Protein AF-A0AAV6NRV6-F1 (afdb_monomer_lite)

InterPro domains:
  IPR000023 Phosphofructokinase domain [PF00365] (856-1158)
  IPR001272 Phosphoenolpyruvate carboxykinase, ATP-utilising [MF_00453] (151-672)
  IPR001272 Phosphoenolpyruvate carboxykinase, ATP-utilising [PF01293] (157-624)
  IPR001272 Phosphoenolpyruvate carboxykinase, ATP-utilising [PTHR30031] (91-658)
  IPR001272 Phosphoenolpyruvate carboxykinase, ATP-utilising [TIGR00224] (155-659)
  IPR001272 Phosphoenolpyruvate carboxykinase, ATP-utilising [cd00484] (156-665)
  IPR012004 Pyrophosphate-dependent phosphofructokinase TP0108-type [MF_01981] (760-1211)
  IPR015994 Phosphoenolpyruvate carboxykinase (ATP), conserved site [PS00532] (393-408)

Structure (mmCIF, N/CA/C/O backbone):
data_AF-A0AAV6NRV6-F1
#
_entry.id   AF-A0AAV6NRV6-F1
#
loop_
_atom_site.group_PDB
_atom_site.id
_atom_site.type_symbol
_atom_site.label_atom_id
_atom_site.label_alt_id
_atom_site.label_comp_id
_atom_site.label_asym_id
_atom_site.label_entity_id
_atom_site.label_seq_id
_atom_site.pdbx_PDB_ins_code
_atom_site.Cartn_x
_atom_site.Cartn_y
_atom_site.Cartn_z
_atom_site.occupancy
_atom_site.B_iso_or_equiv
_atom_site.auth_seq_id
_atom_site.auth_comp_id
_atom_site.auth_asym_id
_atom_site.auth_atom_id
_atom_site.pdbx_PDB_model_num
ATOM 1 N N . MET A 1 1 ? -47.257 -3.713 2.207 1.00 28.39 1 MET A N 1
ATOM 2 C CA . MET A 1 1 ? -47.421 -5.152 2.510 1.00 28.39 1 MET A CA 1
ATOM 3 C C . MET A 1 1 ? -46.678 -5.949 1.449 1.00 28.39 1 MET A C 1
ATOM 5 O O . MET A 1 1 ? -46.799 -5.584 0.292 1.00 28.39 1 MET A O 1
ATOM 9 N N . ASN A 1 2 ? -45.893 -6.940 1.882 1.00 24.05 2 ASN A N 1
ATOM 10 C CA . ASN A 1 2 ? -45.745 -8.320 1.375 1.00 24.05 2 ASN A CA 1
ATOM 11 C C . ASN A 1 2 ? -45.984 -8.620 -0.130 1.00 24.05 2 ASN A C 1
ATOM 13 O O . ASN A 1 2 ? -47.013 -8.215 -0.657 1.00 24.05 2 ASN A O 1
ATOM 17 N N . PHE A 1 3 ? -45.222 -9.489 -0.819 1.00 23.16 3 PHE A N 1
ATOM 18 C CA . PHE A 1 3 ? -43.892 -10.123 -0.607 1.00 23.16 3 PHE A CA 1
ATOM 19 C C . PHE A 1 3 ? -43.629 -11.086 -1.805 1.00 23.16 3 PHE A C 1
ATOM 21 O O . PHE A 1 3 ? -44.611 -11.654 -2.273 1.00 23.16 3 PHE A O 1
ATOM 28 N N . LEU A 1 4 ? -42.358 -11.392 -2.166 1.00 27.42 4 LEU A N 1
ATOM 29 C CA . LEU A 1 4 ? -41.922 -12.596 -2.949 1.00 27.42 4 LEU A CA 1
ATOM 30 C C . LEU A 1 4 ? -42.421 -12.628 -4.436 1.00 27.42 4 LEU A C 1
ATOM 32 O O . LEU A 1 4 ? -43.369 -11.925 -4.753 1.00 27.42 4 LEU A O 1
ATOM 36 N N . LEU A 1 5 ? -41.914 -13.348 -5.461 1.00 27.98 5 LEU A N 1
ATOM 37 C CA . LEU A 1 5 ? -40.710 -14.127 -5.889 1.00 27.98 5 LEU A CA 1
ATOM 38 C C . LEU A 1 5 ? -40.866 -14.296 -7.454 1.00 27.98 5 LEU A C 1
ATOM 40 O O . LEU A 1 5 ? -41.999 -14.214 -7.917 1.00 27.98 5 LEU A O 1
ATOM 44 N N . HIS A 1 6 ? -39.911 -14.598 -8.362 1.00 26.52 6 HIS A N 1
ATOM 45 C CA . HIS A 1 6 ? -38.433 -14.547 -8.448 1.00 26.52 6 HIS A CA 1
ATOM 46 C C . HIS A 1 6 ? -37.965 -14.985 -9.883 1.00 26.52 6 HIS A C 1
ATOM 48 O O . HIS A 1 6 ? -38.798 -15.104 -10.773 1.00 26.52 6 HIS A O 1
ATOM 54 N N . ILE A 1 7 ? -36.671 -15.320 -10.060 1.00 25.33 7 ILE A N 1
ATOM 55 C CA . ILE A 1 7 ? -36.091 -16.276 -11.054 1.00 25.33 7 ILE A CA 1
ATOM 56 C C . ILE A 1 7 ? -35.808 -15.843 -12.533 1.00 25.33 7 ILE A C 1
ATOM 58 O O . ILE A 1 7 ? -36.691 -15.733 -13.372 1.00 25.33 7 ILE A O 1
ATOM 62 N N . HIS A 1 8 ? -34.496 -15.739 -12.825 1.00 24.75 8 HIS A N 1
ATOM 63 C CA . HIS A 1 8 ? -33.692 -16.130 -14.018 1.00 24.75 8 HIS A CA 1
ATOM 64 C C . HIS A 1 8 ? -34.013 -15.704 -15.484 1.00 24.75 8 HIS A C 1
ATOM 66 O O . HIS A 1 8 ? -34.779 -16.344 -16.190 1.00 24.75 8 HIS A O 1
ATOM 72 N N . SER A 1 9 ? -33.232 -14.727 -15.980 1.00 22.72 9 SER A N 1
ATOM 73 C CA . SER A 1 9 ? -32.052 -14.866 -16.887 1.00 22.72 9 SER A CA 1
ATOM 74 C C . SER A 1 9 ? -32.041 -15.697 -18.210 1.00 22.72 9 SER A C 1
ATOM 76 O O . SER A 1 9 ? -32.507 -16.825 -18.254 1.00 22.72 9 SER A O 1
ATOM 78 N N . VAL A 1 10 ? -31.226 -15.200 -19.178 1.00 24.19 10 VAL A N 1
ATOM 79 C CA . VAL A 1 10 ? -30.442 -15.904 -20.258 1.00 24.19 10 VAL A CA 1
ATOM 80 C C . VAL A 1 10 ? -30.878 -15.785 -21.757 1.00 24.19 10 VAL A C 1
ATOM 82 O O . VAL A 1 10 ? -31.471 -16.692 -22.320 1.00 24.19 10 VAL A O 1
ATOM 85 N N . PHE A 1 11 ? -30.376 -14.718 -22.421 1.00 23.34 11 PHE A N 1
ATOM 86 C CA . PHE A 1 11 ? -29.566 -14.691 -23.682 1.00 23.34 11 PHE A CA 1
ATOM 87 C C . PHE A 1 11 ? -30.073 -15.041 -25.125 1.00 23.34 11 PHE A C 1
ATOM 89 O O . PHE A 1 11 ? -31.039 -15.756 -25.343 1.00 23.34 11 PHE A O 1
ATOM 96 N N . PHE A 1 12 ? -29.253 -14.566 -26.099 1.00 22.30 12 PHE A N 1
ATOM 97 C CA . PHE A 1 12 ? -29.203 -14.760 -27.578 1.00 22.30 12 PHE A CA 1
ATOM 98 C C . PHE A 1 12 ? -30.370 -14.194 -28.439 1.00 22.30 12 PHE A C 1
ATOM 100 O O . PHE A 1 12 ? -31.516 -14.228 -28.019 1.00 22.30 12 PHE A O 1
ATOM 107 N N . VAL A 1 13 ? -30.219 -13.768 -29.712 1.00 23.31 13 VAL A N 1
ATOM 108 C CA . VAL A 1 13 ? -29.214 -12.983 -30.504 1.00 23.31 13 VAL A CA 1
ATOM 109 C C . VAL A 1 13 ? -29.615 -13.077 -31.995 1.00 23.31 13 VAL A C 1
ATOM 111 O O . VAL A 1 13 ? -30.025 -14.156 -32.405 1.00 23.31 13 VAL A O 1
ATOM 114 N N . CYS A 1 14 ? -29.457 -11.988 -32.778 1.00 21.28 14 CYS A N 1
ATOM 115 C CA . CYS A 1 14 ? -29.362 -11.862 -34.266 1.00 21.28 14 CYS A CA 1
ATOM 116 C C . CYS A 1 14 ? -30.154 -10.639 -34.795 1.00 21.28 14 CYS A C 1
ATOM 118 O O . CYS A 1 14 ? -31.096 -10.207 -34.144 1.00 21.28 14 CYS A O 1
ATOM 120 N N . SER A 1 15 ? -29.915 -10.081 -35.994 1.00 22.23 15 SER A N 1
ATOM 121 C CA . SER A 1 15 ? -28.696 -9.939 -36.825 1.00 22.23 15 SER A CA 1
ATOM 122 C C . SER A 1 15 ? -28.983 -8.968 -38.000 1.00 22.23 15 SER A C 1
ATOM 124 O O . SER A 1 15 ? -30.137 -8.710 -38.329 1.00 22.23 15 SER A O 1
ATOM 126 N N . LEU A 1 16 ? -27.933 -8.447 -38.641 1.00 27.08 16 LEU A N 1
ATOM 127 C CA . LEU A 1 16 ? -27.932 -7.467 -39.746 1.00 27.08 16 LEU A CA 1
ATOM 128 C C . LEU A 1 16 ? -28.629 -7.908 -41.054 1.00 27.08 16 LEU A C 1
ATOM 130 O O . LEU A 1 16 ? -28.456 -9.056 -41.467 1.00 27.08 16 LEU A O 1
ATOM 134 N N . ARG A 1 17 ? -29.239 -6.936 -41.771 1.00 24.44 17 ARG A N 1
ATOM 135 C CA . ARG A 1 17 ? -29.284 -6.691 -43.255 1.00 24.44 17 ARG A CA 1
ATOM 136 C C . ARG A 1 17 ? -30.319 -5.578 -43.566 1.00 24.44 17 ARG A C 1
ATOM 138 O O . ARG A 1 17 ? -31.183 -5.361 -42.727 1.00 24.44 17 ARG A O 1
ATOM 145 N N . SER A 1 18 ? -30.335 -4.813 -44.672 1.00 25.81 18 SER A N 1
ATOM 146 C CA . SER A 1 18 ? -29.615 -4.755 -45.979 1.00 25.81 18 SER A CA 1
ATOM 147 C C . SER A 1 18 ? -29.936 -3.383 -46.663 1.00 25.81 18 SER A C 1
ATOM 149 O O . SER A 1 18 ? -30.888 -2.755 -46.215 1.00 25.81 18 SER A O 1
ATOM 151 N N . LEU A 1 19 ? -29.335 -2.844 -47.748 1.00 26.50 19 LEU A N 1
ATOM 152 C CA . LEU A 1 19 ? -28.119 -3.079 -48.573 1.00 26.50 19 LEU A CA 1
ATOM 153 C C . LEU A 1 19 ? -27.915 -1.872 -49.560 1.00 26.50 19 LEU A C 1
ATOM 155 O O . LEU A 1 19 ? -28.841 -1.081 -49.702 1.00 26.50 19 LEU A O 1
ATOM 159 N N . HIS A 1 20 ? -26.801 -1.827 -50.328 1.00 26.44 20 HIS A N 1
ATOM 160 C CA . HIS A 1 20 ? -26.533 -0.951 -51.515 1.00 26.44 20 HIS A CA 1
ATOM 161 C C . HIS A 1 20 ? -26.427 0.580 -51.260 1.00 26.44 20 HIS A C 1
ATOM 163 O O . HIS A 1 20 ? -26.806 1.031 -50.187 1.00 26.44 20 HIS A O 1
ATOM 169 N N . PHE A 1 21 ? -25.902 1.470 -52.132 1.00 27.12 21 PHE A N 1
ATOM 170 C CA . PHE A 1 21 ? -25.076 1.479 -53.384 1.00 27.12 21 PHE A CA 1
ATOM 171 C C . PHE A 1 21 ? -24.405 2.894 -53.462 1.00 27.12 21 PHE A C 1
ATOM 173 O O . PHE A 1 21 ? -24.847 3.771 -52.726 1.00 27.12 21 PHE A O 1
ATOM 180 N N . ASP A 1 22 ? -23.407 3.296 -54.271 1.00 25.08 22 ASP A N 1
ATOM 181 C CA . ASP A 1 22 ? -22.451 2.750 -55.273 1.00 25.08 22 ASP A CA 1
ATOM 182 C C . ASP A 1 22 ? -21.233 3.734 -55.307 1.00 25.08 22 ASP A C 1
ATOM 184 O O . ASP A 1 22 ? -21.408 4.902 -54.966 1.00 25.08 22 ASP A O 1
ATOM 188 N N . GLY A 1 23 ? -19.980 3.427 -55.677 1.00 23.95 23 GLY A N 1
ATOM 189 C CA . GLY A 1 23 ? -19.343 2.154 -56.057 1.00 23.95 23 GLY A CA 1
ATOM 190 C C . GLY A 1 23 ? -18.124 2.290 -57.004 1.00 23.95 23 GLY A C 1
ATOM 191 O O . GLY A 1 23 ? -17.289 1.384 -57.055 1.00 23.95 23 GLY A O 1
ATOM 192 N N . ARG A 1 24 ? -17.951 3.413 -57.726 1.00 25.20 24 ARG A N 1
ATOM 193 C CA . ARG A 1 24 ? -16.862 3.588 -58.724 1.00 25.20 24 ARG A CA 1
ATOM 194 C C . ARG A 1 24 ? -15.445 3.805 -58.140 1.00 25.20 24 ARG A C 1
ATOM 196 O O . ARG A 1 24 ? -15.155 4.876 -57.628 1.00 25.20 24 ARG A O 1
ATOM 203 N N . THR A 1 25 ? -14.570 2.806 -58.347 1.00 27.64 25 THR A N 1
ATOM 204 C CA . THR A 1 25 ? -13.145 2.858 -58.814 1.00 27.64 25 THR A CA 1
ATOM 205 C C . THR A 1 25 ? -12.198 3.987 -58.322 1.00 27.64 25 THR A C 1
ATOM 207 O O . THR A 1 25 ? -12.514 5.155 -58.489 1.00 27.64 25 THR A O 1
ATOM 210 N N . HIS A 1 26 ? -10.950 3.752 -57.867 1.00 25.62 26 HIS A N 1
ATOM 211 C CA . HIS A 1 26 ? -9.936 2.779 -58.337 1.00 25.62 26 HIS A CA 1
ATOM 212 C C . HIS A 1 26 ? -8.930 2.275 -57.257 1.00 25.62 26 HIS A C 1
ATOM 214 O O . HIS A 1 26 ? -8.604 2.975 -56.309 1.00 25.62 26 HIS A O 1
ATOM 220 N N . ARG A 1 27 ? -8.412 1.057 -57.518 1.00 25.94 27 ARG A N 1
ATOM 221 C CA . ARG A 1 27 ? -7.064 0.437 -57.312 1.00 25.94 27 ARG A CA 1
ATOM 222 C C . ARG A 1 27 ? -5.882 1.282 -56.740 1.00 25.94 27 ARG A C 1
ATOM 224 O O . ARG A 1 27 ? -5.831 2.469 -57.016 1.00 25.94 27 ARG A O 1
ATOM 231 N N . PHE A 1 28 ? -4.814 0.734 -56.113 1.00 24.53 28 PHE A N 1
ATOM 232 C CA . PHE A 1 28 ? -4.401 -0.653 -55.751 1.00 24.53 28 PHE A CA 1
ATOM 233 C C . PHE A 1 28 ? -3.260 -0.663 -54.687 1.00 24.53 28 PHE A C 1
ATOM 235 O O . PHE A 1 28 ? -2.394 0.196 -54.756 1.00 24.53 28 PHE A O 1
ATOM 242 N N . LEU A 1 29 ? -3.228 -1.707 -53.837 1.00 24.67 29 LEU A N 1
ATOM 243 C CA . LEU A 1 29 ? -2.082 -2.502 -53.304 1.00 24.67 29 LEU A CA 1
ATOM 244 C C . LEU A 1 29 ? -0.747 -1.893 -52.771 1.00 24.67 29 LEU A C 1
ATOM 246 O O . LEU A 1 29 ? -0.421 -0.722 -52.897 1.00 24.67 29 LEU A O 1
ATOM 250 N N . VAL A 1 30 ? 0.011 -2.778 -52.108 1.00 27.06 30 VAL A N 1
ATOM 251 C CA . VAL A 1 30 ? 1.188 -2.564 -51.237 1.00 27.06 30 VAL A CA 1
ATOM 252 C C . VAL A 1 30 ? 2.439 -3.218 -51.841 1.00 27.06 30 VAL A C 1
ATOM 254 O O . VAL A 1 30 ? 2.327 -4.361 -52.274 1.00 27.06 30 VAL A O 1
ATOM 257 N N . SER A 1 31 ? 3.626 -2.592 -51.736 1.00 24.61 31 SER A N 1
ATOM 258 C CA . SER A 1 31 ? 4.880 -3.288 -51.348 1.00 24.61 31 SER A CA 1
ATOM 259 C C . SER A 1 31 ? 6.068 -2.351 -51.066 1.00 24.61 31 SER A C 1
ATOM 261 O O . SER A 1 31 ? 6.137 -1.219 -51.532 1.00 24.61 31 SER A O 1
ATOM 263 N N . SER A 1 32 ? 7.030 -2.880 -50.312 1.00 25.45 32 SER A N 1
ATOM 264 C CA . SER A 1 32 ? 8.359 -2.343 -49.984 1.00 25.45 32 SER A CA 1
ATOM 265 C C . SER A 1 32 ? 9.376 -2.361 -51.137 1.00 25.45 32 SER A C 1
ATOM 267 O O . SER A 1 32 ? 9.339 -3.300 -51.928 1.00 25.45 32 SER A O 1
ATOM 269 N N . ALA A 1 33 ? 10.382 -1.470 -51.100 1.00 24.38 33 ALA A N 1
ATOM 270 C CA . ALA A 1 33 ? 11.814 -1.799 -51.282 1.00 24.38 33 ALA A CA 1
ATOM 271 C C . ALA A 1 33 ? 12.733 -0.582 -50.997 1.00 24.38 33 ALA A C 1
ATOM 273 O O . ALA A 1 33 ? 12.273 0.559 -50.998 1.00 24.38 33 ALA A O 1
ATOM 274 N N . LEU A 1 34 ? 14.030 -0.826 -50.761 1.00 26.44 34 LEU A N 1
ATOM 275 C CA . LEU A 1 34 ? 15.084 0.206 -50.708 1.00 26.44 34 LEU A CA 1
ATOM 276 C C . LEU A 1 34 ? 15.700 0.452 -52.098 1.00 26.44 34 LEU A C 1
ATOM 278 O O . LEU A 1 34 ? 15.695 -0.460 -52.919 1.00 26.44 34 LEU A O 1
ATOM 282 N N . VAL A 1 35 ? 16.338 1.616 -52.303 1.00 24.22 35 VAL A N 1
ATOM 283 C CA . VAL A 1 35 ? 17.777 1.769 -52.657 1.00 24.22 35 VAL A CA 1
ATOM 284 C C . VAL A 1 35 ? 18.139 3.263 -52.816 1.00 24.22 35 VAL A C 1
ATOM 286 O O . VAL A 1 35 ? 17.279 4.122 -52.986 1.00 24.22 35 VAL A O 1
ATOM 289 N N . SER A 1 36 ? 19.426 3.579 -52.663 1.00 25.22 36 SER A N 1
ATOM 290 C CA . SER A 1 36 ? 20.043 4.914 -52.675 1.00 25.22 36 SER A CA 1
ATOM 291 C C . SER A 1 36 ? 20.167 5.587 -54.049 1.00 25.22 36 SER A C 1
ATOM 293 O O . SER A 1 36 ? 20.450 4.904 -55.030 1.00 25.22 36 SER A O 1
ATOM 295 N N . CYS A 1 37 ? 20.248 6.926 -54.067 1.00 22.31 37 CYS A N 1
ATOM 296 C CA . CYS A 1 37 ? 21.346 7.615 -54.767 1.00 22.31 37 CYS A CA 1
ATOM 297 C C . CYS A 1 37 ? 21.656 8.997 -54.151 1.00 22.31 37 CYS A C 1
ATOM 299 O O . CYS A 1 37 ? 20.774 9.657 -53.605 1.00 22.31 37 CYS A O 1
ATOM 301 N N . SER A 1 38 ? 22.919 9.418 -54.241 1.00 25.05 38 SER A N 1
ATOM 302 C CA . SER A 1 38 ? 23.460 10.698 -53.748 1.00 25.05 38 SER A CA 1
ATOM 303 C C . SER A 1 38 ? 23.487 11.775 -54.840 1.00 25.05 38 SER A C 1
ATOM 305 O O . SER A 1 38 ? 23.542 11.418 -56.012 1.00 25.05 38 SER A O 1
ATOM 307 N N . ILE A 1 39 ? 23.585 13.061 -54.463 1.00 24.92 39 ILE A N 1
ATOM 308 C CA . ILE A 1 39 ? 24.258 14.139 -55.230 1.00 24.92 39 ILE A CA 1
ATOM 309 C C . ILE A 1 39 ? 24.587 15.330 -54.297 1.00 24.92 39 ILE A C 1
ATOM 311 O O . ILE A 1 39 ? 23.839 15.621 -53.366 1.00 24.92 39 ILE A O 1
ATOM 315 N N . LEU A 1 40 ? 25.715 16.005 -54.552 1.00 24.97 40 LEU A N 1
ATOM 316 C CA . LEU A 1 40 ? 26.178 17.264 -53.934 1.00 24.97 40 LEU A CA 1
ATOM 317 C C . LEU A 1 40 ? 26.544 18.263 -55.050 1.00 24.97 40 LEU A C 1
ATOM 319 O O . LEU A 1 40 ? 26.893 17.825 -56.148 1.00 24.97 40 LEU A O 1
ATOM 323 N N . PRO A 1 41 ? 26.441 19.582 -54.800 1.00 34.50 41 PRO A N 1
ATOM 324 C CA . PRO A 1 41 ? 27.659 20.405 -54.621 1.00 34.50 41 PRO A CA 1
ATOM 325 C C . PRO A 1 41 ? 27.512 21.475 -53.500 1.00 34.50 41 PRO A C 1
ATOM 327 O O . PRO A 1 41 ? 26.393 21.868 -53.193 1.00 34.50 41 PRO A O 1
ATOM 330 N N . SER A 1 42 ? 28.506 22.004 -52.761 1.00 24.89 42 SER A N 1
ATOM 331 C CA . SER A 1 42 ? 29.993 22.083 -52.791 1.00 24.89 42 SER A CA 1
ATOM 332 C C . SER A 1 42 ? 30.620 23.412 -53.288 1.00 24.89 42 SER A C 1
ATOM 334 O O . SER A 1 42 ? 30.860 23.549 -54.480 1.00 24.89 42 SER A O 1
ATOM 336 N N . PHE A 1 43 ? 30.965 24.322 -52.356 1.00 23.02 43 PHE A N 1
ATOM 337 C CA . PHE A 1 43 ? 31.986 25.411 -52.410 1.00 23.02 43 PHE A CA 1
ATOM 338 C C . PHE A 1 43 ? 32.184 25.913 -50.941 1.00 23.02 43 PHE A C 1
ATOM 340 O O . PHE A 1 43 ? 31.195 26.234 -50.293 1.00 23.02 43 PHE A O 1
ATOM 347 N N . SER A 1 44 ? 33.312 25.678 -50.239 1.00 24.80 44 SER A N 1
ATOM 348 C CA . SER A 1 44 ? 34.587 26.452 -50.148 1.00 24.80 44 SER A CA 1
ATOM 349 C C . SER A 1 44 ? 34.526 27.813 -49.402 1.00 24.80 44 SER A C 1
ATOM 351 O O . SER A 1 44 ? 33.607 28.572 -49.676 1.00 24.80 44 SER A O 1
ATOM 353 N N . ALA A 1 45 ? 35.492 28.278 -48.582 1.00 24.62 45 ALA A N 1
ATOM 354 C CA . ALA A 1 45 ? 36.619 27.661 -47.844 1.00 24.62 45 ALA A CA 1
ATOM 355 C C . ALA A 1 45 ? 37.315 28.703 -46.897 1.00 24.62 45 ALA A C 1
ATOM 357 O O . ALA A 1 45 ? 37.509 29.823 -47.342 1.00 24.62 45 ALA A O 1
ATOM 358 N N . VAL A 1 46 ? 37.738 28.303 -45.670 1.00 23.27 46 VAL A N 1
ATOM 359 C CA . VAL A 1 46 ? 39.051 28.596 -44.981 1.00 23.27 46 VAL A CA 1
ATOM 360 C C . VAL A 1 46 ? 39.539 30.075 -44.780 1.00 23.27 46 VAL A C 1
ATOM 362 O O . VAL A 1 46 ? 39.534 30.819 -45.751 1.00 23.27 46 VAL A O 1
ATOM 365 N N . PRO A 1 47 ? 40.170 30.508 -43.642 1.00 43.88 47 PRO A N 1
ATOM 366 C CA . PRO A 1 47 ? 40.157 30.061 -42.224 1.00 43.88 47 PRO A CA 1
ATOM 367 C C . PRO A 1 47 ? 40.110 31.210 -41.147 1.00 43.88 47 PRO A C 1
ATOM 369 O O . PRO A 1 47 ? 40.099 32.386 -41.475 1.00 43.88 47 PRO A O 1
ATOM 372 N N . ASN A 1 48 ? 40.198 30.840 -39.853 1.00 23.98 48 ASN A N 1
ATOM 373 C CA . ASN A 1 48 ? 40.745 31.589 -38.686 1.00 23.98 48 ASN A CA 1
ATOM 374 C C . ASN A 1 48 ? 40.349 33.062 -38.389 1.00 23.98 48 ASN A C 1
ATOM 376 O O . ASN A 1 48 ? 40.751 33.964 -39.110 1.00 23.98 48 ASN A O 1
ATOM 380 N N . LEU A 1 49 ? 39.835 33.327 -37.170 1.00 23.91 49 LEU A N 1
ATOM 381 C CA . LEU A 1 49 ? 40.556 34.089 -36.117 1.00 23.91 49 LEU A CA 1
ATOM 382 C C . LEU A 1 49 ? 39.813 34.079 -34.744 1.00 23.91 49 LEU A C 1
ATOM 384 O O . LEU A 1 49 ? 38.616 34.318 -34.682 1.00 23.91 49 LEU A O 1
ATOM 388 N N . TRP A 1 50 ? 40.585 33.891 -33.662 1.00 23.83 50 TRP A N 1
ATOM 389 C CA . TRP A 1 50 ? 40.382 34.316 -32.253 1.00 23.83 50 TRP A CA 1
ATOM 390 C C . TRP A 1 50 ? 39.191 33.869 -31.367 1.00 23.83 50 TRP A C 1
ATOM 392 O O . TRP A 1 50 ? 38.020 33.845 -31.726 1.00 23.83 50 TRP A O 1
ATOM 402 N N . LEU A 1 51 ? 39.555 33.621 -30.098 1.00 24.14 51 LEU A N 1
ATOM 403 C CA . LEU A 1 51 ? 38.688 33.565 -28.914 1.00 24.14 51 LEU A CA 1
ATOM 404 C C . LEU A 1 51 ? 37.968 34.930 -28.731 1.00 24.14 51 LEU A C 1
ATOM 406 O O . LEU A 1 51 ? 38.543 35.960 -29.065 1.00 24.14 51 LEU A O 1
ATOM 410 N N . ASN A 1 52 ? 36.790 35.057 -28.099 1.00 23.89 52 ASN A N 1
ATOM 411 C CA . ASN A 1 52 ? 36.567 34.676 -26.697 1.00 23.89 52 ASN A CA 1
ATOM 412 C C . ASN A 1 52 ? 35.095 34.826 -26.209 1.00 23.89 52 ASN A C 1
ATOM 414 O O . ASN A 1 52 ? 34.315 35.574 -26.786 1.00 23.89 52 ASN A O 1
ATOM 418 N N . ARG A 1 53 ? 34.822 34.250 -25.022 1.00 23.39 53 ARG A N 1
ATOM 419 C CA . ARG A 1 53 ? 33.784 34.601 -24.010 1.00 23.39 53 ARG A CA 1
ATOM 420 C C . ARG A 1 53 ? 32.281 34.244 -24.185 1.00 23.39 53 ARG A C 1
ATOM 422 O O . ARG A 1 53 ? 31.627 34.502 -25.182 1.00 23.39 53 ARG A O 1
ATOM 429 N N . TYR A 1 54 ? 31.743 33.749 -23.058 1.00 26.14 54 TYR A N 1
ATOM 430 C CA . TYR A 1 54 ? 30.336 33.650 -22.612 1.00 26.14 54 TYR A CA 1
ATOM 431 C C . TYR A 1 54 ? 29.305 32.865 -23.446 1.00 26.14 54 TYR A C 1
ATOM 433 O O . TYR A 1 54 ? 28.316 33.394 -23.949 1.00 26.14 54 TYR A O 1
ATOM 441 N N . GLY A 1 55 ? 29.442 31.535 -23.425 1.00 25.16 55 GLY A N 1
ATOM 442 C CA . GLY A 1 55 ? 28.376 30.616 -23.832 1.00 25.16 55 GLY A CA 1
ATOM 443 C C . GLY A 1 55 ? 27.167 30.603 -22.878 1.00 25.16 55 GLY A C 1
ATOM 444 O O . GLY A 1 55 ? 27.307 30.452 -21.662 1.00 25.16 55 GLY A O 1
ATOM 445 N N . ARG A 1 56 ? 25.954 30.680 -23.442 1.00 26.33 56 ARG A N 1
ATOM 446 C CA . ARG A 1 56 ? 24.681 30.468 -22.725 1.00 26.33 56 ARG A CA 1
ATOM 447 C C . ARG A 1 56 ? 24.597 29.029 -22.190 1.00 26.33 56 ARG A C 1
ATOM 449 O O . ARG A 1 56 ? 24.444 28.092 -22.975 1.00 26.33 56 ARG A O 1
ATOM 456 N N . LYS A 1 57 ? 24.606 28.832 -20.864 1.00 27.19 57 LYS A N 1
ATOM 457 C CA . LYS A 1 57 ? 24.292 27.524 -20.254 1.00 27.19 57 LYS A CA 1
ATOM 458 C C . LYS A 1 57 ? 22.824 27.152 -20.523 1.00 27.19 57 LYS A C 1
ATOM 460 O O . LYS A 1 57 ? 21.923 27.647 -19.852 1.00 27.19 57 LYS A O 1
ATOM 465 N N . ARG A 1 58 ? 22.574 26.237 -21.469 1.00 26.23 58 ARG A N 1
ATOM 466 C CA . ARG A 1 58 ? 21.294 25.503 -21.556 1.00 26.23 58 ARG A CA 1
ATOM 467 C C . ARG A 1 58 ? 21.060 24.780 -20.221 1.00 26.23 58 ARG A C 1
ATOM 469 O O . ARG A 1 58 ? 21.906 23.979 -19.827 1.00 26.23 58 ARG A O 1
ATOM 476 N N . LYS A 1 59 ? 19.918 25.012 -19.556 1.00 33.84 59 LYS A N 1
ATOM 477 C CA . LYS A 1 59 ? 19.485 24.196 -18.406 1.00 33.84 59 LYS A CA 1
ATOM 478 C C . LYS A 1 59 ? 19.357 22.733 -18.861 1.00 33.84 59 LYS A C 1
ATOM 480 O O . LYS A 1 59 ? 18.416 22.393 -19.575 1.00 33.84 59 LYS A O 1
ATOM 485 N N . ARG A 1 60 ? 20.283 21.859 -18.451 1.00 30.62 60 ARG A N 1
ATOM 486 C CA . ARG A 1 60 ? 20.018 20.413 -18.416 1.00 30.62 60 ARG A CA 1
ATOM 487 C C . ARG A 1 60 ? 19.105 20.174 -17.213 1.00 30.62 60 ARG A C 1
ATOM 489 O O . ARG A 1 60 ? 19.513 20.469 -16.096 1.00 30.62 60 ARG A O 1
ATOM 496 N N . ARG A 1 61 ? 17.887 19.661 -17.426 1.00 40.84 61 ARG A N 1
ATOM 497 C CA . ARG A 1 61 ? 17.145 19.013 -16.331 1.00 40.84 61 ARG A CA 1
ATOM 498 C C . ARG A 1 61 ? 17.931 17.759 -15.938 1.00 40.84 61 ARG A C 1
ATOM 500 O O . ARG A 1 61 ? 18.328 17.014 -16.837 1.00 40.84 61 ARG A O 1
ATOM 507 N N . ALA A 1 62 ? 18.150 17.550 -14.642 1.00 48.56 62 ALA A N 1
ATOM 508 C CA . ALA A 1 62 ? 18.722 16.308 -14.134 1.00 48.56 62 ALA A CA 1
ATOM 509 C C . ALA A 1 62 ? 17.840 15.119 -14.554 1.00 48.56 62 ALA A C 1
ATOM 511 O O . ALA A 1 62 ? 16.611 15.199 -14.498 1.00 48.56 62 ALA A O 1
ATOM 512 N N . LYS A 1 63 ? 18.473 14.042 -15.017 1.00 41.03 63 LYS A N 1
ATOM 513 C CA . LYS A 1 63 ? 17.839 12.797 -15.462 1.00 41.03 63 LYS A CA 1
ATOM 514 C C . LYS A 1 63 ? 17.984 11.662 -14.451 1.00 41.03 63 LYS A C 1
ATOM 516 O O . LYS A 1 63 ? 17.221 10.705 -14.532 1.00 41.03 63 LYS A O 1
ATOM 521 N N . THR A 1 64 ? 18.940 11.752 -13.526 1.00 55.34 64 THR A N 1
ATOM 522 C CA . THR A 1 64 ? 19.174 10.741 -12.483 1.00 55.34 64 THR A CA 1
ATOM 523 C C . THR A 1 64 ? 19.047 11.331 -11.079 1.00 55.34 64 THR A C 1
ATOM 525 O O . THR A 1 64 ? 19.110 12.545 -10.874 1.00 55.34 64 THR A O 1
ATOM 528 N N . ILE A 1 65 ? 18.877 10.446 -10.096 1.00 56.72 65 ILE A N 1
ATOM 529 C CA . ILE A 1 65 ? 18.855 10.801 -8.672 1.00 56.72 65 ILE A CA 1
ATOM 530 C C . ILE A 1 65 ? 20.231 11.331 -8.228 1.00 56.72 65 ILE A C 1
ATOM 532 O O . ILE A 1 65 ? 20.298 12.314 -7.495 1.00 56.72 65 ILE A O 1
ATOM 536 N N . ASP A 1 66 ? 21.330 10.781 -8.750 1.00 60.62 66 ASP A N 1
ATOM 537 C CA . ASP A 1 66 ? 22.685 11.267 -8.456 1.00 60.62 66 ASP A CA 1
ATOM 538 C C . ASP A 1 66 ? 22.964 12.659 -9.046 1.00 60.62 66 ASP A C 1
ATOM 540 O O . ASP A 1 66 ? 23.604 13.485 -8.394 1.00 60.62 66 ASP A O 1
ATOM 544 N N . GLU A 1 67 ? 22.431 12.974 -10.236 1.00 64.94 67 GLU A N 1
ATOM 545 C CA . GLU A 1 67 ? 22.474 14.340 -10.773 1.00 64.94 67 GLU A CA 1
ATOM 546 C C . GLU A 1 67 ? 21.701 15.310 -9.857 1.00 64.94 67 GLU A C 1
ATOM 548 O O . GLU A 1 67 ? 22.205 16.395 -9.568 1.00 64.94 67 GLU A O 1
ATOM 553 N N . LEU A 1 68 ? 20.542 14.916 -9.313 1.00 59.94 68 LEU A N 1
ATOM 554 C CA . LEU A 1 68 ? 19.799 15.718 -8.327 1.00 59.94 68 LEU A CA 1
ATOM 555 C C . LEU A 1 68 ? 20.585 15.915 -7.012 1.00 59.94 68 LEU A C 1
ATOM 557 O O . LEU A 1 68 ? 20.705 17.046 -6.543 1.00 59.94 68 LEU A O 1
ATOM 561 N N . HIS A 1 69 ? 21.214 14.870 -6.463 1.00 67.56 69 HIS A N 1
ATOM 562 C CA . HIS A 1 69 ? 22.108 14.984 -5.294 1.00 67.56 69 HIS A CA 1
ATOM 563 C C . HIS A 1 69 ? 23.421 15.743 -5.573 1.00 67.56 69 HIS A C 1
ATOM 565 O O . HIS A 1 69 ? 24.146 16.098 -4.636 1.00 67.56 69 HIS A O 1
ATOM 571 N N . SER A 1 70 ? 23.758 15.985 -6.843 1.00 66.50 70 SER A N 1
ATOM 572 C CA . SER A 1 70 ? 24.850 16.882 -7.243 1.00 66.50 70 SER A CA 1
ATOM 573 C C . SER A 1 70 ? 24.413 18.349 -7.342 1.00 66.50 70 SER A C 1
ATOM 575 O O . SER A 1 70 ? 25.248 19.228 -7.166 1.00 66.50 70 SER A O 1
ATOM 577 N N . LEU A 1 71 ? 23.119 18.618 -7.571 1.00 67.25 71 LEU A N 1
ATOM 578 C CA . LEU A 1 71 ? 22.535 19.969 -7.572 1.00 67.25 71 LEU A CA 1
ATOM 579 C C . LEU A 1 71 ? 22.184 20.460 -6.159 1.00 67.25 71 LEU A C 1
ATOM 581 O O . LEU A 1 71 ? 22.288 21.647 -5.883 1.00 67.25 71 LEU A O 1
ATOM 585 N N . GLN A 1 72 ? 21.832 19.548 -5.248 1.00 66.38 72 GLN A N 1
ATOM 586 C CA . GLN A 1 72 ? 21.571 19.836 -3.828 1.00 66.38 72 GLN A CA 1
ATOM 587 C C . GLN A 1 72 ? 22.788 20.433 -3.084 1.00 66.38 72 GLN A C 1
ATOM 589 O O . GLN A 1 72 ? 22.632 21.013 -2.011 1.00 66.38 72 GLN A O 1
ATOM 594 N N . ARG A 1 73 ? 24.001 20.282 -3.638 1.00 64.81 73 ARG A N 1
ATOM 595 C CA . ARG A 1 73 ? 25.272 20.679 -3.020 1.00 64.81 73 ARG A CA 1
ATOM 596 C C . ARG A 1 73 ? 26.015 21.700 -3.872 1.00 64.81 73 ARG A C 1
ATOM 598 O O . ARG A 1 73 ? 26.357 21.439 -5.025 1.00 64.81 73 ARG A O 1
ATOM 605 N N . LYS A 1 74 ? 26.349 22.839 -3.271 1.00 64.12 74 LYS A N 1
ATOM 606 C CA . LYS A 1 74 ? 27.234 23.838 -3.879 1.00 64.12 74 LYS A CA 1
ATOM 607 C C . LYS A 1 74 ? 28.685 23.357 -3.756 1.00 64.12 74 LYS A C 1
ATOM 609 O O . LYS A 1 74 ? 29.171 23.154 -2.648 1.00 64.12 74 LYS A O 1
ATOM 614 N N . LYS A 1 75 ? 29.392 23.177 -4.881 1.00 48.12 75 LYS A N 1
ATOM 615 C CA . LYS A 1 75 ? 30.844 22.918 -4.862 1.00 48.12 75 LYS A CA 1
ATOM 616 C C . LYS A 1 75 ? 31.592 24.205 -4.518 1.00 48.12 75 LYS A C 1
ATOM 618 O O . LYS A 1 75 ? 31.815 25.036 -5.400 1.00 48.12 75 LYS A O 1
ATOM 623 N N . SER A 1 76 ? 31.988 24.352 -3.261 1.00 48.31 76 SER A N 1
ATOM 624 C CA . SER A 1 76 ? 32.961 25.353 -2.829 1.00 48.31 76 SER A CA 1
ATOM 625 C C . SER A 1 76 ? 34.354 25.042 -3.404 1.00 48.31 76 SER A C 1
ATOM 627 O O . SER A 1 76 ? 34.713 23.888 -3.650 1.00 48.31 76 SER A O 1
ATOM 629 N N . ALA A 1 77 ? 35.136 26.087 -3.683 1.00 35.91 77 ALA A N 1
ATOM 630 C CA . ALA A 1 77 ? 36.536 25.938 -4.080 1.00 35.91 77 ALA A CA 1
ATOM 631 C C . ALA A 1 77 ? 37.400 25.736 -2.819 1.00 35.91 77 ALA A C 1
ATOM 633 O O . ALA A 1 77 ? 37.156 26.422 -1.826 1.00 35.91 77 ALA A O 1
ATOM 634 N N . PRO A 1 78 ? 38.404 24.838 -2.825 1.00 37.19 78 PRO A N 1
ATOM 635 C CA . PRO A 1 78 ? 39.202 24.551 -1.635 1.00 37.19 78 PRO A CA 1
ATOM 636 C C . PRO A 1 78 ? 40.104 25.739 -1.265 1.00 37.19 78 PRO A C 1
ATOM 638 O O . PRO A 1 78 ? 41.171 25.944 -1.843 1.00 37.19 78 PRO A O 1
ATOM 641 N N . THR A 1 79 ? 39.680 26.528 -0.279 1.00 35.88 79 THR A N 1
ATOM 642 C CA . THR A 1 79 ? 40.452 27.649 0.270 1.00 35.88 79 THR A CA 1
ATOM 643 C C . THR A 1 79 ? 41.436 27.165 1.334 1.00 35.88 79 THR A C 1
ATOM 645 O O . THR A 1 79 ? 41.180 27.269 2.532 1.00 35.88 79 THR A O 1
ATOM 648 N N . THR A 1 80 ? 42.589 26.658 0.898 1.00 29.12 80 THR A N 1
ATOM 649 C CA . THR A 1 80 ? 43.742 26.391 1.773 1.00 29.12 80 THR A CA 1
ATOM 650 C C . THR A 1 80 ? 44.944 27.194 1.260 1.00 29.12 80 THR A C 1
ATOM 652 O O . THR A 1 80 ? 45.339 27.010 0.108 1.00 29.12 80 THR A O 1
ATOM 655 N N . PRO A 1 81 ? 45.514 28.126 2.049 1.00 32.41 81 PRO A N 1
ATOM 656 C CA . PRO A 1 81 ? 46.512 29.068 1.547 1.00 32.41 81 PRO A CA 1
ATOM 657 C C . PRO A 1 81 ? 47.896 28.419 1.419 1.00 32.41 81 PRO A C 1
ATOM 659 O O . PRO A 1 81 ? 48.646 28.320 2.390 1.00 32.41 81 PRO A O 1
ATOM 662 N N . ILE A 1 82 ? 48.265 28.025 0.200 1.00 30.59 82 ILE A N 1
ATOM 663 C CA . ILE A 1 82 ? 49.624 27.572 -0.115 1.00 30.59 82 ILE A CA 1
ATOM 664 C C . ILE A 1 82 ? 50.559 28.791 -0.151 1.00 30.59 82 ILE A C 1
ATOM 666 O O . ILE A 1 82 ? 50.622 29.512 -1.146 1.00 30.59 82 ILE A O 1
ATOM 670 N N . LYS A 1 83 ? 51.324 29.003 0.925 1.00 30.86 83 LYS A N 1
ATOM 671 C CA . LYS A 1 83 ? 52.639 29.654 0.828 1.00 30.86 83 LYS A CA 1
ATOM 672 C C . LYS A 1 83 ? 53.646 28.563 0.480 1.00 30.86 83 LYS A C 1
ATOM 674 O O . LYS A 1 83 ? 53.771 27.604 1.234 1.00 30.86 83 LYS A O 1
ATOM 679 N N . GLY A 1 84 ? 54.295 28.678 -0.673 1.00 29.97 84 GLY A N 1
ATOM 680 C CA . GLY A 1 84 ? 55.174 27.634 -1.201 1.00 29.97 84 GLY A CA 1
ATOM 681 C C . GLY A 1 84 ? 56.646 28.030 -1.252 1.00 29.97 84 GLY A C 1
ATOM 682 O O . GLY A 1 84 ? 57.024 29.141 -0.888 1.00 29.97 84 GLY A O 1
ATOM 683 N N . THR A 1 85 ? 57.433 27.116 -1.805 1.00 28.77 85 THR A N 1
ATOM 684 C CA . THR A 1 85 ? 58.721 27.353 -2.466 1.00 28.77 85 THR A CA 1
ATOM 685 C C . THR A 1 85 ? 58.817 26.394 -3.652 1.00 28.77 85 THR A C 1
ATOM 687 O O . THR A 1 85 ? 58.180 25.340 -3.661 1.00 28.77 85 THR A O 1
ATOM 690 N N . GLU A 1 86 ? 59.567 26.776 -4.682 1.00 37.19 86 GLU A N 1
ATOM 691 C CA . GLU A 1 86 ? 59.744 25.966 -5.889 1.00 37.19 86 GLU A CA 1
ATOM 692 C C . GLU A 1 86 ? 60.761 24.837 -5.643 1.00 37.19 86 GLU A C 1
ATOM 694 O O . GLU A 1 86 ? 61.774 25.036 -4.972 1.00 37.19 86 GLU A O 1
ATOM 699 N N . GLY A 1 87 ? 60.498 23.646 -6.186 1.00 27.66 87 GLY A N 1
ATOM 700 C CA . GLY A 1 87 ? 61.348 22.463 -6.026 1.00 27.66 87 GLY A CA 1
ATOM 701 C C . GLY A 1 87 ? 61.046 21.414 -7.098 1.00 27.66 87 GLY A C 1
ATOM 702 O O . GLY A 1 87 ? 59.887 21.189 -7.436 1.00 27.66 87 GLY A O 1
ATOM 703 N N . ALA A 1 88 ? 62.097 20.828 -7.675 1.00 31.22 88 ALA A N 1
ATOM 704 C CA . ALA A 1 88 ? 62.045 20.033 -8.904 1.00 31.22 88 ALA A CA 1
ATOM 705 C C . ALA A 1 88 ? 61.104 18.809 -8.869 1.00 31.22 88 ALA A C 1
ATOM 707 O O . ALA A 1 88 ? 60.941 18.145 -7.847 1.00 31.22 88 ALA A O 1
ATOM 708 N N . PHE A 1 89 ? 60.568 18.454 -10.043 1.00 39.25 89 PHE A N 1
ATOM 709 C CA . PHE A 1 89 ? 59.909 17.166 -10.274 1.00 39.25 89 PHE A CA 1
ATOM 710 C C . PHE A 1 89 ? 60.887 16.002 -10.051 1.00 39.25 89 PHE A C 1
ATOM 712 O O . PHE A 1 89 ? 61.918 15.922 -10.718 1.00 39.25 89 PHE A O 1
ATOM 719 N N . ALA A 1 90 ? 60.498 15.048 -9.207 1.00 33.16 90 ALA A N 1
ATOM 720 C CA . ALA A 1 90 ? 61.069 13.706 -9.154 1.00 33.16 90 ALA A CA 1
ATOM 721 C C . ALA A 1 90 ? 59.925 12.681 -9.207 1.00 33.16 90 ALA A C 1
ATOM 723 O O . ALA A 1 90 ? 58.903 12.851 -8.539 1.00 33.16 90 ALA A O 1
ATOM 724 N N . ALA A 1 91 ? 60.072 11.637 -10.022 1.00 43.66 91 ALA A N 1
ATOM 725 C CA . ALA A 1 91 ? 59.086 10.565 -10.118 1.00 43.66 91 ALA A CA 1
ATOM 726 C C . ALA A 1 91 ? 59.342 9.520 -9.021 1.00 43.66 91 ALA A C 1
ATOM 728 O O . ALA A 1 91 ? 60.427 8.946 -8.961 1.00 43.66 91 ALA A O 1
ATOM 729 N N . ILE A 1 92 ? 58.344 9.280 -8.167 1.00 38.22 92 ILE A N 1
ATOM 730 C CA . ILE A 1 92 ? 58.391 8.244 -7.122 1.00 38.22 92 ILE A CA 1
ATOM 731 C C . ILE A 1 92 ? 58.342 6.858 -7.775 1.00 38.22 92 ILE A C 1
ATOM 733 O O . ILE A 1 92 ? 57.574 6.635 -8.715 1.00 38.22 92 ILE A O 1
ATOM 737 N N . SER A 1 93 ? 59.159 5.936 -7.268 1.00 49.97 93 SER A N 1
ATOM 738 C CA . SER A 1 93 ? 59.321 4.593 -7.831 1.00 49.97 93 SER A CA 1
ATOM 739 C C . SER A 1 93 ? 58.185 3.632 -7.448 1.00 49.97 93 SER A C 1
ATOM 741 O O . SER A 1 93 ? 57.454 3.831 -6.474 1.00 49.97 93 SER A O 1
ATOM 743 N N . GLU A 1 94 ? 58.029 2.549 -8.213 1.00 45.00 94 GLU A N 1
ATOM 744 C CA . GLU A 1 94 ? 56.948 1.578 -7.996 1.00 45.00 94 GLU A CA 1
ATOM 745 C C . GLU A 1 94 ? 57.147 0.732 -6.716 1.00 45.00 94 GLU A C 1
ATOM 747 O O . GLU A 1 94 ? 56.169 0.359 -6.064 1.00 45.00 94 GLU A O 1
ATOM 752 N N . GLU A 1 95 ? 58.397 0.539 -6.268 1.00 45.03 95 GLU A N 1
ATOM 753 C CA . GLU A 1 95 ? 58.724 -0.098 -4.979 1.00 45.03 95 GLU A CA 1
ATOM 754 C C . GLU A 1 95 ? 58.245 0.717 -3.766 1.00 45.03 95 GLU A C 1
ATOM 756 O O . GLU A 1 95 ? 57.737 0.156 -2.791 1.00 45.03 95 GLU A O 1
ATOM 761 N N . GLU A 1 96 ? 58.359 2.048 -3.807 1.00 44.28 96 GLU A N 1
ATOM 762 C CA . GLU A 1 96 ? 57.897 2.914 -2.712 1.00 44.28 96 GLU A CA 1
ATOM 763 C C . GLU A 1 96 ? 56.369 2.872 -2.566 1.00 44.28 96 GLU A C 1
ATOM 765 O O . GLU A 1 96 ? 55.844 2.905 -1.448 1.00 44.28 96 GLU A O 1
ATOM 770 N N . ARG A 1 97 ? 55.653 2.685 -3.684 1.00 45.62 97 ARG A N 1
ATOM 771 C CA . ARG A 1 97 ? 54.205 2.439 -3.696 1.00 45.62 97 ARG A CA 1
ATOM 772 C C . ARG A 1 97 ? 53.833 1.124 -3.009 1.00 45.62 97 ARG A C 1
ATOM 774 O O . ARG A 1 97 ? 52.913 1.112 -2.188 1.00 45.62 97 ARG A O 1
ATOM 781 N N . GLN A 1 98 ? 54.562 0.041 -3.286 1.00 44.12 98 GLN A N 1
ATOM 782 C CA . GLN A 1 98 ? 54.335 -1.249 -2.621 1.00 44.12 98 GLN A CA 1
ATOM 783 C C . GLN A 1 98 ? 54.647 -1.187 -1.117 1.00 44.12 98 GLN A C 1
ATOM 785 O O . GLN A 1 98 ? 53.880 -1.717 -0.309 1.00 44.12 98 GLN A O 1
ATOM 790 N N . LYS A 1 99 ? 55.713 -0.480 -0.711 1.00 46.78 99 LYS A N 1
ATOM 791 C CA . LYS A 1 99 ? 56.065 -0.287 0.709 1.00 46.78 99 LYS A CA 1
ATOM 792 C C . LYS A 1 99 ? 54.947 0.383 1.515 1.00 46.78 99 LYS A C 1
ATOM 794 O O . LYS A 1 99 ? 54.646 -0.074 2.618 1.00 46.78 99 LYS A O 1
ATOM 799 N N . GLN A 1 100 ? 54.299 1.413 0.964 1.00 41.81 100 GLN A N 1
ATOM 800 C CA . GLN A 1 100 ? 53.177 2.080 1.638 1.00 41.81 100 GLN A CA 1
ATOM 801 C C . GLN A 1 100 ? 51.926 1.188 1.734 1.00 41.81 100 GLN A C 1
ATOM 803 O O . GLN A 1 100 ? 51.266 1.182 2.775 1.00 41.81 100 GLN A O 1
ATOM 808 N N . GLN A 1 101 ? 51.620 0.378 0.712 1.00 40.41 101 GLN A N 1
ATOM 809 C CA . GLN A 1 101 ? 50.504 -0.577 0.796 1.00 40.41 101 GLN A CA 1
ATOM 810 C C . GLN A 1 101 ? 50.751 -1.683 1.835 1.00 40.41 101 GLN A C 1
ATOM 812 O O . GLN A 1 101 ? 49.838 -2.019 2.589 1.00 40.41 101 GLN A O 1
ATOM 817 N N . LEU A 1 102 ? 51.978 -2.205 1.943 1.00 40.75 102 LEU A N 1
ATOM 818 C CA . LEU A 1 102 ? 52.319 -3.238 2.930 1.00 40.75 102 LEU A CA 1
ATOM 819 C C . LEU A 1 102 ? 52.222 -2.737 4.381 1.00 40.75 102 LEU A C 1
ATOM 821 O O . LEU A 1 102 ? 51.709 -3.457 5.241 1.00 40.75 102 LEU A O 1
ATOM 825 N N . GLN A 1 103 ? 52.626 -1.493 4.662 1.00 38.00 103 GLN A N 1
ATOM 826 C CA . GLN A 1 103 ? 52.476 -0.910 6.004 1.00 38.00 103 GLN A CA 1
ATOM 827 C C . GLN A 1 103 ? 51.004 -0.724 6.416 1.00 38.00 103 GLN A C 1
ATOM 829 O O . GLN A 1 103 ? 50.677 -0.905 7.589 1.00 38.00 103 GLN A O 1
ATOM 834 N N . SER A 1 104 ? 50.099 -0.449 5.469 1.00 35.38 104 SER A N 1
ATOM 835 C CA . SER A 1 104 ? 48.661 -0.318 5.751 1.00 35.38 104 SER A CA 1
ATOM 836 C C . SER A 1 104 ? 48.002 -1.623 6.219 1.00 35.38 104 SER A C 1
ATOM 838 O O . SER A 1 104 ? 47.008 -1.572 6.943 1.00 35.38 104 SER A O 1
ATOM 840 N N . ILE A 1 105 ? 48.512 -2.785 5.799 1.00 33.62 105 ILE A N 1
ATOM 841 C CA . ILE A 1 105 ? 47.873 -4.088 6.057 1.00 33.62 105 ILE A CA 1
ATOM 842 C C . ILE A 1 105 ? 48.273 -4.640 7.435 1.00 33.62 105 ILE A C 1
ATOM 844 O O . ILE A 1 105 ? 47.445 -5.224 8.135 1.00 33.62 105 ILE A O 1
ATOM 848 N N . SER A 1 106 ? 49.507 -4.384 7.886 1.00 33.38 106 SER A N 1
ATOM 849 C CA . SER A 1 106 ? 49.997 -4.872 9.186 1.00 33.38 106 SER A CA 1
ATOM 850 C C . SER A 1 106 ? 49.321 -4.218 10.402 1.00 33.38 106 SER A C 1
ATOM 852 O O . SER A 1 106 ? 49.381 -4.776 11.495 1.00 33.38 106 SER A O 1
ATOM 854 N N . ALA A 1 107 ? 48.686 -3.053 10.240 1.00 30.69 107 ALA A N 1
ATOM 855 C CA . ALA A 1 107 ? 48.093 -2.294 11.346 1.00 30.69 107 ALA A CA 1
ATOM 856 C C . ALA A 1 107 ? 46.712 -2.808 11.807 1.00 30.69 107 ALA A C 1
ATOM 858 O O . ALA A 1 107 ? 46.256 -2.433 12.882 1.00 30.69 107 ALA A O 1
ATOM 859 N N . SER A 1 108 ? 46.038 -3.654 11.013 1.00 31.45 108 SER A N 1
ATOM 860 C CA . SER A 1 108 ? 44.638 -4.063 11.258 1.00 31.45 108 SER A CA 1
ATOM 861 C C . SER A 1 108 ? 44.455 -5.519 11.712 1.00 31.45 108 SER A C 1
ATOM 863 O O . SER A 1 108 ? 43.325 -5.954 11.910 1.00 31.45 108 SER A O 1
ATOM 865 N N . LEU A 1 109 ? 45.541 -6.287 11.872 1.00 29.58 109 LEU A N 1
ATOM 866 C CA . LEU A 1 109 ? 45.499 -7.735 12.150 1.00 29.58 109 LEU A CA 1
ATOM 867 C C . LEU A 1 109 ? 46.085 -8.147 13.516 1.00 29.58 109 LEU A C 1
ATOM 869 O O . LEU A 1 109 ? 46.185 -9.337 13.803 1.00 29.58 109 LEU A O 1
ATOM 873 N N . ALA A 1 110 ? 46.454 -7.188 14.372 1.00 27.36 110 ALA A N 1
ATOM 874 C CA . ALA A 1 110 ? 47.228 -7.439 15.592 1.00 27.36 110 ALA A CA 1
ATOM 875 C C . ALA A 1 110 ? 46.538 -6.977 16.896 1.00 27.36 110 ALA A C 1
ATOM 877 O O . ALA A 1 110 ? 47.112 -6.201 17.654 1.00 27.36 110 ALA A O 1
ATOM 878 N N . SER A 1 111 ? 45.326 -7.474 17.186 1.00 25.52 111 SER A N 1
ATOM 879 C CA . SER A 1 111 ? 44.858 -7.677 18.576 1.00 25.52 111 SER A CA 1
ATOM 880 C C . SER A 1 111 ? 43.603 -8.561 18.643 1.00 25.52 111 SER A C 1
ATOM 882 O O . SER A 1 111 ? 42.491 -8.111 18.368 1.00 25.52 111 SER A O 1
ATOM 884 N N . LEU A 1 112 ? 43.776 -9.824 19.043 1.00 29.77 112 LEU A N 1
ATOM 885 C CA . LEU A 1 112 ? 42.695 -10.745 19.408 1.00 29.77 112 LEU A CA 1
ATOM 886 C C . LEU A 1 112 ? 43.118 -11.574 20.631 1.00 29.77 112 LEU A C 1
ATOM 888 O O . LEU A 1 112 ? 43.580 -12.699 20.480 1.00 29.77 112 LEU A O 1
ATOM 892 N N . THR A 1 113 ? 42.911 -11.053 21.845 1.00 28.25 113 THR A N 1
ATOM 893 C CA . THR A 1 113 ? 42.875 -11.871 23.076 1.00 28.25 113 THR A CA 1
ATOM 894 C C . THR A 1 113 ? 41.985 -11.239 24.149 1.00 28.25 113 THR A C 1
ATOM 896 O O . THR A 1 113 ? 42.217 -10.127 24.605 1.00 28.25 113 THR A O 1
ATOM 899 N N . ARG A 1 114 ? 40.964 -12.020 24.497 1.00 29.23 114 ARG A N 1
ATOM 900 C CA . ARG A 1 114 ? 39.923 -11.948 25.534 1.00 29.23 114 ARG A CA 1
ATOM 901 C C . ARG A 1 114 ? 40.179 -11.274 26.907 1.00 29.23 114 ARG A C 1
ATOM 903 O O . ARG A 1 114 ? 41.295 -11.171 27.388 1.00 29.23 114 ARG A O 1
ATOM 910 N N . GLU A 1 115 ? 39.025 -11.105 27.576 1.00 27.06 115 GLU A N 1
ATOM 911 C CA . GLU A 1 115 ? 38.733 -11.282 29.019 1.00 27.06 115 GLU A CA 1
ATOM 912 C C . GLU A 1 115 ? 38.766 -10.064 29.979 1.00 27.06 115 GLU A C 1
ATOM 914 O O . GLU A 1 115 ? 39.755 -9.367 30.149 1.00 27.06 115 GLU A O 1
ATOM 919 N N . THR A 1 116 ? 37.625 -9.890 30.672 1.00 29.36 116 THR A N 1
ATOM 920 C CA . THR A 1 116 ? 37.338 -9.031 31.848 1.00 29.36 116 THR A CA 1
ATOM 921 C C . THR A 1 116 ? 37.602 -7.515 31.762 1.00 29.36 116 THR A C 1
ATOM 923 O O . THR A 1 116 ? 38.733 -7.054 31.704 1.00 29.36 116 THR A O 1
ATOM 926 N N . GLY A 1 117 ? 36.531 -6.716 31.883 1.00 27.02 117 GLY A N 1
ATOM 927 C CA . GLY A 1 117 ? 36.600 -5.260 32.084 1.00 27.02 117 GLY A CA 1
ATOM 928 C C . GLY A 1 117 ? 36.283 -4.829 33.531 1.00 27.02 117 GLY A C 1
ATOM 929 O O . GLY A 1 117 ? 35.682 -5.605 34.281 1.00 27.02 117 GLY A O 1
ATOM 930 N N . PRO A 1 118 ? 36.640 -3.595 33.940 1.00 24.02 118 PRO A N 1
ATOM 931 C CA . PRO A 1 118 ? 36.384 -3.083 35.286 1.00 24.02 118 PRO A CA 1
ATOM 932 C C . PRO A 1 118 ? 34.979 -2.474 35.442 1.00 24.02 118 PRO A C 1
ATOM 934 O O . PRO A 1 118 ? 34.484 -1.765 34.566 1.00 24.02 118 PRO A O 1
ATOM 937 N N . LYS A 1 119 ? 34.357 -2.679 36.610 1.00 28.88 119 LYS A N 1
ATOM 938 C CA . LYS A 1 119 ? 33.207 -1.878 37.070 1.00 28.88 119 LYS A CA 1
ATOM 939 C C . LYS A 1 119 ? 33.703 -0.589 37.728 1.00 28.88 119 LYS A C 1
ATOM 941 O O . LYS A 1 119 ? 34.685 -0.627 38.463 1.00 28.88 119 LYS A O 1
ATOM 946 N N . LEU A 1 120 ? 32.950 0.501 37.583 1.00 25.98 120 LEU A N 1
ATOM 947 C CA . LEU A 1 120 ? 33.020 1.659 38.483 1.00 25.98 120 LEU A CA 1
ATOM 948 C C . LEU A 1 120 ? 31.733 1.744 39.312 1.00 25.98 120 LEU A C 1
ATOM 950 O O . LEU A 1 120 ? 30.639 1.488 38.812 1.00 25.98 120 LEU A O 1
ATOM 954 N N . VAL A 1 121 ? 31.883 2.053 40.601 1.00 27.33 121 VAL A N 1
ATOM 955 C CA . VAL A 1 121 ? 30.832 1.991 41.629 1.00 27.33 121 VAL A CA 1
ATOM 956 C C . VAL A 1 121 ? 30.820 3.312 42.407 1.00 27.33 121 VAL A C 1
ATOM 958 O O . VAL A 1 121 ? 31.871 3.910 42.617 1.00 27.33 121 VAL A O 1
ATOM 961 N N . LYS A 1 122 ? 29.638 3.783 42.826 1.00 30.80 122 LYS A N 1
ATOM 962 C CA . LYS A 1 122 ? 29.488 4.962 43.700 1.00 30.80 122 LYS A CA 1
ATOM 963 C C . LYS A 1 122 ? 29.766 4.604 45.166 1.00 30.80 122 LYS A C 1
ATOM 965 O O . LYS A 1 122 ? 29.258 3.586 45.628 1.00 30.80 122 LYS A O 1
ATOM 970 N N . GLY A 1 123 ? 30.401 5.504 45.919 1.00 30.09 123 GLY A N 1
ATOM 971 C CA . GLY A 1 123 ? 30.348 5.502 47.389 1.00 30.09 123 GLY A CA 1
ATOM 972 C C . GLY A 1 123 ? 31.605 6.061 48.055 1.00 30.09 123 GLY A C 1
ATOM 973 O O . GLY A 1 123 ? 32.696 5.557 47.812 1.00 30.09 123 GLY A O 1
ATOM 974 N N . ASP A 1 124 ? 31.434 7.078 48.900 1.00 32.69 124 ASP A N 1
ATOM 975 C CA . ASP A 1 124 ? 32.502 7.720 49.685 1.00 32.69 124 ASP A CA 1
ATOM 976 C C . ASP A 1 124 ? 32.657 7.027 51.070 1.00 32.69 124 ASP A C 1
ATOM 978 O O . ASP A 1 124 ? 31.661 6.497 51.582 1.00 32.69 124 ASP A O 1
ATOM 982 N N . PRO A 1 125 ? 33.853 6.948 51.697 1.00 41.69 125 PRO A N 1
ATOM 983 C CA . PRO A 1 125 ? 34.113 5.927 52.719 1.00 41.69 125 PRO A CA 1
ATOM 984 C C . PRO A 1 125 ? 34.119 6.428 54.180 1.00 41.69 125 PRO A C 1
ATOM 986 O O . PRO A 1 125 ? 35.165 6.838 54.677 1.00 41.69 125 PRO A O 1
ATOM 989 N N . ALA A 1 126 ? 33.016 6.265 54.936 1.00 34.47 126 ALA A N 1
ATOM 990 C CA . ALA A 1 126 ? 33.070 6.260 56.416 1.00 34.47 126 ALA A CA 1
ATOM 991 C C . ALA A 1 126 ? 31.818 5.713 57.158 1.00 34.47 126 ALA A C 1
ATOM 993 O O . ALA A 1 126 ? 31.015 6.497 57.664 1.00 34.47 126 ALA A O 1
ATOM 994 N N . ARG A 1 127 ? 31.706 4.386 57.360 1.00 29.47 127 ARG A N 1
ATOM 995 C CA . ARG A 1 127 ? 31.370 3.741 58.666 1.00 29.47 127 ARG A CA 1
ATOM 996 C C . ARG A 1 127 ? 31.379 2.205 58.576 1.00 29.47 127 ARG A C 1
ATOM 998 O O . ARG A 1 127 ? 31.391 1.639 57.490 1.00 29.47 127 ARG A O 1
ATOM 1005 N N . LYS A 1 128 ? 31.472 1.542 59.736 1.00 32.28 128 LYS A N 1
ATOM 1006 C CA . LYS A 1 128 ? 31.635 0.083 59.889 1.00 32.28 128 LYS A CA 1
ATOM 1007 C C . LYS A 1 128 ? 30.286 -0.629 60.075 1.00 32.28 128 LYS A C 1
ATOM 1009 O O . LYS A 1 128 ? 29.414 -0.023 60.686 1.00 32.28 128 LYS A O 1
ATOM 1014 N N . SER A 1 129 ? 30.255 -1.923 59.705 1.00 28.97 129 SER A N 1
ATOM 1015 C CA . SER A 1 129 ? 29.518 -3.043 60.354 1.00 28.97 129 SER A CA 1
ATOM 1016 C C . SER A 1 129 ? 27.968 -2.956 60.426 1.00 28.97 129 SER A C 1
ATOM 1018 O O . SER A 1 129 ? 27.422 -1.890 60.655 1.00 28.97 129 SER A O 1
ATOM 1020 N N . GLU A 1 130 ? 27.159 -4.011 60.252 1.00 26.28 130 GLU A N 1
ATOM 1021 C CA . GLU A 1 130 ? 27.373 -5.478 60.278 1.00 26.28 130 GLU A CA 1
ATOM 1022 C C . GLU A 1 130 ? 26.661 -6.205 59.095 1.00 26.28 130 GLU A C 1
ATOM 1024 O O . GLU A 1 130 ? 26.304 -5.593 58.093 1.00 26.28 130 GLU A O 1
ATOM 1029 N N . THR A 1 131 ? 26.485 -7.530 59.184 1.00 25.16 131 THR A N 1
ATOM 1030 C CA . THR A 1 131 ? 25.769 -8.424 58.232 1.00 25.16 131 THR A CA 1
ATOM 1031 C C . THR A 1 131 ? 24.799 -9.329 59.043 1.00 25.16 131 THR A C 1
ATOM 1033 O O . THR A 1 131 ? 24.901 -9.257 60.269 1.00 25.16 131 THR A O 1
ATOM 1036 N N . PRO A 1 132 ? 23.910 -10.208 58.488 1.00 43.28 132 PRO A N 1
ATOM 1037 C CA . PRO A 1 132 ? 23.803 -10.698 57.097 1.00 43.28 132 PRO A CA 1
ATOM 1038 C C . PRO A 1 132 ? 22.362 -10.956 56.534 1.00 43.28 132 PRO A C 1
ATOM 1040 O O . PRO A 1 132 ? 21.358 -10.723 57.194 1.00 43.28 132 PRO A O 1
ATOM 1043 N N . LYS A 1 133 ? 22.312 -11.583 55.336 1.00 28.41 133 LYS A N 1
ATOM 1044 C CA . LYS A 1 133 ? 21.220 -12.384 54.702 1.00 28.41 133 LYS A CA 1
ATOM 1045 C C . LYS A 1 133 ? 20.070 -11.692 53.934 1.00 28.41 133 LYS A C 1
ATOM 1047 O O . LYS A 1 133 ? 19.086 -11.266 54.522 1.00 28.41 133 LYS A O 1
ATOM 1052 N N . ALA A 1 134 ? 20.091 -11.866 52.605 1.00 26.75 134 ALA A N 1
ATOM 1053 C CA . ALA A 1 134 ? 18.999 -12.469 51.814 1.00 26.75 134 ALA A CA 1
ATOM 1054 C C . ALA A 1 134 ? 19.556 -13.017 50.471 1.00 26.75 134 ALA A C 1
ATOM 1056 O O . ALA A 1 134 ? 20.697 -12.721 50.118 1.00 26.75 134 ALA A O 1
ATOM 1057 N N . HIS A 1 135 ? 18.798 -13.860 49.757 1.00 28.14 135 HIS A N 1
ATOM 1058 C CA . HIS A 1 135 ? 19.281 -14.617 48.584 1.00 28.14 135 HIS A CA 1
ATOM 1059 C C . HIS A 1 135 ? 19.385 -13.795 47.283 1.00 28.14 135 HIS A C 1
ATOM 1061 O O . HIS A 1 135 ? 18.675 -12.812 47.091 1.00 28.14 135 HIS A O 1
ATOM 1067 N N . ALA A 1 136 ? 20.272 -14.226 46.378 1.00 25.91 136 ALA A N 1
ATOM 1068 C CA . ALA A 1 136 ? 20.616 -13.514 45.146 1.00 25.91 136 ALA A CA 1
ATOM 1069 C C . ALA A 1 136 ? 19.822 -13.974 43.908 1.00 25.91 136 ALA A C 1
ATOM 1071 O O . ALA A 1 136 ? 19.552 -15.161 43.730 1.00 25.91 136 ALA A O 1
ATOM 1072 N N . VAL A 1 137 ? 19.557 -13.027 43.003 1.00 26.64 137 VAL A N 1
ATOM 1073 C CA . VAL A 1 137 ? 19.076 -13.252 41.628 1.00 26.64 137 VAL A CA 1
ATOM 1074 C C . VAL A 1 137 ? 20.141 -12.722 40.665 1.00 26.64 137 VAL A C 1
ATOM 1076 O O . VAL A 1 137 ? 20.597 -11.592 40.826 1.00 26.64 137 VAL A O 1
ATOM 1079 N N . HIS A 1 138 ? 20.537 -13.509 39.661 1.00 28.19 138 HIS A N 1
ATOM 1080 C CA . HIS A 1 138 ? 21.530 -13.096 38.660 1.00 28.19 138 HIS A CA 1
ATOM 1081 C C . HIS A 1 138 ? 20.887 -12.790 37.300 1.00 28.19 138 HIS A C 1
ATOM 1083 O O . HIS A 1 138 ? 20.559 -13.691 36.532 1.00 28.19 138 HIS A O 1
ATOM 1089 N N . HIS A 1 139 ? 20.782 -11.500 36.974 1.00 32.44 139 HIS A N 1
ATOM 1090 C CA . HIS A 1 139 ? 20.701 -11.043 35.584 1.00 32.44 139 HIS A CA 1
ATOM 1091 C C . HIS A 1 139 ? 22.076 -11.148 34.915 1.00 32.44 139 HIS A C 1
ATOM 1093 O O . HIS A 1 139 ? 23.081 -10.811 35.540 1.00 32.44 139 HIS A O 1
ATOM 1099 N N . HIS A 1 140 ? 22.113 -11.466 33.618 1.00 28.12 140 HIS A N 1
ATOM 1100 C CA . HIS A 1 140 ? 23.266 -11.169 32.764 1.00 28.12 140 HIS A CA 1
ATOM 1101 C C . HIS A 1 140 ? 22.836 -10.632 31.392 1.00 28.12 140 HIS A C 1
ATOM 1103 O O . HIS A 1 140 ? 22.096 -11.276 30.654 1.00 28.12 140 HIS A O 1
ATOM 1109 N N . TYR A 1 141 ? 23.344 -9.445 31.055 1.00 30.33 141 TYR A N 1
ATOM 1110 C CA . TYR A 1 141 ? 23.453 -8.942 29.684 1.00 30.33 141 TYR A CA 1
ATOM 1111 C C . TYR A 1 141 ? 24.645 -9.634 28.995 1.00 30.33 141 TYR A C 1
ATOM 1113 O O . TYR A 1 141 ? 25.690 -9.763 29.634 1.00 30.33 141 TYR A O 1
ATOM 1121 N N . HIS A 1 142 ? 24.563 -9.961 27.698 1.00 29.84 142 HIS A N 1
ATOM 1122 C CA . HIS A 1 142 ? 25.020 -9.031 26.644 1.00 29.84 142 HIS A CA 1
ATOM 1123 C C . HIS A 1 142 ? 24.870 -9.556 25.201 1.00 29.84 142 HIS A C 1
ATOM 1125 O O . HIS A 1 142 ? 25.030 -10.742 24.951 1.00 29.84 142 HIS A O 1
ATOM 1131 N N . ALA A 1 143 ? 24.710 -8.589 24.284 1.00 24.27 143 ALA A N 1
ATOM 1132 C CA . ALA A 1 143 ? 25.171 -8.547 22.883 1.00 24.27 143 ALA A CA 1
ATOM 1133 C C . ALA A 1 143 ? 24.649 -9.590 21.850 1.00 24.27 143 ALA A C 1
ATOM 1135 O O . ALA A 1 143 ? 24.742 -10.794 22.068 1.00 24.27 143 ALA A O 1
ATOM 1136 N N . PRO A 1 144 ? 24.175 -9.142 20.666 1.00 36.34 144 PRO A N 1
ATOM 1137 C CA . PRO A 1 144 ? 23.807 -10.020 19.554 1.00 36.34 144 PRO A CA 1
ATOM 1138 C C . PRO A 1 144 ? 24.993 -10.321 18.620 1.00 36.34 144 PRO A C 1
ATOM 1140 O O . PRO A 1 144 ? 25.971 -9.576 18.555 1.00 36.34 144 PRO A O 1
ATOM 1143 N N . THR A 1 145 ? 24.873 -11.369 17.804 1.00 26.05 145 THR A N 1
ATOM 1144 C CA . THR A 1 145 ? 25.733 -11.586 16.628 1.00 26.05 145 THR A CA 1
ATOM 1145 C C . THR A 1 145 ? 24.909 -12.233 15.517 1.00 26.05 145 THR A C 1
ATOM 1147 O O . THR A 1 145 ? 24.115 -13.132 15.785 1.00 26.05 145 THR A O 1
ATOM 1150 N N . ILE A 1 146 ? 25.060 -11.751 14.281 1.00 36.75 146 ILE A N 1
ATOM 1151 C CA . ILE A 1 146 ? 24.325 -12.217 13.097 1.00 36.75 146 ILE A CA 1
ATOM 1152 C C . ILE A 1 146 ? 25.322 -12.385 11.946 1.00 36.75 146 ILE A C 1
ATOM 1154 O O . ILE A 1 146 ? 26.120 -11.486 11.687 1.00 36.75 146 ILE A O 1
ATOM 1158 N N . SER A 1 147 ? 25.219 -13.493 11.215 1.00 28.44 147 SER A N 1
ATOM 1159 C CA . SER A 1 147 ? 25.651 -13.607 9.818 1.00 28.44 147 SER A CA 1
ATOM 1160 C C . SER A 1 147 ? 24.552 -14.317 9.013 1.00 28.44 147 SER A C 1
ATOM 1162 O O . SER A 1 147 ? 23.623 -14.887 9.589 1.00 28.44 147 SER A O 1
ATOM 1164 N N . VAL A 1 148 ? 24.572 -14.161 7.687 1.00 32.56 148 VAL A N 1
ATOM 1165 C CA . VAL A 1 148 ? 23.388 -14.295 6.816 1.00 32.56 148 VAL A CA 1
ATOM 1166 C C . VAL A 1 148 ? 23.716 -15.153 5.587 1.00 32.56 148 VAL A C 1
ATOM 1168 O O . VAL A 1 148 ? 24.869 -15.204 5.170 1.00 32.56 148 VAL A O 1
ATOM 1171 N N . SER A 1 149 ? 22.711 -15.825 5.020 1.00 29.69 149 SER A N 1
ATOM 1172 C CA . SER A 1 149 ? 22.798 -16.606 3.776 1.00 29.69 149 SER A CA 1
ATOM 1173 C C . SER A 1 149 ? 22.225 -15.858 2.564 1.00 29.69 149 SER A C 1
ATOM 1175 O O . SER A 1 149 ? 21.355 -14.999 2.717 1.00 29.69 149 SER A O 1
ATOM 1177 N N . ASP A 1 150 ? 22.658 -16.233 1.353 1.00 24.42 150 ASP A N 1
ATOM 1178 C CA . ASP A 1 150 ? 22.353 -15.558 0.074 1.00 24.42 150 ASP A CA 1
ATOM 1179 C C . ASP A 1 150 ? 20.923 -15.759 -0.477 1.00 24.42 150 ASP A C 1
ATOM 1181 O O . ASP A 1 150 ? 20.677 -15.866 -1.675 1.00 24.42 150 ASP A O 1
ATOM 1185 N N . SER A 1 151 ? 19.934 -15.725 0.409 1.00 37.03 151 SER A N 1
ATOM 1186 C CA . SER A 1 151 ? 18.991 -14.607 0.343 1.00 37.03 151 SER A CA 1
ATOM 1187 C C . SER A 1 151 ? 18.270 -14.461 1.682 1.00 37.03 151 SER A C 1
ATOM 1189 O O . SER A 1 151 ? 17.526 -15.327 2.165 1.00 37.03 151 SER A O 1
ATOM 1191 N N . SER A 1 152 ? 18.489 -13.315 2.316 1.00 34.69 152 SER A N 1
ATOM 1192 C CA . SER A 1 152 ? 17.676 -12.875 3.433 1.00 34.69 152 SER A CA 1
ATOM 1193 C C . SER A 1 152 ? 16.254 -12.603 2.941 1.00 34.69 152 SER A C 1
ATOM 1195 O O . SER A 1 152 ? 15.988 -11.553 2.364 1.00 34.69 152 SER A O 1
ATOM 1197 N N . LEU A 1 153 ? 15.313 -13.509 3.257 1.00 43.75 153 LEU A N 1
ATOM 1198 C CA . LEU A 1 153 ? 13.936 -13.103 3.542 1.00 43.75 153 LEU A CA 1
ATOM 1199 C C . LEU A 1 153 ? 14.047 -11.969 4.559 1.00 43.75 153 LEU A C 1
ATOM 1201 O O . LEU A 1 153 ? 14.511 -12.150 5.691 1.00 43.75 153 LEU A O 1
ATOM 1205 N N . LYS A 1 154 ? 13.767 -10.782 4.050 1.00 39.66 154 LYS A N 1
ATOM 1206 C CA . LYS A 1 154 ? 14.187 -9.503 4.590 1.00 39.66 154 LYS A CA 1
ATOM 1207 C C . LYS A 1 154 ? 13.103 -9.084 5.562 1.00 39.66 154 LYS A C 1
ATOM 1209 O O . LYS A 1 154 ? 12.115 -8.492 5.154 1.00 39.66 154 LYS A O 1
ATOM 1214 N N . PHE A 1 155 ? 13.243 -9.498 6.823 1.00 52.88 155 PHE A N 1
ATOM 1215 C CA . PHE A 1 155 ? 12.291 -9.149 7.876 1.00 52.88 155 PHE A CA 1
ATOM 1216 C C . PHE A 1 155 ? 12.157 -7.628 7.943 1.00 52.88 155 PHE A C 1
ATOM 1218 O O . PHE A 1 155 ? 13.029 -6.949 8.480 1.00 52.88 155 PHE A O 1
ATOM 1225 N N . THR A 1 156 ? 11.071 -7.102 7.381 1.00 72.88 156 THR A N 1
ATOM 1226 C CA . THR A 1 156 ? 10.779 -5.675 7.384 1.00 72.88 156 THR A CA 1
ATOM 1227 C C . THR A 1 156 ? 10.517 -5.236 8.817 1.00 72.88 156 THR A C 1
ATOM 1229 O O . THR A 1 156 ? 9.437 -5.447 9.367 1.00 72.88 156 THR A O 1
ATOM 1232 N N . HIS A 1 157 ? 11.522 -4.634 9.448 1.00 85.75 157 HIS A N 1
ATOM 1233 C CA . HIS A 1 157 ? 11.407 -4.118 10.802 1.00 85.75 157 HIS A CA 1
ATOM 1234 C C . HIS A 1 157 ? 10.385 -2.974 10.832 1.00 85.75 157 HIS A C 1
ATOM 1236 O O . HIS A 1 157 ? 10.640 -1.879 10.330 1.00 85.75 157 HIS A O 1
ATOM 1242 N N . ILE A 1 158 ? 9.215 -3.222 11.418 1.00 88.62 158 ILE A N 1
ATOM 1243 C CA . ILE A 1 158 ? 8.208 -2.183 11.641 1.00 88.62 158 ILE A CA 1
ATOM 1244 C C . ILE A 1 158 ? 8.718 -1.274 12.762 1.00 88.62 158 ILE A C 1
ATOM 1246 O O . ILE A 1 158 ? 8.844 -1.699 13.910 1.00 88.62 158 ILE A O 1
ATOM 1250 N N . LEU A 1 159 ? 9.028 -0.027 12.419 1.00 93.12 159 LEU A N 1
ATOM 1251 C CA . LEU A 1 159 ? 9.512 0.990 13.345 1.00 93.12 159 LEU A CA 1
ATOM 1252 C C . LEU A 1 159 ? 8.356 1.933 13.687 1.00 93.12 159 LEU A C 1
ATOM 1254 O O . LEU A 1 159 ? 7.929 2.738 12.857 1.00 93.12 159 LEU A O 1
ATOM 1258 N N . TYR A 1 160 ? 7.820 1.770 14.896 1.00 93.38 160 TYR A N 1
ATOM 1259 C CA . TYR A 1 160 ? 6.534 2.326 15.313 1.00 93.38 160 TYR A CA 1
ATOM 1260 C C . TYR A 1 160 ? 6.707 3.599 16.149 1.00 93.38 160 TYR A C 1
ATOM 1262 O O . TYR A 1 160 ? 7.450 3.581 17.126 1.00 93.38 160 TYR A O 1
ATOM 1270 N N . ASN A 1 161 ? 6.010 4.682 15.789 1.00 93.56 161 ASN A N 1
ATOM 1271 C CA . ASN A 1 161 ? 5.953 5.955 16.530 1.00 93.56 161 ASN A CA 1
ATOM 1272 C C . ASN A 1 161 ? 7.321 6.507 16.993 1.00 93.56 161 ASN A C 1
ATOM 1274 O O . ASN A 1 161 ? 7.418 7.108 18.062 1.00 93.56 161 ASN A O 1
ATOM 1278 N N . LEU A 1 162 ? 8.371 6.321 16.181 1.00 96.50 162 LEU A N 1
ATOM 1279 C CA . LEU A 1 162 ? 9.728 6.779 16.497 1.00 96.50 162 LEU A CA 1
ATOM 1280 C C . LEU A 1 162 ? 9.779 8.279 16.832 1.00 96.50 162 LEU A C 1
ATOM 1282 O O . LEU A 1 162 ? 9.104 9.101 16.203 1.00 96.50 162 LEU A O 1
ATOM 1286 N N . SER A 1 163 ? 10.654 8.640 17.769 1.00 96.69 163 SER A N 1
ATOM 1287 C CA . SER A 1 163 ? 10.947 10.036 18.090 1.00 96.69 163 SER A CA 1
ATOM 1288 C C . SER A 1 163 ? 11.653 10.759 16.928 1.00 96.69 163 SER A C 1
ATOM 1290 O O . SER A 1 163 ? 12.302 10.120 16.091 1.00 96.69 163 SER A O 1
ATOM 1292 N N . PRO A 1 164 ? 11.623 12.107 16.883 1.00 97.75 164 PRO A N 1
ATOM 1293 C CA . PRO A 1 164 ? 12.382 12.870 15.895 1.00 97.75 164 PRO A CA 1
ATOM 1294 C C . PRO A 1 164 ? 13.884 12.555 15.882 1.00 97.75 164 PRO A C 1
ATOM 1296 O O . PRO A 1 164 ? 14.482 12.550 14.811 1.00 97.75 164 PRO A O 1
ATOM 1299 N N . ALA A 1 165 ? 14.493 12.246 17.033 1.00 98.12 165 ALA A N 1
ATOM 1300 C CA . ALA A 1 165 ? 15.909 11.880 17.111 1.00 98.12 165 ALA A CA 1
ATOM 1301 C C . ALA A 1 165 ? 16.198 10.555 16.391 1.00 98.12 165 ALA A C 1
ATOM 1303 O O . ALA A 1 165 ? 17.069 10.499 15.524 1.00 98.12 165 ALA A O 1
ATOM 1304 N N . GLU A 1 166 ? 15.408 9.518 16.666 1.00 98.00 166 GLU A N 1
ATOM 1305 C CA . GLU A 1 166 ? 15.528 8.232 15.974 1.00 98.00 166 GLU A CA 1
ATOM 1306 C C . GLU A 1 166 ? 15.232 8.383 14.475 1.00 98.00 166 GLU A C 1
ATOM 1308 O O . GLU A 1 166 ? 15.944 7.826 13.645 1.00 98.00 166 GLU A O 1
ATOM 1313 N N . LEU A 1 167 ? 14.231 9.181 14.088 1.00 98.19 167 LEU A N 1
ATOM 1314 C CA . LEU A 1 167 ? 13.929 9.444 12.676 1.00 98.19 167 LEU A CA 1
ATOM 1315 C C . LEU A 1 167 ? 15.073 10.172 11.953 1.00 98.19 167 LEU A C 1
ATOM 1317 O O . LEU A 1 167 ? 15.351 9.860 10.794 1.00 98.19 167 LEU A O 1
ATOM 1321 N N . TYR A 1 168 ? 15.787 11.073 12.633 1.00 98.31 168 TYR A N 1
ATOM 1322 C CA . TYR A 1 168 ? 17.027 11.669 12.127 1.00 98.31 168 TYR A CA 1
ATOM 1323 C C . TYR A 1 168 ? 18.123 10.617 11.923 1.00 98.31 168 TYR A C 1
ATOM 1325 O O . TYR A 1 168 ? 18.701 10.554 10.840 1.00 98.31 168 TYR A O 1
ATOM 1333 N N . GLU A 1 169 ? 18.394 9.763 12.914 1.00 97.75 169 GLU A N 1
ATOM 1334 C CA . GLU A 1 169 ? 19.383 8.683 12.782 1.00 97.75 169 GLU A CA 1
ATOM 1335 C C . GLU A 1 169 ? 19.041 7.745 11.616 1.00 97.75 169 GLU A C 1
ATOM 1337 O O . GLU A 1 169 ? 19.898 7.406 10.797 1.00 97.75 169 GLU A O 1
ATOM 1342 N N . GLN A 1 170 ? 17.768 7.359 11.501 1.00 97.31 170 GLN A N 1
ATOM 1343 C CA . GLN A 1 170 ? 17.272 6.468 10.457 1.00 97.31 170 GLN A CA 1
ATOM 1344 C C . GLN A 1 170 ? 17.320 7.115 9.063 1.00 97.31 170 GLN A C 1
ATOM 1346 O O . GLN A 1 170 ? 17.586 6.407 8.088 1.00 97.31 170 GLN A O 1
ATOM 1351 N N . ALA A 1 171 ? 17.120 8.433 8.957 1.00 96.50 171 ALA A N 1
ATOM 1352 C CA . ALA A 1 171 ? 17.279 9.174 7.710 1.00 96.50 171 ALA A CA 1
ATOM 1353 C C . ALA A 1 171 ? 18.761 9.329 7.330 1.00 96.50 171 ALA A C 1
ATOM 1355 O O . ALA A 1 171 ? 19.157 8.908 6.248 1.00 96.50 171 ALA A O 1
ATOM 1356 N N . ILE A 1 172 ? 19.605 9.872 8.211 1.00 95.19 172 ILE A N 1
ATOM 1357 C CA . ILE A 1 172 ? 21.021 10.159 7.913 1.00 95.19 172 ILE A CA 1
ATOM 1358 C C . ILE A 1 172 ? 21.827 8.881 7.631 1.00 95.19 172 ILE A C 1
ATOM 1360 O O . ILE A 1 172 ? 22.690 8.879 6.755 1.00 95.19 172 ILE A O 1
ATOM 1364 N N . LYS A 1 173 ? 21.544 7.778 8.335 1.00 93.94 173 LYS A N 1
ATOM 1365 C CA . LYS A 1 173 ? 22.299 6.522 8.190 1.00 93.94 173 LYS A CA 1
ATOM 1366 C C . LYS A 1 173 ? 21.892 5.683 6.971 1.00 93.94 173 LYS A C 1
ATOM 1368 O O . LYS A 1 173 ? 22.694 4.866 6.524 1.00 93.94 173 LYS A O 1
ATOM 1373 N N . TYR A 1 174 ? 20.674 5.845 6.441 1.00 91.94 174 TYR A N 1
ATOM 1374 C CA . TYR A 1 174 ? 20.131 4.938 5.414 1.00 91.94 174 TYR A CA 1
ATOM 1375 C C . TYR A 1 174 ? 19.505 5.629 4.188 1.00 91.94 174 TYR A C 1
ATOM 1377 O O . TYR A 1 174 ? 19.397 4.997 3.138 1.00 91.94 174 TYR A O 1
ATOM 1385 N N . GLU A 1 175 ? 19.122 6.906 4.259 1.00 92.38 175 GLU A N 1
ATOM 1386 C CA . GLU A 1 175 ? 18.602 7.657 3.111 1.00 92.38 175 GLU A CA 1
ATOM 1387 C C . GLU A 1 175 ? 19.705 8.498 2.462 1.00 92.38 175 GLU A C 1
ATOM 1389 O O . GLU A 1 175 ? 20.080 9.568 2.947 1.00 92.38 175 GLU A O 1
ATOM 1394 N N . LYS A 1 176 ? 20.217 8.031 1.318 1.00 86.81 176 LYS A N 1
ATOM 1395 C CA . LYS A 1 176 ? 21.205 8.781 0.530 1.00 86.81 176 LYS A CA 1
ATOM 1396 C C . LYS A 1 176 ? 20.663 10.175 0.184 1.00 86.81 176 LYS A C 1
ATOM 1398 O O . LYS A 1 176 ? 19.569 10.307 -0.359 1.00 86.81 176 LYS A O 1
ATOM 1403 N N . GLY A 1 177 ? 21.446 11.207 0.496 1.00 85.44 177 GLY A N 1
ATOM 1404 C CA . GLY A 1 177 ? 21.086 12.605 0.246 1.00 85.44 177 GLY A CA 1
ATOM 1405 C C . GLY A 1 177 ? 20.204 13.273 1.306 1.00 85.44 177 GLY A C 1
ATOM 1406 O O . GLY A 1 177 ? 19.786 14.415 1.100 1.00 85.44 177 GLY A O 1
ATOM 1407 N N . SER A 1 178 ? 19.942 12.598 2.428 1.00 93.69 178 SER A N 1
ATOM 1408 C CA . SER A 1 178 ? 19.492 13.244 3.662 1.00 93.69 178 SER A CA 1
ATOM 1409 C C . SER A 1 178 ? 20.704 13.765 4.448 1.00 93.69 178 SER A C 1
ATOM 1411 O O . SER A 1 178 ? 21.698 13.061 4.612 1.00 93.69 178 SER A O 1
ATOM 1413 N N . PHE A 1 179 ? 20.633 15.008 4.922 1.00 95.50 179 PHE A N 1
ATOM 1414 C CA . PHE A 1 179 ? 21.719 15.718 5.606 1.00 95.50 179 PHE A CA 1
ATOM 1415 C C . PHE A 1 179 ? 21.186 16.568 6.763 1.00 95.50 179 PHE A C 1
ATOM 1417 O O . PHE A 1 179 ? 20.009 16.915 6.791 1.00 95.50 179 PHE A O 1
ATOM 1424 N N . ILE A 1 180 ? 22.060 16.956 7.691 1.00 97.56 180 ILE A N 1
ATOM 1425 C CA . ILE A 1 180 ? 21.752 17.944 8.734 1.00 97.56 180 ILE A CA 1
ATOM 1426 C C . ILE A 1 180 ? 22.255 19.322 8.260 1.00 97.56 180 ILE A C 1
ATOM 1428 O O . ILE A 1 180 ? 23.394 19.431 7.798 1.00 97.56 180 ILE A O 1
ATOM 1432 N N . SER A 1 181 ? 21.407 20.354 8.329 1.00 97.31 181 SER A N 1
ATOM 1433 C CA . SER A 1 181 ? 21.772 21.755 8.051 1.00 97.31 181 SER A CA 1
ATOM 1434 C C . SER A 1 181 ? 22.565 22.382 9.205 1.00 97.31 181 SER A C 1
ATOM 1436 O O . SER A 1 181 ? 22.583 21.856 10.317 1.00 97.31 181 SER A O 1
ATOM 1438 N N . SER A 1 182 ? 23.144 23.568 8.995 1.00 96.88 182 SER A N 1
ATOM 1439 C CA . SER A 1 182 ? 23.795 24.348 10.062 1.00 96.88 182 SER A CA 1
ATOM 1440 C C . SER A 1 182 ? 22.855 24.731 11.218 1.00 96.88 182 SER A C 1
ATOM 1442 O O . SER A 1 182 ? 23.321 25.006 12.320 1.00 96.88 182 SER A O 1
ATOM 1444 N N . THR A 1 183 ? 21.533 24.701 11.005 1.00 97.12 183 THR A N 1
ATOM 1445 C CA . THR A 1 183 ? 20.513 24.930 12.046 1.00 97.12 183 THR A CA 1
ATOM 1446 C C . THR A 1 183 ? 20.013 23.643 12.715 1.00 97.12 183 THR A C 1
ATOM 1448 O O . THR A 1 183 ? 19.160 23.689 13.602 1.00 97.12 183 THR A O 1
ATOM 1451 N N . GLY A 1 184 ? 20.514 22.477 12.298 1.00 97.31 184 GLY A N 1
ATOM 1452 C CA . GLY A 1 184 ? 20.072 21.174 12.791 1.00 97.31 184 GLY A CA 1
ATOM 1453 C C . GLY A 1 184 ? 18.832 20.607 12.091 1.00 97.31 184 GLY A C 1
ATOM 1454 O O . GLY A 1 184 ? 18.348 19.561 12.510 1.00 97.31 184 GLY A O 1
ATOM 1455 N N . ALA A 1 185 ? 18.295 21.241 11.046 1.00 98.31 185 ALA A N 1
ATOM 1456 C CA . ALA A 1 185 ? 17.157 20.718 10.277 1.00 98.31 185 ALA A CA 1
ATOM 1457 C C . ALA A 1 185 ? 17.574 19.560 9.341 1.00 98.31 185 ALA A C 1
ATOM 1459 O O . ALA A 1 185 ? 18.687 19.554 8.813 1.00 98.31 185 ALA A O 1
ATOM 1460 N N . LEU A 1 186 ? 16.684 18.590 9.108 1.00 98.44 186 LEU A N 1
ATOM 1461 C CA . LEU A 1 186 ? 16.903 17.455 8.204 1.00 98.44 186 LEU A CA 1
ATOM 1462 C C . LEU A 1 186 ? 16.619 17.865 6.750 1.00 98.44 186 LEU A C 1
ATOM 1464 O O . LEU A 1 186 ? 15.467 17.896 6.320 1.00 98.44 186 LEU A O 1
ATOM 1468 N N . ALA A 1 187 ? 17.663 18.166 5.980 1.00 97.25 187 ALA A N 1
ATOM 1469 C CA . ALA A 1 187 ? 17.576 18.515 4.564 1.00 97.25 187 ALA A CA 1
ATOM 1470 C C . ALA A 1 187 ? 17.592 17.269 3.662 1.00 97.25 187 ALA A C 1
ATOM 1472 O O . ALA A 1 187 ? 18.511 16.458 3.746 1.00 97.25 187 ALA A O 1
ATOM 1473 N N . THR A 1 188 ? 16.611 17.116 2.767 1.00 95.62 188 THR A N 1
ATOM 1474 C CA . THR A 1 188 ? 16.503 15.959 1.855 1.00 95.62 188 THR A CA 1
ATOM 1475 C C . THR A 1 188 ? 15.793 16.294 0.532 1.00 95.62 188 THR A C 1
ATOM 1477 O O . THR A 1 188 ? 15.297 17.406 0.338 1.00 95.62 188 THR A O 1
ATOM 1480 N N . LEU A 1 189 ? 15.744 15.332 -0.398 1.00 92.44 189 LEU A N 1
ATOM 1481 C CA . LEU A 1 189 ? 15.091 15.460 -1.708 1.00 92.44 189 LEU A CA 1
ATOM 1482 C C . LEU A 1 189 ? 13.850 14.566 -1.850 1.00 92.44 189 LEU A C 1
ATOM 1484 O O . LEU A 1 189 ? 13.858 13.393 -1.474 1.00 92.44 189 LEU A O 1
ATOM 1488 N N . SER A 1 190 ? 12.838 15.100 -2.537 1.00 90.62 190 SER A N 1
ATOM 1489 C CA . SER A 1 190 ? 11.613 14.396 -2.975 1.00 90.62 190 SER A CA 1
ATOM 1490 C C . SER A 1 190 ? 11.747 13.692 -4.345 1.00 90.62 190 SER A C 1
ATOM 1492 O O . SER A 1 190 ? 10.769 13.249 -4.952 1.00 90.62 190 SER A O 1
ATOM 1494 N N . GLY A 1 191 ? 12.977 13.551 -4.850 1.00 85.94 191 GLY A N 1
ATOM 1495 C CA . GLY A 1 191 ? 13.270 12.889 -6.123 1.00 85.94 191 GLY A CA 1
ATOM 1496 C C . GLY A 1 191 ? 12.747 13.664 -7.339 1.00 85.94 191 GLY A C 1
ATOM 1497 O O . GLY A 1 191 ? 12.873 14.883 -7.418 1.00 85.94 191 GLY A O 1
ATOM 1498 N N . ALA A 1 192 ? 12.178 12.951 -8.316 1.00 85.06 192 ALA A N 1
ATOM 1499 C CA . ALA A 1 192 ? 11.756 13.527 -9.599 1.00 85.06 192 ALA A CA 1
ATOM 1500 C C . ALA A 1 192 ? 10.467 14.379 -9.543 1.00 85.06 192 ALA A C 1
ATOM 1502 O O . ALA A 1 192 ? 10.156 15.075 -10.510 1.00 85.06 192 ALA A O 1
ATOM 1503 N N . LYS A 1 193 ? 9.705 14.324 -8.441 1.00 86.94 193 LYS A N 1
ATOM 1504 C CA . LYS A 1 193 ? 8.481 15.108 -8.223 1.00 86.94 193 LYS A CA 1
ATOM 1505 C C . LYS A 1 193 ? 8.735 16.083 -7.068 1.00 86.94 193 LYS A C 1
ATOM 1507 O O . LYS A 1 193 ? 8.638 15.700 -5.914 1.00 86.94 193 LYS A O 1
ATOM 1512 N N . THR A 1 194 ? 9.045 17.345 -7.372 1.00 87.50 194 THR A N 1
ATOM 1513 C CA . THR A 1 194 ? 9.285 18.409 -6.366 1.00 87.50 194 THR A CA 1
ATOM 1514 C C . THR A 1 194 ? 8.022 19.215 -6.025 1.00 87.50 194 THR A C 1
ATOM 1516 O O . THR A 1 194 ? 8.079 20.369 -5.593 1.00 87.50 194 THR A O 1
ATOM 1519 N N . GLY A 1 195 ? 6.858 18.611 -6.256 1.00 85.69 195 GLY A N 1
ATOM 1520 C CA . GLY A 1 195 ? 5.531 19.197 -6.126 1.00 85.69 195 GLY A CA 1
ATOM 1521 C C . GLY A 1 195 ? 4.450 18.155 -6.422 1.00 85.69 195 GLY A C 1
ATOM 1522 O O . GLY A 1 195 ? 4.754 17.038 -6.847 1.00 85.69 195 GLY A O 1
ATOM 1523 N N . ARG A 1 196 ? 3.187 18.533 -6.199 1.00 87.00 196 ARG A N 1
ATOM 1524 C CA . ARG A 1 196 ? 2.024 17.646 -6.367 1.00 87.00 196 ARG A CA 1
ATOM 1525 C C . ARG A 1 196 ? 1.825 17.193 -7.813 1.00 87.00 196 ARG A C 1
ATOM 1527 O O . ARG A 1 196 ? 2.182 17.906 -8.750 1.00 87.00 196 ARG A O 1
ATOM 1534 N N . SER A 1 197 ? 1.128 16.073 -7.984 1.00 88.81 197 SER A N 1
ATOM 1535 C CA . SER A 1 197 ? 0.793 15.474 -9.280 1.00 88.81 197 SER A CA 1
ATOM 1536 C C . SER A 1 197 ? -0.731 15.392 -9.517 1.00 88.81 197 SER A C 1
ATOM 1538 O O . SER A 1 197 ? -1.271 14.293 -9.579 1.00 88.81 197 SER A O 1
ATOM 1540 N N . PRO A 1 198 ? -1.478 16.510 -9.688 1.00 85.81 198 PRO A N 1
ATOM 1541 C CA . PRO A 1 198 ? -2.951 16.476 -9.707 1.00 85.81 198 PRO A CA 1
ATOM 1542 C C . PRO A 1 198 ? -3.576 15.596 -10.799 1.00 85.81 198 PRO A C 1
ATOM 1544 O O . PRO A 1 198 ? -4.664 15.072 -10.607 1.00 85.81 198 PRO A O 1
ATOM 1547 N N . ARG A 1 199 ? -2.890 15.410 -11.936 1.00 89.25 199 ARG A N 1
ATOM 1548 C CA . ARG A 1 199 ? -3.339 14.522 -13.029 1.00 89.25 199 ARG A CA 1
ATOM 1549 C C . ARG A 1 199 ? -3.200 13.031 -12.698 1.00 89.25 199 ARG A C 1
ATOM 1551 O O . ARG A 1 199 ? -3.799 12.207 -13.380 1.00 89.25 199 ARG A O 1
ATOM 1558 N N . ASP A 1 200 ? -2.427 12.706 -11.666 1.00 93.81 200 ASP A N 1
ATOM 1559 C CA . ASP A 1 200 ? -2.175 11.354 -11.168 1.00 93.81 200 ASP A CA 1
ATOM 1560 C C . ASP A 1 200 ? -2.960 11.070 -9.858 1.00 93.81 200 ASP A C 1
ATOM 1562 O O . ASP A 1 200 ? -2.826 9.989 -9.296 1.00 93.81 200 ASP A O 1
ATOM 1566 N N . LYS A 1 201 ? -3.803 12.002 -9.366 1.00 95.62 201 LYS A N 1
ATOM 1567 C CA . LYS A 1 201 ? -4.789 11.718 -8.298 1.00 95.62 201 LYS A CA 1
ATOM 1568 C C . LYS A 1 201 ? -5.896 10.818 -8.853 1.00 95.62 201 LYS A C 1
ATOM 1570 O O . LYS A 1 201 ? -6.381 11.073 -9.957 1.00 95.62 201 LYS A O 1
ATOM 1575 N N . ARG A 1 202 ? -6.339 9.823 -8.086 1.00 96.94 202 ARG A N 1
ATOM 1576 C CA . ARG A 1 202 ? -7.539 9.019 -8.362 1.00 96.94 202 ARG A CA 1
ATOM 1577 C C . ARG A 1 202 ? -8.411 8.880 -7.120 1.00 96.94 202 ARG A C 1
ATOM 1579 O O . ARG A 1 202 ? -7.922 8.954 -5.993 1.00 96.94 202 ARG A O 1
ATOM 1586 N N . VAL A 1 203 ? -9.708 8.690 -7.331 1.00 98.25 203 VAL A N 1
ATOM 1587 C CA . VAL A 1 203 ? -10.691 8.422 -6.277 1.00 98.25 203 VAL A CA 1
ATOM 1588 C C . VAL A 1 203 ? -11.580 7.275 -6.738 1.00 98.25 203 VAL A C 1
ATOM 1590 O O . VAL A 1 203 ? -12.083 7.315 -7.861 1.00 98.25 203 VAL A O 1
ATOM 1593 N N . VAL A 1 204 ? -11.770 6.258 -5.896 1.00 98.25 204 VAL A N 1
ATOM 1594 C CA . VAL A 1 204 ? -12.654 5.128 -6.218 1.00 98.25 204 VAL A CA 1
ATOM 1595 C C . VAL A 1 204 ? -14.095 5.617 -6.353 1.00 98.25 204 VAL A C 1
ATOM 1597 O O . VAL A 1 204 ? -14.606 6.302 -5.462 1.00 98.25 204 VAL A O 1
ATOM 1600 N N . ARG A 1 205 ? -14.726 5.274 -7.481 1.00 97.31 205 ARG A N 1
ATOM 1601 C CA . ARG A 1 205 ? -16.151 5.489 -7.745 1.00 97.31 205 ARG A CA 1
ATOM 1602 C C . ARG A 1 205 ? -16.905 4.206 -7.403 1.00 97.31 205 ARG A C 1
ATOM 1604 O O . ARG A 1 205 ? -16.728 3.191 -8.070 1.00 97.31 205 ARG A O 1
ATOM 1611 N N . ASP A 1 206 ? -17.695 4.265 -6.341 1.00 93.94 206 ASP A N 1
ATOM 1612 C CA . ASP A 1 206 ? -18.504 3.173 -5.802 1.00 93.94 206 ASP A CA 1
ATOM 1613 C C . ASP A 1 206 ? -19.873 3.705 -5.327 1.00 93.94 206 ASP A C 1
ATOM 1615 O O . ASP A 1 206 ? -20.144 4.906 -5.410 1.00 93.94 206 ASP A O 1
ATOM 1619 N N . GLU A 1 207 ? -20.731 2.827 -4.802 1.00 92.50 207 GLU A N 1
ATOM 1620 C CA . GLU A 1 207 ? -22.080 3.161 -4.308 1.00 92.50 207 GLU A CA 1
ATOM 1621 C C . GLU A 1 207 ? -22.103 4.252 -3.210 1.00 92.50 207 GLU A C 1
ATOM 1623 O O . GLU A 1 207 ? -23.138 4.868 -2.971 1.00 92.50 207 GLU A O 1
ATOM 1628 N N . THR A 1 208 ? -20.976 4.517 -2.537 1.00 86.12 208 THR A N 1
ATOM 1629 C CA . THR A 1 208 ? -20.832 5.542 -1.484 1.00 86.12 208 THR A CA 1
ATOM 1630 C C . THR A 1 208 ? -20.265 6.869 -2.015 1.00 86.12 208 THR A C 1
ATOM 1632 O O . THR A 1 208 ? -20.317 7.889 -1.317 1.00 86.12 208 THR A O 1
ATOM 1635 N N . THR A 1 209 ? -19.700 6.886 -3.227 1.00 92.75 209 THR A N 1
ATOM 1636 C CA . THR A 1 209 ? -19.014 8.058 -3.802 1.00 92.75 209 THR A CA 1
ATOM 1637 C C . THR A 1 209 ? -19.583 8.540 -5.138 1.00 92.75 209 THR A C 1
ATOM 1639 O O . THR A 1 209 ? -19.305 9.677 -5.523 1.00 92.75 209 THR A O 1
ATOM 1642 N N . GLU A 1 210 ? -20.388 7.736 -5.835 1.00 92.75 210 GLU A N 1
ATOM 1643 C CA . GLU A 1 210 ? -20.961 8.068 -7.145 1.00 92.75 210 GLU A CA 1
ATOM 1644 C C . GLU A 1 210 ? -21.845 9.328 -7.113 1.00 92.75 210 GLU A C 1
ATOM 1646 O O . GLU A 1 210 ? -21.511 10.302 -7.789 1.00 92.75 210 GLU A O 1
ATOM 1651 N N . ASP A 1 211 ? -22.906 9.349 -6.301 1.00 89.94 211 ASP A N 1
ATOM 1652 C CA . ASP A 1 211 ? -23.829 10.496 -6.205 1.00 89.94 211 ASP A CA 1
ATOM 1653 C C . ASP A 1 211 ? -23.313 11.638 -5.303 1.00 89.94 211 ASP A C 1
ATOM 1655 O O . ASP A 1 211 ? -23.739 12.787 -5.434 1.00 89.94 211 ASP A O 1
ATOM 1659 N N . ASP A 1 212 ? -22.399 11.337 -4.374 1.00 89.44 212 ASP A N 1
ATOM 1660 C CA . ASP A 1 212 ? -21.914 12.290 -3.364 1.00 89.44 212 ASP A CA 1
ATOM 1661 C C . ASP A 1 212 ? -20.783 13.201 -3.869 1.00 89.44 212 ASP A C 1
ATOM 1663 O O . ASP A 1 212 ? -20.693 14.369 -3.475 1.00 89.44 212 ASP A O 1
ATOM 1667 N N . LEU A 1 213 ? -19.859 12.668 -4.677 1.00 94.50 213 LEU A N 1
ATOM 1668 C CA . LEU A 1 213 ? -18.659 13.402 -5.077 1.00 94.50 213 LEU A CA 1
ATOM 1669 C C . LEU A 1 213 ? -18.880 14.243 -6.334 1.00 94.50 213 LEU A C 1
ATOM 1671 O O . LEU A 1 213 ? -19.640 13.911 -7.241 1.00 94.50 213 LEU A O 1
ATOM 1675 N N . TRP A 1 214 ? -18.136 15.344 -6.430 1.00 93.62 214 TRP A N 1
ATOM 1676 C CA . TRP A 1 214 ? -18.077 16.096 -7.674 1.00 93.62 214 TRP A CA 1
ATOM 1677 C C . TRP A 1 214 ? -17.199 15.355 -8.682 1.00 93.62 214 TRP A C 1
ATOM 1679 O O . TRP A 1 214 ? -15.983 15.277 -8.504 1.00 93.62 214 TRP A O 1
ATOM 1689 N N . TRP A 1 215 ? -17.808 14.867 -9.761 1.00 93.06 215 TRP A N 1
ATOM 1690 C CA . TRP A 1 215 ? -17.137 14.204 -10.881 1.00 93.06 215 TRP A CA 1
ATOM 1691 C C . TRP A 1 215 ? -17.122 15.068 -12.155 1.00 93.06 215 TRP A C 1
ATOM 1693 O O . TRP A 1 215 ? -17.845 16.059 -12.281 1.00 93.06 215 TRP A O 1
ATOM 1703 N N . GLY A 1 216 ? -16.317 14.663 -13.141 1.00 87.19 216 GLY A N 1
ATOM 1704 C CA . GLY A 1 216 ? -16.355 15.213 -14.498 1.00 87.19 216 GLY A CA 1
ATOM 1705 C C . GLY A 1 216 ? -15.593 16.529 -14.705 1.00 87.19 216 GLY A C 1
ATOM 1706 O O . GLY A 1 216 ? -14.642 16.863 -13.998 1.00 87.19 216 GLY A O 1
ATOM 1707 N N . LYS A 1 217 ? -15.963 17.269 -15.759 1.00 82.69 217 LYS A N 1
ATOM 1708 C CA . LYS A 1 217 ? -15.183 18.410 -16.268 1.00 82.69 217 LYS A CA 1
ATOM 1709 C C . LYS A 1 217 ? -15.086 19.545 -15.240 1.00 82.69 217 LYS A C 1
ATOM 1711 O O . LYS A 1 217 ? -16.078 20.195 -14.932 1.00 82.69 217 LYS A O 1
ATOM 1716 N N . GLY A 1 218 ? -13.860 19.832 -14.803 1.00 79.62 218 GLY A N 1
ATOM 1717 C CA . GLY A 1 218 ? -13.543 20.879 -13.825 1.00 79.62 218 GLY A CA 1
ATOM 1718 C C . GLY A 1 218 ? -13.284 20.348 -12.413 1.00 79.62 218 GLY A C 1
ATOM 1719 O O . GLY A 1 218 ? -12.648 21.048 -11.629 1.00 79.62 218 GLY A O 1
ATOM 1720 N N . SER A 1 219 ? -13.698 19.112 -12.114 1.00 89.25 219 SER A N 1
ATOM 1721 C CA . SER A 1 219 ? -13.415 18.460 -10.836 1.00 89.25 219 SER A CA 1
ATOM 1722 C C . SER A 1 219 ? -11.935 18.058 -10.703 1.00 89.25 219 SER A C 1
ATOM 1724 O O . SER A 1 219 ? -11.315 17.673 -11.701 1.00 89.25 219 SER A O 1
ATOM 1726 N N . PRO A 1 220 ? -11.352 18.083 -9.486 1.00 90.06 220 PRO A N 1
ATOM 1727 C CA . PRO A 1 220 ? -10.068 17.440 -9.195 1.00 90.06 220 PRO A CA 1
ATOM 1728 C C . PRO A 1 220 ? -10.158 15.914 -9.036 1.00 90.06 220 PRO A C 1
ATOM 1730 O O . PRO A 1 220 ? -9.127 15.264 -8.855 1.00 90.06 220 PRO A O 1
ATOM 1733 N N . ASN A 1 221 ? -11.363 15.343 -9.017 1.00 95.31 221 ASN A N 1
ATOM 1734 C CA . ASN A 1 221 ? -11.593 13.935 -8.714 1.00 95.31 221 ASN A CA 1
ATOM 1735 C C . ASN A 1 221 ? -11.718 13.156 -10.022 1.00 95.31 221 ASN A C 1
ATOM 1737 O O . ASN A 1 221 ? -12.721 13.235 -10.731 1.00 95.31 221 ASN A O 1
ATOM 1741 N N . ILE A 1 222 ? -10.649 12.433 -10.348 1.00 96.25 222 ILE A N 1
ATOM 1742 C CA . ILE A 1 222 ? -10.585 11.514 -11.482 1.00 96.25 222 ILE A CA 1
ATOM 1743 C C . ILE A 1 222 ? -10.962 10.131 -10.948 1.00 96.25 222 ILE A C 1
ATOM 1745 O O . ILE A 1 222 ? -10.368 9.665 -9.975 1.00 96.25 222 ILE A O 1
ATOM 1749 N N . GLU A 1 223 ? -11.964 9.507 -11.554 1.00 96.69 223 GLU A N 1
ATOM 1750 C CA . GLU A 1 223 ? -12.502 8.215 -11.119 1.00 96.69 223 GLU A CA 1
ATOM 1751 C C . GLU A 1 223 ? -11.525 7.045 -11.335 1.00 96.69 223 GLU A C 1
ATOM 1753 O O . GLU A 1 223 ? -10.616 7.110 -12.169 1.00 96.69 223 GLU A O 1
ATOM 1758 N N . MET A 1 224 ? -11.728 5.973 -10.568 1.00 96.56 224 MET A N 1
ATOM 1759 C CA . MET A 1 224 ? -11.146 4.645 -10.776 1.00 96.56 224 MET A CA 1
ATOM 1760 C C . MET A 1 224 ? -12.092 3.563 -10.228 1.00 96.56 224 MET A C 1
ATOM 1762 O O . MET A 1 224 ? -12.916 3.855 -9.359 1.00 96.56 224 MET A O 1
ATOM 1766 N N . ASP A 1 225 ? -11.942 2.317 -10.681 1.00 97.00 225 ASP A N 1
ATOM 1767 C CA . ASP A 1 225 ? -12.632 1.155 -10.099 1.00 97.00 225 ASP A CA 1
ATOM 1768 C C . ASP A 1 225 ? -11.893 0.593 -8.855 1.00 97.00 225 ASP A C 1
ATOM 1770 O O . ASP A 1 225 ? -10.693 0.827 -8.664 1.00 97.00 225 ASP A O 1
ATOM 1774 N N . GLU A 1 226 ? -12.593 -0.148 -7.979 1.00 96.06 226 GLU A N 1
ATOM 1775 C CA . GLU A 1 226 ? -11.964 -0.748 -6.783 1.00 96.06 226 GLU A CA 1
ATOM 1776 C C . GLU A 1 226 ? -10.906 -1.800 -7.158 1.00 96.06 226 GLU A C 1
ATOM 1778 O O . GLU A 1 226 ? -9.896 -1.925 -6.469 1.00 96.06 226 GLU A O 1
ATOM 1783 N N . HIS A 1 227 ? -11.070 -2.526 -8.268 1.00 96.06 227 HIS A N 1
ATOM 1784 C CA . HIS A 1 227 ? -10.100 -3.540 -8.696 1.00 96.06 227 HIS A CA 1
ATOM 1785 C C . HIS A 1 227 ? -8.717 -2.924 -8.973 1.00 96.06 227 HIS A C 1
ATOM 1787 O O . HIS A 1 227 ? -7.698 -3.409 -8.484 1.00 96.06 227 HIS A O 1
ATOM 1793 N N . THR A 1 228 ? -8.689 -1.798 -9.682 1.00 96.56 228 THR A N 1
ATOM 1794 C CA . THR A 1 228 ? -7.514 -0.963 -9.949 1.00 96.56 228 THR A CA 1
ATOM 1795 C C . THR A 1 228 ? -6.900 -0.451 -8.651 1.00 96.56 228 THR A C 1
ATOM 1797 O O . THR A 1 228 ? -5.679 -0.504 -8.486 1.00 96.56 228 THR A O 1
ATOM 1800 N N . PHE A 1 229 ? -7.737 0.010 -7.713 1.00 98.06 229 PHE A N 1
ATOM 1801 C CA . PHE A 1 229 ? -7.278 0.439 -6.394 1.00 98.06 229 PHE A CA 1
ATOM 1802 C C . PHE A 1 229 ? -6.591 -0.711 -5.654 1.00 98.06 229 PHE A C 1
ATOM 1804 O O . PHE A 1 229 ? -5.481 -0.536 -5.162 1.00 98.06 229 PHE A O 1
ATOM 1811 N N . MET A 1 230 ? -7.193 -1.902 -5.639 1.00 96.56 230 MET A N 1
ATOM 1812 C CA . MET A 1 230 ? -6.619 -3.090 -5.007 1.00 96.56 230 MET A CA 1
ATOM 1813 C C . MET A 1 230 ? -5.315 -3.539 -5.679 1.00 96.56 230 MET A C 1
ATOM 1815 O O . MET A 1 230 ? -4.371 -3.881 -4.974 1.00 96.56 230 MET A O 1
ATOM 1819 N N . VAL A 1 231 ? -5.195 -3.456 -7.009 1.00 95.12 231 VAL A N 1
ATOM 1820 C CA . VAL A 1 231 ? -3.935 -3.738 -7.725 1.00 95.12 231 VAL A CA 1
ATOM 1821 C C . VAL A 1 231 ? -2.820 -2.762 -7.328 1.00 95.12 231 VAL A C 1
ATOM 1823 O O . VAL A 1 231 ? -1.686 -3.184 -7.099 1.00 95.12 231 VAL A O 1
ATOM 1826 N N . ASN A 1 232 ? -3.106 -1.462 -7.219 1.00 95.88 232 ASN A N 1
ATOM 1827 C CA . ASN A 1 232 ? -2.105 -0.480 -6.787 1.00 95.88 232 ASN A CA 1
ATOM 1828 C C . ASN A 1 232 ? -1.794 -0.582 -5.285 1.00 95.88 232 ASN A C 1
ATOM 1830 O O . ASN A 1 232 ? -0.633 -0.448 -4.893 1.00 95.88 232 ASN A O 1
ATOM 1834 N N . ARG A 1 233 ? -2.801 -0.873 -4.456 1.00 96.31 233 ARG A N 1
ATOM 1835 C CA . ARG A 1 233 ? -2.667 -1.143 -3.020 1.00 96.31 233 ARG A CA 1
ATOM 1836 C C . ARG A 1 233 ? -1.743 -2.326 -2.764 1.00 96.31 233 ARG A C 1
ATOM 1838 O O . ARG A 1 233 ? -0.807 -2.185 -1.985 1.00 96.31 233 ARG A O 1
ATOM 1845 N N . GLU A 1 234 ? -1.955 -3.449 -3.445 1.00 90.25 234 GLU A N 1
ATOM 1846 C CA . GLU A 1 234 ? -1.134 -4.642 -3.238 1.00 90.25 234 GLU A CA 1
ATOM 1847 C C . GLU A 1 234 ? 0.310 -4.393 -3.683 1.00 90.25 234 GLU A C 1
ATOM 1849 O O . GLU A 1 234 ? 1.227 -4.602 -2.901 1.00 90.25 234 GLU A O 1
ATOM 1854 N N . ARG A 1 235 ? 0.523 -3.749 -4.843 1.00 91.50 235 ARG A N 1
ATOM 1855 C CA . ARG A 1 235 ? 1.859 -3.290 -5.278 1.00 91.50 235 ARG A CA 1
ATOM 1856 C C . ARG A 1 235 ? 2.566 -2.387 -4.260 1.00 91.50 235 ARG A C 1
ATOM 1858 O O . ARG A 1 235 ? 3.794 -2.400 -4.183 1.00 91.50 235 ARG A O 1
ATOM 1865 N N . ALA A 1 236 ? 1.821 -1.561 -3.524 1.00 90.25 236 ALA A N 1
ATOM 1866 C CA . ALA A 1 236 ? 2.373 -0.710 -2.476 1.00 90.25 236 ALA A CA 1
ATOM 1867 C C . ALA A 1 236 ? 2.724 -1.513 -1.212 1.00 90.25 236 ALA A C 1
ATOM 1869 O O . ALA A 1 236 ? 3.784 -1.287 -0.629 1.00 90.25 236 ALA A O 1
ATOM 1870 N N . VAL A 1 237 ? 1.873 -2.465 -0.820 1.00 86.12 237 VAL A N 1
ATOM 1871 C CA . VAL A 1 237 ? 2.100 -3.384 0.305 1.00 86.12 237 VAL A CA 1
ATOM 1872 C C . VAL A 1 237 ? 3.284 -4.318 0.024 1.00 86.12 237 VAL A C 1
ATOM 1874 O O . VAL A 1 237 ? 4.189 -4.387 0.850 1.00 86.12 237 VAL A O 1
ATOM 1877 N N . ASP A 1 238 ? 3.348 -4.939 -1.156 1.00 85.31 238 ASP A N 1
ATOM 1878 C CA . ASP A 1 238 ? 4.472 -5.758 -1.630 1.00 85.31 238 ASP A CA 1
ATOM 1879 C C . ASP A 1 238 ? 5.794 -4.990 -1.571 1.00 85.31 238 ASP A C 1
ATOM 1881 O O . ASP A 1 238 ? 6.787 -5.479 -1.031 1.00 85.31 238 ASP A O 1
ATOM 1885 N N . TYR A 1 239 ? 5.811 -3.754 -2.088 1.00 91.12 239 TYR A N 1
ATOM 1886 C CA . TYR A 1 239 ? 7.005 -2.918 -2.026 1.00 91.12 239 TYR A CA 1
ATOM 1887 C C . TYR A 1 239 ? 7.419 -2.623 -0.583 1.00 91.12 239 TYR A C 1
ATOM 1889 O O . TYR A 1 239 ? 8.590 -2.785 -0.249 1.00 91.12 239 TYR A O 1
ATOM 1897 N N . LEU A 1 240 ? 6.483 -2.221 0.280 1.00 86.25 240 LEU A N 1
ATOM 1898 C CA . LEU A 1 240 ? 6.761 -1.928 1.688 1.00 86.25 240 LEU A CA 1
ATOM 1899 C C . LEU A 1 240 ? 7.295 -3.172 2.428 1.00 86.25 240 LEU A C 1
ATOM 1901 O O . LEU A 1 240 ? 8.285 -3.065 3.150 1.00 86.25 240 LEU A O 1
ATOM 1905 N N . ASN A 1 241 ? 6.730 -4.351 2.157 1.00 82.81 241 ASN A N 1
ATOM 1906 C CA . ASN A 1 241 ? 7.173 -5.655 2.670 1.00 82.81 241 ASN A CA 1
ATOM 1907 C C . ASN A 1 241 ? 8.499 -6.160 2.054 1.00 82.81 241 ASN A C 1
ATOM 1909 O O . ASN A 1 241 ? 9.034 -7.175 2.494 1.00 82.81 241 ASN A O 1
ATOM 1913 N N . SER A 1 242 ? 9.046 -5.476 1.041 1.00 83.62 242 SER A N 1
ATOM 1914 C CA . SER A 1 242 ? 10.363 -5.781 0.455 1.00 83.62 242 SER A CA 1
ATOM 1915 C C . SER A 1 242 ? 11.517 -4.982 1.084 1.00 83.62 242 SER A C 1
ATOM 1917 O O . SER A 1 242 ? 12.683 -5.189 0.741 1.00 83.62 242 SER A O 1
ATOM 1919 N N . LEU A 1 243 ? 11.223 -4.051 2.000 1.00 85.75 243 LEU A N 1
ATOM 1920 C CA . LEU A 1 243 ? 12.209 -3.172 2.636 1.00 85.75 243 LEU A CA 1
ATOM 1921 C C . LEU A 1 243 ? 12.801 -3.796 3.908 1.00 85.75 243 LEU A C 1
ATOM 1923 O O . LEU A 1 243 ? 12.197 -4.659 4.535 1.00 85.75 243 LEU A O 1
ATOM 1927 N N . ASP A 1 244 ? 13.978 -3.321 4.340 1.00 87.50 244 ASP A N 1
ATOM 1928 C CA . ASP A 1 244 ? 14.579 -3.740 5.625 1.00 87.50 244 ASP A CA 1
ATOM 1929 C C . ASP A 1 244 ? 13.733 -3.294 6.822 1.00 87.50 244 ASP A C 1
ATOM 1931 O O . ASP A 1 244 ? 13.860 -3.814 7.926 1.00 87.50 244 ASP A O 1
ATOM 1935 N N . LYS A 1 245 ? 12.911 -2.266 6.610 1.00 91.25 245 LYS A N 1
ATOM 1936 C CA . LYS A 1 245 ? 12.119 -1.575 7.618 1.00 91.25 245 LYS A CA 1
ATOM 1937 C C . LYS A 1 245 ? 11.037 -0.735 6.955 1.00 91.25 245 LYS A C 1
ATOM 1939 O O . LYS A 1 245 ? 11.240 -0.232 5.850 1.00 91.25 245 LYS A O 1
ATOM 1944 N N . VAL A 1 246 ? 9.945 -0.520 7.676 1.00 93.62 246 VAL A N 1
ATOM 1945 C CA . VAL A 1 246 ? 8.931 0.491 7.352 1.00 93.62 246 VAL A CA 1
ATOM 1946 C C . VAL A 1 246 ? 8.665 1.337 8.580 1.00 93.62 246 VAL A C 1
ATOM 1948 O O . VAL A 1 246 ? 8.732 0.852 9.709 1.00 93.62 246 VAL A O 1
ATOM 1951 N N . PHE A 1 247 ? 8.362 2.607 8.355 1.00 97.88 247 PHE A N 1
ATOM 1952 C CA . PHE A 1 247 ? 8.045 3.550 9.415 1.00 97.88 247 PHE A CA 1
ATOM 1953 C C . PHE A 1 247 ? 6.532 3.660 9.520 1.00 97.88 247 PHE A C 1
ATOM 1955 O O . PHE A 1 247 ? 5.866 3.936 8.517 1.00 97.88 247 PHE A O 1
ATOM 1962 N N . VAL A 1 248 ? 6.001 3.420 10.717 1.00 96.38 248 VAL A N 1
ATOM 1963 C CA . VAL A 1 248 ? 4.568 3.510 10.999 1.00 96.38 248 VAL A CA 1
ATOM 1964 C C . VAL A 1 248 ? 4.346 4.531 12.099 1.00 96.38 248 VAL A C 1
ATOM 1966 O O . VAL A 1 248 ? 4.923 4.402 13.179 1.00 96.38 248 VAL A O 1
ATOM 1969 N N . ASN A 1 249 ? 3.506 5.530 11.842 1.00 93.69 249 ASN A N 1
ATOM 1970 C CA . ASN A 1 249 ? 3.073 6.467 12.867 1.00 93.69 249 ASN A CA 1
ATOM 1971 C C . ASN A 1 249 ? 1.551 6.653 12.908 1.00 93.69 249 ASN A C 1
ATOM 1973 O O . ASN A 1 249 ? 0.892 6.859 11.888 1.00 93.69 249 ASN A O 1
ATOM 1977 N N . ASP A 1 250 ? 1.029 6.580 14.131 1.00 97.56 250 ASP A N 1
ATOM 1978 C CA . ASP A 1 250 ? -0.365 6.802 14.506 1.00 97.56 250 ASP A CA 1
ATOM 1979 C C . ASP A 1 250 ? -0.514 8.232 15.020 1.00 97.56 250 ASP A C 1
ATOM 1981 O O . ASP A 1 250 ? 0.190 8.637 15.946 1.00 97.56 250 ASP A O 1
ATOM 1985 N N . GLN A 1 251 ? -1.384 9.023 14.395 1.00 97.56 251 GLN A N 1
ATOM 1986 C CA . GLN A 1 251 ? -1.564 10.449 14.679 1.00 97.56 251 GLN A CA 1
ATOM 1987 C C . GLN A 1 251 ? -3.050 10.843 14.609 1.00 97.56 251 GLN A C 1
ATOM 1989 O O . GLN A 1 251 ? -3.875 10.096 14.080 1.00 97.56 251 GLN A O 1
ATOM 1994 N N . PHE A 1 252 ? -3.408 12.033 15.094 1.00 98.31 252 PHE A N 1
ATOM 1995 C CA . PHE A 1 252 ? -4.733 12.618 14.861 1.00 98.31 252 PHE A CA 1
ATOM 1996 C C . PHE A 1 252 ? -4.699 13.716 13.786 1.00 98.31 252 PHE A C 1
ATOM 1998 O O . PHE A 1 252 ? -3.694 14.400 13.585 1.00 98.31 252 PHE A O 1
ATOM 2005 N N . LEU A 1 253 ? -5.846 13.925 13.145 1.00 98.19 253 LEU A N 1
ATOM 2006 C CA . LEU A 1 253 ? -6.221 15.176 12.486 1.00 98.19 253 LEU A CA 1
ATOM 2007 C C . LEU A 1 253 ? -7.328 15.863 13.287 1.00 98.19 253 LEU A C 1
ATOM 2009 O O . LEU A 1 253 ? -8.105 15.177 13.953 1.00 98.19 253 LEU A O 1
ATOM 2013 N N . ASN A 1 254 ? -7.449 17.181 13.105 1.00 97.56 254 ASN A N 1
ATOM 2014 C CA . ASN A 1 254 ? -8.422 18.076 13.744 1.00 97.56 254 ASN A CA 1
ATOM 2015 C C . ASN A 1 254 ? -8.222 18.255 15.262 1.00 97.56 254 ASN A C 1
ATOM 2017 O O . ASN A 1 254 ? -8.358 17.322 16.046 1.00 97.56 254 ASN A O 1
ATOM 2021 N N . TRP A 1 255 ? -7.937 19.488 15.690 1.00 97.06 255 TRP A N 1
ATOM 2022 C CA . TRP A 1 255 ? -7.740 19.816 17.109 1.00 97.06 255 TRP A CA 1
ATOM 2023 C C . TRP A 1 255 ? -9.026 19.837 17.948 1.00 97.06 255 TRP A C 1
ATOM 2025 O O . TRP A 1 255 ? -8.927 19.814 19.173 1.00 97.06 255 TRP A O 1
ATOM 2035 N N . ASP A 1 256 ? -10.206 19.865 17.321 1.00 94.50 256 ASP A N 1
ATOM 2036 C CA . ASP A 1 256 ? -11.504 19.696 17.991 1.00 94.50 256 ASP A CA 1
ATOM 2037 C C . ASP A 1 256 ? -11.649 18.241 18.497 1.00 94.50 256 ASP A C 1
ATOM 2039 O O . ASP A 1 256 ? -11.773 17.339 17.662 1.00 94.50 256 ASP A O 1
ATOM 2043 N N . PRO A 1 257 ? -11.628 17.971 19.823 1.00 87.69 257 PRO A N 1
ATOM 2044 C CA . PRO A 1 257 ? -11.590 16.607 20.356 1.00 87.69 257 PRO A CA 1
ATOM 2045 C C . PRO A 1 257 ? -12.795 15.750 19.956 1.00 87.69 257 PRO A C 1
ATOM 2047 O O . PRO A 1 257 ? -12.632 14.556 19.717 1.00 87.69 257 PRO A O 1
ATOM 2050 N N . GLU A 1 258 ? -13.979 16.358 19.820 1.00 90.94 258 GLU A N 1
ATOM 2051 C CA . GLU A 1 258 ? -15.216 15.681 19.401 1.00 90.94 258 GLU A CA 1
ATOM 2052 C C . GLU A 1 258 ? -15.158 15.234 17.931 1.00 90.94 258 GLU A C 1
ATOM 2054 O O . GLU A 1 258 ? -15.856 14.309 17.516 1.00 90.94 258 GLU A O 1
ATOM 2059 N N . ASN A 1 259 ? -14.314 15.890 17.128 1.00 93.69 259 ASN A N 1
ATOM 2060 C CA . ASN A 1 259 ? -14.247 15.728 15.678 1.00 93.69 259 ASN A CA 1
ATOM 2061 C C . ASN A 1 259 ? -12.862 15.324 15.160 1.00 93.69 259 ASN A C 1
ATOM 2063 O O . ASN A 1 259 ? -12.592 15.457 13.960 1.00 93.69 259 ASN A O 1
ATOM 2067 N N . ARG A 1 260 ? -12.013 14.784 16.041 1.00 94.56 260 ARG A N 1
ATOM 2068 C CA . ARG A 1 260 ? -10.757 14.122 15.674 1.00 94.56 260 ARG A CA 1
ATOM 2069 C C . ARG A 1 260 ? -10.987 12.987 14.673 1.00 94.56 260 ARG A C 1
ATOM 2071 O O . ARG A 1 260 ? -12.036 12.340 14.664 1.00 94.56 260 ARG A O 1
ATOM 2078 N N . ILE A 1 261 ? -9.970 12.737 13.854 1.00 97.56 261 ILE A N 1
ATOM 2079 C CA . ILE A 1 261 ? -9.865 11.579 12.956 1.00 97.56 261 ILE A CA 1
ATOM 2080 C C . ILE A 1 261 ? -8.526 10.898 13.241 1.00 97.56 261 ILE A C 1
ATOM 2082 O O . ILE A 1 261 ? -7.485 11.555 13.172 1.00 97.56 261 ILE A O 1
ATOM 2086 N N . LYS A 1 262 ? -8.529 9.600 13.556 1.00 97.94 262 LYS A N 1
ATOM 2087 C CA . LYS A 1 262 ? -7.297 8.818 13.736 1.00 97.94 262 LYS A CA 1
ATOM 2088 C C . LYS A 1 262 ? -6.712 8.419 12.390 1.00 97.94 262 LYS A C 1
ATOM 2090 O O . LYS A 1 262 ? -7.385 7.765 11.596 1.00 97.94 262 LYS A O 1
ATOM 2095 N N . VAL A 1 263 ? -5.448 8.745 12.151 1.00 98.06 263 VAL A N 1
ATOM 2096 C CA . VAL A 1 263 ? -4.739 8.387 10.920 1.00 98.06 263 VAL A CA 1
ATOM 2097 C C . VAL A 1 263 ? -3.519 7.525 11.217 1.00 98.06 263 VAL A C 1
ATOM 2099 O O . VAL A 1 263 ? -2.726 7.846 12.100 1.00 98.06 263 VAL A O 1
ATOM 2102 N N . ARG A 1 264 ? -3.360 6.442 10.451 1.00 98.31 264 ARG A N 1
ATOM 2103 C CA . ARG A 1 264 ? -2.142 5.624 10.428 1.00 98.31 264 ARG A CA 1
ATOM 2104 C C . ARG A 1 264 ? -1.401 5.872 9.126 1.00 98.31 264 ARG A C 1
ATOM 2106 O O . ARG A 1 264 ? -1.964 5.684 8.049 1.00 98.31 264 ARG A O 1
ATOM 2113 N N . ILE A 1 265 ? -0.137 6.265 9.205 1.00 98.25 265 ILE A N 1
ATOM 2114 C CA . ILE A 1 265 ? 0.723 6.411 8.033 1.00 98.25 265 ILE A CA 1
ATOM 2115 C C . ILE A 1 265 ? 1.757 5.291 8.059 1.00 98.25 265 ILE A C 1
ATOM 2117 O O . ILE A 1 265 ? 2.461 5.116 9.047 1.00 98.25 265 ILE A O 1
ATOM 2121 N N . VAL A 1 266 ? 1.852 4.544 6.960 1.00 97.88 266 VAL A N 1
ATOM 2122 C CA . VAL A 1 266 ? 2.897 3.551 6.692 1.00 97.88 266 VAL A CA 1
ATOM 2123 C C . VAL A 1 266 ? 3.767 4.102 5.567 1.00 97.88 266 VAL A C 1
ATOM 2125 O O . VAL A 1 266 ? 3.253 4.448 4.503 1.00 97.88 266 VAL A O 1
ATOM 2128 N N . SER A 1 267 ? 5.078 4.219 5.779 1.00 97.25 267 SER A N 1
ATOM 2129 C CA . SER A 1 267 ? 5.976 4.853 4.806 1.00 97.25 267 SER A CA 1
ATOM 2130 C C . SER A 1 267 ? 7.340 4.175 4.681 1.00 97.25 267 SER A C 1
ATOM 2132 O O . SER A 1 267 ? 7.899 3.642 5.640 1.00 97.25 267 SER A O 1
ATOM 2134 N N . ALA A 1 268 ? 7.894 4.231 3.468 1.00 95.31 268 ALA A N 1
ATOM 2135 C CA . ALA A 1 268 ? 9.202 3.667 3.131 1.00 95.31 268 ALA A CA 1
ATOM 2136 C C . ALA A 1 268 ? 10.407 4.498 3.630 1.00 95.31 268 ALA A C 1
ATOM 2138 O O . ALA A 1 268 ? 11.532 4.001 3.656 1.00 95.31 268 ALA A O 1
ATOM 2139 N N . ARG A 1 269 ? 10.199 5.772 4.000 1.00 96.88 269 ARG A N 1
ATOM 2140 C CA . ARG A 1 269 ? 11.260 6.728 4.370 1.00 96.88 269 ARG A CA 1
ATOM 2141 C C . ARG A 1 269 ? 11.021 7.320 5.760 1.00 96.88 269 ARG A C 1
ATOM 2143 O O . ARG A 1 269 ? 9.923 7.786 6.058 1.00 96.88 269 ARG A O 1
ATOM 2150 N N . ALA A 1 270 ? 12.076 7.403 6.567 1.00 97.81 270 ALA A N 1
ATOM 2151 C CA . ALA A 1 270 ? 12.070 8.068 7.867 1.00 97.81 270 ALA A CA 1
ATOM 2152 C C . ALA A 1 270 ? 11.706 9.553 7.729 1.00 97.81 270 ALA A C 1
ATOM 2154 O O . ALA A 1 270 ? 10.967 10.079 8.556 1.00 97.81 270 ALA A O 1
ATOM 2155 N N . TYR A 1 271 ? 12.140 10.220 6.651 1.00 96.94 271 TYR A N 1
ATOM 2156 C CA . TYR A 1 271 ? 11.744 11.612 6.395 1.00 96.94 271 TYR A CA 1
ATOM 2157 C C . TYR A 1 271 ? 10.231 11.769 6.163 1.00 96.94 271 TYR A C 1
ATOM 2159 O O . TYR A 1 271 ? 9.662 12.772 6.590 1.00 96.94 271 TYR A O 1
ATOM 2167 N N . HIS A 1 272 ? 9.556 10.791 5.543 1.00 98.44 272 HIS A N 1
ATOM 2168 C CA . HIS A 1 272 ? 8.097 10.825 5.376 1.00 98.44 272 HIS A CA 1
ATOM 2169 C C . HIS A 1 272 ? 7.379 10.636 6.714 1.00 98.44 272 HIS A C 1
ATOM 2171 O O . HIS A 1 272 ? 6.436 11.372 7.001 1.00 98.44 272 HIS A O 1
ATOM 2177 N N . SER A 1 273 ? 7.874 9.736 7.567 1.00 98.19 273 SER A N 1
ATOM 2178 C CA . SER A 1 273 ? 7.381 9.586 8.941 1.00 98.19 273 SER A CA 1
ATOM 2179 C C . SER A 1 273 ? 7.600 10.855 9.775 1.00 98.19 273 SER A C 1
ATOM 2181 O O . SER A 1 273 ? 6.673 11.290 10.453 1.00 98.19 273 SER A O 1
ATOM 2183 N N . LEU A 1 274 ? 8.776 11.494 9.698 1.00 98.56 274 LEU A N 1
ATOM 2184 C CA . LEU A 1 274 ? 9.067 12.753 10.401 1.00 98.56 274 LEU A CA 1
ATOM 2185 C C . LEU A 1 274 ? 8.206 13.911 9.883 1.00 98.56 274 LEU A C 1
ATOM 2187 O O . LEU A 1 274 ? 7.674 14.686 10.669 1.00 98.56 274 LEU A O 1
ATOM 2191 N N . PHE A 1 275 ? 8.007 14.000 8.567 1.00 98.69 275 PHE A N 1
ATOM 2192 C CA . PHE A 1 275 ? 7.084 14.964 7.979 1.00 98.69 275 PHE A CA 1
ATOM 2193 C C . PHE A 1 275 ? 5.668 14.788 8.545 1.00 98.69 275 PHE A C 1
ATOM 2195 O O . PHE A 1 275 ? 5.071 15.768 8.976 1.00 98.69 275 PHE A O 1
ATOM 2202 N N . MET A 1 276 ? 5.140 13.561 8.622 1.00 98.44 276 MET A N 1
ATOM 2203 C CA . MET A 1 276 ? 3.796 13.336 9.173 1.00 98.44 276 MET A CA 1
ATOM 2204 C C . MET A 1 276 ? 3.730 13.495 10.701 1.00 98.44 276 MET A C 1
ATOM 2206 O O . MET A 1 276 ? 2.715 13.960 11.203 1.00 98.44 276 MET A O 1
ATOM 2210 N N . HIS A 1 277 ? 4.814 13.214 11.432 1.00 97.94 277 HIS A N 1
ATOM 2211 C CA . HIS A 1 277 ? 4.955 13.541 12.860 1.00 97.94 277 HIS A CA 1
ATOM 2212 C C . HIS A 1 277 ? 4.913 15.061 13.108 1.00 97.94 277 HIS A C 1
ATOM 2214 O O . HIS A 1 277 ? 4.396 15.513 14.129 1.00 97.94 277 HIS A O 1
ATOM 2220 N N . ASN A 1 278 ? 5.422 15.860 12.166 1.00 98.31 278 ASN A N 1
ATOM 2221 C CA . ASN A 1 278 ? 5.339 17.318 12.219 1.00 98.31 278 ASN A CA 1
ATOM 2222 C C . ASN A 1 278 ? 3.951 17.823 11.797 1.00 98.31 278 ASN A C 1
ATOM 2224 O O . ASN A 1 278 ? 3.395 18.676 12.479 1.00 98.31 278 ASN A O 1
ATOM 2228 N N . MET A 1 279 ? 3.391 17.311 10.693 1.00 98.19 279 MET A N 1
ATOM 2229 C CA . MET A 1 279 ? 2.158 17.843 10.094 1.00 98.19 279 MET A CA 1
ATOM 2230 C C . MET A 1 279 ? 0.858 17.331 10.728 1.00 98.19 279 MET A C 1
ATOM 2232 O O . MET A 1 279 ? -0.154 18.023 10.652 1.00 98.19 279 MET A O 1
ATOM 2236 N N . CYS A 1 280 ? 0.846 16.164 11.370 1.00 98.00 280 CYS A N 1
ATOM 2237 C CA . CYS A 1 280 ? -0.316 15.671 12.113 1.00 98.00 280 CYS A CA 1
ATOM 2238 C C . CYS A 1 280 ? -0.199 15.971 13.615 1.00 98.00 280 CYS A C 1
ATOM 2240 O O . CYS A 1 280 ? 0.851 16.363 14.124 1.00 98.00 280 CYS A O 1
ATOM 2242 N N . ILE A 1 281 ? -1.313 15.821 14.328 1.00 97.88 281 ILE A N 1
ATOM 2243 C CA . ILE A 1 281 ? -1.397 16.059 15.767 1.00 97.88 281 ILE A CA 1
ATOM 2244 C C . ILE A 1 281 ? -0.868 14.814 16.483 1.00 97.88 281 ILE A C 1
ATOM 2246 O O . ILE A 1 281 ? -1.428 13.722 16.352 1.00 97.88 281 ILE A O 1
ATOM 2250 N N . ARG A 1 282 ? 0.219 14.988 17.236 1.00 95.88 282 ARG A N 1
ATOM 2251 C CA . ARG A 1 282 ? 0.907 13.919 17.970 1.00 95.88 282 ARG A CA 1
ATOM 2252 C C . ARG A 1 282 ? 0.058 13.469 19.174 1.00 95.88 282 ARG A C 1
ATOM 2254 O O . ARG A 1 282 ? -0.230 14.316 20.020 1.00 95.88 282 ARG A O 1
ATOM 2261 N N . PRO A 1 283 ? -0.341 12.186 19.273 1.00 95.31 283 PRO A N 1
ATOM 2262 C CA . PRO A 1 283 ? -1.060 11.667 20.434 1.00 95.31 283 PRO A CA 1
ATOM 2263 C C . PRO A 1 283 ? -0.154 11.592 21.671 1.00 95.31 283 PRO A C 1
ATOM 2265 O O . PRO A 1 283 ? 1.068 11.466 21.551 1.00 95.31 283 PRO A O 1
ATOM 2268 N N . SER A 1 284 ? -0.749 11.622 22.862 1.00 93.44 284 SER A N 1
ATOM 2269 C CA . SER A 1 284 ? -0.060 11.290 24.114 1.00 93.44 284 SER A CA 1
ATOM 2270 C C . SER A 1 284 ? 0.334 9.799 24.162 1.00 93.44 284 SER A C 1
ATOM 2272 O O . SER A 1 284 ? -0.239 8.990 23.430 1.00 93.44 284 SER A O 1
ATOM 2274 N N . PRO A 1 285 ? 1.264 9.378 25.044 1.00 91.06 285 PRO A N 1
ATOM 2275 C CA . PRO A 1 285 ? 1.586 7.957 25.222 1.00 91.06 285 PRO A CA 1
ATOM 2276 C C . PRO A 1 285 ? 0.366 7.086 25.574 1.00 91.06 285 PRO A C 1
ATOM 2278 O O . PRO A 1 285 ? 0.247 5.969 25.079 1.00 91.06 285 PRO A O 1
ATOM 2281 N N . GLU A 1 286 ? -0.571 7.620 26.362 1.00 90.25 286 GLU A N 1
ATOM 2282 C CA . GLU A 1 286 ? -1.834 6.962 26.727 1.00 90.25 286 GLU A CA 1
ATOM 2283 C C . GLU A 1 286 ? -2.803 6.884 25.534 1.00 90.25 286 GLU A C 1
ATOM 2285 O O . GLU A 1 286 ? -3.439 5.853 25.310 1.00 90.25 286 GLU A O 1
ATOM 2290 N N . GLU A 1 287 ? -2.875 7.940 24.716 1.00 93.75 287 GLU A N 1
ATOM 2291 C CA . GLU A 1 287 ? -3.649 7.946 23.468 1.00 93.75 287 GLU A CA 1
ATOM 2292 C C . GLU A 1 287 ? -3.045 7.015 22.401 1.00 93.75 287 GLU A C 1
ATOM 2294 O O . GLU A 1 287 ? -3.780 6.544 21.536 1.00 93.75 287 GLU A O 1
ATOM 2299 N N . LEU A 1 288 ? -1.736 6.727 22.456 1.00 90.62 288 LEU A N 1
ATOM 2300 C CA . LEU A 1 288 ? -1.072 5.725 21.613 1.00 90.62 288 LEU A CA 1
ATOM 2301 C C . LEU A 1 288 ? -1.358 4.293 22.078 1.00 90.62 288 LEU A C 1
ATOM 2303 O O . LEU A 1 288 ? -1.692 3.448 21.250 1.00 90.62 288 LEU A O 1
ATOM 2307 N N . GLU A 1 289 ? -1.270 4.017 23.382 1.00 85.12 289 GLU A N 1
ATOM 2308 C CA . GLU A 1 289 ? -1.612 2.702 23.946 1.00 85.12 289 GLU A CA 1
ATOM 2309 C C . GLU A 1 289 ? -3.087 2.345 23.680 1.00 85.12 289 GLU A C 1
ATOM 2311 O O . GLU A 1 289 ? -3.407 1.213 23.316 1.00 85.12 289 GLU A O 1
ATOM 2316 N N . ASN A 1 290 ? -3.977 3.340 23.746 1.00 87.69 290 ASN A N 1
ATOM 2317 C CA . ASN A 1 290 ? -5.415 3.187 23.511 1.00 87.69 290 ASN A CA 1
ATOM 2318 C C . ASN A 1 290 ? -5.868 3.559 22.080 1.00 87.69 290 ASN A C 1
ATOM 2320 O O . ASN A 1 290 ? -7.070 3.650 21.819 1.00 87.69 290 ASN A O 1
ATOM 2324 N N . PHE A 1 291 ? -4.947 3.755 21.125 1.00 89.31 291 PHE A N 1
ATOM 2325 C CA . PHE A 1 291 ? -5.276 4.270 19.782 1.00 89.31 291 PHE A CA 1
ATOM 2326 C C . PHE A 1 291 ? -6.245 3.357 19.008 1.00 89.31 291 PHE A C 1
ATOM 2328 O O . PHE A 1 291 ? -7.157 3.820 18.309 1.00 89.31 291 PHE A O 1
ATOM 2335 N N . GLY A 1 292 ? -6.077 2.040 19.162 1.00 88.94 292 GLY A N 1
ATOM 2336 C CA . GLY A 1 292 ? -6.928 1.016 18.560 1.00 88.94 292 GLY A CA 1
ATOM 2337 C C . GLY A 1 292 ? -6.861 0.988 17.027 1.00 88.94 292 GLY A C 1
ATOM 2338 O O . GLY A 1 292 ? -5.786 1.010 16.425 1.00 88.94 292 GLY A O 1
ATOM 2339 N N . THR A 1 293 ? -8.029 0.901 16.383 1.00 88.62 293 THR A N 1
ATOM 2340 C CA . THR A 1 293 ? -8.142 0.915 14.911 1.00 88.62 293 THR A CA 1
ATOM 2341 C C . THR A 1 293 ? -8.140 2.363 14.397 1.00 88.62 293 THR A C 1
ATOM 2343 O O . THR A 1 293 ? -8.905 3.168 14.939 1.00 88.62 293 THR A O 1
ATOM 2346 N N . PRO A 1 294 ? -7.320 2.727 13.390 1.00 94.44 294 PRO A N 1
ATOM 2347 C CA . PRO A 1 294 ? -7.350 4.056 12.778 1.00 94.44 294 PRO A CA 1
ATOM 2348 C C . PRO A 1 294 ? -8.639 4.278 11.973 1.00 94.44 294 PRO A C 1
ATOM 2350 O O . PRO A 1 294 ? -9.210 3.339 11.423 1.00 94.44 294 PRO A O 1
ATOM 2353 N N . ASP A 1 295 ? -9.072 5.532 11.858 1.00 96.31 295 ASP A N 1
ATOM 2354 C CA . ASP A 1 295 ? -10.200 5.915 11.006 1.00 96.31 295 ASP A CA 1
ATOM 2355 C C . ASP A 1 295 ? -9.816 5.981 9.524 1.00 96.31 295 ASP A C 1
ATOM 2357 O O . ASP A 1 295 ? -10.698 5.859 8.679 1.00 96.31 295 ASP A O 1
ATOM 2361 N N . PHE A 1 296 ? -8.533 6.181 9.201 1.00 97.75 296 PHE A N 1
ATOM 2362 C CA . PHE A 1 296 ? -8.018 6.207 7.828 1.00 97.75 296 PHE A CA 1
ATOM 2363 C C . PHE A 1 296 ? -6.533 5.788 7.768 1.00 97.75 296 PHE A C 1
ATOM 2365 O O . PHE A 1 296 ? -5.765 6.109 8.678 1.00 97.75 296 PHE A O 1
ATOM 2372 N N . THR A 1 297 ? -6.104 5.093 6.706 1.00 98.25 297 THR A N 1
ATOM 2373 C CA . THR A 1 297 ? -4.716 4.594 6.554 1.00 98.25 297 THR A CA 1
ATOM 2374 C C . THR A 1 297 ? -4.059 5.047 5.245 1.00 98.25 297 THR A C 1
ATOM 2376 O O . THR A 1 297 ? -4.673 4.961 4.184 1.00 98.25 297 THR A O 1
ATOM 2379 N N . ILE A 1 298 ? -2.792 5.482 5.297 1.00 98.44 298 ILE A N 1
ATOM 2380 C CA . ILE A 1 298 ? -1.966 5.786 4.112 1.00 98.44 298 ILE A CA 1
ATOM 2381 C C . ILE A 1 298 ? -0.868 4.733 3.934 1.00 98.44 298 ILE A C 1
ATOM 2383 O O . ILE A 1 298 ? -0.055 4.529 4.834 1.00 98.44 298 ILE A O 1
ATOM 2387 N N . TYR A 1 299 ? -0.769 4.169 2.731 1.00 98.12 299 TYR A N 1
ATOM 2388 C CA . TYR A 1 299 ? 0.356 3.362 2.262 1.00 98.12 299 TYR A CA 1
ATOM 2389 C C . TYR A 1 299 ? 1.244 4.195 1.326 1.00 98.12 299 TYR A C 1
ATOM 2391 O O . TYR A 1 299 ? 1.012 4.278 0.116 1.00 98.12 299 TYR A O 1
ATOM 2399 N N . ASN A 1 300 ? 2.270 4.844 1.883 1.00 98.31 300 ASN A N 1
ATOM 2400 C CA . ASN A 1 300 ? 3.244 5.618 1.117 1.00 98.31 300 ASN A CA 1
ATOM 2401 C C . ASN A 1 300 ? 4.412 4.733 0.647 1.00 98.31 300 ASN A C 1
ATOM 2403 O O . ASN A 1 300 ? 5.495 4.696 1.241 1.00 98.31 300 ASN A O 1
ATOM 2407 N N . ALA A 1 301 ? 4.175 4.069 -0.482 1.00 97.25 301 ALA A N 1
ATOM 2408 C CA . ALA A 1 301 ? 5.165 3.362 -1.286 1.00 97.25 301 ALA A CA 1
ATOM 2409 C C . ALA A 1 301 ? 5.773 4.270 -2.379 1.00 97.25 301 ALA A C 1
ATOM 2411 O O . ALA A 1 301 ? 6.199 3.792 -3.427 1.00 97.25 301 ALA A O 1
ATOM 2412 N N . GLY A 1 302 ? 5.842 5.590 -2.161 1.00 95.56 302 GLY A N 1
ATOM 2413 C CA . GLY A 1 302 ? 6.146 6.600 -3.184 1.00 95.56 302 GLY A CA 1
ATOM 2414 C C . GLY A 1 302 ? 7.506 6.491 -3.897 1.00 95.56 302 GLY A C 1
ATOM 2415 O O . GLY A 1 302 ? 7.722 7.132 -4.926 1.00 95.56 302 GLY A O 1
ATOM 2416 N N . GLN A 1 303 ? 8.425 5.668 -3.384 1.00 92.94 303 GLN A N 1
ATOM 2417 C CA . GLN A 1 303 ? 9.666 5.284 -4.068 1.00 92.94 303 GLN A CA 1
ATOM 2418 C C . GLN A 1 303 ? 9.447 4.281 -5.219 1.00 92.94 303 GLN A C 1
ATOM 2420 O O . GLN A 1 303 ? 10.234 4.271 -6.164 1.00 92.94 303 GLN A O 1
ATOM 2425 N N . PHE A 1 304 ? 8.391 3.466 -5.163 1.00 95.12 304 PHE A N 1
ATOM 2426 C CA . PHE A 1 304 ? 8.071 2.425 -6.139 1.00 95.12 304 PHE A CA 1
ATOM 2427 C C . PHE A 1 304 ? 7.119 2.949 -7.224 1.00 95.12 304 PHE A C 1
ATOM 2429 O O . PHE A 1 304 ? 6.131 3.607 -6.894 1.00 95.12 304 PHE A O 1
ATOM 2436 N N . PRO A 1 305 ? 7.373 2.700 -8.521 1.00 92.56 305 PRO A N 1
ATOM 2437 C CA . PRO A 1 305 ? 6.546 3.244 -9.591 1.00 92.56 305 PRO A CA 1
ATOM 2438 C C . PRO A 1 305 ? 5.186 2.543 -9.711 1.00 92.56 305 PRO A C 1
ATOM 2440 O O . PRO A 1 305 ? 5.068 1.312 -9.653 1.00 92.56 305 PRO A O 1
ATOM 2443 N N . CYS A 1 306 ? 4.158 3.338 -10.005 1.00 90.88 306 CYS A N 1
ATOM 2444 C CA . CYS A 1 306 ? 2.889 2.820 -10.495 1.00 90.88 306 CYS A CA 1
ATOM 2445 C C . CYS A 1 306 ? 3.074 2.168 -11.878 1.00 90.88 306 CYS A C 1
ATOM 2447 O O . CYS A 1 306 ? 3.913 2.593 -12.683 1.00 90.88 306 CYS A O 1
ATOM 2449 N N . ASN A 1 307 ? 2.285 1.133 -12.167 1.00 90.12 307 ASN A N 1
ATOM 2450 C CA . ASN A 1 307 ? 2.244 0.535 -13.493 1.00 90.12 307 ASN A CA 1
ATOM 2451 C C . ASN A 1 307 ? 1.338 1.362 -14.417 1.00 90.12 307 ASN A C 1
ATOM 2453 O O . ASN A 1 307 ? 0.117 1.292 -14.329 1.00 90.12 307 ASN A O 1
ATOM 2457 N N . ARG A 1 308 ? 1.948 2.073 -15.372 1.00 89.81 308 ARG A N 1
ATOM 2458 C CA . ARG A 1 308 ? 1.249 2.877 -16.394 1.00 89.81 308 ARG A CA 1
ATOM 2459 C C . ARG A 1 308 ? 0.273 2.091 -17.287 1.00 89.81 308 ARG A C 1
ATOM 2461 O O . ARG A 1 308 ? -0.443 2.712 -18.060 1.00 89.81 308 ARG A O 1
ATOM 2468 N N . TYR A 1 309 ? 0.325 0.758 -17.253 1.00 88.31 309 TYR A N 1
ATOM 2469 C CA . TYR A 1 309 ? -0.536 -0.135 -18.033 1.00 88.31 309 TYR A CA 1
ATOM 2470 C C . TYR A 1 309 ? -1.683 -0.745 -17.209 1.00 88.31 309 TYR A C 1
ATOM 2472 O O . TYR A 1 309 ? -2.489 -1.487 -17.762 1.00 88.31 309 TYR A O 1
ATOM 2480 N N . THR A 1 310 ? -1.773 -0.459 -15.904 1.00 88.50 310 THR A N 1
ATOM 2481 C CA . THR A 1 310 ? -2.985 -0.752 -15.124 1.00 88.50 310 THR A CA 1
ATOM 2482 C C . THR A 1 310 ? -4.108 0.189 -15.582 1.00 88.50 310 THR A C 1
ATOM 2484 O O . THR A 1 310 ? -3.843 1.310 -16.025 1.00 88.50 310 THR A O 1
ATOM 2487 N N . HIS A 1 311 ? -5.363 -0.252 -15.485 1.00 91.00 311 HIS A N 1
ATOM 2488 C CA . HIS A 1 311 ? -6.536 0.558 -15.821 1.00 91.00 311 HIS A CA 1
ATOM 2489 C C . HIS A 1 311 ? -6.544 1.903 -15.054 1.00 91.00 311 HIS A C 1
ATOM 2491 O O . HIS A 1 311 ? -5.902 2.042 -14.014 1.00 91.00 311 HIS A O 1
ATOM 2497 N N . TYR A 1 312 ? -7.187 2.932 -15.614 1.00 92.56 312 TYR A N 1
ATOM 2498 C CA . TYR A 1 312 ? -7.160 4.335 -15.154 1.00 92.56 312 TYR A CA 1
ATOM 2499 C C . TYR A 1 312 ? -5.786 5.035 -15.016 1.00 92.56 312 TYR A C 1
ATOM 2501 O O . TYR A 1 312 ? -5.764 6.252 -14.806 1.00 92.56 312 TYR A O 1
ATOM 2509 N N . MET A 1 313 ? -4.640 4.356 -15.140 1.00 94.81 313 MET A N 1
ATOM 2510 C CA . MET A 1 313 ? -3.320 4.967 -14.918 1.00 94.81 313 MET A CA 1
ATOM 2511 C C . MET A 1 313 ? -2.842 5.814 -16.104 1.00 94.81 313 MET A C 1
ATOM 2513 O O . MET A 1 313 ? -2.994 5.445 -17.264 1.00 94.81 313 MET A O 1
ATOM 2517 N N . THR A 1 314 ? -2.228 6.966 -15.810 1.00 90.44 314 THR A N 1
ATOM 2518 C CA . THR A 1 314 ? -1.743 7.930 -16.825 1.00 90.44 314 THR A CA 1
ATOM 2519 C C . THR A 1 314 ? -0.232 8.146 -16.826 1.00 90.44 314 THR A C 1
ATOM 2521 O O . THR A 1 314 ? 0.302 8.763 -17.748 1.00 90.44 314 THR A O 1
ATOM 2524 N N . SER A 1 315 ? 0.481 7.671 -15.805 1.00 92.56 315 SER A N 1
ATOM 2525 C CA . SER A 1 315 ? 1.933 7.819 -15.691 1.00 92.56 315 SER A CA 1
ATOM 2526 C C . SER A 1 315 ? 2.533 6.710 -14.814 1.00 92.56 315 SER A C 1
ATOM 2528 O O . SER A 1 315 ? 1.878 5.714 -14.519 1.00 92.56 315 SER A O 1
ATOM 2530 N N . SER A 1 316 ? 3.799 6.852 -14.411 1.00 92.56 316 SER A N 1
ATOM 2531 C CA . SER A 1 316 ? 4.417 6.004 -13.381 1.00 92.56 316 SER A CA 1
ATOM 2532 C C . SER A 1 316 ? 4.138 6.481 -11.948 1.00 92.56 316 SER A C 1
ATOM 2534 O O . SER A 1 316 ? 4.733 5.949 -11.015 1.00 92.56 316 SER A O 1
ATOM 2536 N N . THR A 1 317 ? 3.286 7.491 -11.766 1.00 94.62 317 THR A N 1
ATOM 2537 C CA . THR A 1 317 ? 2.832 8.022 -10.474 1.00 94.62 317 THR A CA 1
ATOM 2538 C C . THR A 1 317 ? 1.343 7.721 -10.303 1.00 94.62 317 THR A C 1
ATOM 2540 O O . THR A 1 317 ? 0.608 7.793 -11.284 1.00 94.62 317 THR A O 1
ATOM 2543 N N . SER A 1 318 ? 0.896 7.437 -9.078 1.00 96.38 318 SER A N 1
ATOM 2544 C CA . SER A 1 318 ? -0.525 7.508 -8.711 1.00 96.38 318 SER A CA 1
ATOM 2545 C C . SER A 1 318 ? -0.707 7.912 -7.249 1.00 96.38 318 SER A C 1
ATOM 2547 O O . SER A 1 318 ? 0.156 7.635 -6.410 1.00 96.38 318 SER A O 1
ATOM 2549 N N . ILE A 1 319 ? -1.814 8.595 -6.965 1.00 97.88 319 ILE A N 1
ATOM 2550 C CA . ILE A 1 319 ? -2.244 9.023 -5.632 1.00 97.88 319 ILE A CA 1
ATOM 2551 C C . ILE A 1 319 ? -3.718 8.628 -5.497 1.00 97.88 319 ILE A C 1
ATOM 2553 O O . ILE A 1 319 ? -4.611 9.401 -5.850 1.00 97.88 319 ILE A O 1
ATOM 2557 N N . ASP A 1 320 ? -3.958 7.406 -5.034 1.00 98.12 320 ASP A N 1
ATOM 2558 C CA . ASP A 1 320 ? -5.266 6.756 -5.085 1.00 98.12 320 ASP A CA 1
ATOM 2559 C C . ASP A 1 320 ? -5.964 6.845 -3.722 1.00 98.12 320 ASP A C 1
ATOM 2561 O O . ASP A 1 320 ? -5.343 6.595 -2.688 1.00 98.12 320 ASP A O 1
ATOM 2565 N N . ILE A 1 321 ? -7.255 7.188 -3.706 1.00 98.44 321 ILE A N 1
ATOM 2566 C CA . ILE A 1 321 ? -8.068 7.323 -2.487 1.00 98.44 321 ILE A CA 1
ATOM 2567 C C . ILE A 1 321 ? -9.306 6.427 -2.595 1.00 98.44 321 ILE A C 1
ATOM 2569 O O . ILE A 1 321 ? -10.124 6.608 -3.497 1.00 98.44 321 ILE A O 1
ATOM 2573 N N . ASN A 1 322 ? -9.494 5.519 -1.637 1.00 97.88 322 ASN A N 1
ATOM 2574 C CA . ASN A 1 322 ? -10.734 4.768 -1.458 1.00 97.88 322 ASN A CA 1
ATOM 2575 C C . ASN A 1 322 ? -11.385 5.168 -0.123 1.00 97.88 322 ASN A C 1
ATOM 2577 O O . ASN A 1 322 ? -10.878 4.859 0.958 1.00 97.88 322 ASN A O 1
ATOM 2581 N N . LEU A 1 323 ? -12.508 5.887 -0.204 1.00 96.38 323 LEU A N 1
ATOM 2582 C CA . LEU A 1 323 ? -13.212 6.422 0.966 1.00 96.38 323 LEU A CA 1
ATOM 2583 C C . LEU A 1 323 ? -13.983 5.336 1.731 1.00 96.38 323 LEU A C 1
ATOM 2585 O O . LEU A 1 323 ? -14.018 5.380 2.959 1.00 96.38 323 LEU A O 1
ATOM 2589 N N . SER A 1 324 ? -14.530 4.348 1.023 1.00 94.00 324 SER A N 1
ATOM 2590 C CA . SER A 1 324 ? -15.301 3.229 1.581 1.00 94.00 324 SER A CA 1
ATOM 2591 C C . SER A 1 324 ? -14.412 2.278 2.388 1.00 94.00 324 SER A C 1
ATOM 2593 O O . SER A 1 324 ? -14.741 1.915 3.518 1.00 94.00 324 SER A O 1
ATOM 2595 N N . ARG A 1 325 ? -13.221 1.964 1.862 1.00 94.50 325 ARG A N 1
ATOM 2596 C CA . ARG A 1 325 ? -12.168 1.203 2.560 1.00 94.50 325 ARG A CA 1
ATOM 2597 C C . ARG A 1 325 ? -11.407 2.020 3.604 1.00 94.50 325 ARG A C 1
ATOM 2599 O O . ARG A 1 325 ? -10.774 1.442 4.481 1.00 94.50 325 ARG A O 1
ATOM 2606 N N . ARG A 1 326 ? -11.474 3.353 3.510 1.00 97.06 326 ARG A N 1
ATOM 2607 C CA . ARG A 1 326 ? -10.710 4.320 4.319 1.00 97.06 326 ARG A CA 1
ATOM 2608 C C . ARG A 1 326 ? -9.189 4.191 4.138 1.00 97.06 326 ARG A C 1
ATOM 2610 O O . ARG A 1 326 ? -8.412 4.284 5.090 1.00 97.06 326 ARG A O 1
ATOM 2617 N N . GLU A 1 327 ? -8.769 3.970 2.896 1.00 97.94 327 GLU A N 1
ATOM 2618 C CA . GLU A 1 327 ? -7.377 3.721 2.513 1.00 97.94 327 GLU A CA 1
ATOM 2619 C C . GLU A 1 327 ? -6.906 4.711 1.433 1.00 97.94 327 GLU A C 1
ATOM 2621 O O . GLU A 1 327 ? -7.658 5.101 0.537 1.00 97.94 327 GLU A O 1
ATOM 2626 N N . MET A 1 328 ? -5.628 5.088 1.488 1.00 98.31 328 MET A N 1
ATOM 2627 C CA . MET A 1 328 ? -4.938 5.873 0.463 1.00 98.31 328 MET A CA 1
ATOM 2628 C C . MET A 1 328 ? -3.617 5.207 0.082 1.00 98.31 328 MET A C 1
ATOM 2630 O O . MET A 1 328 ? -2.886 4.725 0.947 1.00 98.31 328 MET A O 1
ATOM 2634 N N . VAL A 1 329 ? -3.281 5.229 -1.205 1.00 98.56 329 VAL A N 1
ATOM 2635 C CA . VAL A 1 329 ? -2.069 4.617 -1.761 1.00 98.56 329 VAL A CA 1
ATOM 2636 C C . VAL A 1 329 ? -1.274 5.666 -2.535 1.00 98.56 329 VAL A C 1
ATOM 2638 O O . VAL A 1 329 ? -1.833 6.398 -3.350 1.00 98.56 329 VAL A O 1
ATOM 2641 N N . ILE A 1 330 ? 0.036 5.748 -2.290 1.00 98.56 330 ILE A N 1
ATOM 2642 C CA . ILE A 1 330 ? 0.946 6.653 -3.009 1.00 98.56 330 ILE A CA 1
ATOM 2643 C C . ILE A 1 330 ? 2.040 5.829 -3.686 1.00 98.56 330 ILE A C 1
ATOM 2645 O O . ILE A 1 330 ? 2.794 5.120 -3.019 1.00 98.56 330 ILE A O 1
ATOM 2649 N N . LEU A 1 331 ? 2.152 5.972 -5.007 1.00 97.94 331 LEU A N 1
ATOM 2650 C CA . LEU A 1 331 ? 3.151 5.314 -5.849 1.00 97.94 331 LEU A CA 1
ATOM 2651 C C . LEU A 1 331 ? 3.841 6.334 -6.762 1.00 97.94 331 LEU A C 1
ATOM 2653 O O . LEU A 1 331 ? 3.210 7.234 -7.313 1.00 97.94 331 LEU A O 1
ATOM 2657 N N . GLY A 1 332 ? 5.147 6.175 -6.970 1.00 94.50 332 GLY A N 1
ATOM 2658 C CA . GLY A 1 332 ? 5.927 6.915 -7.968 1.00 94.50 332 GLY A CA 1
ATOM 2659 C C . GLY A 1 332 ? 6.012 8.430 -7.764 1.00 94.50 332 GLY A C 1
ATOM 2660 O O . GLY A 1 332 ? 6.199 9.171 -8.731 1.00 94.50 332 GLY A O 1
ATOM 2661 N N . THR A 1 333 ? 5.855 8.902 -6.531 1.00 94.19 333 THR A N 1
ATOM 2662 C CA . THR A 1 333 ? 6.124 10.278 -6.103 1.00 94.19 333 THR A CA 1
ATOM 2663 C C . THR A 1 333 ? 6.607 10.253 -4.659 1.00 94.19 333 THR A C 1
ATOM 2665 O O . THR A 1 333 ? 5.976 9.640 -3.807 1.00 94.19 333 THR A O 1
ATOM 2668 N N . GLN A 1 334 ? 7.729 10.913 -4.367 1.00 96.19 334 GLN A N 1
ATOM 2669 C CA . GLN A 1 334 ? 8.247 11.027 -2.998 1.00 96.19 334 GLN A CA 1
ATOM 2670 C C . GLN A 1 334 ? 7.985 12.419 -2.406 1.00 96.19 334 GLN A C 1
ATOM 2672 O O . GLN A 1 334 ? 8.563 12.750 -1.378 1.00 96.19 334 GLN A O 1
ATOM 2677 N N . TYR A 1 335 ? 7.131 13.233 -3.035 1.00 96.00 335 TYR A N 1
ATOM 2678 C CA . TYR A 1 335 ? 6.759 14.557 -2.539 1.00 96.00 335 TYR A CA 1
ATOM 2679 C C . TYR A 1 335 ? 5.883 14.442 -1.287 1.00 96.00 335 TYR A C 1
ATOM 2681 O O . TYR A 1 335 ? 4.756 13.950 -1.363 1.00 96.00 335 TYR A O 1
ATOM 2689 N N . ALA A 1 336 ? 6.371 14.907 -0.134 1.00 96.38 336 ALA A N 1
ATOM 2690 C CA . ALA A 1 336 ? 5.679 14.685 1.137 1.00 96.38 336 ALA A CA 1
ATOM 2691 C C . ALA A 1 336 ? 4.300 15.374 1.199 1.00 96.38 336 ALA A C 1
ATOM 2693 O O . ALA A 1 336 ? 3.363 14.857 1.812 1.00 96.38 336 ALA A O 1
ATOM 2694 N N . GLY A 1 337 ? 4.140 16.490 0.478 1.00 94.44 337 GLY A N 1
ATOM 2695 C CA . GLY A 1 337 ? 2.879 17.223 0.372 1.00 94.44 337 GLY A CA 1
ATOM 2696 C C . GLY A 1 337 ? 1.705 16.444 -0.243 1.00 94.44 337 GLY A C 1
ATOM 2697 O O . GLY A 1 337 ? 0.568 16.890 -0.084 1.00 94.44 337 GLY A O 1
ATOM 2698 N N . GLU A 1 338 ? 1.932 15.296 -0.898 1.00 96.94 338 GLU A N 1
ATOM 2699 C CA . GLU A 1 338 ? 0.835 14.418 -1.343 1.00 96.94 338 GLU A CA 1
ATOM 2700 C C . GLU A 1 338 ? 0.133 13.751 -0.145 1.00 96.94 338 GLU A C 1
ATOM 2702 O O . GLU A 1 338 ? -1.091 13.667 -0.148 1.00 96.94 338 GLU A O 1
ATOM 2707 N N . MET A 1 339 ? 0.861 13.353 0.913 1.00 98.12 339 MET A N 1
ATOM 2708 C CA . MET A 1 339 ? 0.253 12.775 2.127 1.00 98.12 339 MET A CA 1
ATOM 2709 C C . MET A 1 339 ? -0.643 13.800 2.833 1.00 98.12 339 MET A C 1
ATOM 2711 O O . MET A 1 339 ? -1.815 13.522 3.086 1.00 98.12 339 MET A O 1
ATOM 2715 N N . LYS A 1 340 ? -0.115 15.015 3.066 1.00 97.12 340 LYS A N 1
ATOM 2716 C CA . LYS A 1 340 ? -0.868 16.152 3.627 1.00 97.12 340 LYS A CA 1
ATOM 2717 C C . LYS A 1 340 ? -2.151 16.401 2.830 1.00 97.12 340 LYS A C 1
ATOM 2719 O O . LYS A 1 340 ? -3.249 16.335 3.373 1.00 97.12 340 LYS A O 1
ATOM 2724 N N . LYS A 1 341 ? -2.034 16.634 1.517 1.00 95.00 341 LYS A N 1
ATOM 2725 C CA . LYS A 1 341 ? -3.189 17.018 0.689 1.00 95.00 341 LYS A CA 1
ATOM 2726 C C . LYS A 1 341 ? -4.127 15.861 0.329 1.00 95.00 341 LYS A C 1
ATOM 2728 O O . LYS A 1 341 ? -5.283 16.115 -0.017 1.00 95.00 341 LYS A O 1
ATOM 2733 N N . GLY A 1 342 ? -3.684 14.614 0.477 1.00 96.00 342 GLY A N 1
ATOM 2734 C CA . GLY A 1 342 ? -4.546 13.435 0.500 1.00 96.00 342 GLY A CA 1
ATOM 2735 C C . GLY A 1 342 ? -5.466 13.434 1.717 1.00 96.00 342 GLY A C 1
ATOM 2736 O O . GLY A 1 342 ? -6.685 13.441 1.556 1.00 96.00 342 GLY A O 1
ATOM 2737 N N . LEU A 1 343 ? -4.900 13.544 2.925 1.00 97.94 343 LEU A N 1
ATOM 2738 C CA . LEU A 1 343 ? -5.683 13.665 4.160 1.00 97.94 343 LEU A CA 1
ATOM 2739 C C . LEU A 1 343 ? -6.595 14.897 4.154 1.00 97.94 343 LEU A C 1
ATOM 2741 O O . LEU A 1 343 ? -7.761 14.793 4.526 1.00 97.94 343 LEU A O 1
ATOM 2745 N N . PHE A 1 344 ? -6.126 16.037 3.645 1.00 97.62 344 PHE A N 1
ATOM 2746 C CA . PHE A 1 344 ? -6.967 17.224 3.483 1.00 97.62 344 PHE A CA 1
ATOM 2747 C C . PHE A 1 344 ? -8.155 16.988 2.539 1.00 97.62 344 PHE A C 1
ATOM 2749 O O . PHE A 1 344 ? -9.261 17.454 2.808 1.00 97.62 344 PHE A O 1
ATOM 2756 N N . SER A 1 345 ? -7.963 16.207 1.468 1.00 97.00 345 SER A N 1
ATOM 2757 C CA . SER A 1 345 ? -9.065 15.786 0.593 1.00 97.00 345 SER A CA 1
ATOM 2758 C C . SER A 1 345 ? -10.077 14.922 1.361 1.00 97.00 345 SER A C 1
ATOM 2760 O O . SER A 1 345 ? -11.279 15.157 1.273 1.00 97.00 345 SER A O 1
ATOM 2762 N N . VAL A 1 346 ? -9.612 13.981 2.192 1.00 96.94 346 VAL A N 1
ATOM 2763 C CA . VAL A 1 346 ? -10.481 13.170 3.067 1.00 96.94 346 VAL A CA 1
ATOM 2764 C C . VAL A 1 346 ? -11.256 14.053 4.058 1.00 96.94 346 VAL A C 1
ATOM 2766 O O . VAL A 1 346 ? -12.466 13.886 4.206 1.00 96.94 346 VAL A O 1
ATOM 2769 N N . MET A 1 347 ? -10.619 15.058 4.669 1.00 97.94 347 MET A N 1
ATOM 2770 C CA . MET A 1 347 ? -11.291 16.031 5.546 1.00 97.94 347 MET A CA 1
ATOM 2771 C C . MET A 1 347 ? -12.338 16.872 4.797 1.00 97.94 347 MET A C 1
ATOM 2773 O O . MET A 1 347 ? -13.436 17.084 5.315 1.00 97.94 347 MET A O 1
ATOM 2777 N N . HIS A 1 348 ? -12.061 17.267 3.550 1.00 96.88 348 HIS A N 1
ATOM 2778 C CA . HIS A 1 348 ? -13.022 17.935 2.665 1.00 96.88 348 HIS A CA 1
ATOM 2779 C C . HIS A 1 348 ? -14.245 17.070 2.292 1.00 96.88 348 HIS A C 1
ATOM 2781 O O . HIS A 1 348 ? -15.219 17.632 1.788 1.00 96.88 348 HIS A O 1
ATOM 2787 N N . TYR A 1 349 ? -14.237 15.756 2.545 1.00 95.94 349 TYR A N 1
ATOM 2788 C CA . TYR A 1 349 ? -15.398 14.860 2.418 1.00 95.94 349 TYR A CA 1
ATOM 2789 C C . TYR A 1 349 ? -16.059 14.559 3.776 1.00 95.94 349 TYR A C 1
ATOM 2791 O O . TYR A 1 349 ? -17.264 14.760 3.941 1.00 95.94 349 TYR A O 1
ATOM 2799 N N . LEU A 1 350 ? -15.274 14.126 4.771 1.00 95.75 350 LEU A N 1
ATOM 2800 C CA . LEU A 1 350 ? -15.790 13.700 6.077 1.00 95.75 350 LEU A CA 1
ATOM 2801 C C . LEU A 1 350 ? -16.416 14.849 6.876 1.00 95.75 350 LEU A C 1
ATOM 2803 O O . LEU A 1 350 ? -17.451 14.656 7.516 1.00 95.75 350 LEU A O 1
ATOM 2807 N N . MET A 1 351 ? -15.815 16.041 6.851 1.00 97.00 351 MET A N 1
ATOM 2808 C CA . MET A 1 351 ? -16.288 17.161 7.669 1.00 97.00 351 MET A CA 1
ATOM 2809 C C . MET A 1 351 ? -17.633 17.718 7.168 1.00 97.00 351 MET A C 1
ATOM 2811 O O . MET A 1 351 ? -18.544 17.828 7.992 1.00 97.00 351 MET A O 1
ATOM 2815 N N . PRO A 1 352 ? -17.862 17.960 5.856 1.00 95.12 352 PRO A N 1
ATOM 2816 C CA . PRO A 1 352 ? -19.182 18.377 5.381 1.00 95.12 352 PRO A CA 1
ATOM 2817 C C . PRO A 1 352 ? -20.298 17.359 5.642 1.00 95.12 352 PRO A C 1
ATOM 2819 O O . PRO A 1 352 ? -21.423 17.776 5.916 1.00 95.12 352 PRO A O 1
ATOM 2822 N N . LYS A 1 353 ? -20.008 16.046 5.640 1.00 92.62 353 LYS A N 1
ATOM 2823 C CA . LYS A 1 353 ? -20.985 15.026 6.071 1.00 92.62 353 LYS A CA 1
ATOM 2824 C C . LYS A 1 353 ? -21.382 15.177 7.549 1.00 92.62 353 LYS A C 1
ATOM 2826 O O . LYS A 1 353 ? -22.540 14.946 7.884 1.00 92.62 353 LYS A O 1
ATOM 2831 N N . ARG A 1 354 ? -20.480 15.668 8.409 1.00 94.94 354 ARG A N 1
ATOM 2832 C CA . ARG A 1 354 ? -20.750 16.060 9.811 1.00 94.94 354 ARG A CA 1
ATOM 2833 C C . ARG A 1 354 ? -21.304 17.494 9.972 1.00 94.94 354 ARG A C 1
ATOM 2835 O O . ARG A 1 354 ? -21.372 17.992 11.088 1.00 94.94 354 ARG A O 1
ATOM 2842 N N . GLN A 1 355 ? -21.671 18.185 8.885 1.00 94.81 355 GLN A N 1
ATOM 2843 C CA . GLN A 1 355 ? -22.020 19.624 8.854 1.00 94.81 355 GLN A CA 1
ATOM 2844 C C . GLN A 1 355 ? -20.917 20.568 9.393 1.00 94.81 355 GLN A C 1
ATOM 2846 O O . GLN A 1 355 ? -21.177 21.693 9.834 1.00 94.81 355 GLN A O 1
ATOM 2851 N N . ILE A 1 356 ? -19.658 20.133 9.308 1.00 97.69 356 ILE A N 1
ATOM 2852 C CA . ILE A 1 356 ? -18.466 20.910 9.654 1.00 97.69 356 ILE A CA 1
ATOM 2853 C C . ILE A 1 356 ? -17.826 21.421 8.364 1.00 97.69 356 ILE A C 1
ATOM 2855 O O . ILE A 1 356 ? -17.574 20.675 7.418 1.00 97.69 356 ILE A O 1
ATOM 2859 N N . LEU A 1 357 ? -17.562 22.721 8.305 1.00 97.69 357 LEU A N 1
ATOM 2860 C CA . LEU A 1 357 ? -17.023 23.357 7.111 1.00 97.69 357 LEU A CA 1
ATOM 2861 C C . LEU A 1 357 ? -15.492 23.242 7.100 1.00 97.69 357 LEU A C 1
ATOM 2863 O O . LEU A 1 357 ? -14.824 23.940 7.855 1.00 97.69 357 LEU A O 1
ATOM 2867 N N . SER A 1 358 ? -14.942 22.371 6.250 1.00 97.12 358 SER A N 1
ATOM 2868 C CA . SER A 1 358 ? -13.492 22.259 6.013 1.00 97.12 358 SER A CA 1
ATOM 2869 C C . SER A 1 358 ? -13.014 23.283 4.971 1.00 97.12 358 SER A C 1
ATOM 2871 O O . SER A 1 358 ? -13.688 23.505 3.961 1.00 97.12 358 SER A O 1
ATOM 2873 N N . LEU A 1 359 ? -11.875 23.930 5.239 1.00 95.31 359 LEU A N 1
ATOM 2874 C CA . LEU A 1 359 ? -11.423 25.178 4.618 1.00 95.31 359 LEU A CA 1
ATOM 2875 C C . LEU A 1 359 ? -9.919 25.170 4.306 1.00 95.31 359 LEU A C 1
ATOM 2877 O O . LEU A 1 359 ? -9.101 24.771 5.135 1.00 95.31 359 LEU A O 1
ATOM 2881 N N . HIS A 1 360 ? -9.549 25.692 3.132 1.00 94.75 360 HIS A N 1
ATOM 2882 C CA . HIS A 1 360 ? -8.157 25.915 2.728 1.00 94.75 360 HIS A CA 1
ATOM 2883 C C . HIS A 1 360 ? -7.732 27.360 3.037 1.00 94.75 360 HIS A C 1
ATOM 2885 O O . HIS A 1 360 ? -7.738 28.242 2.172 1.00 94.75 360 HIS A O 1
ATOM 2891 N N . SER A 1 361 ? -7.389 27.611 4.296 1.00 95.06 361 SER A N 1
ATOM 2892 C CA . SER A 1 361 ? -7.148 28.947 4.845 1.00 95.06 361 SER A CA 1
ATOM 2893 C C . SER A 1 361 ? -6.011 28.943 5.862 1.00 95.06 361 SER A C 1
ATOM 2895 O O . SER A 1 361 ? -5.839 27.961 6.572 1.00 95.06 361 SER A O 1
ATOM 2897 N N . GLY A 1 362 ? -5.293 30.057 5.996 1.00 95.38 362 GLY A N 1
ATOM 2898 C CA . GLY A 1 362 ? -4.576 30.370 7.233 1.00 95.38 362 GLY A CA 1
ATOM 2899 C C . GLY A 1 362 ? -5.564 30.894 8.276 1.00 95.38 362 GLY A C 1
ATOM 2900 O O . GLY A 1 362 ? -6.621 31.414 7.911 1.00 95.38 362 GLY A O 1
ATOM 2901 N N . CYS A 1 363 ? -5.249 30.765 9.560 1.00 96.94 363 CYS A N 1
ATOM 2902 C CA . CYS A 1 363 ? -6.109 31.229 10.644 1.00 96.94 363 CYS A CA 1
ATOM 2903 C C . CYS A 1 363 ? -5.279 31.779 11.804 1.00 96.94 363 CYS A C 1
ATOM 2905 O O . CYS A 1 363 ? -4.331 31.136 12.262 1.00 96.94 363 CYS A O 1
ATOM 2907 N N . ASN A 1 364 ? -5.664 32.943 12.322 1.00 96.88 364 ASN A N 1
ATOM 2908 C CA . ASN A 1 364 ? -5.106 33.487 13.558 1.00 96.88 364 ASN A CA 1
ATOM 2909 C C . ASN A 1 364 ? -6.186 34.151 14.424 1.00 96.88 364 ASN A C 1
ATOM 2911 O O . ASN A 1 364 ? -7.314 34.384 13.984 1.00 96.88 364 ASN A O 1
ATOM 2915 N N . MET A 1 365 ? -5.828 34.411 15.677 1.00 97.12 365 MET A N 1
ATOM 2916 C CA . MET A 1 365 ? -6.709 34.927 16.718 1.00 97.12 365 MET A CA 1
ATOM 2917 C C . MET A 1 365 ? -6.026 36.092 17.436 1.00 97.12 365 MET A C 1
ATOM 2919 O O . MET A 1 365 ? -4.895 35.949 17.898 1.00 97.12 365 MET A O 1
ATOM 2923 N N . GLY A 1 366 ? -6.683 37.243 17.545 1.00 95.00 366 GLY A N 1
ATOM 2924 C CA . GLY A 1 366 ? -6.182 38.339 18.370 1.00 95.00 366 GLY A CA 1
ATOM 2925 C C . GLY A 1 366 ? -6.267 38.019 19.863 1.00 95.00 366 GLY A C 1
ATOM 2926 O O . GLY A 1 366 ? -6.827 37.001 20.281 1.00 95.00 366 GLY A O 1
ATOM 2927 N N . LYS A 1 367 ? -5.683 38.889 20.690 1.00 91.19 367 LYS A N 1
ATOM 2928 C CA . LYS A 1 367 ? -5.605 38.681 22.147 1.00 91.19 367 LYS A CA 1
ATOM 2929 C C . LYS A 1 367 ? -6.989 38.679 22.806 1.00 91.19 367 LYS A C 1
ATOM 2931 O O . LYS A 1 367 ? -7.205 37.924 23.746 1.00 91.19 367 LYS A O 1
ATOM 2936 N N . ASP A 1 368 ? -7.936 39.413 22.223 1.00 89.62 368 ASP A N 1
ATOM 2937 C CA . ASP A 1 368 ? -9.340 39.498 22.645 1.00 89.62 368 ASP A CA 1
ATOM 2938 C C . ASP A 1 368 ? -10.238 38.425 21.986 1.00 89.62 368 ASP A C 1
ATOM 2940 O O . ASP A 1 368 ? -11.465 38.545 21.950 1.00 89.62 368 ASP A O 1
ATOM 2944 N N . GLY A 1 369 ? -9.636 37.374 21.414 1.00 92.31 369 GLY A N 1
ATOM 2945 C CA . GLY A 1 369 ? -10.347 36.234 20.832 1.00 92.31 369 GLY A CA 1
ATOM 2946 C C . GLY A 1 369 ? -10.982 36.486 19.460 1.00 92.31 369 GLY A C 1
ATOM 2947 O O . GLY A 1 369 ? -11.748 35.653 18.985 1.00 92.31 369 GLY A O 1
ATOM 2948 N N . ASP A 1 370 ? -10.707 37.605 18.787 1.00 93.50 370 ASP A N 1
ATOM 2949 C CA . ASP A 1 370 ? -11.180 37.830 17.420 1.00 93.50 370 ASP A CA 1
ATOM 2950 C C . ASP A 1 370 ? -10.442 36.920 16.424 1.00 93.50 370 ASP A C 1
ATOM 2952 O O . ASP A 1 370 ? -9.230 37.014 16.253 1.00 93.50 370 ASP A O 1
ATOM 2956 N N . VAL A 1 371 ? -11.167 36.031 15.746 1.00 97.81 371 VAL A N 1
ATOM 2957 C CA . VAL A 1 371 ? -10.584 35.113 14.756 1.00 97.81 371 VAL A CA 1
ATOM 2958 C C . VAL A 1 371 ? -10.685 35.685 13.338 1.00 97.81 371 VAL A C 1
ATOM 2960 O O . VAL A 1 371 ? -11.714 36.253 12.954 1.00 97.81 371 VAL A O 1
ATOM 2963 N N . ALA A 1 372 ? -9.629 35.495 12.545 1.00 97.75 372 ALA A N 1
ATOM 2964 C CA . ALA A 1 372 ? -9.569 35.849 11.129 1.00 97.75 372 ALA A CA 1
ATOM 2965 C C . ALA A 1 372 ? -9.122 34.653 10.269 1.00 97.75 372 ALA A C 1
ATOM 2967 O O . ALA A 1 372 ? -8.121 33.999 10.569 1.00 97.75 372 ALA A O 1
ATOM 2968 N N . LEU A 1 373 ? -9.864 34.390 9.188 1.00 97.88 373 LEU A N 1
ATOM 2969 C CA . LEU A 1 373 ? -9.555 33.374 8.176 1.00 97.88 373 LEU A CA 1
ATOM 2970 C C . LEU A 1 373 ? -8.960 34.026 6.924 1.00 97.88 373 LEU A C 1
ATOM 2972 O O . LEU A 1 373 ? -9.541 34.962 6.379 1.00 97.88 373 LEU A O 1
ATOM 2976 N N . PHE A 1 374 ? -7.852 33.480 6.426 1.00 97.12 374 PHE A N 1
ATOM 2977 C CA . PHE A 1 374 ? -7.109 33.974 5.265 1.00 97.12 374 PHE A CA 1
ATOM 2978 C C . PHE A 1 374 ? -7.149 32.933 4.144 1.00 97.12 374 PHE A C 1
ATOM 2980 O O . PHE A 1 374 ? -6.399 31.959 4.166 1.00 97.12 374 PHE A O 1
ATOM 2987 N N . PHE A 1 375 ? -8.015 33.111 3.153 1.00 94.88 375 PHE A N 1
ATOM 2988 C CA . PHE A 1 375 ? -8.110 32.233 1.986 1.00 94.88 375 PHE A CA 1
ATOM 2989 C C . PHE A 1 375 ? -7.110 32.649 0.917 1.00 94.88 375 PHE A C 1
ATOM 2991 O O . PHE A 1 375 ? -6.984 33.830 0.609 1.00 94.88 375 PHE A O 1
ATOM 2998 N N . GLY A 1 376 ? -6.401 31.689 0.325 1.00 85.38 376 GLY A N 1
ATOM 2999 C CA . GLY A 1 376 ? -5.384 32.009 -0.669 1.00 85.38 376 GLY A CA 1
ATOM 3000 C C . GLY A 1 376 ? -4.627 30.800 -1.202 1.00 85.38 376 GLY A C 1
ATOM 3001 O O . GLY A 1 376 ? -4.461 29.781 -0.523 1.00 85.38 376 GLY A O 1
ATOM 3002 N N . LEU A 1 377 ? -4.145 30.940 -2.435 1.00 80.00 377 LEU A N 1
ATOM 3003 C CA . LEU A 1 377 ? -3.268 29.969 -3.083 1.00 80.00 377 LEU A CA 1
ATOM 3004 C C . LEU A 1 377 ? -1.805 30.175 -2.654 1.00 80.00 377 LEU A C 1
ATOM 3006 O O . LEU A 1 377 ? -1.440 31.163 -2.014 1.00 80.00 377 LEU A O 1
ATOM 3010 N N . SER A 1 378 ? -0.936 29.226 -3.002 1.00 69.12 378 SER A N 1
ATOM 3011 C CA . SER A 1 378 ? 0.488 29.323 -2.662 1.00 69.12 378 SER A CA 1
ATOM 3012 C C . SER A 1 378 ? 1.112 30.565 -3.315 1.00 69.12 378 SER A C 1
ATOM 3014 O O . SER A 1 378 ? 1.043 30.727 -4.529 1.00 69.12 378 SER A O 1
ATOM 3016 N N . GLY A 1 379 ? 1.706 31.449 -2.505 1.00 69.88 379 GLY A N 1
ATOM 3017 C CA . GLY A 1 379 ? 2.311 32.708 -2.963 1.00 69.88 379 GLY A CA 1
ATOM 3018 C C . GLY A 1 379 ? 1.435 33.965 -2.828 1.00 69.88 379 GLY A C 1
ATOM 3019 O O . GLY A 1 379 ? 1.967 35.069 -2.963 1.00 69.88 379 GLY A O 1
ATOM 3020 N N . THR A 1 380 ? 0.145 33.848 -2.476 1.00 79.31 380 THR A N 1
ATOM 3021 C CA . THR A 1 380 ? -0.735 35.018 -2.236 1.00 79.31 380 THR A CA 1
ATOM 3022 C C . THR A 1 380 ? -0.543 35.670 -0.855 1.00 79.31 380 THR A C 1
ATOM 3024 O O . THR A 1 380 ? -1.316 36.546 -0.479 1.00 79.31 380 THR A O 1
ATOM 3027 N N . GLY A 1 381 ? 0.488 35.274 -0.097 1.00 79.12 381 GLY A N 1
ATOM 3028 C CA . GLY A 1 381 ? 0.826 35.837 1.220 1.00 79.12 381 GLY A CA 1
ATOM 3029 C C . GLY A 1 381 ? 0.137 35.177 2.421 1.00 79.12 381 GLY A C 1
ATOM 3030 O O . GLY A 1 381 ? 0.345 35.637 3.535 1.00 79.12 381 GLY A O 1
ATOM 3031 N N . LYS A 1 382 ? -0.643 34.103 2.220 1.00 86.81 382 LYS A N 1
ATOM 3032 C CA . LYS A 1 382 ? -1.446 33.430 3.262 1.00 86.81 382 LYS A CA 1
ATOM 3033 C C . LYS A 1 382 ? -0.681 33.172 4.571 1.00 86.81 382 LYS A C 1
ATOM 3035 O O . LYS A 1 382 ? -1.015 33.787 5.576 1.00 86.81 382 LYS A O 1
ATOM 3040 N N . THR A 1 383 ? 0.378 32.358 4.528 1.00 81.38 383 THR A N 1
ATOM 3041 C CA . THR A 1 383 ? 1.244 32.047 5.682 1.00 81.38 383 THR A CA 1
ATOM 3042 C C . THR A 1 383 ? 1.857 33.314 6.301 1.00 81.38 383 THR A C 1
ATOM 3044 O O . THR A 1 383 ? 1.806 33.503 7.510 1.00 81.38 383 THR A O 1
ATOM 3047 N N . THR A 1 384 ? 2.379 34.227 5.477 1.00 83.31 384 THR A N 1
ATOM 3048 C CA . THR A 1 384 ? 3.023 35.483 5.908 1.00 83.31 384 THR A CA 1
ATOM 3049 C C . THR A 1 384 ? 2.062 36.446 6.625 1.00 83.31 384 THR A C 1
ATOM 3051 O O . THR A 1 384 ? 2.499 37.243 7.457 1.00 83.31 384 THR A O 1
ATOM 3054 N N . LEU A 1 385 ? 0.761 36.398 6.309 1.00 87.50 385 LEU A N 1
ATOM 3055 C CA . LEU A 1 385 ? -0.285 37.226 6.925 1.00 87.50 385 LEU A CA 1
ATOM 3056 C C . LEU A 1 385 ? -0.987 36.532 8.105 1.00 87.50 385 LEU A C 1
ATOM 3058 O O . LEU A 1 385 ? -1.389 37.222 9.039 1.00 87.50 385 LEU A O 1
ATOM 3062 N N . SER A 1 386 ? -1.092 35.197 8.116 1.00 87.75 386 SER A N 1
ATOM 3063 C CA . SER A 1 386 ? -1.545 34.456 9.303 1.00 87.75 386 SER A CA 1
ATOM 3064 C C . SER A 1 386 ? -0.505 34.499 10.428 1.00 87.75 386 SER A C 1
ATOM 3066 O O . SER A 1 386 ? -0.874 34.631 11.594 1.00 87.75 386 SER A O 1
ATOM 3068 N N . THR A 1 387 ? 0.786 34.447 10.087 1.00 83.94 387 THR A N 1
ATOM 3069 C CA . THR A 1 387 ? 1.908 34.587 11.028 1.00 83.94 387 THR A CA 1
ATOM 3070 C C . THR A 1 387 ? 2.194 36.072 11.289 1.00 83.94 387 THR A C 1
ATOM 3072 O O . THR A 1 387 ? 3.087 36.686 10.703 1.00 83.94 387 THR A O 1
ATOM 3075 N N . ASP A 1 388 ? 1.370 36.665 12.151 1.00 84.88 388 ASP A N 1
ATOM 3076 C CA . ASP A 1 388 ? 1.507 38.020 12.695 1.00 84.88 388 ASP A CA 1
ATOM 3077 C C . ASP A 1 388 ? 1.982 37.933 14.153 1.00 84.88 388 ASP A C 1
ATOM 3079 O O . ASP A 1 388 ? 1.364 37.252 14.966 1.00 84.88 388 ASP A O 1
ATOM 3083 N N . HIS A 1 389 ? 3.059 38.641 14.506 1.00 82.50 389 HIS A N 1
ATOM 3084 C CA . HIS A 1 389 ? 3.620 38.635 15.862 1.00 82.50 389 HIS A CA 1
ATOM 3085 C C . HIS A 1 389 ? 2.652 39.165 16.938 1.00 82.50 389 HIS A C 1
ATOM 3087 O O . HIS A 1 389 ? 2.861 38.914 18.125 1.00 82.50 389 HIS A O 1
ATOM 3093 N N . ASN A 1 390 ? 1.607 39.906 16.555 1.00 87.00 390 ASN A N 1
ATOM 3094 C CA . ASN A 1 390 ? 0.621 40.455 17.487 1.00 87.00 390 ASN A CA 1
ATOM 3095 C C . ASN A 1 390 ? -0.536 39.494 17.806 1.00 87.00 390 ASN A C 1
ATOM 3097 O O . ASN A 1 390 ? -1.330 39.784 18.708 1.00 87.00 390 ASN A O 1
ATOM 3101 N N . ARG A 1 391 ? -0.653 38.380 17.072 1.00 93.62 391 ARG A N 1
ATOM 3102 C CA . ARG A 1 391 ? -1.816 37.482 17.066 1.00 93.62 391 ARG A CA 1
ATOM 3103 C C . ARG A 1 391 ? -1.373 36.033 17.245 1.00 93.62 391 ARG A C 1
ATOM 3105 O O . ARG A 1 391 ? -0.284 35.645 16.838 1.00 93.62 391 ARG A O 1
ATOM 3112 N N . TYR A 1 392 ? -2.228 35.214 17.843 1.00 95.81 392 TYR A N 1
ATOM 3113 C CA . TYR A 1 392 ? -1.947 33.798 18.025 1.00 95.81 392 TYR A CA 1
ATOM 3114 C C . TYR A 1 392 ? -2.261 33.012 16.747 1.00 95.81 392 TYR A C 1
ATOM 3116 O O . TYR A 1 392 ? -3.394 33.041 16.262 1.00 95.81 392 TYR A O 1
ATOM 3124 N N . LEU A 1 393 ? -1.277 32.294 16.204 1.00 96.44 393 LEU A N 1
ATOM 3125 C CA . LEU A 1 393 ? -1.456 31.443 15.025 1.00 96.44 393 LEU A CA 1
ATOM 3126 C C . LEU A 1 393 ? -2.267 30.197 15.408 1.00 96.44 393 LEU A C 1
ATOM 3128 O O . LEU A 1 393 ? -1.859 29.451 16.294 1.00 96.44 393 LEU A O 1
ATOM 3132 N N . ILE A 1 394 ? -3.388 29.947 14.728 1.00 97.12 394 ILE A N 1
ATOM 3133 C CA . ILE A 1 394 ? -4.143 28.690 14.858 1.00 97.12 394 ILE A CA 1
ATOM 3134 C C . ILE A 1 394 ? -3.601 27.656 13.857 1.00 97.12 394 ILE A C 1
ATOM 3136 O O . ILE A 1 394 ? -3.398 26.505 14.229 1.00 97.12 394 ILE A O 1
ATOM 3140 N N . GLY A 1 395 ? -3.285 28.076 12.628 1.00 95.62 395 GLY A N 1
ATOM 3141 C CA . GLY A 1 395 ? -2.652 27.249 11.593 1.00 95.62 395 GLY A CA 1
ATOM 3142 C C . GLY A 1 395 ? -2.421 28.032 10.298 1.00 95.62 395 GLY A C 1
ATOM 3143 O O . GLY A 1 395 ? -3.004 29.104 10.113 1.00 95.62 395 GLY A O 1
ATOM 3144 N N . ASP A 1 396 ? -1.588 27.527 9.381 1.00 91.56 396 ASP A N 1
ATOM 3145 C CA . ASP A 1 396 ? -1.213 28.266 8.163 1.00 91.56 396 ASP A CA 1
ATOM 3146 C C . ASP A 1 396 ? -1.989 27.885 6.889 1.00 91.56 396 ASP A C 1
ATOM 3148 O O . ASP A 1 396 ? -2.044 28.699 5.962 1.00 91.56 396 ASP A O 1
ATOM 3152 N N . ASP A 1 397 ? -2.602 26.694 6.823 1.00 92.69 397 ASP A N 1
ATOM 3153 C CA . ASP A 1 397 ? -3.057 26.130 5.540 1.00 92.69 397 ASP A CA 1
ATOM 3154 C C . ASP A 1 397 ? -4.434 25.419 5.545 1.00 92.69 397 ASP A C 1
ATOM 3156 O O . ASP A 1 397 ? -5.144 25.529 4.538 1.00 92.69 397 ASP A O 1
ATOM 3160 N N . GLU A 1 398 ? -4.836 24.722 6.623 1.00 96.00 398 GLU A N 1
ATOM 3161 C CA . GLU A 1 398 ? -6.004 23.811 6.640 1.00 96.00 398 GLU A CA 1
ATOM 3162 C C . GLU A 1 398 ? -6.828 23.866 7.945 1.00 96.00 398 GLU A C 1
ATOM 3164 O O . GLU A 1 398 ? -6.319 23.596 9.031 1.00 96.00 398 GLU A O 1
ATOM 3169 N N . HIS A 1 399 ? -8.127 24.179 7.856 1.00 97.75 399 HIS A N 1
ATOM 3170 C CA . HIS A 1 399 ? -8.986 24.409 9.032 1.00 97.75 399 HIS A CA 1
ATOM 3171 C C . HIS A 1 399 ? -10.379 23.783 8.912 1.00 97.75 399 HIS A C 1
ATOM 3173 O O . HIS A 1 399 ? -10.854 23.471 7.820 1.00 97.75 399 HIS A O 1
ATOM 3179 N N . CYS A 1 400 ? -11.061 23.652 10.050 1.00 98.06 400 CYS A N 1
ATOM 3180 C CA . CYS A 1 400 ? -12.488 23.357 10.155 1.00 98.06 400 CYS A CA 1
ATOM 3181 C C . CYS A 1 400 ? -13.223 24.482 10.901 1.00 98.06 400 CYS A C 1
ATOM 3183 O O . CYS A 1 400 ? -12.674 25.062 11.832 1.00 98.06 400 CYS A O 1
ATOM 3185 N N . TRP A 1 401 ? -14.477 24.759 10.530 1.00 98.12 401 TRP A N 1
ATOM 3186 C CA . TRP A 1 401 ? -15.418 25.615 11.269 1.00 98.12 401 TRP A CA 1
ATOM 3187 C C . TRP A 1 401 ? -16.635 24.768 11.673 1.00 98.12 401 TRP A C 1
ATOM 3189 O O . TRP A 1 401 ? -17.502 24.450 10.848 1.00 98.12 401 TRP A O 1
ATOM 3199 N N . SER A 1 402 ? -16.671 24.355 12.943 1.00 96.81 402 SER A N 1
ATOM 3200 C CA . SER A 1 402 ? -17.700 23.473 13.514 1.00 96.81 402 SER A CA 1
ATOM 3201 C C . SER A 1 402 ? -18.886 24.280 14.071 1.00 96.81 402 SER A C 1
ATOM 3203 O O . SER A 1 402 ? -19.141 25.407 13.635 1.00 96.81 402 SER A O 1
ATOM 3205 N N . ALA A 1 403 ? -19.677 23.705 14.980 1.00 94.25 403 ALA A N 1
ATOM 3206 C CA . ALA A 1 403 ? -20.672 24.456 15.750 1.00 94.25 403 ALA A CA 1
ATOM 3207 C C . ALA A 1 403 ? -20.044 25.277 16.895 1.00 94.25 403 ALA A C 1
ATOM 3209 O O . ALA A 1 403 ? -20.648 26.258 17.318 1.00 94.25 403 ALA A O 1
ATOM 3210 N N . ASN A 1 404 ? -18.831 24.915 17.335 1.00 92.88 404 ASN A N 1
ATOM 3211 C CA . ASN A 1 404 ? -18.210 25.409 18.571 1.00 92.88 404 ASN A CA 1
ATOM 3212 C C . ASN A 1 404 ? -17.141 26.495 18.325 1.00 92.88 404 ASN A C 1
ATOM 3214 O O . ASN A 1 404 ? -16.784 27.236 19.235 1.00 92.88 404 ASN A O 1
ATOM 3218 N N . GLY A 1 405 ? -16.621 26.603 17.097 1.00 95.75 405 GLY A N 1
ATOM 3219 C CA . GLY A 1 405 ? -15.532 27.523 16.765 1.00 95.75 405 GLY A CA 1
ATOM 3220 C C . GLY A 1 405 ? -14.824 27.144 15.467 1.00 95.75 405 GLY A C 1
ATOM 3221 O O . GLY A 1 405 ? -15.433 26.537 14.580 1.00 95.75 405 GLY A O 1
ATOM 3222 N N . VAL A 1 406 ? -13.538 27.483 15.378 1.00 97.81 406 VAL A N 1
ATOM 3223 C CA . VAL A 1 406 ? -12.600 26.922 14.397 1.00 97.81 406 VAL A CA 1
ATOM 3224 C C . VAL A 1 406 ? -11.536 26.060 15.062 1.00 97.81 406 VAL A C 1
ATOM 3226 O O . VAL A 1 406 ? -11.121 26.308 16.195 1.00 97.81 406 VAL A O 1
ATOM 3229 N N . SER A 1 407 ? -11.048 25.083 14.311 1.00 98.06 407 SER A N 1
ATOM 3230 C CA . SER A 1 407 ? -9.928 24.220 14.671 1.00 98.06 407 SER A CA 1
ATOM 3231 C C . SER A 1 407 ? -8.966 24.078 13.493 1.00 98.06 407 SER A C 1
ATOM 3233 O O . SER A 1 407 ? -9.377 24.067 12.330 1.00 98.06 407 SER A O 1
ATOM 3235 N N . ASN A 1 408 ? -7.672 23.971 13.786 1.00 98.25 408 ASN A N 1
ATOM 3236 C CA . ASN A 1 408 ? -6.680 23.535 12.805 1.00 98.25 408 ASN A CA 1
ATOM 3237 C C . ASN A 1 408 ? -6.865 22.029 12.529 1.00 98.25 408 ASN A C 1
ATOM 3239 O O . ASN A 1 408 ? -7.219 21.265 13.432 1.00 98.25 408 ASN A O 1
ATOM 3243 N N . ILE A 1 409 ? -6.646 21.600 11.286 1.00 98.31 409 ILE A N 1
ATOM 3244 C CA . ILE A 1 409 ? -6.614 20.178 10.907 1.00 98.31 409 ILE A CA 1
ATOM 3245 C C . ILE A 1 409 ? -5.258 19.542 11.271 1.00 98.31 409 ILE A C 1
ATOM 3247 O O . ILE A 1 409 ? -5.201 18.346 11.558 1.00 98.31 409 ILE A O 1
ATOM 3251 N N . GLU A 1 410 ? -4.197 20.348 11.307 1.00 97.75 410 GLU A N 1
ATOM 3252 C CA . GLU A 1 410 ? -2.786 19.954 11.321 1.00 97.75 410 GLU A CA 1
ATOM 3253 C C . GLU A 1 410 ? -2.096 20.188 12.677 1.00 97.75 410 GLU A C 1
ATOM 3255 O O . GLU A 1 410 ? -2.508 21.028 13.475 1.00 97.75 410 GLU A O 1
ATOM 3260 N N . GLY A 1 411 ? -0.995 19.476 12.932 1.00 96.81 411 GLY A N 1
ATOM 3261 C CA . GLY A 1 411 ? -0.109 19.661 14.095 1.00 96.81 411 GLY A CA 1
ATOM 3262 C C . GLY A 1 411 ? 1.184 20.438 13.804 1.00 96.81 411 GLY A C 1
ATOM 3263 O O . GLY A 1 411 ? 2.085 20.453 14.650 1.00 96.81 411 GLY A O 1
ATOM 3264 N N . GLY A 1 412 ? 1.283 21.058 12.622 1.00 96.50 412 GLY A N 1
ATOM 3265 C CA . GLY A 1 412 ? 2.472 21.744 12.108 1.00 96.50 412 GLY A CA 1
ATOM 3266 C C . GLY A 1 412 ? 2.180 22.656 10.918 1.00 96.50 412 GLY A C 1
ATOM 3267 O O . GLY A 1 412 ? 1.033 22.773 10.491 1.00 96.50 412 GLY A O 1
ATOM 3268 N N . CYS A 1 413 ? 3.229 23.281 10.377 1.00 94.69 413 CYS A N 1
ATOM 3269 C CA . CYS A 1 413 ? 3.164 24.167 9.207 1.00 94.69 413 CYS A CA 1
ATOM 3270 C C . CYS A 1 413 ? 4.107 23.670 8.095 1.00 94.69 413 CYS A C 1
ATOM 3272 O O . CYS A 1 413 ? 5.194 23.165 8.382 1.00 94.69 413 CYS A O 1
ATOM 3274 N N . TYR A 1 414 ? 3.731 23.864 6.823 1.00 94.50 414 TYR A N 1
ATOM 3275 C CA . TYR A 1 414 ? 4.507 23.415 5.645 1.00 94.50 414 TYR A CA 1
ATOM 3276 C C . TYR A 1 414 ? 4.938 24.598 4.759 1.00 94.50 414 TYR A C 1
ATOM 3278 O O . TYR A 1 414 ? 4.604 24.697 3.567 1.00 94.50 414 TYR A O 1
ATOM 3286 N N . ALA A 1 415 ? 5.658 25.534 5.378 1.00 90.75 415 ALA A N 1
ATOM 3287 C CA . ALA A 1 415 ? 6.060 26.810 4.798 1.00 90.75 415 ALA A CA 1
ATOM 3288 C C . ALA A 1 415 ? 6.935 26.661 3.538 1.00 90.75 415 ALA A C 1
ATOM 3290 O O . ALA A 1 415 ? 7.682 25.694 3.367 1.00 90.75 415 ALA A O 1
ATOM 3291 N N . LYS A 1 416 ? 6.863 27.658 2.648 1.00 87.38 416 LYS A N 1
ATOM 3292 C CA . LYS A 1 416 ? 7.732 27.772 1.468 1.00 87.38 416 LYS A CA 1
ATOM 3293 C C . LYS A 1 416 ? 9.035 28.476 1.860 1.00 87.38 416 LYS A C 1
ATOM 3295 O O . LYS A 1 416 ? 8.986 29.510 2.510 1.00 87.38 416 LYS A O 1
ATOM 3300 N N . CYS A 1 417 ? 10.179 27.937 1.448 1.00 89.81 417 CYS A N 1
ATOM 3301 C CA . CYS A 1 417 ? 11.500 28.432 1.861 1.00 89.81 417 CYS A CA 1
ATOM 3302 C C . CYS A 1 417 ? 12.198 29.334 0.838 1.00 89.81 417 CYS A C 1
ATOM 3304 O O . CYS A 1 417 ? 13.304 29.795 1.104 1.00 89.81 417 CYS A O 1
ATOM 3306 N N . ILE A 1 418 ? 11.609 29.561 -0.336 1.00 86.75 418 ILE A N 1
ATOM 3307 C CA . ILE A 1 418 ? 12.293 30.297 -1.400 1.00 86.75 418 ILE A CA 1
ATOM 3308 C C . ILE A 1 418 ? 12.294 31.810 -1.140 1.00 86.75 418 ILE A C 1
ATOM 3310 O O . ILE A 1 418 ? 11.259 32.391 -0.823 1.00 86.75 418 ILE A O 1
ATOM 3314 N N . ASP A 1 419 ? 13.468 32.429 -1.275 1.00 86.31 419 ASP A N 1
ATOM 3315 C CA . ASP A 1 419 ? 13.766 33.835 -0.955 1.00 86.31 419 ASP A CA 1
ATOM 3316 C C . ASP A 1 419 ? 13.490 34.237 0.521 1.00 86.31 419 ASP A C 1
ATOM 3318 O O . ASP A 1 419 ? 13.420 35.435 0.849 1.00 86.31 419 ASP A O 1
ATOM 3322 N N . LEU A 1 420 ? 13.372 33.234 1.406 1.00 89.94 420 LEU A N 1
ATOM 3323 C CA . LEU A 1 420 ? 13.188 33.368 2.855 1.00 89.94 420 LEU A CA 1
ATOM 3324 C C . LEU A 1 420 ? 14.390 34.084 3.487 1.00 89.94 420 LEU A C 1
ATOM 3326 O O . LEU A 1 420 ? 15.541 33.732 3.232 1.00 89.94 420 LEU A O 1
ATOM 3330 N N . SER A 1 421 ? 14.126 35.070 4.347 1.00 90.62 421 SER A N 1
ATOM 3331 C CA . SER A 1 421 ? 15.165 35.732 5.140 1.00 90.62 421 SER A CA 1
ATOM 3332 C C . SER A 1 421 ? 14.649 36.131 6.523 1.00 90.62 421 SER A C 1
ATOM 3334 O O . SER A 1 421 ? 13.450 36.366 6.718 1.00 90.62 421 SER A O 1
ATOM 3336 N N . ARG A 1 422 ? 15.565 36.191 7.496 1.00 90.38 422 ARG A N 1
ATOM 3337 C CA . ARG A 1 422 ? 15.257 36.393 8.919 1.00 90.38 422 ARG A CA 1
ATOM 3338 C C . ARG A 1 422 ? 14.582 37.736 9.201 1.00 90.38 422 ARG A C 1
ATOM 3340 O O . ARG A 1 422 ? 13.819 37.850 10.148 1.00 90.38 422 ARG A O 1
ATOM 3347 N N . GLU A 1 423 ? 14.840 38.738 8.370 1.00 86.75 423 GLU A N 1
ATOM 3348 C CA . GLU A 1 423 ? 14.342 40.110 8.510 1.00 86.75 423 GLU A CA 1
ATOM 3349 C C . GLU A 1 423 ? 12.882 40.242 8.051 1.00 86.75 423 GLU A C 1
ATOM 3351 O O . GLU A 1 423 ? 12.186 41.163 8.470 1.00 86.75 423 GLU A O 1
ATOM 3356 N N . LYS A 1 424 ? 12.421 39.341 7.171 1.00 81.00 424 LYS A N 1
ATOM 3357 C CA . LYS A 1 424 ? 11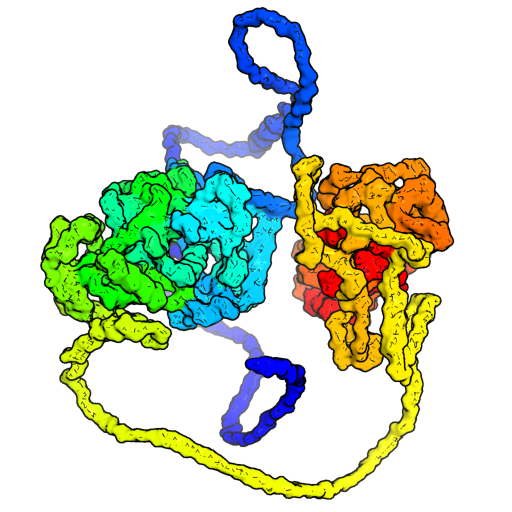.063 39.356 6.604 1.00 81.00 424 LYS A CA 1
ATOM 3358 C C . LYS A 1 424 ? 10.106 38.459 7.383 1.00 81.00 424 LYS A C 1
ATOM 3360 O O . LYS A 1 424 ? 8.962 38.839 7.617 1.00 81.00 424 LYS A O 1
ATOM 3365 N N . GLU A 1 425 ? 10.564 37.253 7.721 1.00 82.94 425 GLU A N 1
ATOM 3366 C CA . GLU A 1 425 ? 9.742 36.177 8.289 1.00 82.94 425 GLU A CA 1
ATOM 3367 C C . GLU A 1 425 ? 10.498 35.470 9.441 1.00 82.94 425 GLU A C 1
ATOM 3369 O O . GLU A 1 425 ? 10.808 34.278 9.349 1.00 82.94 425 GLU A O 1
ATOM 3374 N N . PRO A 1 426 ? 10.830 36.194 10.535 1.00 89.00 426 PRO A N 1
ATOM 3375 C CA . PRO A 1 426 ? 11.687 35.689 11.612 1.00 89.00 426 PRO A CA 1
ATOM 3376 C C . PRO A 1 426 ? 11.111 34.470 12.337 1.00 89.00 426 PRO A C 1
ATOM 3378 O O . PRO A 1 426 ? 11.883 33.593 12.707 1.00 89.00 426 PRO A O 1
ATOM 3381 N N . ASP A 1 427 ? 9.790 34.367 12.515 1.00 89.25 427 ASP A N 1
ATOM 3382 C CA . ASP A 1 427 ? 9.169 33.193 13.152 1.00 89.25 427 ASP A CA 1
ATOM 3383 C C . ASP A 1 427 ? 9.411 31.918 12.333 1.00 89.25 427 ASP A C 1
ATOM 3385 O O . ASP A 1 427 ? 9.831 30.899 12.875 1.00 89.25 427 ASP A O 1
ATOM 3389 N N . ILE A 1 428 ? 9.224 31.997 11.010 1.00 89.62 428 ILE A N 1
ATOM 3390 C CA . ILE A 1 428 ? 9.463 30.883 10.081 1.00 89.62 428 ILE A CA 1
ATOM 3391 C C . ILE A 1 428 ? 10.957 30.545 10.043 1.00 89.62 428 ILE A C 1
ATOM 3393 O O . ILE A 1 428 ? 11.321 29.373 10.072 1.00 89.62 428 ILE A O 1
ATOM 3397 N N . TRP A 1 429 ? 11.832 31.555 10.037 1.00 94.00 429 TRP A N 1
ATOM 3398 C CA . TRP A 1 429 ? 13.282 31.360 10.110 1.00 94.00 429 TRP A CA 1
ATOM 3399 C C . TRP A 1 429 ? 13.709 30.651 11.405 1.00 94.00 429 TRP A C 1
ATOM 3401 O O . TRP A 1 429 ? 14.432 29.659 11.365 1.00 94.00 429 TRP A O 1
ATOM 3411 N N . ASN A 1 430 ? 13.240 31.134 12.559 1.00 94.75 430 ASN A N 1
ATOM 3412 C CA . ASN A 1 430 ? 13.568 30.593 13.881 1.00 94.75 430 ASN A CA 1
ATOM 3413 C C . ASN A 1 430 ? 12.905 29.223 14.144 1.00 94.75 430 ASN A C 1
ATOM 3415 O O . ASN A 1 430 ? 13.339 28.492 15.038 1.00 94.75 430 ASN A O 1
ATOM 3419 N N . ALA A 1 431 ? 11.871 28.857 13.380 1.00 95.81 431 ALA A N 1
ATOM 3420 C CA . ALA A 1 431 ? 11.290 27.521 13.401 1.00 95.81 431 ALA A CA 1
ATOM 3421 C C . ALA A 1 431 ? 12.195 26.472 12.729 1.00 95.81 431 ALA A C 1
ATOM 3423 O O . ALA A 1 431 ? 12.160 25.319 13.146 1.00 95.81 431 ALA A O 1
ATOM 3424 N N . ILE A 1 432 ? 13.040 26.842 11.754 1.00 97.88 432 ILE A N 1
ATOM 3425 C CA . ILE A 1 432 ? 13.904 25.898 11.019 1.00 97.88 432 ILE A CA 1
ATOM 3426 C C . ILE A 1 432 ? 15.112 25.485 11.874 1.00 97.88 432 ILE A C 1
ATOM 3428 O O . ILE A 1 432 ? 16.230 25.976 11.717 1.00 97.88 432 ILE A O 1
ATOM 3432 N N . LYS A 1 433 ? 14.869 24.541 12.782 1.00 97.81 433 LYS A N 1
ATOM 3433 C CA . LYS A 1 433 ? 15.830 23.944 13.726 1.00 97.81 433 LYS A CA 1
ATOM 3434 C C . LYS A 1 433 ? 15.687 22.418 13.783 1.00 97.81 433 LYS A C 1
ATOM 3436 O O . LYS A 1 433 ? 14.893 21.848 13.032 1.00 97.81 433 LYS A O 1
ATOM 3441 N N . PHE A 1 434 ? 16.417 21.752 14.679 1.00 98.38 434 PHE A N 1
ATOM 3442 C CA . PHE A 1 434 ? 16.240 20.319 14.956 1.00 98.38 434 PHE A CA 1
ATOM 3443 C C . PHE A 1 434 ? 14.760 19.924 15.127 1.00 98.38 434 PHE A C 1
ATOM 3445 O O . PHE A 1 434 ? 14.004 20.615 15.805 1.00 98.38 434 PHE A O 1
ATOM 3452 N N . GLY A 1 435 ? 14.354 18.835 14.468 1.00 96.69 435 GLY A N 1
ATOM 3453 C CA . GLY A 1 435 ? 12.961 18.411 14.284 1.00 96.69 435 GLY A CA 1
ATOM 3454 C C . GLY A 1 435 ? 12.347 18.849 12.946 1.00 96.69 435 GLY A C 1
ATOM 3455 O O . GLY A 1 435 ? 11.420 18.206 12.464 1.00 96.69 435 GLY A O 1
ATOM 3456 N N . THR A 1 436 ? 12.874 19.890 12.293 1.00 98.62 436 THR A N 1
ATOM 3457 C CA . THR A 1 436 ? 12.359 20.389 11.002 1.00 98.62 436 THR A CA 1
ATOM 3458 C C . THR A 1 436 ? 12.834 19.533 9.834 1.00 98.62 436 THR A C 1
ATOM 3460 O O . THR A 1 436 ? 14.024 19.243 9.723 1.00 98.62 436 THR A O 1
ATOM 3463 N N . VAL A 1 437 ? 11.939 19.227 8.894 1.00 98.62 437 VAL A N 1
ATOM 3464 C CA . VAL A 1 437 ? 12.302 18.719 7.561 1.00 98.62 437 VAL A CA 1
ATOM 3465 C C . VAL A 1 437 ? 12.476 19.897 6.606 1.00 98.62 437 VAL A C 1
ATOM 3467 O O . VAL A 1 437 ? 11.557 20.700 6.462 1.00 98.62 437 VAL A O 1
ATOM 3470 N N . LEU A 1 438 ? 13.608 19.970 5.907 1.00 98.44 438 LEU A N 1
ATOM 3471 C CA . LEU A 1 438 ? 13.816 20.842 4.750 1.00 98.44 438 LEU A CA 1
ATOM 3472 C C . LEU A 1 438 ? 13.781 20.012 3.463 1.00 98.44 438 LEU A C 1
ATOM 3474 O O . LEU A 1 438 ? 14.558 19.078 3.283 1.00 98.44 438 LEU A O 1
ATOM 3478 N N . GLU A 1 439 ? 12.889 20.360 2.543 1.00 96.94 439 GLU A N 1
ATOM 3479 C CA . GLU A 1 439 ? 12.632 19.582 1.332 1.00 96.94 439 GLU A CA 1
ATOM 3480 C C . GLU A 1 439 ? 13.074 20.359 0.083 1.00 96.94 439 GLU A C 1
ATOM 3482 O O . GLU A 1 439 ? 12.653 21.496 -0.157 1.00 96.94 439 GLU A O 1
ATOM 3487 N N . ASN A 1 440 ? 13.920 19.718 -0.728 1.00 94.62 440 ASN A N 1
ATOM 3488 C CA . ASN A 1 440 ? 14.454 20.210 -2.005 1.00 94.62 440 ASN A CA 1
ATOM 3489 C C . ASN A 1 440 ? 15.339 21.476 -1.936 1.00 94.62 440 ASN A C 1
ATOM 3491 O O . ASN A 1 440 ? 15.620 22.065 -2.979 1.00 94.62 440 ASN A O 1
ATOM 3495 N N . VAL A 1 441 ? 15.781 21.894 -0.745 1.00 94.69 441 VAL A N 1
ATOM 3496 C CA . VAL A 1 441 ? 16.716 23.023 -0.565 1.00 94.69 441 VAL A CA 1
ATOM 3497 C C . VAL A 1 441 ? 18.138 22.695 -1.047 1.00 94.69 441 VAL A C 1
ATOM 3499 O O . VAL A 1 441 ? 18.553 21.535 -1.035 1.00 94.69 441 VAL A O 1
ATOM 3502 N N . VAL A 1 442 ? 18.899 23.733 -1.406 1.00 93.25 442 VAL A N 1
ATOM 3503 C CA . VAL A 1 442 ? 20.346 23.667 -1.681 1.00 93.25 442 VAL A CA 1
ATOM 3504 C C . VAL A 1 442 ? 21.116 24.250 -0.494 1.00 93.25 442 VAL A C 1
ATOM 3506 O O . VAL A 1 442 ? 20.656 25.198 0.140 1.00 93.25 442 VAL A O 1
ATOM 3509 N N . PHE A 1 443 ? 22.284 23.693 -0.180 1.00 93.50 443 PHE A N 1
ATOM 3510 C CA . PHE A 1 443 ? 23.149 24.169 0.904 1.00 93.50 443 PHE A CA 1
ATOM 3511 C C . PHE A 1 443 ? 24.641 24.021 0.542 1.00 93.50 443 PHE A C 1
ATOM 3513 O O . PHE A 1 443 ? 24.998 23.304 -0.402 1.00 93.50 443 PHE A O 1
ATOM 3520 N N . ASP A 1 444 ? 25.526 24.706 1.274 1.00 91.50 444 ASP A N 1
ATOM 3521 C CA . ASP A 1 444 ? 26.978 24.536 1.119 1.00 91.50 444 ASP A CA 1
ATOM 3522 C C . ASP A 1 444 ? 27.462 23.218 1.747 1.00 91.50 444 ASP A C 1
ATOM 3524 O O . ASP A 1 444 ? 27.139 22.891 2.891 1.00 91.50 444 ASP A O 1
ATOM 3528 N N . GLU A 1 445 ? 28.253 22.442 1.004 1.00 86.62 445 GLU A N 1
ATOM 3529 C CA . GLU A 1 445 ? 28.685 21.104 1.429 1.00 86.62 445 GLU A CA 1
ATOM 3530 C C . GLU A 1 445 ? 29.605 21.111 2.669 1.00 86.62 445 GLU A C 1
ATOM 3532 O O . GLU A 1 445 ? 29.671 20.106 3.387 1.00 86.62 445 GLU A O 1
ATOM 3537 N N . HIS A 1 446 ? 30.271 22.231 2.963 1.00 86.75 446 HIS A N 1
ATOM 3538 C CA . HIS A 1 446 ? 31.149 22.386 4.117 1.00 86.75 446 HIS A CA 1
ATOM 3539 C C . HIS A 1 446 ? 30.451 23.086 5.291 1.00 86.75 446 HIS A C 1
ATOM 3541 O O . HIS A 1 446 ? 30.381 22.497 6.369 1.00 86.75 446 HIS A O 1
ATOM 3547 N N . THR A 1 447 ? 29.888 24.288 5.101 1.00 93.12 447 THR A N 1
ATOM 3548 C CA . THR A 1 447 ? 29.275 25.055 6.212 1.00 93.12 447 THR A CA 1
ATOM 3549 C C . THR A 1 447 ? 27.884 24.557 6.607 1.00 93.12 447 THR A C 1
ATOM 3551 O O . THR A 1 447 ? 27.418 24.845 7.707 1.00 93.12 447 THR A O 1
ATOM 3554 N N . ARG A 1 448 ? 27.218 23.791 5.728 1.00 93.88 448 ARG A N 1
ATOM 3555 C CA . ARG A 1 448 ? 25.828 23.305 5.870 1.00 93.88 448 ARG A CA 1
ATOM 3556 C C . ARG A 1 448 ? 24.769 24.408 5.924 1.00 93.88 448 ARG A C 1
ATOM 3558 O O . ARG A 1 448 ? 23.606 24.128 6.219 1.00 93.88 448 ARG A O 1
ATOM 3565 N N . GLU A 1 449 ? 25.143 25.641 5.598 1.00 95.69 449 GLU A N 1
ATOM 3566 C CA . GLU A 1 449 ? 24.225 26.772 5.494 1.00 95.69 449 GLU A CA 1
ATOM 3567 C C . GLU A 1 449 ? 23.363 26.663 4.234 1.00 95.69 449 GLU A C 1
ATOM 3569 O O . GLU A 1 449 ? 23.841 26.305 3.154 1.00 95.69 449 GLU A O 1
ATOM 3574 N N . VAL A 1 450 ? 22.072 26.955 4.389 1.00 96.06 450 VAL A N 1
ATOM 3575 C CA . VAL A 1 450 ? 21.055 26.775 3.349 1.00 96.06 450 VAL A CA 1
ATOM 3576 C C . VAL A 1 450 ? 20.965 28.026 2.479 1.00 96.06 450 VAL A C 1
ATOM 3578 O O . VAL A 1 450 ? 20.702 29.120 2.977 1.00 96.06 450 VAL A O 1
ATOM 3581 N N . ASP A 1 451 ? 21.130 27.860 1.167 1.00 94.62 451 ASP A N 1
ATOM 3582 C CA . ASP A 1 451 ? 20.937 28.934 0.196 1.00 94.62 451 ASP A CA 1
ATOM 3583 C C . ASP A 1 451 ? 19.455 29.014 -0.186 1.00 94.62 451 ASP A C 1
ATOM 3585 O O . ASP A 1 451 ? 18.999 28.434 -1.173 1.00 94.62 451 ASP A O 1
ATOM 3589 N N . TYR A 1 452 ? 18.684 29.743 0.622 1.00 94.69 452 TYR A N 1
ATOM 3590 C CA . TYR A 1 452 ? 17.254 29.966 0.395 1.00 94.69 452 TYR A CA 1
ATOM 3591 C C . TYR A 1 452 ? 16.935 30.718 -0.913 1.00 94.69 452 TYR A C 1
ATOM 3593 O O . TYR A 1 452 ? 15.767 30.788 -1.299 1.00 94.69 452 TYR A O 1
ATOM 3601 N N . THR A 1 453 ? 17.934 31.265 -1.616 1.00 92.00 453 THR A N 1
ATOM 3602 C CA . THR A 1 453 ? 17.746 31.934 -2.915 1.00 92.00 453 THR A CA 1
ATOM 3603 C C . THR A 1 453 ? 17.916 30.993 -4.112 1.00 92.00 453 THR A C 1
ATOM 3605 O O . THR A 1 453 ? 17.482 31.327 -5.219 1.00 92.00 453 THR A O 1
ATOM 3608 N N . ASP A 1 454 ? 18.516 29.812 -3.915 1.00 87.75 454 ASP A N 1
ATOM 3609 C CA . ASP A 1 454 ? 18.834 28.885 -5.000 1.00 87.75 454 ASP A CA 1
ATOM 3610 C C . ASP A 1 454 ? 17.586 28.138 -5.509 1.00 87.75 454 ASP A C 1
ATOM 3612 O O . ASP A 1 454 ? 16.813 27.538 -4.761 1.00 87.75 454 ASP A O 1
ATOM 3616 N N . LYS A 1 455 ? 17.397 28.191 -6.832 1.00 86.88 455 LYS A N 1
ATOM 3617 C CA . LYS A 1 455 ? 16.229 27.682 -7.576 1.00 86.88 455 LYS A CA 1
ATOM 3618 C C . LYS A 1 455 ? 16.617 26.573 -8.564 1.00 86.88 455 LYS A C 1
ATOM 3620 O O . LYS A 1 455 ? 15.883 26.289 -9.512 1.00 86.88 455 LYS A O 1
ATOM 3625 N N . SER A 1 456 ? 17.804 25.980 -8.407 1.00 83.62 456 SER A N 1
ATOM 3626 C CA . SER A 1 456 ? 18.364 24.984 -9.334 1.00 83.62 456 SER A CA 1
ATOM 3627 C C . SER A 1 456 ? 17.662 23.626 -9.268 1.00 83.62 456 SER A C 1
ATOM 3629 O O . SER A 1 456 ? 17.506 22.984 -10.308 1.00 83.62 456 SER A O 1
ATOM 3631 N N . VAL A 1 457 ? 17.198 23.218 -8.081 1.00 83.25 457 VAL A N 1
ATOM 3632 C CA . VAL A 1 457 ? 16.394 22.000 -7.871 1.00 83.25 457 VAL A CA 1
ATOM 3633 C C . VAL A 1 457 ? 14.910 22.271 -8.145 1.00 83.25 457 VAL A C 1
ATOM 3635 O O . VAL A 1 457 ? 14.273 21.542 -8.905 1.00 83.25 457 VAL A O 1
ATOM 3638 N N . THR A 1 458 ? 14.342 23.315 -7.533 1.00 84.50 458 THR A N 1
ATOM 3639 C CA . THR A 1 458 ? 12.940 23.734 -7.701 1.00 84.50 458 THR A CA 1
ATOM 3640 C C . THR A 1 458 ? 12.724 25.141 -7.135 1.00 84.50 458 THR A C 1
ATOM 3642 O O . THR A 1 458 ? 13.480 25.579 -6.273 1.00 84.50 458 THR A O 1
ATOM 3645 N N . GLU A 1 459 ? 11.658 25.832 -7.547 1.00 80.44 459 GLU A N 1
ATOM 3646 C CA . GLU A 1 459 ? 11.164 27.015 -6.822 1.00 80.44 459 GLU A CA 1
ATOM 3647 C C . GLU A 1 459 ? 10.226 26.650 -5.658 1.00 80.44 459 GLU A C 1
ATOM 3649 O O . GLU A 1 459 ? 9.841 27.526 -4.889 1.00 80.44 459 GLU A O 1
ATOM 3654 N N . ASN A 1 460 ? 9.825 25.381 -5.516 1.00 83.88 460 ASN A N 1
ATOM 3655 C CA . ASN A 1 460 ? 8.972 24.872 -4.434 1.00 83.88 460 ASN A CA 1
ATOM 3656 C C . ASN A 1 460 ? 9.809 24.224 -3.311 1.00 83.88 460 ASN A C 1
ATOM 3658 O O . ASN A 1 460 ? 9.551 23.092 -2.906 1.00 83.88 460 ASN A O 1
ATOM 3662 N N . THR A 1 461 ? 10.832 24.933 -2.827 1.00 92.06 461 THR A N 1
ATOM 3663 C CA . THR A 1 461 ? 11.570 24.549 -1.614 1.00 92.06 461 THR A CA 1
ATOM 3664 C C . THR A 1 461 ? 10.688 24.748 -0.377 1.00 92.06 461 THR A C 1
ATOM 3666 O O . THR A 1 461 ? 9.857 25.666 -0.340 1.00 92.06 461 THR A O 1
ATOM 3669 N N . ARG A 1 462 ? 10.814 23.871 0.626 1.00 94.38 462 ARG A N 1
ATOM 3670 C CA . ARG A 1 462 ? 9.877 23.804 1.764 1.00 94.38 462 ARG A CA 1
ATOM 3671 C C . ARG A 1 462 ? 10.556 23.522 3.102 1.00 94.38 462 ARG A C 1
ATOM 3673 O O . ARG A 1 462 ? 11.576 22.840 3.139 1.00 94.38 462 ARG A O 1
ATOM 3680 N N . ALA A 1 463 ? 9.903 23.955 4.179 1.00 96.94 463 ALA A N 1
ATOM 3681 C CA . ALA A 1 463 ? 10.136 23.507 5.548 1.00 96.94 463 ALA A CA 1
ATOM 3682 C C . ALA A 1 463 ? 8.842 22.905 6.111 1.00 96.94 463 ALA A C 1
ATOM 3684 O O . ALA A 1 463 ? 7.779 23.498 5.946 1.00 96.94 463 ALA A O 1
ATOM 3685 N N . ALA A 1 464 ? 8.930 21.760 6.786 1.00 98.19 464 ALA A N 1
ATOM 3686 C CA . ALA A 1 464 ? 7.842 21.181 7.572 1.00 98.19 464 ALA A CA 1
ATOM 3687 C C . ALA A 1 464 ? 8.277 21.067 9.036 1.00 98.19 464 ALA A C 1
ATOM 3689 O O . ALA A 1 464 ? 9.228 20.338 9.339 1.00 98.19 464 ALA A O 1
ATOM 3690 N N . TYR A 1 465 ? 7.596 21.781 9.931 1.00 97.94 465 TYR A N 1
ATOM 3691 C CA . TYR A 1 465 ? 7.925 21.852 11.359 1.00 97.94 465 TYR A CA 1
ATOM 3692 C C . TYR A 1 465 ? 6.668 21.762 12.246 1.00 97.94 465 TYR A C 1
ATOM 3694 O O . TYR A 1 465 ? 5.596 22.192 11.809 1.00 97.94 465 TYR A O 1
ATOM 3702 N N . PRO A 1 466 ? 6.782 21.231 13.481 1.00 97.44 466 PRO A N 1
ATOM 3703 C CA . PRO A 1 466 ? 5.695 21.224 14.463 1.00 97.44 466 PRO A CA 1
ATOM 3704 C C . PRO A 1 466 ? 5.211 22.642 14.798 1.00 97.44 466 PRO A C 1
ATOM 3706 O O . PRO A 1 466 ? 6.004 23.586 14.797 1.00 97.44 466 PRO A O 1
ATOM 3709 N N . ILE A 1 467 ? 3.921 22.816 15.092 1.00 96.00 467 ILE A N 1
ATOM 3710 C CA . ILE A 1 467 ? 3.321 24.153 15.242 1.00 96.00 467 ILE A CA 1
ATOM 3711 C C . ILE A 1 467 ? 3.862 24.913 16.464 1.00 96.00 467 ILE A C 1
ATOM 3713 O O . ILE A 1 467 ? 4.050 26.125 16.402 1.00 96.00 467 ILE A O 1
ATOM 3717 N N . GLU A 1 468 ? 4.249 24.197 17.520 1.00 95.50 468 GLU A N 1
ATOM 3718 C CA . GLU A 1 468 ? 4.937 24.704 18.713 1.00 95.50 468 GLU A CA 1
ATOM 3719 C C . GLU A 1 468 ? 6.335 25.292 18.437 1.00 95.50 468 GLU A C 1
ATOM 3721 O O . GLU A 1 468 ? 6.961 25.860 19.333 1.00 95.50 468 GLU A O 1
ATOM 3726 N N . PHE A 1 469 ? 6.857 25.189 17.208 1.00 96.00 469 PHE A N 1
ATOM 3727 C CA . PHE A 1 469 ? 8.075 25.902 16.819 1.00 96.00 469 PHE A CA 1
ATOM 3728 C C . PHE A 1 469 ? 7.826 27.385 16.506 1.00 96.00 469 PHE A C 1
ATOM 3730 O O . PHE A 1 469 ? 8.793 28.150 16.524 1.00 96.00 469 PHE A O 1
ATOM 3737 N N . ILE A 1 470 ? 6.568 27.793 16.287 1.00 93.81 470 ILE A N 1
ATOM 3738 C CA . ILE A 1 470 ? 6.135 29.194 16.209 1.00 93.81 470 ILE A CA 1
ATOM 3739 C C . ILE A 1 470 ? 5.805 29.682 17.635 1.00 93.81 470 ILE A C 1
ATOM 3741 O O . ILE A 1 470 ? 4.855 29.173 18.231 1.00 93.81 470 ILE A O 1
ATOM 3745 N N . PRO A 1 471 ? 6.521 30.677 18.202 1.00 90.06 471 PRO A N 1
ATOM 3746 C CA . PRO A 1 471 ? 6.342 31.071 19.609 1.00 90.06 471 PRO A CA 1
ATOM 3747 C C . PRO A 1 471 ? 4.931 31.558 19.968 1.00 90.06 471 PRO A C 1
ATOM 3749 O O . PRO A 1 471 ? 4.483 31.370 21.095 1.00 90.06 471 PRO A O 1
ATOM 3752 N N . ASN A 1 472 ? 4.222 32.152 19.004 1.00 90.31 472 ASN A N 1
ATOM 3753 C CA . ASN A 1 472 ? 2.846 32.631 19.154 1.00 90.31 472 ASN A CA 1
ATOM 3754 C C . ASN A 1 472 ? 1.789 31.610 18.678 1.00 90.31 472 ASN A C 1
ATOM 3756 O O . ASN A 1 472 ? 0.669 31.994 18.346 1.00 90.31 472 ASN A O 1
ATOM 3760 N N . ALA A 1 473 ? 2.102 30.314 18.604 1.00 94.56 473 ALA A N 1
ATOM 3761 C CA . ALA A 1 473 ? 1.099 29.292 18.306 1.00 94.56 473 ALA A CA 1
ATOM 3762 C C . ALA A 1 473 ? 0.029 29.203 19.411 1.00 94.56 473 ALA A C 1
ATOM 3764 O O . ALA A 1 473 ? 0.334 29.119 20.603 1.00 94.56 473 ALA A O 1
ATOM 3765 N N . LYS A 1 474 ? -1.249 29.175 19.023 1.00 95.56 474 LYS A N 1
ATOM 3766 C CA . LYS A 1 474 ? -2.363 28.915 19.937 1.00 95.56 474 LYS A CA 1
ATOM 3767 C C . LYS A 1 474 ? -2.407 27.421 20.250 1.00 95.56 474 LYS A C 1
ATOM 3769 O O . LYS A 1 474 ? -2.783 26.636 19.391 1.00 95.56 474 LYS A O 1
ATOM 3774 N N . MET A 1 475 ? -2.110 27.035 21.489 1.00 93.50 475 MET A N 1
ATOM 3775 C CA . MET A 1 475 ? -2.254 25.650 21.965 1.00 93.50 475 MET A CA 1
ATOM 3776 C C . MET A 1 475 ? -3.454 25.522 22.930 1.00 93.50 475 MET A C 1
ATOM 3778 O O . MET A 1 475 ? -3.697 26.448 23.713 1.00 93.50 475 MET A O 1
ATOM 3782 N N . PRO A 1 476 ? -4.258 24.440 22.871 1.00 94.00 476 PRO A N 1
ATOM 3783 C CA . PRO A 1 476 ? -4.529 23.658 21.655 1.00 94.00 476 PRO A CA 1
ATOM 3784 C C . PRO A 1 476 ? -5.024 24.563 20.512 1.00 94.00 476 PRO A C 1
ATOM 3786 O O . PRO A 1 476 ? -5.573 25.639 20.781 1.00 94.00 476 PRO A O 1
ATOM 3789 N N . CYS A 1 477 ? -4.847 24.133 19.258 1.00 97.00 477 CYS A N 1
ATOM 3790 C CA . CYS A 1 477 ? -5.081 24.943 18.051 1.00 97.00 477 CYS A CA 1
ATOM 3791 C C . CYS A 1 477 ? -6.567 25.054 17.669 1.00 97.00 477 CYS A C 1
ATOM 3793 O O . CYS A 1 477 ? -7.001 24.658 16.586 1.00 97.00 477 CYS A O 1
ATOM 3795 N N . VAL A 1 478 ? -7.342 25.614 18.596 1.00 97.06 478 VAL A N 1
ATOM 3796 C CA . VAL A 1 478 ? -8.763 25.945 18.469 1.00 97.06 478 VAL A CA 1
ATOM 3797 C C . VAL A 1 478 ? -9.003 27.399 18.880 1.00 97.06 478 VAL A C 1
ATOM 3799 O O . VAL A 1 478 ? -8.284 27.944 19.726 1.00 97.06 478 VAL A O 1
ATOM 3802 N N . GLY A 1 479 ? -10.030 28.014 18.297 1.00 96.12 479 GLY A N 1
ATOM 3803 C CA . GLY A 1 479 ? -10.484 29.370 18.603 1.00 96.12 479 GLY A CA 1
ATOM 3804 C C . GLY A 1 479 ? -11.994 29.532 18.384 1.00 96.12 479 GLY A C 1
ATOM 3805 O O . GLY A 1 479 ? -12.630 28.637 17.825 1.00 96.12 479 GLY A O 1
ATOM 3806 N N . PRO A 1 480 ? -12.591 30.652 18.823 1.00 96.81 480 PRO A N 1
ATOM 3807 C CA . PRO A 1 480 ? -14.015 30.937 18.640 1.00 96.81 480 PRO A CA 1
ATOM 3808 C C . PRO A 1 480 ? -14.351 31.255 17.170 1.00 96.81 480 PRO A C 1
ATOM 3810 O O . PRO A 1 480 ? -13.525 31.112 16.269 1.00 96.81 480 PRO A O 1
ATOM 3813 N N . HIS A 1 481 ? -15.586 31.672 16.893 1.00 97.94 481 HIS A N 1
ATOM 3814 C CA . HIS A 1 481 ? -16.019 31.952 15.523 1.00 97.94 481 HIS A CA 1
ATOM 3815 C C . HIS A 1 481 ? -15.257 33.132 14.870 1.00 97.94 481 HIS A C 1
ATOM 3817 O O . HIS A 1 481 ? -15.090 34.181 15.500 1.00 97.94 481 HIS A O 1
ATOM 3823 N N . PRO A 1 482 ? -14.842 32.996 13.594 1.00 97.62 482 PRO A N 1
ATOM 3824 C CA . PRO A 1 482 ? -14.287 34.075 12.785 1.00 97.62 482 PRO A CA 1
ATOM 3825 C C . PRO A 1 482 ? -15.165 35.327 12.761 1.00 97.62 482 PRO A C 1
ATOM 3827 O O . PRO A 1 482 ? -16.344 35.257 12.426 1.00 97.62 482 PRO A O 1
ATOM 3830 N N . LYS A 1 483 ? -14.557 36.487 13.033 1.00 96.69 483 LYS A N 1
ATOM 3831 C CA . LYS A 1 483 ? -15.151 37.808 12.764 1.00 96.69 483 LYS A CA 1
ATOM 3832 C C . LYS A 1 483 ? -14.833 38.289 11.344 1.00 96.69 483 LYS A C 1
ATOM 3834 O O . LYS A 1 483 ? -15.602 39.056 10.772 1.00 96.69 483 LYS A O 1
ATOM 3839 N N . ASN A 1 484 ? -13.718 37.828 10.769 1.00 97.75 484 ASN A N 1
ATOM 3840 C CA . ASN A 1 484 ? -13.217 38.257 9.462 1.00 97.75 484 ASN A CA 1
ATOM 3841 C C . ASN A 1 484 ? -12.913 37.065 8.537 1.00 97.75 484 ASN A C 1
ATOM 3843 O O . ASN A 1 484 ? -12.237 36.113 8.930 1.00 97.75 484 ASN A O 1
ATOM 3847 N N . VAL A 1 485 ? -13.377 37.153 7.289 1.00 98.00 485 VAL A N 1
ATOM 3848 C CA . VAL A 1 485 ? -13.109 36.215 6.188 1.00 98.00 485 VAL A CA 1
ATOM 3849 C C . VAL A 1 485 ? -12.412 36.988 5.071 1.00 98.00 485 VAL A C 1
ATOM 3851 O O . VAL A 1 485 ? -13.023 37.819 4.405 1.00 98.00 485 VAL A O 1
ATOM 3854 N N . ILE A 1 486 ? -11.117 36.745 4.888 1.00 98.19 486 ILE A N 1
ATOM 3855 C CA . ILE A 1 486 ? -10.229 37.543 4.039 1.00 98.19 486 ILE A CA 1
ATOM 3856 C C . ILE A 1 486 ? -9.804 36.699 2.836 1.00 98.19 486 ILE A C 1
ATOM 3858 O O . ILE A 1 486 ? -9.150 35.668 2.986 1.00 98.19 486 ILE A O 1
ATOM 3862 N N . LEU A 1 487 ? -10.178 37.131 1.634 1.00 97.25 487 LEU A N 1
ATOM 3863 C CA . LEU A 1 487 ? -9.858 36.479 0.367 1.00 97.25 487 LEU A CA 1
ATOM 3864 C C . LEU A 1 487 ? -8.621 37.154 -0.253 1.00 97.25 487 LEU A C 1
ATOM 3866 O O . LEU A 1 487 ? -8.676 38.322 -0.636 1.00 97.25 487 LEU A O 1
ATOM 3870 N N . LEU A 1 488 ? -7.500 36.435 -0.344 1.00 94.69 488 LEU A N 1
ATOM 3871 C CA . LEU A 1 488 ? -6.222 36.944 -0.852 1.00 94.69 488 LEU A CA 1
ATOM 3872 C C . LEU A 1 488 ? -6.062 36.637 -2.348 1.00 94.69 488 LEU A C 1
ATOM 3874 O O . LEU A 1 488 ? -5.835 35.484 -2.728 1.00 94.69 488 LEU A O 1
ATOM 3878 N N . ALA A 1 489 ? -6.101 37.672 -3.187 1.00 92.44 489 ALA A N 1
ATOM 3879 C CA . ALA A 1 489 ? -5.858 37.570 -4.626 1.00 92.44 489 ALA A CA 1
ATOM 3880 C C . ALA A 1 489 ? -4.492 38.170 -4.987 1.00 92.44 489 ALA A C 1
ATOM 3882 O O . ALA A 1 489 ? -4.221 39.326 -4.676 1.00 92.44 489 ALA A O 1
ATOM 3883 N N . CYS A 1 490 ? -3.630 37.426 -5.685 1.00 89.31 490 CYS A N 1
ATOM 3884 C CA . CYS A 1 490 ? -2.400 37.992 -6.244 1.00 89.31 490 CYS A CA 1
ATOM 3885 C C . CYS A 1 490 ? -2.686 38.464 -7.678 1.00 89.31 490 CYS A C 1
ATOM 3887 O O . CYS A 1 490 ? -2.470 37.720 -8.635 1.00 89.31 490 CYS A O 1
ATOM 3889 N N . ASP A 1 491 ? -3.258 39.663 -7.834 1.00 92.25 491 ASP A N 1
ATOM 3890 C CA . ASP A 1 491 ? -3.644 40.171 -9.153 1.00 92.25 491 ASP A CA 1
ATOM 3891 C C . ASP A 1 491 ? -2.440 40.721 -9.931 1.00 92.25 491 ASP A C 1
ATOM 3893 O O . ASP A 1 491 ? -1.908 41.778 -9.608 1.00 92.25 491 ASP A O 1
ATOM 3897 N N . ALA A 1 492 ? -2.018 40.025 -10.986 1.00 88.00 492 ALA A N 1
ATOM 3898 C CA . ALA A 1 492 ? -0.949 40.478 -11.879 1.00 88.00 492 ALA A CA 1
ATOM 3899 C C . ALA A 1 492 ? -1.449 41.320 -13.067 1.00 88.00 492 ALA A C 1
ATOM 3901 O O . ALA A 1 492 ? -0.632 41.844 -13.831 1.00 88.00 492 ALA A O 1
ATOM 3902 N N . PHE A 1 493 ? -2.769 41.470 -13.227 1.00 90.50 493 PHE A N 1
ATOM 3903 C CA . PHE A 1 493 ? -3.348 42.421 -14.176 1.00 90.50 493 PHE A CA 1
ATOM 3904 C C . PHE A 1 493 ? -3.287 43.849 -13.623 1.00 90.50 493 PHE A C 1
ATOM 3906 O O . PHE A 1 493 ? -3.225 44.785 -14.412 1.00 90.50 493 PHE A O 1
ATOM 3913 N N . GLY A 1 494 ? -3.214 44.010 -12.297 1.00 91.69 494 GLY A N 1
ATOM 3914 C CA . GLY A 1 494 ? -2.977 45.285 -11.621 1.00 91.69 494 GLY A CA 1
ATOM 3915 C C . GLY A 1 494 ? -4.219 46.166 -11.501 1.00 91.69 494 GLY A C 1
ATOM 3916 O O . GLY A 1 494 ? -4.086 47.387 -11.415 1.00 91.69 494 GLY A O 1
ATOM 3917 N N . VAL A 1 495 ? -5.411 45.565 -11.551 1.00 93.56 495 VAL A N 1
ATOM 3918 C CA . VAL A 1 495 ? -6.705 46.262 -11.609 1.00 93.56 495 VAL A CA 1
ATOM 3919 C C . VAL A 1 495 ? -7.581 46.049 -10.375 1.00 93.56 495 VAL A C 1
ATOM 3921 O O . VAL A 1 495 ? -8.504 46.831 -10.161 1.00 93.56 495 VAL A O 1
ATOM 3924 N N . LEU A 1 496 ? -7.309 45.034 -9.545 1.00 94.62 496 LEU A N 1
ATOM 3925 C CA . LEU A 1 496 ? -8.015 44.871 -8.272 1.00 94.62 496 LEU A CA 1
ATOM 3926 C C . LEU A 1 496 ? -7.490 45.843 -7.193 1.00 94.62 496 LEU A C 1
ATOM 3928 O O . LEU A 1 496 ? -6.275 46.032 -7.072 1.00 94.62 496 LEU A O 1
ATOM 3932 N N . PRO A 1 497 ? -8.375 46.437 -6.371 1.00 95.56 497 PRO A N 1
ATOM 3933 C CA . PRO A 1 497 ? -7.983 47.337 -5.288 1.00 95.56 497 PRO A CA 1
ATOM 3934 C C . PRO A 1 497 ? -7.208 46.615 -4.173 1.00 95.56 497 PRO A C 1
ATOM 3936 O O . PRO A 1 497 ? -7.421 45.419 -3.960 1.00 95.56 497 PRO A O 1
ATOM 3939 N N . PRO A 1 498 ? -6.338 47.321 -3.419 1.00 95.88 498 PRO A N 1
ATOM 3940 C CA . PRO A 1 498 ? -5.586 46.750 -2.298 1.00 95.88 498 PRO A CA 1
ATOM 3941 C C . PRO A 1 498 ? -6.474 46.068 -1.255 1.00 95.88 498 PRO A C 1
ATOM 3943 O O . PRO A 1 498 ? -6.097 45.029 -0.720 1.00 95.88 498 PRO A O 1
ATOM 3946 N N . VAL A 1 499 ? -7.658 46.631 -0.997 1.00 97.69 499 VAL A N 1
ATOM 3947 C CA . VAL A 1 499 ? -8.697 46.042 -0.148 1.00 97.69 499 VAL A CA 1
ATOM 3948 C C . VAL A 1 499 ? -10.089 46.411 -0.657 1.00 97.69 499 VAL A C 1
ATOM 3950 O O . VAL A 1 499 ? -10.298 47.481 -1.228 1.00 97.69 499 VAL A O 1
ATOM 3953 N N . SER A 1 500 ? -11.064 45.539 -0.432 1.00 97.56 500 SER A N 1
ATOM 3954 C CA . SER A 1 500 ? -12.487 45.851 -0.533 1.00 97.56 500 SER A CA 1
ATOM 3955 C C . SER A 1 500 ? -13.284 45.133 0.541 1.00 97.56 500 SER A C 1
ATOM 3957 O O . SER A 1 500 ? -13.019 43.966 0.840 1.00 97.56 500 SER A O 1
ATOM 3959 N N . LYS A 1 501 ? -14.299 45.815 1.067 1.00 97.56 501 LYS A N 1
ATOM 3960 C CA . LYS A 1 501 ? -15.377 45.207 1.846 1.00 97.56 501 LYS A CA 1
ATOM 3961 C C . LYS A 1 501 ? -16.301 44.471 0.875 1.00 97.56 501 LYS A C 1
ATOM 3963 O O . LYS A 1 501 ? -16.597 44.981 -0.207 1.00 97.56 501 LYS A O 1
ATOM 3968 N N . LEU A 1 502 ? -16.715 43.259 1.228 1.00 96.31 502 LEU A N 1
ATOM 3969 C CA . LEU A 1 502 ? -17.596 42.431 0.407 1.00 96.31 502 LEU A CA 1
ATOM 3970 C C . LEU A 1 502 ? -18.935 42.233 1.112 1.00 96.31 502 LEU A C 1
ATOM 3972 O O . LEU A 1 502 ? -18.982 41.895 2.295 1.00 96.31 502 LEU A O 1
ATOM 3976 N N . ASN A 1 503 ? -20.032 42.337 0.361 1.00 91.25 503 ASN A N 1
ATOM 3977 C CA . ASN A 1 503 ? -21.296 41.762 0.817 1.00 91.25 503 ASN A CA 1
ATOM 3978 C C . ASN A 1 503 ? -21.266 40.219 0.724 1.00 91.25 503 ASN A C 1
ATOM 3980 O O . ASN A 1 503 ? -20.346 39.625 0.152 1.00 91.25 503 ASN A O 1
ATOM 3984 N N . LEU A 1 504 ? -22.273 39.542 1.284 1.00 90.38 504 LEU A N 1
ATOM 3985 C CA . LEU A 1 504 ? -22.295 38.075 1.349 1.00 90.38 504 LEU A CA 1
ATOM 3986 C C . LEU A 1 504 ? -22.264 37.416 -0.046 1.00 90.38 504 LEU A C 1
ATOM 3988 O O . LEU A 1 504 ? -21.505 36.473 -0.260 1.00 90.38 504 LEU A O 1
ATOM 3992 N N . ALA A 1 505 ? -23.015 37.951 -1.017 1.00 87.88 505 ALA A N 1
ATOM 3993 C CA . ALA A 1 505 ? -23.054 37.431 -2.386 1.00 87.88 505 ALA A CA 1
ATOM 3994 C C . ALA A 1 505 ? -21.727 37.657 -3.135 1.00 87.88 505 ALA A C 1
ATOM 3996 O O . ALA A 1 505 ? -21.227 36.740 -3.780 1.00 87.88 505 ALA A O 1
ATOM 3997 N N . GLN A 1 506 ? -21.100 38.830 -2.986 1.00 92.06 506 GLN A N 1
ATOM 3998 C CA . GLN A 1 506 ? -19.745 39.082 -3.496 1.00 92.06 506 GLN A CA 1
ATOM 3999 C C . GLN A 1 506 ? -18.722 38.130 -2.862 1.00 92.06 506 GLN A C 1
ATOM 4001 O O . GLN A 1 506 ? -17.871 37.588 -3.566 1.00 92.06 506 GLN A O 1
ATOM 4006 N N . THR A 1 507 ? -18.824 37.872 -1.554 1.00 94.62 507 THR A N 1
ATOM 4007 C CA . THR A 1 507 ? -17.931 36.938 -0.855 1.00 94.62 507 THR A CA 1
ATOM 4008 C C . THR A 1 507 ? -18.064 35.526 -1.428 1.00 94.62 507 THR A C 1
ATOM 4010 O O . THR A 1 507 ? -17.051 34.910 -1.749 1.00 94.62 507 THR A O 1
ATOM 4013 N N . MET A 1 508 ? -19.289 35.030 -1.644 1.00 93.62 508 MET A N 1
ATOM 4014 C CA . MET A 1 508 ? -19.507 33.716 -2.264 1.00 93.62 508 MET A CA 1
ATOM 4015 C C . MET A 1 508 ? -19.053 33.676 -3.727 1.00 93.62 508 MET A C 1
ATOM 4017 O O . MET A 1 508 ? -18.417 32.706 -4.134 1.00 93.62 508 MET A O 1
ATOM 4021 N N . TYR A 1 509 ? -19.290 34.735 -4.503 1.00 89.88 509 TYR A N 1
ATOM 4022 C CA . TYR A 1 509 ? -18.825 34.841 -5.888 1.00 89.88 509 TYR A CA 1
ATOM 4023 C C . TYR A 1 509 ? -17.293 34.776 -5.994 1.00 89.88 509 TYR A C 1
ATOM 4025 O O . TYR A 1 509 ? -16.752 33.993 -6.781 1.00 89.88 509 TYR A O 1
ATOM 4033 N N . HIS A 1 510 ? -16.574 35.542 -5.166 1.00 93.06 510 HIS A N 1
ATOM 4034 C CA . HIS A 1 510 ? -15.110 35.526 -5.135 1.00 93.06 510 HIS A CA 1
ATOM 4035 C C . HIS A 1 510 ? -14.541 34.243 -4.508 1.00 93.06 510 HIS A C 1
ATOM 4037 O O . HIS A 1 510 ? -13.495 33.778 -4.961 1.00 93.06 510 HIS A O 1
ATOM 4043 N N . PHE A 1 511 ? -15.231 33.616 -3.548 1.00 94.12 511 PHE A N 1
ATOM 4044 C CA . PHE A 1 511 ? -14.851 32.319 -2.972 1.00 94.12 511 PHE A CA 1
ATOM 4045 C C . PHE A 1 511 ? -15.009 31.160 -3.970 1.00 94.12 511 PHE A C 1
ATOM 4047 O O . PHE A 1 511 ? -14.078 30.374 -4.143 1.00 94.12 511 PHE A O 1
ATOM 4054 N N . ILE A 1 512 ? -16.136 31.079 -4.688 1.00 91.50 512 ILE A N 1
ATOM 4055 C CA . ILE A 1 512 ? -16.360 30.090 -5.759 1.00 91.50 512 ILE A CA 1
ATOM 4056 C C . ILE A 1 512 ? -15.421 30.344 -6.949 1.00 91.50 512 ILE A C 1
ATOM 4058 O O . ILE A 1 512 ? -14.955 29.394 -7.570 1.00 91.50 512 ILE A O 1
ATOM 4062 N N . SER A 1 513 ? -15.088 31.603 -7.251 1.00 91.00 513 SER A N 1
ATOM 4063 C CA . SER A 1 513 ? -14.121 31.926 -8.310 1.00 91.00 513 SER A CA 1
ATOM 4064 C C . SER A 1 513 ? -12.677 31.585 -7.919 1.00 91.00 513 SER A C 1
ATOM 4066 O O . SER A 1 513 ? -11.927 31.069 -8.744 1.00 91.00 513 SER A O 1
ATOM 4068 N N . GLY A 1 514 ? -12.269 31.874 -6.677 1.00 91.00 514 GLY A N 1
ATOM 4069 C CA . GLY A 1 514 ? -10.930 31.584 -6.156 1.00 91.00 514 GLY A CA 1
ATOM 4070 C C . GLY A 1 514 ? -9.798 32.155 -7.016 1.00 91.00 514 GLY A C 1
ATOM 4071 O O . GLY A 1 514 ? -8.897 31.422 -7.425 1.00 91.00 514 GLY A O 1
ATOM 4072 N N . TYR A 1 515 ? -9.902 33.439 -7.365 1.00 92.19 515 TYR A N 1
ATOM 4073 C CA . TYR A 1 515 ? -9.035 34.102 -8.342 1.00 92.19 515 TYR A CA 1
ATOM 4074 C C . TYR A 1 515 ? -7.628 34.419 -7.809 1.00 92.19 515 TYR A C 1
ATOM 4076 O O . TYR A 1 515 ? -7.459 35.006 -6.741 1.00 92.19 515 TYR A O 1
ATOM 4084 N N . THR A 1 516 ? -6.623 34.128 -8.633 1.00 85.00 516 THR A N 1
ATOM 4085 C CA . THR A 1 516 ? -5.278 34.712 -8.587 1.00 85.00 516 THR A CA 1
ATOM 4086 C C . THR A 1 516 ? -4.752 34.877 -10.015 1.00 85.00 516 THR A C 1
ATOM 4088 O O . THR A 1 516 ? -5.318 34.320 -10.954 1.00 85.00 516 THR A O 1
ATOM 4091 N N . ALA A 1 517 ? -3.624 35.555 -10.207 1.00 78.00 517 ALA A N 1
ATOM 4092 C CA . ALA A 1 517 ? -2.835 35.408 -11.425 1.00 78.00 517 ALA A CA 1
ATOM 4093 C C . ALA A 1 517 ? -1.547 34.601 -11.180 1.00 78.00 517 ALA A C 1
ATOM 4095 O O . ALA A 1 517 ? -0.966 34.646 -10.093 1.00 78.00 517 ALA A O 1
ATOM 4096 N N . LEU A 1 518 ? -1.099 33.891 -12.216 1.00 68.62 518 LEU A N 1
ATOM 4097 C CA . LEU A 1 518 ? 0.277 33.421 -12.375 1.00 68.62 518 LEU A CA 1
ATOM 4098 C C . LEU A 1 518 ? 1.084 34.501 -13.106 1.00 68.62 518 LEU A C 1
ATOM 4100 O O . LEU A 1 518 ? 0.550 35.192 -13.978 1.00 68.62 518 LEU A O 1
ATOM 4104 N N . VAL A 1 519 ? 2.366 34.640 -12.767 1.00 60.19 519 VAL A N 1
ATOM 4105 C CA . VAL A 1 519 ? 3.276 35.637 -13.358 1.00 60.19 519 VAL A CA 1
ATOM 4106 C C . VAL A 1 519 ? 4.360 34.981 -14.205 1.00 60.19 519 VAL A C 1
ATOM 4108 O O . VAL A 1 519 ? 4.656 33.793 -14.074 1.00 60.19 519 VAL A O 1
ATOM 4111 N N . ALA A 1 520 ? 4.955 35.760 -15.109 1.00 43.00 520 ALA A N 1
ATOM 4112 C CA . ALA A 1 520 ? 5.993 35.256 -15.997 1.00 43.00 520 ALA A CA 1
ATOM 4113 C C . ALA A 1 520 ? 7.192 34.719 -15.198 1.00 43.00 520 ALA A C 1
ATOM 4115 O O . ALA A 1 520 ? 7.724 35.404 -14.326 1.00 43.00 520 ALA A O 1
ATOM 4116 N N . GLY A 1 521 ? 7.626 33.500 -15.524 1.00 42.53 521 GLY A N 1
ATOM 4117 C CA . GLY A 1 521 ? 8.761 32.833 -14.885 1.00 42.53 521 GLY A CA 1
ATOM 4118 C C . GLY A 1 521 ? 8.444 31.924 -13.689 1.00 42.53 521 GLY A C 1
ATOM 4119 O O . GLY A 1 521 ? 9.277 31.069 -13.409 1.00 42.53 521 GLY A O 1
ATOM 4120 N N . THR A 1 522 ? 7.273 32.018 -13.037 1.00 42.22 522 THR A N 1
ATOM 4121 C CA . THR A 1 522 ? 6.946 31.135 -11.888 1.00 42.22 522 THR A CA 1
ATOM 4122 C C . THR A 1 522 ? 6.509 29.721 -12.282 1.00 42.22 522 THR A C 1
ATOM 4124 O O . THR A 1 522 ? 6.495 28.831 -11.437 1.00 42.22 522 THR A O 1
ATOM 4127 N N . GLU A 1 523 ? 6.169 29.488 -13.554 1.00 49.97 523 GLU A N 1
ATOM 4128 C CA . GLU A 1 523 ? 5.963 28.147 -14.120 1.00 49.97 523 GLU A CA 1
ATOM 4129 C C . GLU A 1 523 ? 6.584 28.038 -15.526 1.00 49.97 523 GLU A C 1
ATOM 4131 O O . GLU A 1 523 ? 6.713 29.028 -16.256 1.00 49.97 523 GLU A O 1
ATOM 4136 N N . ASP A 1 524 ? 6.994 26.824 -15.908 1.00 31.03 524 ASP A N 1
ATOM 4137 C CA . ASP A 1 524 ? 7.785 26.563 -17.118 1.00 31.03 524 ASP A CA 1
ATOM 4138 C C . ASP A 1 524 ? 6.945 26.752 -18.396 1.00 31.03 524 ASP A C 1
ATOM 4140 O O . ASP A 1 524 ? 6.143 25.897 -18.774 1.00 31.03 524 ASP A O 1
ATOM 4144 N N . GLY A 1 525 ? 7.123 27.904 -19.052 1.00 43.62 525 GLY A N 1
ATOM 4145 C CA . GLY A 1 525 ? 6.417 28.300 -20.277 1.00 43.62 525 GLY A CA 1
ATOM 4146 C C . GLY A 1 525 ? 5.620 29.606 -20.174 1.00 43.62 525 GLY A C 1
ATOM 4147 O O . GLY A 1 525 ? 5.298 30.190 -21.211 1.00 43.62 525 GLY A O 1
ATOM 4148 N N . ILE A 1 526 ? 5.345 30.112 -18.965 1.00 50.94 526 ILE A N 1
ATOM 4149 C CA . ILE A 1 526 ? 4.573 31.352 -18.773 1.00 50.94 526 ILE A CA 1
ATOM 4150 C C . ILE A 1 526 ? 5.456 32.579 -19.054 1.00 50.94 526 ILE A C 1
ATOM 4152 O O . ILE A 1 526 ? 6.412 32.855 -18.325 1.00 50.94 526 ILE A O 1
ATOM 4156 N N . LYS A 1 527 ? 5.120 33.323 -20.118 1.00 51.75 527 LYS A N 1
ATOM 4157 C CA . LYS A 1 527 ? 5.807 34.560 -20.553 1.00 51.75 527 LYS A CA 1
ATOM 4158 C C . LYS A 1 527 ? 5.051 35.851 -20.228 1.00 51.75 527 LYS A C 1
ATOM 4160 O O . LYS A 1 527 ? 5.671 36.904 -20.146 1.00 51.75 527 LYS A O 1
ATOM 4165 N N . GLU A 1 528 ? 3.739 35.762 -20.051 1.00 61.03 528 GLU A N 1
ATOM 4166 C CA . GLU A 1 528 ? 2.830 36.871 -19.747 1.00 61.03 528 GLU A CA 1
ATOM 4167 C C . GLU A 1 528 ? 1.884 36.444 -18.613 1.00 61.03 528 GLU A C 1
ATOM 4169 O O . GLU A 1 528 ? 1.694 35.239 -18.429 1.00 61.03 528 GLU A O 1
ATOM 4174 N N . PRO A 1 529 ? 1.289 37.379 -17.851 1.00 67.06 529 PRO A N 1
ATOM 4175 C CA . PRO A 1 529 ? 0.378 37.044 -16.759 1.00 67.06 529 PRO A CA 1
ATOM 4176 C C . PRO A 1 529 ? -0.844 36.244 -17.214 1.00 67.06 529 PRO A C 1
ATOM 4178 O O . PRO A 1 529 ? -1.474 36.575 -18.218 1.00 67.06 529 PRO A O 1
ATOM 4181 N N . GLN A 1 530 ? -1.218 35.221 -16.444 1.00 79.81 530 GLN A N 1
ATOM 4182 C CA . GLN A 1 530 ? -2.386 34.384 -16.736 1.00 79.81 530 GLN A CA 1
ATOM 4183 C C . GLN A 1 530 ? -3.326 34.313 -15.535 1.00 79.81 530 GLN A C 1
ATOM 4185 O O . GLN A 1 530 ? -2.917 33.960 -14.428 1.00 79.81 530 GLN A O 1
ATOM 4190 N N . ALA A 1 531 ? -4.602 34.632 -15.759 1.00 83.81 531 ALA A N 1
ATOM 4191 C CA . ALA A 1 531 ? -5.651 34.476 -14.758 1.00 83.81 531 ALA A CA 1
ATOM 4192 C C . ALA A 1 531 ? -5.846 32.989 -14.427 1.00 83.81 531 ALA A C 1
ATOM 4194 O O . ALA A 1 531 ? -5.995 32.160 -15.322 1.00 83.81 531 ALA A O 1
ATOM 4195 N N . THR A 1 532 ? -5.856 32.666 -13.139 1.00 86.50 532 THR A N 1
ATOM 4196 C CA . THR A 1 532 ? -6.025 31.314 -12.605 1.00 86.50 532 THR A CA 1
ATOM 4197 C C . THR A 1 532 ? -7.167 31.322 -11.601 1.00 86.50 532 THR A C 1
ATOM 4199 O O . THR A 1 532 ? -7.150 32.064 -10.621 1.00 86.50 532 THR A O 1
ATOM 4202 N N . PHE A 1 533 ? -8.162 30.478 -11.845 1.00 89.38 533 PHE A N 1
ATOM 4203 C CA . PHE A 1 533 ? -9.330 30.319 -10.989 1.00 89.38 533 PHE A CA 1
ATOM 4204 C C . PHE A 1 533 ? -9.261 28.952 -10.310 1.00 89.38 533 PHE A C 1
ATOM 4206 O O . PHE A 1 533 ? -9.048 27.933 -10.967 1.00 89.38 533 PHE A O 1
ATOM 4213 N N . SER A 1 534 ? -9.391 28.932 -8.987 1.00 88.56 534 SER A N 1
ATOM 4214 C CA . SER A 1 534 ? -9.294 27.724 -8.167 1.00 88.56 534 SER A CA 1
ATOM 4215 C C . SER A 1 534 ? -10.377 27.773 -7.101 1.00 88.56 534 SER A C 1
ATOM 4217 O O . SER A 1 534 ? -10.154 28.292 -6.011 1.00 88.56 534 SER A O 1
ATOM 4219 N N . ALA A 1 535 ? -11.562 27.263 -7.436 1.00 89.31 535 ALA A N 1
ATOM 4220 C CA . ALA A 1 535 ? -12.743 27.263 -6.580 1.00 89.31 535 ALA A CA 1
ATOM 4221 C C . ALA A 1 535 ? -12.458 26.941 -5.100 1.00 89.31 535 ALA A C 1
ATOM 4223 O O . ALA A 1 535 ? -11.651 26.068 -4.770 1.00 89.31 535 ALA A O 1
ATOM 4224 N N . CYS A 1 536 ? -13.108 27.696 -4.210 1.00 91.75 536 CYS A N 1
ATOM 4225 C CA . CYS A 1 536 ? -12.899 27.681 -2.757 1.00 91.75 536 CYS A CA 1
ATOM 4226 C C . CYS A 1 536 ? -11.449 28.005 -2.327 1.00 91.75 536 CYS A C 1
ATOM 4228 O O . CYS A 1 536 ? -11.023 27.629 -1.237 1.00 91.75 536 CYS A O 1
ATOM 4230 N N . PHE A 1 537 ? -10.671 28.661 -3.202 1.00 88.62 537 PHE A N 1
ATOM 4231 C CA . PHE A 1 537 ? -9.209 28.822 -3.118 1.00 88.62 537 PHE A CA 1
ATOM 4232 C C . PHE A 1 537 ? -8.441 27.491 -2.960 1.00 88.62 537 PHE A C 1
ATOM 4234 O O . PHE A 1 537 ? -7.289 27.482 -2.526 1.00 88.62 537 PHE A O 1
ATOM 4241 N N . GLY A 1 538 ? -9.055 26.357 -3.319 1.00 84.69 538 GLY A N 1
ATOM 4242 C CA . GLY A 1 538 ? -8.607 25.010 -2.950 1.00 84.69 538 GLY A CA 1
ATOM 4243 C C . GLY A 1 538 ? -9.012 23.914 -3.939 1.00 84.69 538 GLY A C 1
ATOM 4244 O O . GLY A 1 538 ? -9.081 22.749 -3.552 1.00 84.69 538 GLY A O 1
ATOM 4245 N N . ALA A 1 539 ? -9.256 24.254 -5.211 1.00 85.06 539 ALA A N 1
ATOM 4246 C CA . ALA A 1 539 ? -9.892 23.369 -6.195 1.00 85.06 539 ALA A CA 1
ATOM 4247 C C . ALA A 1 539 ? -9.219 22.006 -6.404 1.00 85.06 539 ALA A C 1
ATOM 4249 O O . ALA A 1 539 ? -9.870 21.095 -6.887 1.00 85.06 539 ALA A O 1
ATOM 4250 N N . ALA A 1 540 ? -7.940 21.840 -6.053 1.00 85.19 540 ALA A N 1
ATOM 4251 C CA . ALA A 1 540 ? -7.236 20.562 -6.171 1.00 85.19 540 ALA A CA 1
ATOM 4252 C C . ALA A 1 540 ? -7.547 19.553 -5.041 1.00 85.19 540 ALA A C 1
ATOM 4254 O O . ALA A 1 540 ? -7.073 18.419 -5.106 1.00 85.19 540 ALA A O 1
ATOM 4255 N N . PHE A 1 541 ? -8.277 19.969 -3.999 1.00 90.19 541 PHE A N 1
ATOM 4256 C CA . PHE A 1 541 ? -8.473 19.207 -2.757 1.00 90.19 541 PHE A CA 1
ATOM 4257 C C . PHE A 1 541 ? -9.948 18.962 -2.413 1.00 90.19 541 PHE A C 1
ATOM 4259 O O . PHE A 1 541 ? -10.258 18.030 -1.679 1.00 90.19 541 PHE A O 1
ATOM 4266 N N . ILE A 1 542 ? -10.860 19.785 -2.937 1.00 93.19 542 ILE A N 1
ATOM 4267 C CA . ILE A 1 542 ? -12.299 19.644 -2.697 1.00 93.19 542 ILE A CA 1
ATOM 4268 C C . ILE A 1 542 ? -12.861 18.346 -3.291 1.00 93.19 542 ILE A C 1
ATOM 4270 O O . ILE A 1 542 ? -12.517 17.937 -4.401 1.00 93.19 542 ILE A O 1
ATOM 4274 N N . MET A 1 543 ? -13.746 17.702 -2.534 1.00 95.31 543 MET A N 1
ATOM 4275 C CA . MET A 1 543 ? -14.349 16.413 -2.892 1.00 95.31 543 MET A CA 1
ATOM 4276 C C . MET A 1 543 ? -15.798 16.575 -3.370 1.00 95.31 543 MET A C 1
ATOM 4278 O O . MET A 1 543 ? -16.235 15.871 -4.276 1.00 95.31 543 MET A O 1
ATOM 4282 N N . LEU A 1 544 ? -16.520 17.542 -2.801 1.00 94.19 544 LEU A N 1
ATOM 4283 C CA . LEU A 1 544 ? -17.892 17.900 -3.163 1.00 94.19 544 LEU A CA 1
ATOM 4284 C C . LEU A 1 544 ? -17.908 19.079 -4.158 1.00 94.19 544 LEU A C 1
ATOM 4286 O O . LEU A 1 544 ? -16.877 19.701 -4.425 1.00 94.19 544 LEU A O 1
ATOM 4290 N N . HIS A 1 545 ? -19.079 19.425 -4.696 1.00 91.81 545 HIS A N 1
ATOM 4291 C CA . HIS A 1 545 ? -19.207 20.563 -5.614 1.00 91.81 545 HIS A CA 1
ATOM 4292 C C . HIS A 1 545 ? -18.967 21.909 -4.881 1.00 91.81 545 HIS A C 1
ATOM 4294 O O . HIS A 1 545 ? -19.468 22.076 -3.763 1.00 91.81 545 HIS A O 1
ATOM 4300 N N . PRO A 1 546 ? -18.270 22.905 -5.479 1.00 91.06 546 PRO A N 1
ATOM 4301 C CA . PRO A 1 546 ? -17.928 24.177 -4.824 1.00 91.06 546 PRO A CA 1
ATOM 4302 C C . PRO A 1 546 ? -19.091 24.913 -4.146 1.00 91.06 546 PRO A C 1
ATOM 4304 O O . PRO A 1 546 ? -18.910 25.533 -3.097 1.00 91.06 546 PRO A O 1
ATOM 4307 N N . THR A 1 547 ? -20.302 24.815 -4.705 1.00 88.50 547 THR A N 1
ATOM 4308 C CA . THR A 1 547 ? -21.500 25.451 -4.133 1.00 88.50 547 THR A CA 1
ATOM 4309 C C . THR A 1 547 ? -21.867 24.912 -2.749 1.00 88.50 547 THR A C 1
ATOM 4311 O O . THR A 1 547 ? -22.405 25.674 -1.953 1.00 88.50 547 THR A O 1
ATOM 4314 N N . LYS A 1 548 ? -21.531 23.657 -2.403 1.00 91.38 548 LYS A N 1
ATOM 4315 C CA . LYS A 1 548 ? -21.791 23.099 -1.063 1.00 91.38 548 LYS A CA 1
ATOM 4316 C C . LYS A 1 548 ? -20.928 23.780 0.002 1.00 91.38 548 LYS A C 1
ATOM 4318 O O . LYS A 1 548 ? -21.460 24.204 1.026 1.00 91.38 548 LYS A O 1
ATOM 4323 N N . TYR A 1 549 ? -19.628 23.951 -0.255 1.00 94.00 549 TYR A N 1
ATOM 4324 C CA . TYR A 1 549 ? -18.730 24.674 0.655 1.00 94.00 549 TYR A CA 1
ATOM 4325 C C . TYR A 1 549 ? -19.099 26.160 0.749 1.00 94.00 549 TYR A C 1
ATOM 4327 O O . TYR A 1 549 ? -19.043 26.733 1.833 1.00 94.00 549 TYR A O 1
ATOM 4335 N N . ALA A 1 550 ? -19.519 26.779 -0.361 1.00 91.81 550 ALA A N 1
ATOM 4336 C CA . ALA A 1 550 ? -19.977 28.168 -0.368 1.00 91.81 550 ALA A CA 1
ATOM 4337 C C . ALA A 1 550 ? -21.285 28.365 0.420 1.00 91.81 550 ALA A C 1
ATOM 4339 O O . ALA A 1 550 ? -21.367 29.282 1.227 1.00 91.81 550 ALA A O 1
ATOM 4340 N N . ALA A 1 551 ? -22.281 27.487 0.262 1.00 90.75 551 ALA A N 1
ATOM 4341 C CA . ALA A 1 551 ? -23.521 27.548 1.039 1.00 90.75 551 ALA A CA 1
ATOM 4342 C C . ALA A 1 551 ? -23.251 27.417 2.549 1.00 90.75 551 ALA A C 1
ATOM 4344 O O . ALA A 1 551 ? -23.740 28.225 3.336 1.00 90.75 551 ALA A O 1
ATOM 4345 N N . MET A 1 552 ? -22.395 26.466 2.945 1.00 95.19 552 MET A N 1
ATOM 4346 C CA . MET A 1 552 ? -21.965 26.313 4.339 1.00 95.19 552 MET A CA 1
ATOM 4347 C C . MET A 1 552 ? -21.188 27.540 4.844 1.00 95.19 552 MET A C 1
ATOM 4349 O O . MET A 1 552 ? -21.397 27.964 5.977 1.00 95.19 552 MET A O 1
ATOM 4353 N N . LEU A 1 553 ? -20.320 28.150 4.027 1.00 95.94 553 LEU A N 1
ATOM 4354 C CA . LEU A 1 553 ? -19.615 29.379 4.408 1.00 95.94 553 LEU A CA 1
ATOM 4355 C C . LEU A 1 553 ? -20.587 30.553 4.583 1.00 95.94 553 LEU A C 1
ATOM 4357 O O . LEU A 1 553 ? -20.473 31.283 5.564 1.00 95.94 553 LEU A O 1
ATOM 4361 N N . ALA A 1 554 ? -21.567 30.707 3.689 1.00 94.00 554 ALA A N 1
ATOM 4362 C CA . ALA A 1 554 ? -22.592 31.741 3.792 1.00 94.00 554 ALA A CA 1
ATOM 4363 C C . ALA A 1 554 ? -23.427 31.599 5.075 1.00 94.00 554 ALA A C 1
ATOM 4365 O O . ALA A 1 554 ? -23.592 32.582 5.796 1.00 94.00 554 ALA A O 1
ATOM 4366 N N . GLU A 1 555 ? -23.878 30.381 5.399 1.00 94.00 555 GLU A N 1
ATOM 4367 C CA . GLU A 1 555 ? -24.607 30.075 6.637 1.00 94.00 555 GLU A CA 1
ATOM 4368 C C . GLU A 1 555 ? -23.781 30.448 7.879 1.00 94.00 555 GLU A C 1
ATOM 4370 O O . GLU A 1 555 ? -24.252 31.192 8.740 1.00 94.00 555 GLU A O 1
ATOM 4375 N N . LYS A 1 556 ? -22.521 29.992 7.954 1.00 96.25 556 LYS A N 1
ATOM 4376 C CA . LYS A 1 556 ? -21.618 30.293 9.076 1.00 96.25 556 LYS A CA 1
ATOM 4377 C C . LYS A 1 556 ? -21.352 31.797 9.204 1.00 96.25 556 LYS A C 1
ATOM 4379 O O . LYS A 1 556 ? -21.446 32.338 10.305 1.00 96.25 556 LYS A O 1
ATOM 4384 N N . MET A 1 557 ? -21.068 32.490 8.099 1.00 96.25 557 MET A N 1
ATOM 4385 C CA . MET A 1 557 ? -20.840 33.938 8.109 1.00 96.25 557 MET A CA 1
ATOM 4386 C C . MET A 1 557 ? -22.081 34.708 8.574 1.00 96.25 557 MET A C 1
ATOM 4388 O O . MET A 1 557 ? -21.960 35.586 9.426 1.00 96.25 557 MET A O 1
ATOM 4392 N N . GLN A 1 558 ? -23.271 34.354 8.076 1.00 94.38 558 GLN A N 1
ATOM 4393 C CA . GLN A 1 558 ? -24.527 35.000 8.458 1.00 94.38 558 GLN A CA 1
ATOM 4394 C C . GLN A 1 558 ? -24.893 34.731 9.926 1.00 94.38 558 GLN A C 1
ATOM 4396 O O . GLN A 1 558 ? -25.274 35.657 10.638 1.00 94.38 558 GLN A O 1
ATOM 4401 N N . LYS A 1 559 ? -24.733 33.488 10.399 1.00 95.62 559 LYS A N 1
ATOM 4402 C CA . LYS A 1 559 ? -25.034 33.078 11.781 1.00 95.62 559 LYS A CA 1
ATOM 4403 C C . LYS A 1 559 ? -24.129 33.743 12.822 1.00 95.62 559 LYS A C 1
ATOM 4405 O O . LYS A 1 559 ? -24.573 33.987 13.940 1.00 95.62 559 LYS A O 1
ATOM 4410 N N . HIS A 1 560 ? -22.872 34.011 12.470 1.00 95.88 560 HIS A N 1
ATOM 4411 C CA . HIS A 1 560 ? -21.854 34.507 13.402 1.00 95.88 560 HIS A CA 1
ATOM 4412 C C . HIS A 1 560 ? -21.411 35.962 13.138 1.00 95.88 560 HIS A C 1
ATOM 4414 O O . HIS A 1 560 ? -20.524 36.457 13.827 1.00 95.88 560 HIS A O 1
ATOM 4420 N N . GLY A 1 561 ? -22.028 36.660 12.176 1.00 93.75 561 GLY A N 1
ATOM 4421 C CA . GLY A 1 561 ? -21.758 38.075 11.885 1.00 93.75 561 GLY A CA 1
ATOM 4422 C C . GLY A 1 561 ? -20.400 38.355 11.228 1.00 93.75 561 GLY A C 1
ATOM 4423 O O . GLY A 1 561 ? -19.867 39.456 11.365 1.00 93.75 561 GLY A O 1
ATOM 4424 N N . ALA A 1 562 ? -19.814 37.373 10.538 1.00 96.19 562 ALA A N 1
ATOM 4425 C CA . ALA A 1 562 ? -18.472 37.495 9.972 1.00 96.19 562 ALA A CA 1
ATOM 4426 C C . ALA A 1 562 ? -18.452 38.380 8.712 1.00 96.19 562 ALA A C 1
ATOM 4428 O O . ALA A 1 562 ? -19.244 38.182 7.789 1.00 96.19 562 ALA A O 1
ATOM 4429 N N . THR A 1 563 ? -17.509 39.323 8.636 1.00 97.31 563 THR A N 1
ATOM 4430 C CA . THR A 1 563 ? -17.363 40.238 7.490 1.00 97.31 563 THR A CA 1
ATOM 4431 C C . THR A 1 563 ? -16.431 39.661 6.424 1.00 97.31 563 THR A C 1
ATOM 4433 O O . THR A 1 563 ? -15.362 39.135 6.741 1.00 97.31 563 THR A O 1
ATOM 4436 N N . GLY A 1 564 ? -16.836 39.764 5.154 1.00 97.56 564 GLY A N 1
ATOM 4437 C CA . GLY A 1 564 ? -16.038 39.358 3.997 1.00 97.56 564 GLY A CA 1
ATOM 4438 C C . GLY A 1 564 ? -15.162 40.491 3.458 1.00 97.56 564 GLY A C 1
ATOM 4439 O O . GLY A 1 564 ? -15.610 41.632 3.339 1.00 97.56 564 GLY A O 1
ATOM 4440 N N . TRP A 1 565 ? -13.929 40.159 3.080 1.00 98.31 565 TRP A N 1
ATOM 4441 C CA . TRP A 1 565 ? -12.942 41.086 2.526 1.00 98.31 565 TRP A CA 1
ATOM 4442 C C . TRP A 1 565 ? -12.244 40.478 1.309 1.00 98.31 565 TRP A C 1
ATOM 4444 O O . TRP A 1 565 ? -11.936 39.288 1.303 1.00 98.31 565 TRP A O 1
ATOM 4454 N N . LEU A 1 566 ? -11.929 41.295 0.305 1.00 97.56 566 LEU A N 1
ATOM 4455 C CA . LEU A 1 566 ? -10.999 40.958 -0.778 1.00 97.56 566 LEU A CA 1
ATOM 4456 C C . LEU A 1 566 ? -9.740 41.806 -0.599 1.00 97.56 566 LEU A C 1
ATOM 4458 O O . LEU A 1 566 ? -9.856 43.014 -0.431 1.00 97.56 566 LEU A O 1
ATOM 4462 N N . VAL A 1 567 ? -8.554 41.200 -0.631 1.00 97.50 567 VAL A N 1
ATOM 4463 C CA . VAL A 1 567 ? -7.267 41.899 -0.467 1.00 97.50 567 VAL A CA 1
ATOM 4464 C C . VAL A 1 567 ? -6.340 41.529 -1.623 1.00 97.50 567 VAL A C 1
ATOM 4466 O O . VAL A 1 567 ? -6.065 40.348 -1.854 1.00 97.50 567 VAL A O 1
ATOM 4469 N N . ASN A 1 568 ? -5.848 42.535 -2.351 1.00 95.31 568 ASN A N 1
ATOM 4470 C CA . ASN A 1 568 ? -4.890 42.338 -3.437 1.00 95.31 568 ASN A CA 1
ATOM 4471 C C . ASN A 1 568 ? -3.454 42.306 -2.880 1.00 95.31 568 ASN A C 1
ATOM 4473 O O . ASN A 1 568 ? -2.956 43.287 -2.328 1.00 95.31 568 ASN A O 1
ATOM 4477 N N . THR A 1 569 ? -2.776 41.170 -3.052 1.00 92.19 569 THR A N 1
ATOM 4478 C CA . THR A 1 569 ? -1.362 40.945 -2.686 1.00 92.19 569 THR A CA 1
ATOM 4479 C C . THR A 1 569 ? -0.437 40.856 -3.911 1.00 92.19 569 THR A C 1
ATOM 4481 O O . THR A 1 569 ? 0.732 40.464 -3.805 1.00 92.19 569 THR A O 1
ATOM 4484 N N . GLY A 1 570 ? -0.972 41.206 -5.083 1.00 90.25 570 GLY A N 1
ATOM 4485 C CA . GLY A 1 570 ? -0.298 41.300 -6.372 1.00 90.25 570 GLY A CA 1
ATOM 4486 C C . GLY A 1 570 ? 0.133 42.728 -6.698 1.00 90.25 570 GLY A C 1
ATOM 4487 O O . GLY A 1 570 ? 0.847 43.357 -5.921 1.00 90.25 570 GLY A O 1
ATOM 4488 N N . TRP A 1 571 ? -0.247 43.216 -7.876 1.00 90.25 571 TRP A N 1
ATOM 4489 C CA . TRP A 1 571 ? 0.261 44.436 -8.501 1.00 90.25 571 TRP A CA 1
ATOM 4490 C C . TRP A 1 571 ? -0.740 45.598 -8.468 1.00 90.25 571 TRP A C 1
ATOM 4492 O O . TRP A 1 571 ? -1.944 45.405 -8.316 1.00 90.25 571 TRP A O 1
ATOM 4502 N N . SER A 1 572 ? -0.213 46.814 -8.621 1.00 89.44 572 SER A N 1
ATOM 4503 C CA . SER A 1 572 ? -0.953 48.061 -8.848 1.00 89.44 572 SER A CA 1
ATOM 4504 C C . SER A 1 572 ? -0.119 49.005 -9.733 1.00 89.44 572 SER A C 1
ATOM 4506 O O . SER A 1 572 ? 1.101 48.850 -9.856 1.00 89.44 572 SER A O 1
ATOM 4508 N N . GLY A 1 573 ? -0.772 49.974 -10.378 1.00 86.62 573 GLY A N 1
ATOM 4509 C CA . GLY A 1 573 ? -0.141 50.955 -11.273 1.00 86.62 573 GLY A CA 1
ATOM 4510 C C . GLY A 1 573 ? 0.206 50.447 -12.675 1.00 86.62 573 GLY A C 1
ATOM 4511 O O . GLY A 1 573 ? 0.901 51.129 -13.421 1.00 86.62 573 GLY A O 1
ATOM 4512 N N . GLY A 1 574 ? -0.257 49.250 -13.033 1.00 86.12 574 GLY A N 1
ATOM 4513 C CA . GLY A 1 574 ? -0.031 48.618 -14.330 1.00 86.12 574 GLY A CA 1
ATOM 4514 C C . GLY A 1 574 ? -0.071 47.094 -14.233 1.00 86.12 574 GLY A C 1
ATOM 4515 O O . GLY A 1 574 ? 0.006 46.526 -13.141 1.00 86.12 574 GLY A O 1
ATOM 4516 N N . ARG A 1 575 ? -0.123 46.423 -15.389 1.00 84.88 575 ARG A N 1
ATOM 4517 C CA . ARG A 1 575 ? 0.101 44.968 -15.481 1.00 84.88 575 ARG A CA 1
ATOM 4518 C C . ARG A 1 575 ? 1.517 44.621 -15.004 1.00 84.88 575 ARG A C 1
ATOM 4520 O O . ARG A 1 575 ? 2.419 45.458 -15.080 1.00 84.88 575 ARG A O 1
ATOM 4527 N N . TYR A 1 576 ? 1.747 43.385 -14.566 1.00 78.25 576 TYR A N 1
ATOM 4528 C CA . TYR A 1 576 ? 3.094 42.871 -14.274 1.00 78.25 576 TYR A CA 1
ATOM 4529 C C . TYR A 1 576 ? 4.088 43.207 -15.404 1.00 78.25 576 TYR A C 1
ATOM 4531 O O . TYR A 1 576 ? 3.801 42.982 -16.580 1.00 78.25 576 TYR A O 1
ATOM 4539 N N . GLY A 1 577 ? 5.256 43.744 -15.040 1.00 79.25 577 GLY A N 1
ATOM 4540 C CA . GLY A 1 577 ? 6.265 44.258 -15.978 1.00 79.25 577 GLY A CA 1
ATOM 4541 C C . GLY A 1 577 ? 6.141 45.755 -16.298 1.00 79.25 577 GLY A C 1
ATOM 4542 O O . GLY A 1 577 ? 7.076 46.323 -16.852 1.00 79.25 577 GLY A O 1
ATOM 4543 N N . GLN A 1 578 ? 5.034 46.401 -15.914 1.00 83.19 578 GLN A N 1
ATOM 4544 C CA . GLN A 1 578 ? 4.835 47.858 -15.970 1.00 83.19 578 GLN A CA 1
ATOM 4545 C C . GLN A 1 578 ? 4.481 48.424 -14.584 1.00 83.19 578 GLN A C 1
ATOM 4547 O O . GLN A 1 578 ? 5.094 49.387 -14.130 1.00 83.19 578 GLN A O 1
ATOM 4552 N N . GLY A 1 579 ? 3.516 47.802 -13.900 1.00 84.81 579 GLY A N 1
ATOM 4553 C CA . GLY A 1 579 ? 3.138 48.121 -12.525 1.00 84.81 579 GLY A CA 1
ATOM 4554 C C . GLY A 1 579 ? 4.058 47.483 -11.482 1.00 84.81 579 GLY A C 1
ATOM 4555 O O . GLY A 1 579 ? 4.867 46.599 -11.775 1.00 84.81 579 GLY A O 1
ATOM 4556 N N . ASN A 1 580 ? 3.884 47.893 -10.226 1.00 85.88 580 ASN A N 1
ATOM 4557 C CA . ASN A 1 580 ? 4.674 47.427 -9.084 1.00 85.88 580 ASN A CA 1
ATOM 4558 C C . ASN A 1 580 ? 3.855 46.503 -8.175 1.00 85.88 580 ASN A C 1
ATOM 4560 O O . ASN A 1 580 ? 2.639 46.659 -8.062 1.00 85.88 580 ASN A O 1
ATOM 4564 N N . ARG A 1 581 ? 4.516 45.560 -7.487 1.00 88.31 581 ARG A N 1
ATOM 4565 C CA . ARG A 1 581 ? 3.849 44.746 -6.459 1.00 88.31 581 ARG A CA 1
ATOM 4566 C C . ARG A 1 581 ? 3.484 45.634 -5.263 1.00 88.31 581 ARG A C 1
ATOM 4568 O O . ARG A 1 581 ? 4.296 46.456 -4.837 1.00 88.31 581 ARG A O 1
ATOM 4575 N N . ILE A 1 582 ? 2.281 45.467 -4.718 1.00 91.88 582 ILE A N 1
ATOM 4576 C CA . ILE A 1 582 ? 1.812 46.184 -3.527 1.00 91.88 582 ILE A CA 1
ATOM 4577 C C . ILE A 1 582 ? 2.777 45.891 -2.366 1.00 91.88 582 ILE A C 1
ATOM 4579 O O . ILE A 1 582 ? 3.134 44.739 -2.106 1.00 91.88 582 ILE A O 1
ATOM 4583 N N . LYS A 1 583 ? 3.253 46.947 -1.694 1.00 90.00 583 LYS A N 1
ATOM 4584 C CA . LYS A 1 583 ? 4.273 46.830 -0.642 1.00 90.00 583 LYS A CA 1
ATOM 4585 C C . LYS A 1 583 ? 3.679 46.123 0.580 1.00 90.00 583 LYS A C 1
ATOM 4587 O O . LYS A 1 583 ? 2.695 46.604 1.139 1.00 90.00 583 LYS A O 1
ATOM 4592 N N . LEU A 1 584 ? 4.327 45.053 1.051 1.00 85.88 584 LEU A N 1
ATOM 4593 C CA . LEU A 1 584 ? 3.873 44.261 2.205 1.00 85.88 584 LEU A CA 1
ATOM 4594 C C . LEU A 1 584 ? 3.539 45.096 3.467 1.00 85.88 584 LEU A C 1
ATOM 4596 O O . LEU A 1 584 ? 2.552 44.758 4.115 1.00 85.88 584 LEU A O 1
ATOM 4600 N N . PRO A 1 585 ? 4.248 46.195 3.814 1.00 90.31 585 PRO A N 1
ATOM 4601 C CA . PRO A 1 585 ? 3.834 47.074 4.914 1.00 90.31 585 PRO A CA 1
ATOM 4602 C C . PRO A 1 585 ? 2.442 47.704 4.743 1.00 90.31 585 PRO A C 1
ATOM 4604 O O . PRO A 1 585 ? 1.703 47.787 5.719 1.00 90.31 585 PRO A O 1
ATOM 4607 N N . TYR A 1 586 ? 2.044 48.090 3.522 1.00 94.50 586 TYR A N 1
ATOM 4608 C CA . TYR A 1 586 ? 0.685 48.582 3.259 1.00 94.50 586 TYR A CA 1
ATOM 4609 C C . TYR A 1 586 ? -0.341 47.451 3.392 1.00 94.50 586 TYR A C 1
ATOM 4611 O O . TYR A 1 586 ? -1.410 47.655 3.956 1.00 94.50 586 TYR A O 1
ATOM 4619 N N . THR A 1 587 ? -0.002 46.239 2.934 1.00 93.75 587 THR A N 1
ATOM 4620 C CA . THR A 1 587 ? -0.851 45.055 3.132 1.00 93.75 587 THR A CA 1
ATOM 4621 C C . THR A 1 587 ? -1.012 44.724 4.619 1.00 93.75 587 THR A C 1
ATOM 4623 O O . THR A 1 587 ? -2.129 44.459 5.039 1.00 93.75 587 THR A O 1
ATOM 4626 N N . ARG A 1 588 ? 0.048 44.795 5.441 1.00 91.44 588 ARG A N 1
ATOM 4627 C CA . ARG A 1 588 ? -0.075 44.614 6.900 1.00 91.44 588 ARG A CA 1
ATOM 4628 C C . ARG A 1 588 ? -0.970 45.691 7.524 1.00 91.44 588 ARG A C 1
ATOM 4630 O O . ARG A 1 588 ? -1.955 45.317 8.140 1.00 91.44 588 ARG A O 1
ATOM 4637 N N . LYS A 1 589 ? -0.757 46.980 7.225 1.00 94.12 589 LYS A N 1
ATOM 4638 C CA . LYS A 1 589 ? -1.647 48.076 7.670 1.00 94.12 589 LYS A CA 1
ATOM 4639 C C . LYS A 1 589 ? -3.121 47.877 7.284 1.00 94.12 589 LYS A C 1
ATOM 4641 O O . LYS A 1 589 ? -4.005 48.163 8.084 1.00 94.12 589 LYS A O 1
ATOM 4646 N N . ILE A 1 590 ? -3.396 47.348 6.090 1.00 96.38 590 ILE A N 1
ATOM 4647 C CA . ILE A 1 590 ? -4.748 46.953 5.656 1.00 96.38 590 ILE A CA 1
ATOM 4648 C C . ILE A 1 590 ? -5.324 45.846 6.553 1.00 96.38 590 ILE A C 1
ATOM 4650 O O . ILE A 1 590 ? -6.471 45.941 6.982 1.00 96.38 590 ILE A O 1
ATOM 4654 N N . ILE A 1 591 ? -4.539 44.808 6.853 1.00 95.56 591 ILE A N 1
ATOM 4655 C CA . ILE A 1 591 ? -4.950 43.711 7.739 1.00 95.56 591 ILE A CA 1
ATOM 4656 C C . ILE A 1 591 ? -5.152 44.210 9.186 1.00 95.56 591 ILE A C 1
ATOM 4658 O O . ILE A 1 591 ? -6.137 43.837 9.821 1.00 95.56 591 ILE A O 1
ATOM 4662 N N . ASP A 1 592 ? -4.312 45.123 9.677 1.00 93.81 592 ASP A N 1
ATOM 4663 C CA . ASP A 1 592 ? -4.465 45.772 10.988 1.00 93.81 592 ASP A CA 1
ATOM 4664 C C . ASP A 1 592 ? -5.776 46.583 11.069 1.00 93.81 592 ASP A C 1
ATOM 4666 O O . ASP A 1 592 ? -6.508 46.508 12.060 1.00 93.81 592 ASP A O 1
ATOM 4670 N N . ALA A 1 593 ? -6.122 47.311 10.001 1.00 95.50 593 ALA A N 1
ATOM 4671 C CA . ALA A 1 593 ? -7.367 48.076 9.881 1.00 95.50 593 ALA A CA 1
ATOM 4672 C C . ALA A 1 593 ? -8.629 47.183 9.764 1.00 95.50 593 ALA A C 1
ATOM 4674 O O . ALA A 1 593 ? -9.727 47.601 10.146 1.00 95.50 593 ALA A O 1
ATOM 4675 N N . ILE A 1 594 ? -8.483 45.942 9.278 1.00 96.31 594 ILE A N 1
ATOM 4676 C CA . ILE A 1 594 ? -9.530 44.905 9.317 1.00 96.31 594 ILE A CA 1
ATOM 4677 C C . ILE A 1 594 ? -9.684 44.344 10.740 1.00 96.31 594 ILE A C 1
ATOM 4679 O O . ILE A 1 594 ? -10.803 44.253 11.247 1.00 96.31 594 ILE A O 1
ATOM 4683 N N . HIS A 1 595 ? -8.581 43.979 11.404 1.00 94.38 595 HIS A N 1
ATOM 4684 C CA . HIS A 1 595 ? -8.606 43.380 12.745 1.00 94.38 595 HIS A CA 1
ATOM 4685 C C . HIS A 1 595 ? -9.121 44.342 13.823 1.00 94.38 595 HIS A C 1
ATOM 4687 O O . HIS A 1 595 ? -9.952 43.961 14.642 1.00 94.38 595 HIS A O 1
ATOM 4693 N N . SER A 1 596 ? -8.680 45.601 13.788 1.00 91.88 596 SER A N 1
ATOM 4694 C CA . SER A 1 596 ? -9.135 46.669 14.696 1.00 91.88 596 SER A CA 1
ATOM 4695 C C . SER A 1 596 ? -10.589 47.106 14.476 1.00 91.88 596 SER A C 1
ATOM 4697 O O . SER A 1 596 ? -11.122 47.890 15.258 1.00 91.88 596 SER A O 1
ATOM 4699 N N . GLY A 1 597 ? -11.235 46.649 13.398 1.00 92.25 597 GLY A N 1
ATOM 4700 C CA . GLY A 1 597 ? -12.577 47.082 13.020 1.00 92.25 597 GLY A CA 1
ATOM 4701 C C . GLY A 1 597 ? -12.647 48.492 12.423 1.00 92.25 597 GLY A C 1
ATOM 4702 O O . GLY A 1 597 ? -13.745 48.926 12.079 1.00 92.25 597 GLY A O 1
ATOM 4703 N N . GLN A 1 598 ? -11.518 49.191 12.227 1.00 94.25 598 GLN A N 1
ATOM 4704 C CA . GLN A 1 598 ? -11.473 50.524 11.609 1.00 94.25 598 GLN A CA 1
ATOM 4705 C C . GLN A 1 598 ? -12.225 50.548 10.268 1.00 94.25 598 GLN A C 1
ATOM 4707 O O . GLN A 1 598 ? -13.062 51.420 10.032 1.00 94.25 598 GLN A O 1
ATOM 4712 N N . LEU A 1 599 ? -11.996 49.544 9.413 1.00 95.31 599 LEU A N 1
ATOM 4713 C CA . LEU A 1 599 ? -12.655 49.453 8.108 1.00 95.31 599 LEU A CA 1
ATOM 4714 C C . LEU A 1 599 ? -14.157 49.128 8.182 1.00 95.31 599 LEU A C 1
ATOM 4716 O O . LEU A 1 599 ? -14.856 49.296 7.181 1.00 95.31 599 LEU A O 1
ATOM 4720 N N . LEU A 1 600 ? -14.705 48.693 9.323 1.00 93.12 600 LEU A N 1
ATOM 4721 C CA . LEU A 1 600 ? -16.154 48.489 9.441 1.00 93.12 600 LEU A CA 1
ATOM 4722 C C . LEU A 1 600 ? -16.913 49.820 9.336 1.00 93.12 600 LEU A C 1
ATOM 4724 O O . LEU A 1 600 ? -17.971 49.840 8.703 1.00 93.12 600 LEU A O 1
ATOM 4728 N N . ASN A 1 601 ? -16.314 50.898 9.858 1.00 91.19 601 ASN A N 1
ATOM 4729 C CA . ASN A 1 601 ? -16.882 52.247 9.973 1.00 91.19 601 ASN A CA 1
ATOM 4730 C C . ASN A 1 601 ? -16.311 53.260 8.954 1.00 91.19 601 ASN A C 1
ATOM 4732 O O . ASN A 1 601 ? -16.632 54.443 9.028 1.00 91.19 601 ASN A O 1
ATOM 4736 N N . ALA A 1 602 ? -15.443 52.826 8.034 1.00 93.25 602 ALA A N 1
ATOM 4737 C CA . ALA A 1 602 ? -14.824 53.699 7.034 1.00 93.25 602 ALA A CA 1
ATOM 4738 C C . ALA A 1 602 ? -15.822 54.201 5.969 1.00 93.25 602 ALA A C 1
ATOM 4740 O O . ALA A 1 602 ? -16.855 53.578 5.718 1.00 93.25 602 ALA A O 1
ATOM 4741 N N . THR A 1 603 ? -15.480 55.302 5.293 1.00 94.69 603 THR A N 1
ATOM 4742 C CA . THR A 1 603 ? -16.220 55.806 4.122 1.00 94.69 603 THR A CA 1
ATOM 4743 C C . THR A 1 603 ? -15.849 55.002 2.874 1.00 94.69 603 THR A C 1
ATOM 4745 O O . THR A 1 603 ? -14.668 54.758 2.621 1.00 94.69 603 THR A O 1
ATOM 4748 N N . TYR A 1 604 ? -16.850 54.609 2.079 1.00 95.69 604 TYR A N 1
ATOM 4749 C CA . TYR A 1 604 ? -16.690 53.697 0.941 1.00 95.69 604 TYR A CA 1
ATOM 4750 C C . TYR A 1 604 ? -17.123 54.295 -0.404 1.00 95.69 604 TYR A C 1
ATOM 4752 O O . TYR A 1 604 ? -18.157 54.954 -0.512 1.00 95.69 604 TYR A O 1
ATOM 4760 N N . LYS A 1 605 ? -16.363 53.974 -1.456 1.00 94.06 605 LYS A N 1
ATOM 4761 C CA . LYS A 1 605 ? -16.685 54.194 -2.876 1.00 94.06 605 LYS A CA 1
ATOM 4762 C C . LYS A 1 605 ? -16.868 52.837 -3.569 1.00 94.06 605 LYS A C 1
ATOM 4764 O O . LYS A 1 605 ? -16.261 51.853 -3.157 1.00 94.06 605 LYS A O 1
ATOM 4769 N N . LYS A 1 606 ? -17.678 52.767 -4.635 1.00 93.00 606 LYS A N 1
ATOM 4770 C CA . LYS A 1 606 ? -17.823 51.551 -5.462 1.00 93.00 606 LYS A CA 1
ATOM 4771 C C . LYS A 1 606 ? -16.958 51.598 -6.719 1.00 93.00 606 LYS A C 1
ATOM 4773 O O . LYS A 1 606 ? -16.877 52.640 -7.370 1.00 93.00 606 LYS A O 1
ATOM 4778 N N . THR A 1 607 ? -16.325 50.476 -7.060 1.00 90.62 607 THR A N 1
ATOM 4779 C CA . THR A 1 607 ? -15.544 50.330 -8.298 1.00 90.62 607 THR A CA 1
ATOM 4780 C C . THR A 1 607 ? -16.432 50.134 -9.528 1.00 90.62 607 THR A C 1
ATOM 4782 O O . THR A 1 607 ? -17.525 49.568 -9.451 1.00 90.62 607 THR A O 1
ATOM 4785 N N . GLU A 1 608 ? -15.939 50.563 -10.692 1.00 83.38 608 GLU A N 1
ATOM 4786 C CA . GLU A 1 608 ? -16.516 50.171 -11.982 1.00 83.38 608 GLU A CA 1
ATOM 4787 C C . GLU A 1 608 ? -16.384 48.649 -12.209 1.00 83.38 608 GLU A C 1
ATOM 4789 O O . GLU A 1 608 ? -15.496 47.999 -11.653 1.00 83.38 608 GLU A O 1
ATOM 4794 N N . VAL A 1 609 ? -17.250 48.087 -13.061 1.00 88.12 609 VAL A N 1
ATOM 4795 C CA . VAL A 1 609 ? -17.335 46.657 -13.440 1.00 88.12 609 VAL A CA 1
ATOM 4796 C C . VAL A 1 609 ? -17.699 45.699 -12.293 1.00 88.12 609 VAL A C 1
ATOM 4798 O O . VAL A 1 609 ? -18.699 45.001 -12.406 1.00 88.12 609 VAL A O 1
ATOM 4801 N N . PHE A 1 610 ? -16.929 45.649 -11.203 1.00 87.06 610 PHE A N 1
ATOM 4802 C CA . PHE A 1 610 ? -17.113 44.669 -10.119 1.00 87.06 610 PHE A CA 1
ATOM 4803 C C . PHE A 1 610 ? -17.983 45.169 -8.949 1.00 87.06 610 PHE A C 1
ATOM 4805 O O . PHE A 1 610 ? -18.438 44.360 -8.138 1.00 87.06 610 PHE A O 1
ATOM 4812 N N . GLY A 1 611 ? -18.207 46.484 -8.823 1.00 91.38 611 GLY A N 1
ATOM 4813 C CA . GLY A 1 611 ? -19.032 47.059 -7.752 1.00 91.38 611 GLY A CA 1
ATOM 4814 C C . GLY A 1 611 ? -18.482 46.825 -6.338 1.00 91.38 611 GLY A C 1
ATOM 4815 O O . GLY A 1 611 ? -19.259 46.749 -5.384 1.00 91.38 611 GLY A O 1
ATOM 4816 N N . LEU A 1 612 ? -17.163 46.662 -6.202 1.00 93.62 612 LEU A N 1
ATOM 4817 C CA . LEU A 1 612 ? -16.484 46.417 -4.927 1.00 93.62 612 LEU A CA 1
ATOM 4818 C C . LEU A 1 612 ? -16.464 47.690 -4.081 1.00 93.62 612 LEU A C 1
ATOM 4820 O O . LEU A 1 612 ? -16.233 48.774 -4.616 1.00 93.62 612 LEU A O 1
ATOM 4824 N N . GLU A 1 613 ? -16.672 47.562 -2.772 1.00 96.50 613 GLU A N 1
ATOM 4825 C CA . GLU A 1 613 ? -16.629 48.690 -1.839 1.00 96.50 613 GLU A CA 1
ATOM 4826 C C . GLU A 1 613 ? -15.186 48.918 -1.364 1.00 96.50 613 GLU A C 1
ATOM 4828 O O . GLU A 1 613 ? -14.668 48.179 -0.526 1.00 96.50 613 GLU A O 1
ATOM 4833 N N . ILE A 1 614 ? -14.535 49.954 -1.904 1.00 96.38 614 ILE A N 1
ATOM 4834 C CA . ILE A 1 614 ? -13.174 50.387 -1.549 1.00 96.38 614 ILE A CA 1
ATOM 4835 C C . ILE A 1 614 ? -13.210 51.545 -0.535 1.00 96.38 614 ILE A C 1
ATOM 4837 O O . ILE A 1 614 ? -14.030 52.454 -0.699 1.00 96.38 614 ILE A O 1
ATOM 4841 N N . PRO A 1 615 ? -12.366 51.540 0.514 1.00 96.31 615 PRO A N 1
ATOM 4842 C CA . PRO A 1 615 ? -12.303 52.643 1.469 1.00 96.31 615 PRO A CA 1
ATOM 4843 C C . PRO A 1 615 ? -11.631 53.871 0.840 1.00 96.31 615 PRO A C 1
ATOM 4845 O O . PRO A 1 615 ? -10.750 53.736 -0.009 1.00 96.31 615 PRO A O 1
ATOM 4848 N N . THR A 1 616 ? -12.022 55.075 1.262 1.00 93.69 616 THR A N 1
ATOM 4849 C CA . THR A 1 616 ? -11.427 56.331 0.761 1.00 93.69 616 THR A CA 1
ATOM 4850 C C . THR A 1 616 ? -10.029 56.612 1.318 1.00 93.69 616 THR A C 1
ATOM 4852 O O . THR A 1 616 ? -9.227 57.270 0.659 1.00 93.69 616 THR A O 1
ATOM 4855 N N . GLU A 1 617 ? -9.732 56.120 2.521 1.00 93.94 617 GLU A N 1
ATOM 4856 C CA . GLU A 1 617 ? -8.470 56.323 3.239 1.00 93.94 617 GLU A CA 1
ATOM 4857 C C . GLU A 1 617 ? -8.217 55.187 4.244 1.00 93.94 617 GLU A C 1
ATOM 4859 O O . GLU A 1 617 ? -9.158 54.537 4.703 1.00 93.94 617 GLU A O 1
ATOM 4864 N N . ILE A 1 618 ? -6.944 54.937 4.575 1.00 95.00 618 ILE A N 1
ATOM 4865 C CA . ILE A 1 618 ? -6.497 54.019 5.637 1.00 95.00 618 ILE A CA 1
ATOM 4866 C C . ILE A 1 618 ? -5.208 54.600 6.236 1.00 95.00 618 ILE A C 1
ATOM 4868 O O . ILE A 1 618 ? -4.333 55.044 5.491 1.00 95.00 618 ILE A O 1
ATOM 4872 N N . ASP A 1 619 ? -5.058 54.580 7.563 1.00 91.75 619 ASP A N 1
ATOM 4873 C CA . ASP A 1 619 ? -3.841 55.082 8.212 1.00 91.75 619 ASP A CA 1
ATOM 4874 C C . ASP A 1 619 ? -2.574 54.339 7.736 1.00 91.75 619 ASP A C 1
ATOM 4876 O O . ASP A 1 619 ? -2.523 53.109 7.665 1.00 91.75 619 ASP A O 1
ATOM 4880 N N . GLY A 1 620 ? -1.524 55.102 7.425 1.00 89.56 620 GLY A N 1
ATOM 4881 C CA . GLY A 1 620 ? -0.250 54.581 6.926 1.00 89.56 620 GLY A CA 1
ATOM 4882 C C . GLY A 1 620 ? -0.275 54.016 5.497 1.00 89.56 620 GLY A C 1
ATOM 4883 O O . GLY A 1 620 ? 0.737 53.458 5.065 1.00 89.56 620 GLY A O 1
ATOM 4884 N N . VAL A 1 621 ? -1.377 54.158 4.749 1.00 95.06 621 VAL A N 1
ATOM 4885 C CA . VAL A 1 621 ? -1.496 53.717 3.348 1.00 95.06 621 VAL A CA 1
ATOM 4886 C C . VAL A 1 621 ? -1.841 54.917 2.451 1.00 95.06 621 VAL A C 1
ATOM 4888 O O . VAL A 1 621 ? -2.844 55.581 2.701 1.00 95.06 621 VAL A O 1
ATOM 4891 N N . PRO A 1 622 ? -1.061 55.214 1.391 1.00 94.25 622 PRO A N 1
ATOM 4892 C CA . PRO A 1 622 ? -1.371 56.313 0.473 1.00 94.25 622 PRO A CA 1
ATOM 4893 C C . PRO A 1 622 ? -2.753 56.142 -0.176 1.00 94.25 622 PRO A C 1
ATOM 4895 O O . PRO A 1 622 ? -2.985 55.147 -0.859 1.00 94.25 622 PRO A O 1
ATOM 4898 N N . SER A 1 623 ? -3.669 57.099 0.001 1.00 92.38 623 SER A N 1
ATOM 4899 C CA . SER A 1 623 ? -5.058 57.000 -0.494 1.00 92.38 623 SER A CA 1
ATOM 4900 C C . SER A 1 623 ? -5.150 56.816 -2.016 1.00 92.38 623 SER A C 1
ATOM 4902 O O . SER A 1 623 ? -6.023 56.108 -2.514 1.00 92.38 623 SER A O 1
ATOM 4904 N N . GLU A 1 624 ? -4.176 57.353 -2.752 1.00 90.62 624 GLU A N 1
ATOM 4905 C CA . GLU A 1 624 ? -3.954 57.132 -4.186 1.00 90.62 624 GLU A CA 1
ATOM 4906 C C . GLU A 1 624 ? -3.904 55.650 -4.606 1.00 90.62 624 GLU A C 1
ATOM 4908 O O . GLU A 1 624 ? -4.305 55.340 -5.724 1.00 90.62 624 GLU A O 1
ATOM 4913 N N . ILE A 1 625 ? -3.455 54.723 -3.744 1.00 93.06 625 ILE A N 1
ATOM 4914 C CA . ILE A 1 625 ? -3.348 53.293 -4.085 1.00 93.06 625 ILE A CA 1
ATOM 4915 C C . ILE A 1 625 ? -4.678 52.542 -3.934 1.00 93.06 625 ILE A C 1
ATOM 4917 O O . ILE A 1 625 ? -4.831 51.468 -4.514 1.00 93.06 625 ILE A O 1
ATOM 4921 N N . LEU A 1 626 ? -5.629 53.090 -3.165 1.00 94.31 626 LEU A N 1
ATOM 4922 C CA . LEU A 1 626 ? -6.877 52.417 -2.781 1.00 94.31 626 LEU A CA 1
ATOM 4923 C C . LEU A 1 626 ? -7.865 52.288 -3.950 1.00 94.31 626 LEU A C 1
ATOM 4925 O O . LEU A 1 626 ? -8.610 51.311 -4.013 1.00 94.31 626 LEU A O 1
ATOM 4929 N N . ASP A 1 627 ? -7.816 53.224 -4.901 1.00 94.25 627 ASP A N 1
ATOM 4930 C CA . ASP A 1 627 ? -8.535 53.164 -6.175 1.00 94.25 627 ASP A CA 1
ATOM 4931 C C . ASP A 1 627 ? -7.534 52.969 -7.335 1.00 94.25 627 ASP A C 1
ATOM 4933 O O . ASP A 1 627 ? -6.881 53.934 -7.748 1.00 94.25 627 ASP A O 1
ATOM 4937 N N . PRO A 1 628 ? -7.373 51.742 -7.873 1.00 92.38 628 PRO A N 1
ATOM 4938 C CA . PRO A 1 628 ? -6.339 51.411 -8.858 1.00 92.38 628 PRO A CA 1
ATOM 4939 C C . PRO A 1 628 ? -6.304 52.282 -10.114 1.00 92.38 628 PRO A C 1
ATOM 4941 O O . PRO A 1 628 ? -5.240 52.418 -10.715 1.00 92.38 628 PRO A O 1
ATOM 4944 N N . ILE A 1 629 ? -7.414 52.917 -10.512 1.00 93.75 629 ILE A N 1
ATOM 4945 C CA . ILE A 1 629 ? -7.397 53.831 -11.664 1.00 93.75 629 ILE A CA 1
ATOM 4946 C C . ILE A 1 629 ? -6.442 55.014 -11.443 1.00 93.75 629 ILE A C 1
ATOM 4948 O O . ILE A 1 629 ? -5.908 55.563 -12.407 1.00 93.75 629 ILE A O 1
ATOM 4952 N N . ASN A 1 630 ? -6.185 55.406 -10.193 1.00 93.44 630 ASN A N 1
ATOM 4953 C CA . ASN A 1 630 ? -5.310 56.525 -9.860 1.00 93.44 630 ASN A CA 1
ATOM 4954 C C . ASN A 1 630 ? -3.833 56.200 -10.116 1.00 93.44 630 ASN A C 1
ATOM 4956 O O . ASN A 1 630 ? -3.129 57.047 -10.666 1.00 93.44 630 ASN A O 1
ATOM 4960 N N . THR A 1 631 ? -3.381 54.979 -9.809 1.00 92.00 631 THR A N 1
ATOM 4961 C CA . THR A 1 631 ? -1.961 54.592 -9.901 1.00 92.00 631 THR A CA 1
ATOM 4962 C C . THR A 1 631 ? -1.483 54.281 -11.317 1.00 92.00 631 THR A C 1
ATOM 4964 O O . THR A 1 631 ? -0.283 54.332 -11.575 1.00 92.00 631 THR A O 1
ATOM 4967 N N . TRP A 1 632 ? -2.385 53.962 -12.249 1.00 93.06 632 TRP A N 1
ATOM 4968 C CA . TRP A 1 632 ? -2.029 53.743 -13.655 1.00 93.06 632 TRP A CA 1
ATOM 4969 C C . TRP A 1 632 ? -1.734 55.064 -14.368 1.00 93.06 632 TRP A C 1
ATOM 4971 O O . TRP A 1 632 ? -2.501 56.019 -14.246 1.00 93.06 632 TRP A O 1
ATOM 4981 N N . SER A 1 633 ? -0.677 55.115 -15.178 1.00 90.62 633 SER A N 1
ATOM 4982 C CA . SER A 1 633 ? -0.418 56.250 -16.075 1.00 90.62 633 SER A CA 1
ATOM 4983 C C . SER A 1 633 ? -1.442 56.304 -17.216 1.00 90.62 633 SER A C 1
ATOM 4985 O O . SER A 1 633 ? -2.100 57.325 -17.413 1.00 90.62 633 SER A O 1
ATOM 4987 N N . ASP A 1 634 ? -1.644 55.185 -17.915 1.00 91.44 634 ASP A N 1
ATOM 4988 C CA . ASP A 1 634 ? -2.689 55.036 -18.929 1.00 91.44 634 ASP A CA 1
ATOM 4989 C C . ASP A 1 634 ? -4.033 54.619 -18.303 1.00 91.44 634 ASP A C 1
ATOM 4991 O O . ASP A 1 634 ? -4.278 53.453 -17.977 1.00 91.44 634 ASP A O 1
ATOM 4995 N N . LYS A 1 635 ? -4.940 55.594 -18.181 1.00 92.94 635 LYS A N 1
ATOM 4996 C CA . LYS A 1 635 ? -6.307 55.392 -17.673 1.00 92.94 635 LYS A CA 1
ATOM 4997 C C . LYS A 1 635 ? -7.190 54.571 -18.625 1.00 92.94 635 LYS A C 1
ATOM 4999 O O . LYS A 1 635 ? -8.173 53.983 -18.170 1.00 92.94 635 LYS A O 1
ATOM 5004 N N . LYS A 1 636 ? -6.869 54.516 -19.925 1.00 91.38 636 LYS A N 1
ATOM 5005 C CA . LYS A 1 636 ? -7.587 53.683 -20.898 1.00 91.38 636 LYS A CA 1
ATOM 5006 C C . LYS A 1 636 ? -7.119 52.235 -20.794 1.00 91.38 636 LYS A C 1
ATOM 5008 O O . LYS A 1 636 ? -7.953 51.358 -20.596 1.00 91.38 636 LYS A O 1
ATOM 5013 N N . GLY A 1 637 ? -5.808 51.997 -20.810 1.00 90.06 637 GLY A N 1
ATOM 5014 C CA . GLY A 1 637 ? -5.209 50.683 -20.573 1.00 90.06 637 GLY A CA 1
ATOM 5015 C C . GLY A 1 637 ? -5.677 50.039 -19.265 1.00 90.06 637 GLY A C 1
ATOM 5016 O O . GLY A 1 637 ? -5.916 48.830 -19.240 1.00 90.06 637 GLY A O 1
ATOM 5017 N N . TYR A 1 638 ? -5.916 50.833 -18.214 1.00 92.94 638 TYR A N 1
ATOM 5018 C CA . TYR A 1 638 ? -6.607 50.373 -17.004 1.00 92.94 638 TYR A CA 1
ATOM 5019 C C . TYR A 1 638 ? -8.017 49.834 -17.304 1.00 92.94 638 TYR A C 1
ATOM 5021 O O . TYR A 1 638 ? -8.299 48.673 -17.011 1.00 92.94 638 TYR A O 1
ATOM 5029 N N . LYS A 1 639 ? -8.899 50.643 -17.915 1.00 91.88 639 LYS A N 1
ATOM 5030 C CA . LYS A 1 639 ? -10.295 50.263 -18.215 1.00 91.88 639 LYS A CA 1
ATOM 5031 C C . LYS A 1 639 ? -10.384 49.062 -19.163 1.00 91.88 639 LYS A C 1
ATOM 5033 O O . LYS A 1 639 ? -11.150 48.138 -18.894 1.00 91.88 639 LYS A O 1
ATOM 5038 N N . ASP A 1 640 ? -9.554 49.021 -20.204 1.00 92.69 640 ASP A N 1
ATOM 5039 C CA . ASP A 1 640 ? -9.480 47.896 -21.145 1.00 92.69 640 ASP A CA 1
ATOM 5040 C C . ASP A 1 640 ? -9.030 46.602 -20.425 1.00 92.69 640 ASP A C 1
ATOM 5042 O O . ASP A 1 640 ? -9.568 45.519 -20.668 1.00 92.69 640 ASP A O 1
ATOM 5046 N N . THR A 1 641 ? -8.103 46.704 -19.462 1.00 91.25 641 THR A N 1
ATOM 5047 C CA . THR A 1 641 ? -7.670 45.574 -18.615 1.00 91.25 641 THR A CA 1
ATOM 5048 C C . THR A 1 641 ? -8.742 45.147 -17.604 1.00 91.25 641 THR A C 1
ATOM 5050 O O . THR A 1 641 ? -8.933 43.950 -17.383 1.00 91.25 641 THR A O 1
ATOM 5053 N N . LEU A 1 642 ? -9.471 46.097 -17.013 1.00 92.56 642 LEU A N 1
ATOM 5054 C CA . LEU A 1 642 ? -10.555 45.840 -16.061 1.00 92.56 642 LEU A CA 1
ATOM 5055 C C . LEU A 1 642 ? -11.714 45.081 -16.730 1.00 92.56 642 LEU A C 1
ATOM 5057 O O . LEU A 1 642 ? -12.200 44.089 -16.185 1.00 92.56 642 LEU A O 1
ATOM 5061 N N . LEU A 1 643 ? -12.102 45.495 -17.942 1.00 92.31 643 LEU A N 1
ATOM 5062 C CA . LEU A 1 643 ? -13.095 44.800 -18.767 1.00 92.31 643 LEU A CA 1
ATOM 5063 C C . LEU A 1 643 ? -12.613 43.403 -19.186 1.00 92.31 643 LEU A C 1
ATOM 5065 O O . LEU A 1 643 ? -13.380 42.442 -19.097 1.00 92.31 643 LEU A O 1
ATOM 5069 N N . GLN A 1 644 ? -11.337 43.260 -19.572 1.00 91.50 644 GLN A N 1
ATOM 5070 C CA . GLN A 1 644 ? -10.738 41.955 -19.873 1.00 91.50 644 GLN A CA 1
ATOM 5071 C C . GLN A 1 644 ? -10.836 40.999 -18.671 1.00 91.50 644 GLN A C 1
ATOM 5073 O O . GLN A 1 644 ? -11.249 39.849 -18.838 1.00 91.50 644 GLN A O 1
ATOM 5078 N N . LEU A 1 645 ? -10.505 41.460 -17.458 1.00 90.62 645 LEU A N 1
ATOM 5079 C CA . LEU A 1 645 ? -10.593 40.630 -16.255 1.00 90.62 645 LEU A CA 1
ATOM 5080 C C . LEU A 1 645 ? -12.050 40.300 -15.887 1.00 90.62 645 LEU A C 1
ATOM 5082 O O . LEU A 1 645 ? -12.345 39.149 -15.568 1.00 90.62 645 LEU A O 1
ATOM 5086 N N . GLY A 1 646 ? -12.976 41.258 -15.999 1.00 90.81 646 GLY A N 1
ATOM 5087 C CA . GLY A 1 646 ? -14.411 41.021 -15.791 1.00 90.81 646 GLY A CA 1
ATOM 5088 C C . GLY A 1 646 ? -14.976 39.934 -16.715 1.00 90.81 646 GLY A C 1
ATOM 5089 O O . GLY A 1 646 ? -15.687 39.036 -16.261 1.00 90.81 646 GLY A O 1
ATOM 5090 N N . GLY A 1 647 ? -14.582 39.942 -17.994 1.00 90.50 647 GLY A N 1
ATOM 5091 C CA . GLY A 1 647 ? -14.939 38.895 -18.957 1.00 90.50 647 GLY A CA 1
ATOM 5092 C C . GLY A 1 647 ? -14.381 37.510 -18.598 1.00 90.50 647 GLY A C 1
ATOM 5093 O O . GLY A 1 647 ? -15.077 36.507 -18.757 1.00 90.50 647 GLY A O 1
ATOM 5094 N N . LEU A 1 648 ? -13.158 37.441 -18.056 1.00 91.56 648 LEU A N 1
ATOM 5095 C CA . LEU A 1 648 ? -12.565 36.187 -17.570 1.00 91.56 648 LEU A CA 1
ATOM 5096 C C . LEU A 1 648 ? -13.309 35.634 -16.344 1.00 91.56 648 LEU A C 1
ATOM 5098 O O . LEU A 1 648 ? -13.553 34.431 -16.281 1.00 91.56 648 LEU A O 1
ATOM 5102 N N . PHE A 1 649 ? -13.726 36.498 -15.413 1.00 90.62 649 PHE A N 1
ATOM 5103 C CA . PHE A 1 649 ? -14.571 36.114 -14.277 1.00 90.62 649 PHE A CA 1
ATOM 5104 C C . PHE A 1 649 ? -15.939 35.569 -14.732 1.00 90.62 649 PHE A C 1
ATOM 5106 O O . PHE A 1 649 ? -16.317 34.481 -14.299 1.00 90.62 649 PHE A O 1
ATOM 5113 N N . LYS A 1 650 ? -16.640 36.266 -15.646 1.00 87.06 650 LYS A N 1
ATOM 5114 C CA . LYS A 1 650 ? -17.932 35.823 -16.225 1.00 87.06 650 LYS A CA 1
ATOM 5115 C C . LYS A 1 650 ? -17.807 34.417 -16.828 1.00 87.06 650 LYS A C 1
ATOM 5117 O O . LYS A 1 650 ? -18.513 33.502 -16.409 1.00 87.06 650 LYS A O 1
ATOM 5122 N N . LYS A 1 651 ? -16.814 34.226 -17.704 1.00 88.69 651 LYS A N 1
ATOM 5123 C CA . LYS A 1 651 ? -16.520 32.948 -18.371 1.00 88.69 651 LYS A CA 1
ATOM 5124 C C . LYS A 1 651 ? -16.130 31.820 -17.408 1.00 88.69 651 LYS A C 1
ATOM 5126 O O . LYS A 1 651 ? -16.438 30.660 -17.663 1.00 88.69 651 LYS A O 1
ATOM 5131 N N . ASN A 1 652 ? -15.439 32.125 -16.309 1.00 87.88 652 ASN A N 1
ATOM 5132 C CA . ASN A 1 652 ? -15.145 31.127 -15.282 1.00 87.88 652 ASN A CA 1
ATOM 5133 C C . ASN A 1 652 ? -16.426 30.682 -14.557 1.00 87.88 652 ASN A C 1
ATOM 5135 O O . ASN A 1 652 ? -16.649 29.484 -14.371 1.00 87.88 652 ASN A O 1
ATOM 5139 N N . PHE A 1 653 ? -17.275 31.640 -14.173 1.00 85.44 653 PHE A N 1
ATOM 5140 C CA . PHE A 1 653 ? -18.457 31.383 -13.351 1.00 85.44 653 PHE A CA 1
ATOM 5141 C C . PHE A 1 653 ? -19.556 30.594 -14.084 1.00 85.44 653 PHE A C 1
ATOM 5143 O O . PHE A 1 653 ? -20.274 29.827 -13.443 1.00 85.44 653 PHE A O 1
ATOM 5150 N N . GLU A 1 654 ? -19.626 30.691 -15.419 1.00 84.12 654 GLU A N 1
ATOM 5151 C CA . GLU A 1 654 ? -20.479 29.852 -16.285 1.00 84.12 654 GLU A CA 1
ATOM 5152 C C . GLU A 1 654 ? -20.397 28.353 -15.928 1.00 84.12 654 GLU A C 1
ATOM 5154 O O . GLU A 1 654 ? -21.423 27.670 -15.920 1.00 84.12 654 GLU A O 1
ATOM 5159 N N . THR A 1 655 ? -19.216 27.864 -15.525 1.00 78.88 655 THR A N 1
ATOM 5160 C CA . THR A 1 655 ? -18.965 26.471 -15.100 1.00 78.88 655 THR A CA 1
ATOM 5161 C C . THR A 1 655 ? -19.887 25.991 -13.970 1.00 78.88 655 THR A C 1
ATOM 5163 O O . THR A 1 655 ? -20.222 24.810 -13.921 1.00 78.88 655 THR A O 1
ATOM 5166 N N . PHE A 1 656 ? -20.321 26.884 -13.074 1.00 81.31 656 PHE A N 1
ATOM 5167 C CA . PHE A 1 656 ? -21.080 26.533 -11.864 1.00 81.31 656 PHE A CA 1
ATOM 5168 C C . PHE A 1 656 ? -22.595 26.761 -11.992 1.00 81.31 656 PHE A C 1
ATOM 5170 O O . PHE A 1 656 ? -23.352 26.380 -11.101 1.00 81.31 656 PHE A O 1
ATOM 5177 N N . THR A 1 657 ? -23.050 27.366 -13.095 1.00 71.81 657 THR A N 1
ATOM 5178 C CA . THR A 1 657 ? -24.450 27.807 -13.278 1.00 71.81 657 THR A CA 1
ATOM 5179 C C . THR A 1 657 ? -25.466 26.669 -13.418 1.00 71.81 657 THR A C 1
ATOM 5181 O O . THR A 1 657 ? -26.635 26.854 -13.096 1.00 71.81 657 THR A O 1
ATOM 5184 N N . ASN A 1 658 ? -25.030 25.484 -13.857 1.00 64.31 658 ASN A N 1
ATOM 5185 C CA . ASN A 1 658 ? -25.910 24.348 -14.158 1.00 64.31 658 ASN A CA 1
ATOM 5186 C C . ASN A 1 658 ? -26.166 23.400 -12.964 1.00 64.31 658 ASN A C 1
ATOM 5188 O O . ASN A 1 658 ? -26.857 22.394 -13.126 1.00 64.31 658 ASN A O 1
ATOM 5192 N N . TYR A 1 659 ? -25.606 23.671 -11.778 1.00 62.72 659 TYR A N 1
ATOM 5193 C CA . TYR A 1 659 ? -25.685 22.755 -10.633 1.00 62.72 659 TYR A CA 1
ATOM 5194 C C . TYR A 1 659 ? -26.911 23.025 -9.744 1.00 62.72 659 TYR A C 1
ATOM 5196 O O . TYR A 1 659 ? -27.094 24.133 -9.242 1.00 62.72 659 TYR A O 1
ATOM 5204 N N . LYS A 1 660 ? -27.738 22.001 -9.498 1.00 52.97 660 LYS A N 1
ATOM 5205 C CA . LYS A 1 660 ? -28.979 22.111 -8.708 1.00 52.97 660 LYS A CA 1
ATOM 5206 C C . LYS A 1 660 ? -28.733 22.091 -7.189 1.00 52.97 660 LYS A C 1
ATOM 5208 O O . LYS A 1 660 ? -29.039 21.104 -6.530 1.00 52.97 660 LYS A O 1
ATOM 5213 N N . ILE A 1 661 ? -28.234 23.194 -6.628 1.00 47.97 661 ILE A N 1
ATOM 5214 C CA . ILE A 1 661 ? -28.354 23.515 -5.191 1.00 47.97 661 ILE A CA 1
ATOM 5215 C C . ILE A 1 661 ? -28.832 24.969 -5.053 1.00 47.97 661 ILE A C 1
ATOM 5217 O O . ILE A 1 661 ? -28.319 25.847 -5.740 1.00 47.97 661 ILE A O 1
ATOM 5221 N N . ASP A 1 662 ? -29.830 25.176 -4.189 1.00 44.19 662 ASP A N 1
ATOM 5222 C CA . ASP A 1 662 ? -30.445 26.436 -3.733 1.00 44.19 662 ASP A CA 1
ATOM 5223 C C . ASP A 1 662 ? -30.194 27.708 -4.568 1.00 44.19 662 ASP A C 1
ATOM 5225 O O . ASP A 1 662 ? -29.230 28.458 -4.383 1.00 44.19 662 ASP A O 1
ATOM 5229 N N . LEU A 1 663 ? -31.168 28.007 -5.438 1.00 43.28 663 LEU A N 1
ATOM 5230 C CA . LEU A 1 663 ? -31.168 29.114 -6.407 1.00 43.28 663 LEU A CA 1
ATOM 5231 C C . LEU A 1 663 ? -30.814 30.499 -5.830 1.00 43.28 663 LEU A C 1
ATOM 5233 O O . LEU A 1 663 ? -30.319 31.348 -6.569 1.00 43.28 663 LEU A O 1
ATOM 5237 N N . VAL A 1 664 ? -31.072 30.758 -4.545 1.00 46.84 664 VAL A N 1
ATOM 5238 C CA . VAL A 1 664 ? -30.994 32.102 -3.938 1.00 46.84 664 VAL A CA 1
ATOM 5239 C C . VAL A 1 664 ? -29.584 32.710 -4.030 1.00 46.84 664 VAL A C 1
ATOM 5241 O O . VAL A 1 664 ? -29.437 33.894 -4.352 1.00 46.84 664 VAL A O 1
ATOM 5244 N N . ILE A 1 665 ? -28.535 31.907 -3.816 1.00 49.69 665 ILE A N 1
ATOM 5245 C CA . ILE A 1 665 ? -27.140 32.381 -3.888 1.00 49.69 665 ILE A CA 1
ATOM 5246 C C . ILE A 1 665 ? -26.706 32.574 -5.352 1.00 49.69 665 ILE A C 1
ATOM 5248 O O . ILE A 1 665 ? -26.065 33.571 -5.686 1.00 49.69 665 ILE A O 1
ATOM 5252 N N . LEU A 1 666 ? -27.091 31.665 -6.253 1.00 47.91 666 LEU A N 1
ATOM 5253 C CA . LEU A 1 666 ? -26.725 31.739 -7.673 1.00 47.91 666 LEU A CA 1
ATOM 5254 C C . LEU A 1 666 ? -27.425 32.894 -8.410 1.00 47.91 666 LEU A C 1
ATOM 5256 O O . LEU A 1 666 ? -26.784 33.571 -9.215 1.00 47.91 666 LEU A O 1
ATOM 5260 N N . LEU A 1 667 ? -28.696 33.178 -8.111 1.00 43.97 667 LEU A N 1
ATOM 5261 C CA . LEU A 1 667 ? -29.439 34.301 -8.704 1.00 43.97 667 LEU A CA 1
ATOM 5262 C C . LEU A 1 667 ? -28.853 35.661 -8.289 1.00 43.97 667 LEU A C 1
ATOM 5264 O O . LEU A 1 667 ? -28.663 36.546 -9.128 1.00 43.97 667 LEU A O 1
ATOM 5268 N N . THR A 1 668 ? -28.506 35.822 -7.009 1.00 45.91 668 THR A N 1
ATOM 5269 C CA . THR A 1 668 ? -27.881 37.059 -6.512 1.00 45.91 668 THR A CA 1
ATOM 5270 C C . THR A 1 668 ? -26.460 37.243 -7.049 1.00 45.91 668 THR A C 1
ATOM 5272 O O . THR A 1 668 ? -26.132 38.339 -7.498 1.00 45.91 668 THR A O 1
ATOM 5275 N N . CYS A 1 669 ? -25.649 36.180 -7.133 1.00 43.03 669 CYS A N 1
ATOM 5276 C CA . CYS A 1 669 ? -24.337 36.234 -7.794 1.00 43.03 669 CYS A CA 1
ATOM 5277 C C . CYS A 1 669 ? -24.440 36.589 -9.289 1.00 43.03 669 CYS A C 1
ATOM 5279 O O . CYS A 1 669 ? -23.686 37.429 -9.774 1.00 43.03 669 CYS A O 1
ATOM 5281 N N . SER A 1 670 ? -25.400 36.008 -10.017 1.00 40.75 670 SER A N 1
ATOM 5282 C CA . SER A 1 670 ? -25.603 36.287 -11.451 1.00 40.75 670 SER A CA 1
ATOM 5283 C C . SER A 1 670 ? -25.947 37.759 -11.710 1.00 40.75 670 SER A C 1
ATOM 5285 O O . SER A 1 670 ? -25.517 38.343 -12.704 1.00 40.75 670 SER A O 1
ATOM 5287 N N . SER A 1 671 ? -26.672 38.381 -10.777 1.00 40.31 671 SER A N 1
ATOM 5288 C CA . SER A 1 671 ? -27.096 39.784 -10.857 1.00 40.31 671 SER A CA 1
ATOM 5289 C C . SER A 1 671 ? -25.925 40.774 -10.759 1.00 40.31 671 SER A C 1
ATOM 5291 O O . SER A 1 671 ? -26.018 41.874 -11.296 1.00 40.31 671 SER A O 1
ATOM 5293 N N . ILE A 1 672 ? -24.802 40.382 -10.141 1.00 47.50 672 ILE A N 1
ATOM 5294 C CA . ILE A 1 672 ? -23.580 41.206 -10.038 1.00 47.50 672 ILE A CA 1
ATOM 5295 C C . ILE A 1 672 ? -22.907 41.386 -11.413 1.00 47.50 672 ILE A C 1
ATOM 5297 O O . ILE A 1 672 ? -22.247 42.393 -11.649 1.00 47.50 672 ILE A O 1
ATOM 5301 N N . VAL A 1 673 ? -23.103 40.441 -12.340 1.00 38.38 673 VAL A N 1
ATOM 5302 C CA . VAL A 1 673 ? -22.472 40.434 -13.676 1.00 38.38 673 VAL A CA 1
ATOM 5303 C C . VAL A 1 673 ? -23.441 40.875 -14.789 1.00 38.38 673 VAL A C 1
ATOM 5305 O O . VAL A 1 673 ? -23.015 41.170 -15.904 1.00 38.38 673 VAL A O 1
ATOM 5308 N N . LEU A 1 674 ? -24.745 40.959 -14.499 1.00 34.88 674 LEU A N 1
ATOM 5309 C CA . LEU A 1 674 ? -25.815 41.290 -15.455 1.00 34.88 674 LEU A CA 1
ATOM 5310 C C . LEU A 1 674 ? -26.191 42.785 -15.499 1.00 34.88 674 LEU A C 1
ATOM 5312 O O . LEU A 1 674 ? -27.303 43.146 -15.883 1.00 34.88 674 LEU A O 1
ATOM 5316 N N . ALA A 1 675 ? -25.247 43.678 -15.194 1.00 32.12 675 ALA A N 1
ATOM 5317 C CA . ALA A 1 675 ? -25.387 45.128 -15.386 1.00 32.12 675 ALA A CA 1
ATOM 5318 C C . ALA A 1 675 ? -25.301 45.566 -16.875 1.00 32.12 675 ALA A C 1
ATOM 5320 O O . ALA A 1 675 ? -24.802 46.647 -17.197 1.00 32.12 675 ALA A O 1
ATOM 5321 N N . ASP A 1 676 ? -25.790 44.733 -17.800 1.00 32.78 676 ASP A N 1
ATOM 5322 C CA . ASP A 1 676 ? -25.749 44.930 -19.253 1.00 32.78 676 ASP A CA 1
ATOM 5323 C C . ASP A 1 676 ? -26.772 46.001 -19.704 1.00 32.78 676 ASP A C 1
ATOM 5325 O O . ASP A 1 676 ? -27.837 45.710 -20.248 1.00 32.78 676 ASP A O 1
ATOM 5329 N N . ARG A 1 677 ? -26.444 47.283 -19.473 1.00 29.75 677 ARG A N 1
ATOM 5330 C CA . ARG A 1 677 ? -27.197 48.456 -19.979 1.00 29.75 677 ARG A CA 1
ATOM 5331 C C . ARG A 1 677 ? -26.391 49.421 -20.861 1.00 29.75 677 ARG A C 1
ATOM 5333 O O . ARG A 1 677 ? -26.898 50.483 -21.207 1.00 29.75 677 ARG A O 1
ATOM 5340 N N . LEU A 1 678 ? -25.162 49.060 -21.244 1.00 29.75 678 LEU A N 1
ATOM 5341 C CA . LEU A 1 678 ? -24.257 49.916 -22.036 1.00 29.75 678 LEU A CA 1
ATOM 5342 C C . LEU A 1 678 ? -23.627 49.245 -23.276 1.00 29.75 678 LEU A C 1
ATOM 5344 O O . LEU A 1 678 ? -22.878 49.906 -23.989 1.00 29.75 678 LEU A O 1
ATOM 5348 N N . LEU A 1 679 ? -23.916 47.967 -23.560 1.00 30.02 679 LEU A N 1
ATOM 5349 C CA . LEU A 1 679 ? -23.207 47.184 -24.594 1.00 30.02 679 LEU A CA 1
ATOM 5350 C C . LEU A 1 679 ? -24.008 46.831 -25.863 1.00 30.02 679 LEU A C 1
ATOM 5352 O O . LEU A 1 679 ? -23.447 46.223 -26.771 1.00 30.02 679 LEU A O 1
ATOM 5356 N N . MET A 1 680 ? -25.275 47.242 -25.989 1.00 26.73 680 MET A N 1
ATOM 5357 C CA . MET A 1 680 ? -26.049 47.085 -27.234 1.00 26.73 680 MET A CA 1
ATOM 5358 C C . MET A 1 680 ? -26.525 48.438 -27.767 1.00 26.73 680 MET A C 1
ATOM 5360 O O . MET A 1 680 ? -27.601 48.921 -27.427 1.00 26.73 680 MET A O 1
ATOM 5364 N N . GLY A 1 681 ? -25.679 49.045 -28.604 1.00 26.16 681 GLY A N 1
ATOM 5365 C CA . GLY A 1 681 ? -25.890 50.358 -29.226 1.00 26.16 681 GLY A CA 1
ATOM 5366 C C . GLY A 1 681 ? -25.666 50.383 -30.743 1.00 26.16 681 GLY A C 1
ATOM 5367 O O . GLY A 1 681 ? -25.380 51.440 -31.293 1.00 26.16 681 GLY A O 1
ATOM 5368 N N . SER A 1 682 ? -25.717 49.234 -31.425 1.00 29.33 682 SER A N 1
ATOM 5369 C CA . SER A 1 682 ? -25.731 49.121 -32.896 1.00 29.33 682 SER A CA 1
ATOM 5370 C C . SER A 1 682 ? -26.051 47.682 -33.334 1.00 29.33 682 SER A C 1
ATOM 5372 O O . SER A 1 682 ? -26.047 46.772 -32.511 1.00 29.33 682 SER A O 1
ATOM 5374 N N . ILE A 1 683 ? -26.312 47.502 -34.638 1.00 25.88 683 ILE A N 1
ATOM 5375 C CA . ILE A 1 683 ? -26.705 46.248 -35.313 1.00 25.88 683 ILE A CA 1
ATOM 5376 C C . ILE A 1 683 ? -28.114 45.770 -34.918 1.00 25.88 683 ILE A C 1
ATOM 5378 O O . ILE A 1 683 ? -28.343 45.141 -33.891 1.00 25.88 683 ILE A O 1
ATOM 5382 N N . SER A 1 684 ? -29.071 46.060 -35.800 1.00 23.55 684 SER A N 1
ATOM 5383 C CA . SER A 1 684 ? -30.438 45.532 -35.763 1.00 23.55 684 SER A CA 1
ATOM 5384 C C . SER A 1 684 ? -30.692 44.653 -36.996 1.00 23.55 684 SER A C 1
ATOM 5386 O O . SER A 1 684 ? -29.852 44.626 -37.893 1.00 23.55 684 SER A O 1
ATOM 5388 N N . HIS A 1 685 ? -31.873 44.017 -37.058 1.00 26.67 685 HIS A N 1
ATOM 5389 C CA . HIS A 1 685 ? -32.334 43.090 -38.112 1.00 26.67 685 HIS A CA 1
ATOM 5390 C C . HIS A 1 685 ? -31.704 41.674 -38.006 1.00 26.67 685 HIS A C 1
ATOM 5392 O O . HIS A 1 685 ? -30.527 41.538 -37.701 1.00 26.67 685 HIS A O 1
ATOM 5398 N N . SER A 1 686 ? -32.430 40.564 -38.209 1.00 26.06 686 SER A N 1
ATOM 5399 C CA . SER A 1 686 ? -33.816 40.380 -38.700 1.00 26.06 686 SER A CA 1
ATOM 5400 C C . SER A 1 686 ? -34.460 39.071 -38.188 1.00 26.06 686 SER A C 1
ATOM 5402 O O . SER A 1 686 ? -33.722 38.142 -37.900 1.00 26.06 686 SER A O 1
ATOM 5404 N N . ILE A 1 687 ? -35.811 39.032 -38.139 1.00 26.86 687 ILE A N 1
ATOM 5405 C CA . ILE A 1 687 ? -36.743 37.864 -38.251 1.00 26.86 687 ILE A CA 1
ATOM 5406 C C . ILE A 1 687 ? -36.460 36.646 -37.323 1.00 26.86 687 ILE A C 1
ATOM 5408 O O . ILE A 1 687 ? -35.382 36.081 -37.323 1.00 26.86 687 ILE A O 1
ATOM 5412 N N . GLY A 1 688 ? -37.383 36.077 -36.537 1.00 23.67 688 GLY A N 1
ATOM 5413 C CA . GLY A 1 688 ? -38.853 36.017 -36.605 1.00 23.67 688 GLY A CA 1
ATOM 5414 C C . GLY A 1 688 ? -39.301 34.536 -36.416 1.00 23.67 688 GLY A C 1
ATOM 5415 O O . GLY A 1 688 ? -38.718 33.685 -37.081 1.00 23.67 688 GLY A O 1
ATOM 5416 N N . PRO A 1 689 ? -40.248 34.167 -35.517 1.00 42.16 689 PRO A N 1
ATOM 5417 C CA . PRO A 1 689 ? -40.349 32.782 -34.992 1.00 42.16 689 PRO A CA 1
ATOM 5418 C C . PRO A 1 689 ? -41.652 32.010 -35.330 1.00 42.16 689 PRO A C 1
ATOM 5420 O O . PRO A 1 689 ? -42.617 32.642 -35.761 1.00 42.16 689 PRO A O 1
ATOM 5423 N N . LYS A 1 690 ? -41.723 30.691 -35.004 1.00 25.03 690 LYS A N 1
ATOM 5424 C CA . LYS A 1 690 ? -42.904 29.977 -34.406 1.00 25.03 690 LYS A CA 1
ATOM 5425 C C . LYS A 1 690 ? -42.760 28.435 -34.230 1.00 25.03 690 LYS A C 1
ATOM 5427 O O . LYS A 1 690 ? -42.325 27.788 -35.166 1.00 25.03 690 LYS A O 1
ATOM 5432 N N . LEU A 1 691 ? -43.278 27.916 -33.092 1.00 25.53 691 LEU A N 1
ATOM 5433 C CA . LEU A 1 691 ? -44.053 26.651 -32.839 1.00 25.53 691 LEU A CA 1
ATOM 5434 C C . LEU A 1 691 ? -43.507 25.260 -33.304 1.00 25.53 691 LEU A C 1
ATOM 5436 O O . LEU A 1 691 ? -42.700 25.181 -34.213 1.00 25.53 691 LEU A O 1
ATOM 5440 N N . GLY A 1 692 ? -43.923 24.094 -32.761 1.00 22.62 692 GLY A N 1
ATOM 5441 C CA . GLY A 1 692 ? -44.723 23.791 -31.550 1.00 22.62 692 GLY A CA 1
ATOM 5442 C C . GLY A 1 692 ? -45.359 22.365 -31.491 1.00 22.62 692 GLY A C 1
ATOM 5443 O O . GLY A 1 692 ? -46.220 22.072 -32.302 1.00 22.62 692 GLY A O 1
ATOM 5444 N N . PHE A 1 693 ? -44.975 21.548 -30.488 1.00 22.67 693 PHE A N 1
ATOM 5445 C CA . PHE A 1 693 ? -45.660 20.400 -29.807 1.00 22.67 693 PHE A CA 1
ATOM 5446 C C . PHE A 1 693 ? -46.353 19.172 -30.507 1.00 22.67 693 PHE A C 1
ATOM 5448 O O . PHE A 1 693 ? -47.275 19.314 -31.295 1.00 22.67 693 PHE A O 1
ATOM 5455 N N . HIS A 1 694 ? -46.025 17.972 -29.961 1.00 24.67 694 HIS A N 1
ATOM 5456 C CA . HIS A 1 694 ? -46.842 16.754 -29.631 1.00 24.67 694 HIS A CA 1
ATOM 5457 C C . HIS A 1 694 ? -47.500 15.770 -30.661 1.00 24.67 694 HIS A C 1
ATOM 5459 O O . HIS A 1 694 ? -48.393 16.152 -31.397 1.00 24.67 694 HIS A O 1
ATOM 5465 N N . HIS A 1 695 ? -47.199 14.454 -30.466 1.00 24.84 695 HIS A N 1
ATOM 5466 C CA . HIS A 1 695 ? -48.090 13.237 -30.429 1.00 24.84 695 HIS A CA 1
ATOM 5467 C C . HIS A 1 695 ? -48.960 12.815 -31.671 1.00 24.84 695 HIS A C 1
ATOM 5469 O O . HIS A 1 695 ? -49.196 13.637 -32.537 1.00 24.84 695 HIS A O 1
ATOM 5475 N N . GLN A 1 696 ? -49.474 11.570 -31.884 1.00 23.09 696 GLN A N 1
ATOM 5476 C CA . GLN A 1 696 ? -49.428 10.230 -31.215 1.00 23.09 696 GLN A CA 1
ATOM 5477 C C . GLN A 1 696 ? -49.924 9.048 -32.144 1.00 23.09 696 GLN A C 1
ATOM 5479 O O . GLN A 1 696 ? -50.678 9.305 -33.071 1.00 23.09 696 GLN A O 1
ATOM 5484 N N . VAL A 1 697 ? -49.634 7.771 -31.776 1.00 22.78 697 VAL A N 1
ATOM 5485 C CA . VAL A 1 697 ? -50.510 6.533 -31.825 1.00 22.78 697 VAL A CA 1
ATOM 5486 C C . VAL A 1 697 ? -50.883 5.745 -33.133 1.00 22.78 697 VAL A C 1
ATOM 5488 O O . VAL A 1 697 ? -51.230 6.319 -34.155 1.00 22.78 697 VAL A O 1
ATOM 5491 N N . SER A 1 698 ? -50.982 4.392 -32.989 1.00 22.92 698 SER A N 1
ATOM 5492 C CA . SER A 1 698 ? -51.763 3.350 -33.760 1.00 22.92 698 SER A CA 1
ATOM 5493 C C . SER A 1 698 ? -51.289 2.846 -35.156 1.00 22.92 698 SER A C 1
ATOM 5495 O O . SER A 1 698 ? -50.601 3.583 -35.846 1.00 22.92 698 SER A O 1
ATOM 5497 N N . HIS A 1 699 ? -51.604 1.624 -35.670 1.00 22.95 699 HIS A N 1
ATOM 5498 C CA . HIS A 1 699 ? -52.149 0.345 -35.110 1.00 22.95 699 HIS A CA 1
ATOM 5499 C C . HIS A 1 699 ? -51.875 -0.909 -36.021 1.00 22.95 699 HIS A C 1
ATOM 5501 O O . HIS A 1 699 ? -51.755 -0.779 -37.231 1.00 22.95 699 HIS A O 1
ATOM 5507 N N . CYS A 1 700 ? -51.865 -2.114 -35.413 1.00 20.08 700 CYS A N 1
ATOM 5508 C CA . CYS A 1 700 ? -52.329 -3.464 -35.861 1.00 20.08 700 CYS A CA 1
ATOM 5509 C C . CYS A 1 700 ? -52.041 -4.117 -37.255 1.00 20.08 700 CYS A C 1
ATOM 5511 O O . CYS A 1 700 ? -52.666 -3.761 -38.242 1.00 20.08 700 CYS A O 1
ATOM 5513 N N . SER A 1 701 ? -51.274 -5.232 -37.232 1.00 19.41 701 SER A N 1
ATOM 5514 C CA . SER A 1 701 ? -51.665 -6.667 -37.474 1.00 19.41 701 SER A CA 1
ATOM 5515 C C . SER A 1 701 ? -52.394 -7.143 -38.785 1.00 19.41 701 SER A C 1
ATOM 5517 O O . SER A 1 701 ? -52.826 -6.324 -39.580 1.00 19.41 701 SER A O 1
ATOM 5519 N N . PRO A 1 702 ? -52.564 -8.471 -39.053 1.00 42.50 702 PRO A N 1
ATOM 5520 C CA . PRO A 1 702 ? -51.540 -9.392 -39.601 1.00 42.50 702 PRO A CA 1
ATOM 5521 C C . PRO A 1 702 ? -52.016 -10.272 -40.809 1.00 42.50 702 PRO A C 1
ATOM 5523 O O . PRO A 1 702 ? -53.187 -10.250 -41.177 1.00 42.50 702 PRO A O 1
ATOM 5526 N N . GLY A 1 703 ? -51.146 -11.123 -41.391 1.00 22.16 703 GLY A N 1
ATOM 5527 C CA . GLY A 1 703 ? -51.500 -12.070 -42.480 1.00 22.16 703 GLY A CA 1
ATOM 5528 C C . GLY A 1 703 ? -50.572 -13.302 -42.614 1.00 22.16 703 GLY A C 1
ATOM 5529 O O . GLY A 1 703 ? -49.457 -13.282 -42.100 1.00 22.16 703 GLY A O 1
ATOM 5530 N N . LEU A 1 704 ? -51.041 -14.381 -43.270 1.00 23.52 704 LEU A N 1
ATOM 5531 C CA . LEU A 1 704 ? -50.426 -15.734 -43.307 1.00 23.52 704 LEU A CA 1
ATOM 5532 C C . LEU A 1 704 ? -50.109 -16.258 -44.743 1.00 23.52 704 LEU A C 1
ATOM 5534 O O . LEU A 1 704 ? -50.332 -15.539 -45.710 1.00 23.52 704 LEU A O 1
ATOM 5538 N N . PHE A 1 705 ? -49.688 -17.540 -44.847 1.00 22.75 705 PHE A N 1
ATOM 5539 C CA . PHE A 1 705 ? -49.366 -18.380 -46.042 1.00 22.75 705 PHE A CA 1
ATOM 5540 C C . PHE A 1 705 ? -47.916 -18.310 -46.597 1.00 22.75 705 PHE A C 1
ATOM 5542 O O . PHE A 1 705 ? -47.282 -17.266 -46.546 1.00 22.75 705 PHE A O 1
ATOM 5549 N N . GLY A 1 706 ? -47.323 -19.387 -47.158 1.00 22.03 706 GLY A N 1
ATOM 5550 C CA . GLY A 1 706 ? -47.736 -20.810 -47.161 1.00 22.03 706 GLY A CA 1
ATOM 5551 C C . GLY A 1 706 ? -47.026 -21.736 -48.193 1.00 22.03 706 GLY A C 1
ATOM 5552 O O . GLY A 1 706 ? -46.811 -21.340 -49.327 1.00 22.03 706 GLY A O 1
ATOM 5553 N N . LEU A 1 707 ? -46.762 -22.998 -47.800 1.00 23.09 707 LEU A N 1
ATOM 5554 C CA . LEU A 1 707 ? -46.604 -24.234 -48.625 1.00 23.09 707 LEU A CA 1
ATOM 5555 C C . LEU A 1 707 ? -45.430 -24.449 -49.634 1.00 23.09 707 LEU A C 1
ATOM 5557 O O . LEU A 1 707 ? -45.536 -24.220 -50.831 1.00 23.09 707 LEU A O 1
ATOM 5561 N N . SER A 1 708 ? -44.362 -25.078 -49.121 1.00 24.05 708 SER A N 1
ATOM 5562 C CA . SER A 1 708 ? -43.704 -26.346 -49.559 1.00 24.05 708 SER A CA 1
ATOM 5563 C C . SER A 1 708 ? -43.787 -26.943 -50.996 1.00 24.05 708 SER A C 1
ATOM 5565 O O . SER A 1 708 ? -44.866 -27.158 -51.541 1.00 24.05 708 SER A O 1
ATOM 5567 N N . ARG A 1 709 ? -42.619 -27.450 -51.475 1.00 23.88 709 ARG A N 1
ATOM 5568 C CA . ARG A 1 709 ? -42.298 -28.749 -52.176 1.00 23.88 709 ARG A CA 1
ATOM 5569 C C . ARG A 1 709 ? -41.131 -28.558 -53.183 1.00 23.88 709 ARG A C 1
ATOM 5571 O O . ARG A 1 709 ? -41.140 -27.571 -53.898 1.00 23.88 709 ARG A O 1
ATOM 5578 N N . GLY A 1 710 ? -40.137 -29.448 -53.356 1.00 23.05 710 GLY A N 1
ATOM 5579 C CA . GLY A 1 710 ? -39.710 -30.657 -52.618 1.00 23.05 710 GLY A CA 1
ATOM 5580 C C . GLY A 1 710 ? -38.920 -31.666 -53.501 1.00 23.05 710 GLY A C 1
ATOM 5581 O O . GLY A 1 710 ? -39.026 -31.575 -54.717 1.00 23.05 710 GLY A O 1
ATOM 5582 N N . LYS A 1 711 ? -38.260 -32.679 -52.885 1.00 23.62 711 LYS A N 1
ATOM 5583 C CA . LYS A 1 711 ? -37.676 -33.927 -53.493 1.00 23.62 711 LYS A CA 1
ATOM 5584 C C . LYS A 1 711 ? -36.386 -33.779 -54.359 1.00 23.62 711 LYS A C 1
ATOM 5586 O O . LYS A 1 711 ? -36.216 -32.753 -54.992 1.00 23.62 711 LYS A O 1
ATOM 5591 N N . PHE A 1 712 ? -35.458 -34.759 -54.471 1.00 22.59 712 PHE A N 1
ATOM 5592 C CA . PHE A 1 712 ? -35.164 -36.001 -53.700 1.00 22.59 712 PHE A CA 1
ATOM 5593 C C . PHE A 1 712 ? -33.772 -36.614 -54.052 1.00 22.59 712 PHE A C 1
ATOM 5595 O O . PHE A 1 712 ? -33.323 -36.411 -55.171 1.00 22.59 712 PHE A O 1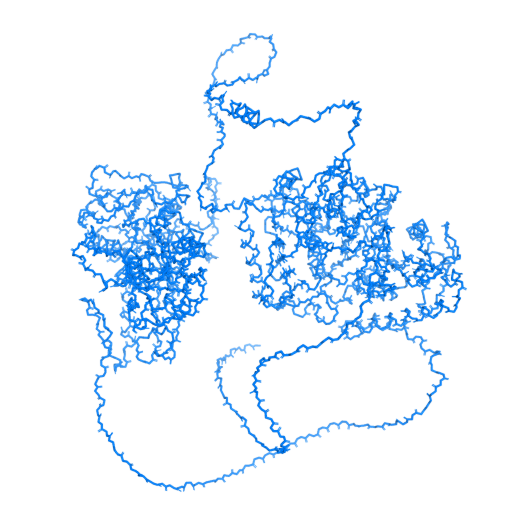
ATOM 5602 N N . LEU A 1 713 ? -33.259 -37.516 -53.180 1.00 24.98 713 LEU A N 1
ATOM 5603 C CA . LEU A 1 713 ? -32.333 -38.661 -53.450 1.00 24.98 713 LEU A CA 1
ATOM 5604 C C . LEU A 1 713 ? -30.889 -38.320 -53.916 1.00 24.98 713 LEU A C 1
ATOM 5606 O O . LEU A 1 713 ? -30.670 -37.284 -54.521 1.00 24.98 713 LEU A O 1
ATOM 5610 N N . SER A 1 714 ? -29.823 -39.096 -53.646 1.00 22.00 714 SER A N 1
ATOM 5611 C CA . SER A 1 714 ? -29.585 -40.450 -53.063 1.00 22.00 714 SER A CA 1
ATOM 5612 C C . SER A 1 714 ? -28.110 -40.547 -52.562 1.00 22.00 714 SER A C 1
ATOM 5614 O O . SER A 1 714 ? -27.315 -39.725 -52.999 1.00 22.00 714 SER A O 1
ATOM 5616 N N . LEU A 1 715 ? -27.606 -41.482 -51.728 1.00 23.86 715 LEU A N 1
ATOM 5617 C CA . LEU A 1 715 ? -28.131 -42.686 -51.040 1.00 23.86 715 LEU A CA 1
ATOM 5618 C C . LEU A 1 715 ? -27.254 -43.056 -49.792 1.00 23.86 715 LEU A C 1
ATOM 5620 O O . LEU A 1 715 ? -26.272 -42.395 -49.485 1.00 23.86 715 LEU A O 1
ATOM 5624 N N . SER A 1 716 ? -27.651 -44.130 -49.096 1.00 23.08 716 SER A N 1
ATOM 5625 C CA . SER A 1 716 ? -26.975 -45.013 -48.101 1.00 23.08 716 SER A CA 1
ATOM 5626 C C . SER A 1 716 ? -25.430 -45.009 -47.957 1.00 23.08 716 SER A C 1
ATOM 5628 O O . SER A 1 716 ? -24.729 -45.012 -48.959 1.00 23.08 716 SER A O 1
ATOM 5630 N N . SER A 1 717 ? -24.852 -45.213 -46.757 1.00 22.83 717 SER A N 1
ATOM 5631 C CA . SER A 1 717 ? -25.019 -46.452 -45.952 1.00 22.83 717 SER A CA 1
ATOM 5632 C C . SER A 1 717 ? -25.076 -46.307 -44.419 1.00 22.83 717 SER A C 1
ATOM 5634 O O . SER A 1 717 ? -24.409 -45.465 -43.831 1.00 22.83 717 SER A O 1
ATOM 5636 N N . ARG A 1 718 ? -25.808 -47.222 -43.759 1.00 25.53 718 ARG A N 1
ATOM 5637 C CA . ARG A 1 718 ? -25.824 -47.441 -42.295 1.00 25.53 718 ARG A CA 1
ATOM 5638 C C . ARG A 1 718 ? -24.942 -48.638 -41.909 1.00 25.53 718 ARG A C 1
ATOM 5640 O O . ARG A 1 718 ? -25.029 -49.645 -42.610 1.00 25.53 718 ARG A O 1
ATOM 5647 N N . LYS A 1 719 ? -24.324 -48.625 -40.714 1.00 23.78 719 LYS A N 1
ATOM 5648 C CA . LYS A 1 719 ? -24.494 -49.692 -39.692 1.00 23.78 719 LYS A CA 1
ATOM 5649 C C . LYS A 1 719 ? -23.834 -49.379 -38.336 1.00 23.78 719 LYS A C 1
ATOM 5651 O O . LYS A 1 719 ? -22.798 -48.742 -38.278 1.00 23.78 719 LYS A O 1
ATOM 5656 N N . HIS A 1 720 ? -24.480 -49.903 -37.290 1.00 24.98 720 HIS A N 1
ATOM 5657 C CA . HIS A 1 720 ? -23.998 -50.193 -35.929 1.00 24.98 720 HIS A CA 1
ATOM 5658 C C . HIS A 1 720 ? -23.197 -49.130 -35.152 1.00 24.98 720 HIS A C 1
ATOM 5660 O O . HIS A 1 720 ? -21.972 -49.099 -35.184 1.00 24.98 720 HIS A O 1
ATOM 5666 N N . PHE A 1 721 ? -23.904 -48.421 -34.264 1.00 24.17 721 PHE A N 1
ATOM 5667 C CA . PHE A 1 721 ? -23.345 -48.095 -32.949 1.00 24.17 721 PHE A CA 1
ATOM 5668 C C . PHE A 1 721 ? -23.102 -49.403 -32.178 1.00 24.17 721 PHE A C 1
ATOM 5670 O O . PHE A 1 721 ? -24.053 -50.114 -31.851 1.00 24.17 721 PHE A O 1
ATOM 5677 N N . GLY A 1 722 ? -21.837 -49.726 -31.909 1.00 22.95 722 GLY A N 1
ATOM 5678 C CA . GLY A 1 722 ? -21.466 -50.664 -30.848 1.00 22.95 722 GLY A CA 1
ATOM 5679 C C . GLY A 1 722 ? -21.485 -49.970 -29.482 1.00 22.95 722 GLY A C 1
ATOM 5680 O O . GLY A 1 722 ? -21.483 -48.741 -29.411 1.00 22.95 722 GLY A O 1
ATOM 5681 N N . ARG A 1 723 ? -21.483 -50.745 -28.390 1.00 25.80 723 ARG A N 1
ATOM 5682 C CA . ARG A 1 723 ? -21.318 -50.201 -27.030 1.00 25.80 723 ARG A CA 1
ATOM 5683 C C . ARG A 1 723 ? -19.968 -49.490 -26.915 1.00 25.80 723 ARG A C 1
ATOM 5685 O O . ARG A 1 723 ? -18.932 -50.148 -26.965 1.00 25.80 723 ARG A O 1
ATOM 5692 N N . ILE A 1 724 ? -19.982 -48.175 -26.709 1.00 26.06 724 ILE A N 1
ATOM 5693 C CA . ILE A 1 724 ? -18.786 -47.424 -26.318 1.00 26.06 724 ILE A CA 1
ATOM 5694 C C . ILE A 1 724 ? -18.645 -47.554 -24.800 1.00 26.06 724 ILE A C 1
ATOM 5696 O O . ILE A 1 724 ? -19.139 -46.723 -24.043 1.00 26.06 724 ILE A O 1
ATOM 5700 N N . HIS A 1 725 ? -17.985 -48.622 -24.349 1.00 25.33 725 HIS A N 1
ATOM 5701 C CA . HIS A 1 725 ? -17.451 -48.652 -22.991 1.00 25.33 725 HIS A CA 1
ATOM 5702 C C . HIS A 1 725 ? -16.254 -47.699 -22.941 1.00 25.33 725 HIS A C 1
ATOM 5704 O O . HIS A 1 725 ? -15.186 -48.013 -23.463 1.00 25.33 725 HIS A O 1
ATOM 5710 N N . ALA A 1 726 ? -16.443 -46.527 -22.336 1.00 26.95 726 ALA A N 1
ATOM 5711 C CA . ALA A 1 726 ? -15.371 -45.573 -22.086 1.00 26.95 726 ALA A CA 1
ATOM 5712 C C . ALA A 1 726 ? -14.486 -46.077 -20.932 1.00 26.95 726 ALA A C 1
ATOM 5714 O O . ALA A 1 726 ? -14.644 -45.680 -19.780 1.00 26.95 726 ALA A O 1
ATOM 5715 N N . SER A 1 727 ? -13.565 -46.992 -21.238 1.00 23.14 727 SER A N 1
ATOM 5716 C CA . SER A 1 727 ? -12.519 -47.399 -20.302 1.00 23.14 727 SER A CA 1
ATOM 5717 C C . SER A 1 727 ? -11.532 -46.248 -20.104 1.00 23.14 727 SER A C 1
ATOM 5719 O O . SER A 1 727 ? -10.664 -46.021 -20.949 1.00 23.14 727 SER A O 1
ATOM 5721 N N . ILE A 1 728 ? -11.649 -45.538 -18.982 1.00 30.80 728 ILE A N 1
ATOM 5722 C CA . ILE A 1 728 ? -10.557 -44.710 -18.463 1.00 30.80 728 ILE A CA 1
ATOM 5723 C C . ILE A 1 728 ? -9.387 -45.667 -18.178 1.00 30.80 728 ILE A C 1
ATOM 5725 O O . ILE A 1 728 ? -9.568 -46.646 -17.454 1.00 30.80 728 ILE A O 1
ATOM 5729 N N . ASP A 1 729 ? -8.219 -45.428 -18.784 1.00 24.08 729 ASP A N 1
ATOM 5730 C CA . ASP A 1 729 ? -7.074 -46.360 -18.780 1.00 24.08 729 ASP A CA 1
ATOM 5731 C C . ASP A 1 729 ? -6.299 -46.319 -17.445 1.00 24.08 729 ASP A C 1
ATOM 5733 O O . ASP A 1 729 ? -5.151 -45.876 -17.354 1.00 24.08 729 ASP A O 1
ATOM 5737 N N . VAL A 1 730 ? -6.970 -46.735 -16.366 1.00 30.09 730 VAL A N 1
ATOM 5738 C CA . VAL A 1 730 ? -6.417 -46.789 -15.007 1.00 30.09 730 VAL A CA 1
ATOM 5739 C C . VAL A 1 730 ? -5.506 -48.009 -14.869 1.00 30.09 730 VAL A C 1
ATOM 5741 O O . VAL A 1 730 ? -5.957 -49.130 -14.632 1.00 30.09 730 VAL A O 1
ATOM 5744 N N . LYS A 1 731 ? -4.195 -47.781 -14.972 1.00 27.62 731 LYS A N 1
ATOM 5745 C CA . LYS A 1 731 ? -3.152 -48.796 -14.754 1.00 27.62 731 LYS A CA 1
ATOM 5746 C C . LYS A 1 731 ? -2.884 -49.076 -13.268 1.00 27.62 731 LYS A C 1
ATOM 5748 O O . LYS A 1 731 ? -1.743 -48.965 -12.829 1.00 27.62 731 LYS A O 1
ATOM 5753 N N . ASP A 1 732 ? -3.902 -49.480 -12.506 1.00 32.72 732 ASP A N 1
ATOM 5754 C CA . ASP A 1 732 ? -3.682 -50.128 -11.203 1.00 32.72 732 ASP A CA 1
ATOM 5755 C C . ASP A 1 732 ? -4.791 -51.136 -10.832 1.00 32.72 732 ASP A C 1
ATOM 5757 O O . ASP A 1 732 ? -5.917 -51.086 -11.325 1.00 32.72 732 ASP A O 1
ATOM 5761 N N . GLY A 1 733 ? -4.465 -52.088 -9.957 1.00 31.92 733 GLY A N 1
ATOM 5762 C CA . GLY A 1 733 ? -5.212 -53.314 -9.660 1.00 31.92 733 GLY A CA 1
ATOM 5763 C C . GLY A 1 733 ? -6.511 -53.160 -8.862 1.00 31.92 733 GLY A C 1
ATOM 5764 O O . GLY A 1 733 ? -6.964 -54.135 -8.259 1.00 31.92 733 GLY A O 1
ATOM 5765 N N . ARG A 1 734 ? -7.131 -51.975 -8.834 1.00 37.19 734 ARG A N 1
ATOM 5766 C CA . ARG A 1 734 ? -8.457 -51.758 -8.234 1.00 37.19 734 ARG A CA 1
ATOM 5767 C C . ARG A 1 734 ? -9.488 -51.501 -9.324 1.00 37.19 734 ARG A C 1
ATOM 5769 O O . ARG A 1 734 ? -9.504 -50.437 -9.934 1.00 37.19 734 ARG A O 1
ATOM 5776 N N . LYS A 1 735 ? -10.406 -52.453 -9.513 1.00 34.09 735 LYS A N 1
ATOM 5777 C CA . LYS A 1 735 ? -11.618 -52.226 -10.309 1.00 34.09 735 LYS A CA 1
ATOM 5778 C C . LYS A 1 735 ? -12.499 -51.185 -9.616 1.00 34.09 735 LYS A C 1
ATOM 5780 O O . LYS A 1 735 ? -13.286 -51.532 -8.740 1.00 34.09 735 LYS A O 1
ATOM 5785 N N . ILE A 1 736 ? -12.397 -49.935 -10.053 1.00 47.31 736 ILE A N 1
ATOM 5786 C CA . ILE A 1 736 ? -13.566 -49.055 -10.091 1.00 47.31 736 ILE A CA 1
ATOM 5787 C C . ILE A 1 736 ? -14.555 -49.738 -11.045 1.00 47.31 736 ILE A C 1
ATOM 5789 O O . ILE A 1 736 ? -14.162 -50.155 -12.139 1.00 47.31 736 ILE A O 1
ATOM 5793 N N . GLU A 1 737 ? -15.809 -49.922 -10.635 1.00 53.75 737 GLU A N 1
ATOM 5794 C CA . GLU A 1 737 ? -16.828 -50.430 -11.555 1.00 53.75 737 GLU A CA 1
ATOM 5795 C C . GLU A 1 737 ? -17.031 -49.391 -12.662 1.00 53.75 737 GLU A C 1
ATOM 5797 O O . GLU A 1 737 ? -17.323 -48.227 -12.388 1.00 53.75 737 GLU A O 1
ATOM 5802 N N . ALA A 1 738 ? -16.794 -49.788 -13.916 1.00 63.75 738 ALA A N 1
ATOM 5803 C CA . ALA A 1 738 ? -16.865 -48.871 -15.046 1.00 63.75 738 ALA A CA 1
ATOM 5804 C C . ALA A 1 738 ? -18.294 -48.324 -15.160 1.00 63.75 738 ALA A C 1
ATOM 5806 O O . ALA A 1 738 ? -19.224 -49.092 -15.404 1.00 63.75 738 ALA A O 1
ATOM 5807 N N . ILE A 1 739 ? -18.446 -47.012 -14.958 1.00 78.88 739 ILE A N 1
ATOM 5808 C CA . ILE A 1 739 ? -19.747 -46.344 -14.862 1.00 78.88 739 ILE A CA 1
ATOM 5809 C C . ILE A 1 739 ? -20.534 -46.605 -16.149 1.00 78.88 739 ILE A C 1
ATOM 5811 O O . ILE A 1 739 ? -20.134 -46.179 -17.236 1.00 78.88 739 ILE A O 1
ATOM 5815 N N . ASP A 1 740 ? -21.660 -47.309 -16.036 1.00 83.31 740 ASP A N 1
ATOM 5816 C CA . ASP A 1 740 ? -22.558 -47.503 -17.167 1.00 83.31 740 ASP A CA 1
ATOM 5817 C C . ASP A 1 740 ? -23.390 -46.234 -17.365 1.00 83.31 740 ASP A C 1
ATOM 5819 O O . ASP A 1 740 ? -24.461 -46.070 -16.792 1.00 83.31 740 ASP A O 1
ATOM 5823 N N . PHE A 1 741 ? -22.901 -45.317 -18.198 1.00 86.25 741 PHE A N 1
ATOM 5824 C CA . PHE A 1 741 ? -23.614 -44.080 -18.530 1.00 86.25 741 PHE A CA 1
ATOM 5825 C C . PHE A 1 741 ? -24.945 -44.303 -19.284 1.00 86.25 741 PHE A C 1
ATOM 5827 O O . PHE A 1 741 ? -25.636 -43.326 -19.574 1.00 86.25 741 PHE A O 1
ATOM 5834 N N . SER A 1 742 ? -25.317 -45.550 -19.617 1.00 83.88 742 SER A N 1
ATOM 5835 C CA . SER A 1 742 ? -26.652 -45.893 -20.133 1.00 83.88 742 SER A CA 1
ATOM 5836 C C . SER A 1 742 ? -27.678 -46.233 -19.039 1.00 83.88 742 SER A C 1
ATOM 5838 O O . SER A 1 742 ? -28.874 -46.291 -19.323 1.00 83.88 742 SER A O 1
ATOM 5840 N N . ASP A 1 743 ? -27.235 -46.391 -17.789 1.00 87.44 743 ASP A N 1
ATOM 5841 C CA . ASP A 1 743 ? -28.077 -46.516 -16.597 1.00 87.44 743 ASP A CA 1
ATOM 5842 C C . ASP A 1 743 ? -28.630 -45.133 -16.190 1.00 87.44 743 ASP A C 1
ATOM 5844 O O . ASP A 1 743 ? -27.840 -44.235 -15.893 1.00 87.44 743 ASP A O 1
ATOM 5848 N N . PRO A 1 744 ? -29.959 -44.908 -16.145 1.00 86.38 744 PRO A N 1
ATOM 5849 C CA . PRO A 1 744 ? -30.515 -43.600 -15.788 1.00 86.38 744 PRO A CA 1
ATOM 5850 C C . PRO A 1 744 ? -30.123 -43.137 -14.373 1.00 86.38 744 PRO A C 1
ATOM 5852 O O . PRO A 1 744 ? -30.046 -41.931 -14.132 1.00 86.38 744 PRO A O 1
ATOM 5855 N N . ASP A 1 745 ? -29.814 -44.068 -13.465 1.00 89.44 745 ASP A N 1
ATOM 5856 C CA . ASP A 1 745 ? -29.438 -43.778 -12.080 1.00 89.44 745 ASP A CA 1
ATOM 5857 C C . ASP A 1 745 ? -27.916 -43.635 -11.882 1.00 89.44 745 ASP A C 1
ATOM 5859 O O . ASP A 1 745 ? -27.458 -43.521 -10.738 1.00 89.44 745 ASP A O 1
ATOM 5863 N N . TRP A 1 746 ? -27.104 -43.611 -12.956 1.00 89.75 746 TRP A N 1
ATOM 5864 C CA . TRP A 1 746 ? -25.633 -43.585 -12.854 1.00 89.75 746 TRP A CA 1
ATOM 5865 C C . TRP A 1 746 ? -25.117 -42.456 -11.954 1.00 89.75 746 TRP A C 1
ATOM 5867 O O . TRP A 1 746 ? -24.177 -42.660 -11.188 1.00 89.75 746 TRP A O 1
ATOM 5877 N N . LYS A 1 747 ? -25.771 -41.287 -11.979 1.00 88.94 747 LYS A N 1
ATOM 5878 C CA . LYS A 1 747 ? -25.425 -40.137 -11.128 1.00 88.94 747 LYS A CA 1
ATOM 5879 C C . LYS A 1 747 ? -25.648 -40.402 -9.644 1.00 88.94 747 LYS A C 1
ATOM 5881 O O . LYS A 1 747 ? -24.809 -40.027 -8.836 1.00 88.94 747 LYS A O 1
ATOM 5886 N N . LEU A 1 748 ? -26.766 -41.036 -9.281 1.00 89.25 748 LEU A N 1
ATOM 5887 C CA . LEU A 1 748 ? -27.092 -41.350 -7.887 1.00 89.25 748 LEU A CA 1
ATOM 5888 C C . LEU A 1 748 ? -26.127 -42.406 -7.341 1.00 89.25 748 LEU A C 1
ATOM 5890 O O . LEU A 1 748 ? -25.648 -42.289 -6.216 1.00 89.25 748 LEU A O 1
ATOM 5894 N N . LYS A 1 749 ? -25.777 -43.395 -8.172 1.00 88.81 749 LYS A N 1
ATOM 5895 C CA . LYS A 1 749 ? -24.782 -44.428 -7.849 1.00 88.81 749 LYS A CA 1
ATOM 5896 C C . LYS A 1 749 ? -23.379 -43.830 -7.699 1.00 88.81 749 LYS A C 1
ATOM 5898 O O . LYS A 1 749 ? -22.697 -44.134 -6.726 1.00 88.81 749 LYS A O 1
ATOM 5903 N N . TYR A 1 750 ? -22.988 -42.926 -8.599 1.00 89.44 750 TYR A N 1
ATOM 5904 C CA . TYR A 1 750 ? -21.728 -42.185 -8.516 1.00 89.44 750 TYR A CA 1
ATOM 5905 C C . TYR A 1 750 ? -21.655 -41.288 -7.274 1.00 89.44 750 TYR A C 1
ATOM 5907 O O . TYR A 1 750 ? -20.639 -41.288 -6.586 1.00 89.44 750 TYR A O 1
ATOM 5915 N N . GLN A 1 751 ? -22.729 -40.558 -6.959 1.00 89.62 751 GLN A N 1
ATOM 5916 C CA . GLN A 1 751 ? -22.798 -39.704 -5.773 1.00 89.62 751 GLN A CA 1
ATOM 5917 C C . GLN A 1 751 ? -22.676 -40.533 -4.487 1.00 89.62 751 GLN A C 1
ATOM 5919 O O . GLN A 1 751 ? -21.874 -40.197 -3.622 1.00 89.62 751 GLN A O 1
ATOM 5924 N N . ALA A 1 752 ? -23.396 -41.655 -4.390 1.00 90.12 752 ALA A N 1
ATOM 5925 C CA . ALA A 1 752 ? -23.330 -42.547 -3.235 1.00 90.12 752 ALA A CA 1
ATOM 5926 C C . ALA A 1 752 ? -21.951 -43.221 -3.073 1.00 90.12 752 ALA A C 1
ATOM 5928 O O . ALA A 1 752 ? -21.480 -43.389 -1.949 1.00 90.12 752 ALA A O 1
ATOM 5929 N N . ASP A 1 753 ? -21.278 -43.588 -4.170 1.00 91.00 753 ASP A N 1
ATOM 5930 C CA . ASP A 1 753 ? -19.890 -44.069 -4.132 1.00 91.00 753 ASP A CA 1
ATOM 5931 C C . ASP A 1 753 ? -18.908 -42.963 -3.710 1.00 91.00 753 ASP A C 1
ATOM 5933 O O . ASP A 1 753 ? -18.055 -43.190 -2.851 1.00 91.00 753 ASP A O 1
ATOM 5937 N N . PHE A 1 754 ? -19.055 -41.753 -4.259 1.00 91.75 754 PHE A N 1
ATOM 5938 C CA . PHE A 1 754 ? -18.244 -40.599 -3.885 1.00 91.75 754 PHE A CA 1
ATOM 5939 C C . PHE A 1 754 ? -18.401 -40.278 -2.393 1.00 91.75 754 PHE A C 1
ATOM 5941 O O . PHE A 1 754 ? -17.411 -40.240 -1.670 1.00 91.75 754 PHE A O 1
ATOM 5948 N N . GLU A 1 755 ? -19.627 -40.132 -1.892 1.00 91.69 755 GLU A N 1
ATOM 5949 C CA . GLU A 1 755 ? -19.896 -39.858 -0.475 1.00 91.69 755 GLU A CA 1
ATOM 5950 C C . GLU A 1 755 ? -19.360 -40.973 0.434 1.00 91.69 755 GLU A C 1
ATOM 5952 O O . GLU A 1 755 ? -18.757 -40.690 1.467 1.00 91.69 755 GLU A O 1
ATOM 5957 N N . LYS A 1 756 ? -19.471 -42.240 0.017 1.00 92.38 756 LYS A N 1
ATOM 5958 C CA . LYS A 1 756 ? -18.894 -43.388 0.731 1.00 92.38 756 LYS A CA 1
ATOM 5959 C C . LYS A 1 756 ? -17.361 -43.365 0.772 1.00 92.38 756 LYS A C 1
ATOM 5961 O O . LYS A 1 756 ? -16.792 -43.735 1.798 1.00 92.38 756 LYS A O 1
ATOM 5966 N N . ARG A 1 757 ? -16.688 -42.960 -0.313 1.00 93.62 757 ARG A N 1
ATOM 5967 C CA . ARG A 1 757 ? -15.216 -42.852 -0.380 1.00 93.62 757 ARG A CA 1
ATOM 5968 C C . ARG A 1 757 ? -14.669 -41.619 0.333 1.00 93.62 757 ARG A C 1
ATOM 5970 O O . ARG A 1 757 ? -13.593 -41.701 0.914 1.00 93.62 757 ARG A O 1
ATOM 5977 N N . PHE A 1 758 ? -15.401 -40.506 0.310 1.00 94.25 758 PHE A N 1
ATOM 5978 C CA . PHE A 1 758 ? -14.995 -39.233 0.915 1.00 94.25 758 PHE A CA 1
ATOM 5979 C C . PHE A 1 758 ? -15.473 -39.036 2.360 1.00 94.25 758 PHE A C 1
ATOM 5981 O O . PHE A 1 758 ? -15.019 -38.099 3.022 1.00 94.25 758 PHE A O 1
ATOM 5988 N N . ASN A 1 759 ? -16.317 -39.931 2.884 1.00 93.06 759 ASN A N 1
ATOM 5989 C CA . ASN A 1 759 ? -16.639 -39.990 4.306 1.00 93.06 759 ASN A CA 1
ATOM 5990 C C . ASN A 1 759 ? -15.361 -40.176 5.145 1.00 93.06 759 ASN A C 1
ATOM 5992 O O . ASN A 1 759 ? -14.603 -41.130 4.959 1.00 93.06 759 ASN A O 1
ATOM 5996 N N . LEU A 1 760 ? -15.123 -39.259 6.083 1.00 95.56 760 LEU A N 1
ATOM 5997 C CA . LEU A 1 760 ? -13.915 -39.266 6.903 1.00 95.56 760 LEU A CA 1
ATOM 5998 C C . LEU A 1 760 ? -13.974 -40.398 7.945 1.00 95.56 760 LEU A C 1
ATOM 6000 O O . LEU A 1 760 ? -14.947 -40.451 8.700 1.00 95.56 760 LEU A O 1
ATOM 6004 N N . PRO A 1 761 ? -12.942 -41.256 8.071 1.00 95.50 761 PRO A N 1
ATOM 6005 C CA . PRO A 1 761 ? -12.911 -42.252 9.134 1.00 95.50 761 PRO A CA 1
ATOM 6006 C C . PRO A 1 761 ? -12.811 -41.562 10.502 1.00 95.50 761 PRO A C 1
ATOM 6008 O O . PRO A 1 761 ? -12.010 -40.642 10.702 1.00 95.50 761 PRO A O 1
ATOM 6011 N N . HIS A 1 762 ? -13.623 -42.011 11.457 1.00 95.88 762 HIS A N 1
ATOM 6012 C CA . HIS A 1 762 ? -13.795 -41.339 12.742 1.00 95.88 762 HIS A CA 1
ATOM 6013 C C . HIS A 1 762 ? -13.593 -42.304 13.919 1.00 95.88 762 HIS A C 1
ATOM 6015 O O . HIS A 1 762 ? -13.751 -43.519 13.796 1.00 95.88 762 HIS A O 1
ATOM 6021 N N . ILE A 1 763 ? -13.209 -41.783 15.085 1.00 94.31 763 ILE A N 1
ATOM 6022 C CA . ILE A 1 763 ? -12.883 -42.611 16.255 1.00 94.31 763 ILE A CA 1
ATOM 6023 C C . ILE A 1 763 ? -14.108 -43.388 16.778 1.00 94.31 763 ILE A C 1
ATOM 6025 O O . ILE A 1 763 ? -13.977 -44.519 17.248 1.00 94.31 763 ILE A O 1
ATOM 6029 N N . THR A 1 764 ? -15.314 -42.836 16.609 1.00 93.81 764 THR A N 1
ATOM 6030 C CA . THR A 1 764 ? -16.578 -43.496 16.987 1.00 93.81 764 THR A CA 1
ATOM 6031 C C . THR A 1 764 ? -16.913 -44.724 16.141 1.00 93.81 764 THR A C 1
ATOM 6033 O O . THR A 1 764 ? -17.708 -45.547 16.580 1.00 93.81 764 THR A O 1
ATOM 6036 N N . ASP A 1 765 ? -16.295 -44.902 14.966 1.00 92.56 765 ASP A N 1
ATOM 6037 C CA . ASP A 1 765 ? -16.476 -46.102 14.134 1.00 92.56 765 ASP A CA 1
ATOM 6038 C C . ASP A 1 765 ? -16.018 -47.385 14.854 1.00 92.56 765 ASP A C 1
ATOM 6040 O O . ASP A 1 765 ? -16.412 -48.494 14.494 1.00 92.56 765 ASP A O 1
ATOM 6044 N N . VAL A 1 766 ? -15.118 -47.230 15.831 1.00 91.75 766 VAL A N 1
ATOM 6045 C CA . VAL A 1 766 ? -14.530 -48.310 16.636 1.00 91.75 766 VAL A CA 1
ATOM 6046 C C . VAL A 1 766 ? -14.991 -48.226 18.094 1.00 91.75 766 VAL A C 1
ATOM 6048 O O . VAL A 1 766 ? -15.190 -49.264 18.726 1.00 91.75 766 VAL A O 1
ATOM 6051 N N . PHE A 1 767 ? -15.197 -47.005 18.598 1.00 91.19 767 PHE A N 1
ATOM 6052 C CA . PHE A 1 767 ? -15.618 -46.687 19.965 1.00 91.19 767 PHE A CA 1
ATOM 6053 C C . PHE A 1 767 ? -16.970 -45.954 19.942 1.00 91.19 767 PHE A C 1
ATOM 6055 O O . PHE A 1 767 ? -17.036 -44.740 20.132 1.00 91.19 767 PHE A O 1
ATOM 6062 N N . GLY A 1 768 ? -18.057 -46.672 19.643 1.00 82.00 768 GLY A N 1
ATOM 6063 C CA . GLY A 1 768 ? -19.403 -46.085 19.500 1.00 82.00 768 GLY A CA 1
ATOM 6064 C C . GLY A 1 768 ? -19.975 -45.459 20.784 1.00 82.00 768 GLY A C 1
ATOM 6065 O O . GLY A 1 768 ? -20.963 -44.735 20.733 1.00 82.00 768 GLY A O 1
ATOM 6066 N N . ASP A 1 769 ? -19.335 -45.722 21.920 1.00 83.12 769 ASP A N 1
ATOM 6067 C CA . ASP A 1 769 ? -19.577 -45.176 23.255 1.00 83.12 769 ASP A CA 1
ATOM 6068 C C . ASP A 1 769 ? -18.735 -43.921 23.578 1.00 83.12 769 ASP A C 1
ATOM 6070 O O . ASP A 1 769 ? -18.880 -43.339 24.654 1.00 83.12 769 ASP A O 1
ATOM 6074 N N . ALA A 1 770 ? -17.861 -43.471 22.668 1.00 86.62 770 ALA A N 1
ATOM 6075 C CA . ALA A 1 770 ? -16.987 -42.318 22.882 1.00 86.62 770 ALA A CA 1
ATOM 6076 C C . ALA A 1 770 ? -17.767 -40.988 22.927 1.00 86.62 770 ALA A C 1
ATOM 6078 O O . ALA A 1 770 ? -17.977 -40.326 21.909 1.00 86.62 770 ALA A O 1
ATOM 6079 N N . VAL A 1 771 ? -18.157 -40.577 24.135 1.00 88.56 771 VAL A N 1
ATOM 6080 C CA . VAL A 1 771 ? -18.865 -39.316 24.400 1.00 88.56 771 VAL A CA 1
ATOM 6081 C C . VAL A 1 771 ? -17.999 -38.100 24.012 1.00 88.56 771 VAL A C 1
ATOM 6083 O O . VAL A 1 771 ? -16.874 -37.980 24.507 1.00 88.56 771 VAL A O 1
ATOM 6086 N N . PRO A 1 772 ? -18.502 -37.171 23.174 1.00 93.44 772 PRO A N 1
ATOM 6087 C CA . PRO A 1 772 ? -17.818 -35.914 22.883 1.00 93.44 772 PRO A CA 1
ATOM 6088 C C . PRO A 1 772 ? -17.871 -34.943 24.071 1.00 93.44 772 PRO A C 1
ATOM 6090 O O . PRO A 1 772 ? -18.908 -34.796 24.719 1.00 93.44 772 PRO A O 1
ATOM 6093 N N . ILE A 1 773 ? -16.779 -34.213 24.298 1.00 93.31 773 ILE A N 1
ATOM 6094 C CA . ILE A 1 773 ? -16.674 -33.131 25.292 1.00 93.31 773 ILE A CA 1
ATOM 6095 C C . ILE A 1 773 ? -16.543 -31.761 24.598 1.00 93.31 773 ILE A C 1
ATOM 6097 O O . ILE A 1 773 ? -16.150 -31.718 23.429 1.00 93.31 773 ILE A O 1
ATOM 6101 N N . PRO A 1 774 ? -16.846 -30.634 25.273 1.00 91.19 774 PRO A N 1
ATOM 6102 C CA . PRO A 1 774 ? -16.593 -29.298 24.732 1.00 91.19 774 PRO A CA 1
ATOM 6103 C C . PRO A 1 774 ? -15.111 -29.053 24.408 1.00 91.19 774 PRO A C 1
ATOM 6105 O O . PRO A 1 774 ? -14.217 -29.550 25.094 1.00 91.19 774 PRO A O 1
ATOM 6108 N N . SER A 1 775 ? -14.851 -28.265 23.366 1.00 90.69 775 SER A N 1
ATOM 6109 C CA . SER A 1 775 ? -13.507 -27.855 22.954 1.00 90.69 775 SER A CA 1
ATOM 6110 C C . SER A 1 775 ? -12.860 -26.897 23.956 1.00 90.69 775 SER A C 1
ATOM 6112 O O . SER A 1 775 ? -13.439 -25.878 24.323 1.00 90.69 775 SER A O 1
ATOM 6114 N N . THR A 1 776 ? -11.606 -27.168 24.324 1.00 90.12 776 THR A N 1
ATOM 6115 C CA . THR A 1 776 ? -10.750 -26.235 25.080 1.00 90.12 776 THR A CA 1
ATOM 6116 C C . THR A 1 776 ? -10.120 -25.148 24.201 1.00 90.12 776 THR A C 1
ATOM 6118 O O . THR A 1 776 ? -9.677 -24.118 24.708 1.00 90.12 776 THR A O 1
ATOM 6121 N N . PHE A 1 777 ? -10.068 -25.352 22.879 1.00 86.69 777 PHE A N 1
ATOM 6122 C CA . PHE A 1 777 ? -9.521 -24.380 21.935 1.00 86.69 777 PHE A CA 1
ATOM 6123 C C . PHE A 1 777 ? -10.497 -23.217 21.735 1.00 86.69 777 PHE A C 1
ATOM 6125 O O . PHE A 1 777 ? -11.587 -23.407 21.200 1.00 86.69 777 PHE A O 1
ATOM 6132 N N . CYS A 1 778 ? -10.069 -22.007 22.099 1.00 75.50 778 CYS A N 1
ATOM 6133 C CA . CYS A 1 778 ? -10.832 -20.773 21.934 1.00 75.50 778 CYS A CA 1
ATOM 6134 C C . CYS A 1 778 ? -10.022 -19.733 21.143 1.00 75.50 778 CYS A C 1
ATOM 6136 O O . CYS A 1 778 ? -8.905 -19.380 21.522 1.00 75.50 778 CYS A O 1
ATOM 6138 N N . LEU A 1 779 ? -10.602 -19.182 20.068 1.00 62.12 779 LEU A N 1
ATOM 6139 C CA . LEU A 1 779 ? -9.955 -18.139 19.251 1.00 62.12 779 LEU A CA 1
ATOM 6140 C C . LEU A 1 779 ? -9.765 -16.811 20.015 1.00 62.12 779 LEU A C 1
ATOM 6142 O O . LEU A 1 779 ? -8.938 -15.992 19.623 1.00 62.12 779 LEU A O 1
ATOM 6146 N N . LYS A 1 780 ? -10.502 -16.586 21.113 1.00 58.00 780 LYS A N 1
ATOM 6147 C CA . LYS A 1 780 ? -10.349 -15.426 22.011 1.00 58.00 780 LYS A CA 1
ATOM 6148 C C . LYS A 1 780 ? -9.349 -15.701 23.149 1.00 58.00 780 LYS A C 1
ATOM 6150 O O . LYS A 1 780 ? -9.588 -15.278 24.280 1.00 58.00 780 LYS A O 1
ATOM 6155 N N . MET A 1 781 ? -8.228 -16.379 22.878 1.00 50.34 781 MET A N 1
ATOM 6156 C CA . MET A 1 781 ? -7.145 -16.546 23.861 1.00 50.34 781 MET A CA 1
ATOM 6157 C C . MET A 1 781 ? -6.521 -15.194 24.250 1.00 50.34 781 MET A C 1
ATOM 6159 O O . MET A 1 781 ? -5.553 -14.720 23.656 1.00 50.34 781 MET A O 1
ATOM 6163 N N . ARG A 1 782 ? -7.074 -14.584 25.301 1.00 41.78 782 ARG A N 1
ATOM 6164 C CA . ARG A 1 782 ? -6.362 -13.631 26.154 1.00 41.78 782 ARG A CA 1
ATOM 6165 C C . ARG A 1 782 ? -5.400 -14.417 27.056 1.00 41.78 782 ARG A C 1
ATOM 6167 O O . ARG A 1 782 ? -5.657 -15.576 27.374 1.00 41.78 782 ARG A O 1
ATOM 6174 N N . SER A 1 783 ? -4.295 -13.784 27.451 1.00 32.75 783 SER A N 1
ATOM 6175 C CA . SER A 1 783 ? -3.330 -14.320 28.428 1.00 32.75 783 SER A CA 1
ATOM 6176 C C . SER A 1 783 ? -4.031 -14.788 29.718 1.00 32.75 783 SER A C 1
ATOM 6178 O O . SER A 1 783 ? -5.106 -14.269 30.026 1.00 32.75 783 SER A O 1
ATOM 6180 N N . PRO A 1 784 ? -3.475 -15.782 30.443 1.00 37.38 784 PRO A N 1
ATOM 6181 C CA . PRO A 1 784 ? -4.258 -16.658 31.310 1.00 37.38 784 PRO A CA 1
ATOM 6182 C C . PRO A 1 784 ? -5.041 -15.911 32.387 1.00 37.38 784 PRO A C 1
ATOM 6184 O O . PRO A 1 784 ? -4.517 -15.027 33.066 1.00 37.38 784 PRO A O 1
ATOM 6187 N N . VAL A 1 785 ? -6.297 -16.325 32.548 1.00 34.81 785 VAL A N 1
ATOM 6188 C CA . VAL A 1 785 ? -7.172 -15.889 33.636 1.00 34.81 785 VAL A CA 1
ATOM 6189 C C . VAL A 1 785 ? -6.531 -16.328 34.953 1.00 34.81 785 VAL A C 1
ATOM 6191 O O . VAL A 1 785 ? -6.216 -17.505 35.119 1.00 34.81 785 VAL A O 1
ATOM 6194 N N . SER A 1 786 ? -6.316 -15.392 35.874 1.00 38.41 786 SER A N 1
ATOM 6195 C CA . SER A 1 786 ? -5.983 -15.720 37.262 1.00 38.41 786 SER A CA 1
ATOM 6196 C C . SER A 1 786 ? -7.193 -16.348 37.961 1.00 38.41 786 SER A C 1
ATOM 6198 O O . SER A 1 786 ? -8.327 -16.175 37.516 1.00 38.41 786 SER A O 1
ATOM 6200 N N . ASP A 1 787 ? -6.988 -17.010 39.100 1.00 42.81 787 ASP A N 1
ATOM 6201 C CA . ASP A 1 787 ? -8.043 -17.694 39.873 1.00 42.81 787 ASP A CA 1
ATOM 6202 C C . ASP A 1 787 ? -9.073 -16.742 40.543 1.00 42.81 787 ASP A C 1
ATOM 6204 O O . ASP A 1 787 ? -9.687 -17.071 41.556 1.00 42.81 787 ASP A O 1
ATOM 6208 N N . VAL A 1 788 ? -9.247 -15.525 40.010 1.00 38.56 788 VAL A N 1
ATOM 6209 C CA . VAL A 1 788 ? -9.964 -14.389 40.614 1.00 38.56 788 VAL A CA 1
ATOM 6210 C C . VAL A 1 788 ? -10.974 -13.759 39.633 1.00 38.56 788 VAL A C 1
ATOM 6212 O O . VAL A 1 788 ? -11.190 -12.551 39.635 1.00 38.56 788 VAL A O 1
ATOM 6215 N N . PHE A 1 789 ? -11.622 -14.574 38.790 1.00 31.12 789 PHE A N 1
ATOM 6216 C CA . PHE A 1 789 ? -12.759 -14.153 37.950 1.00 31.12 789 PHE A CA 1
ATOM 6217 C C . PHE A 1 789 ? -14.032 -14.985 38.214 1.00 31.12 789 PHE A C 1
ATOM 6219 O O . PHE A 1 789 ? -14.364 -15.896 37.451 1.00 31.12 789 PHE A O 1
ATOM 6226 N N . PRO A 1 790 ? -14.786 -14.678 39.287 1.00 41.47 790 PRO A N 1
ATOM 6227 C CA . PRO A 1 790 ? -16.091 -15.277 39.547 1.00 41.47 790 PRO A CA 1
ATOM 6228 C C . PRO A 1 790 ? -17.185 -14.563 38.732 1.00 41.47 790 PRO A C 1
ATOM 6230 O O . PRO A 1 790 ? -17.848 -13.656 39.230 1.00 41.47 790 PRO A O 1
ATOM 6233 N N . GLY A 1 791 ? -17.387 -14.958 37.472 1.00 36.81 791 GLY A N 1
ATOM 6234 C CA . GLY A 1 791 ? -18.477 -14.398 36.665 1.00 36.81 791 GLY A CA 1
ATOM 6235 C C . GLY A 1 791 ? -18.452 -14.768 35.185 1.00 36.81 791 GLY A C 1
ATOM 6236 O O . GLY A 1 791 ? -17.732 -14.145 34.416 1.00 36.81 791 GLY A O 1
ATOM 6237 N N . VAL A 1 792 ? -19.279 -15.756 34.825 1.00 38.69 792 VAL A N 1
ATOM 6238 C CA . VAL A 1 792 ? -19.961 -15.950 33.526 1.00 38.69 792 VAL A CA 1
ATOM 6239 C C . VAL A 1 792 ? -19.289 -15.294 32.305 1.00 38.69 792 VAL A C 1
ATOM 6241 O O . VAL A 1 792 ? -19.492 -14.113 32.021 1.00 38.69 792 VAL A O 1
ATOM 6244 N N . TYR A 1 793 ? -18.578 -16.099 31.508 1.00 41.72 793 TYR A N 1
ATOM 6245 C CA . TYR A 1 793 ? -18.348 -15.752 30.101 1.00 41.72 793 TYR A CA 1
ATOM 6246 C C . TYR A 1 793 ? -19.706 -15.626 29.381 1.00 41.72 793 TYR A C 1
ATOM 6248 O O . TYR A 1 793 ? -20.607 -16.415 29.677 1.00 41.72 793 TYR A O 1
ATOM 6256 N N . PRO A 1 794 ? -19.880 -14.666 28.452 1.00 40.03 794 PRO A N 1
ATOM 6257 C CA . PRO A 1 794 ? -21.111 -14.554 27.673 1.00 40.03 794 PRO A CA 1
ATOM 6258 C C . PRO A 1 794 ? -21.355 -15.843 26.879 1.00 40.03 794 PRO A C 1
ATOM 6260 O O . PRO A 1 794 ? -20.413 -16.412 26.328 1.00 40.03 794 PRO A O 1
ATOM 6263 N N . SER A 1 795 ? -22.611 -16.289 26.847 1.00 40.31 795 SER A N 1
ATOM 6264 C CA . SER A 1 795 ? -23.035 -17.577 26.288 1.00 40.31 795 SER A CA 1
ATOM 6265 C C . SER A 1 795 ? -22.674 -17.745 24.810 1.00 40.31 795 SER A C 1
ATOM 6267 O O . SER A 1 795 ? -22.815 -16.814 24.017 1.00 40.31 795 SER A O 1
ATOM 6269 N N . ASP A 1 796 ? -22.260 -18.957 24.435 1.00 46.91 796 ASP A N 1
ATOM 6270 C CA . ASP A 1 796 ? -21.667 -19.275 23.127 1.00 46.91 796 ASP A CA 1
ATOM 6271 C C . ASP A 1 796 ? -22.589 -19.073 21.903 1.00 46.91 796 ASP A C 1
ATOM 6273 O O . ASP A 1 796 ? -22.108 -19.067 20.770 1.00 46.91 796 ASP A O 1
ATOM 6277 N N . GLU A 1 797 ? -23.898 -18.880 22.100 1.00 39.22 797 GLU A N 1
ATOM 6278 C CA . GLU A 1 797 ? -24.907 -18.843 21.026 1.00 39.22 797 GLU A CA 1
ATOM 6279 C C . GLU A 1 797 ? -24.738 -17.681 20.022 1.00 39.22 797 GLU A C 1
ATOM 6281 O O . GLU A 1 797 ? -25.146 -17.813 18.869 1.00 39.22 797 GLU A O 1
ATOM 6286 N N . GLU A 1 798 ? -24.078 -16.578 20.398 1.00 45.41 798 GLU A N 1
ATOM 6287 C CA . GLU A 1 798 ? -23.765 -15.465 19.478 1.00 45.41 798 GLU A CA 1
ATOM 6288 C C . GLU A 1 798 ? -22.399 -15.608 18.765 1.00 45.41 798 GLU A C 1
ATOM 6290 O O . GLU A 1 798 ? -21.937 -14.671 18.106 1.00 45.41 798 GLU A O 1
ATOM 6295 N N . TRP A 1 799 ? -21.691 -16.742 18.898 1.00 55.09 799 TRP A N 1
ATOM 6296 C CA . TRP A 1 799 ? -20.273 -16.816 18.525 1.00 55.09 799 TRP A CA 1
ATOM 6297 C C . TRP A 1 799 ? -19.921 -17.736 17.341 1.00 55.09 799 TRP A C 1
ATOM 6299 O O . TRP A 1 799 ? -19.650 -18.928 17.476 1.00 55.09 799 TRP A O 1
ATOM 6309 N N . HIS A 1 800 ? -19.797 -17.137 16.151 1.00 61.72 800 HIS A N 1
ATOM 6310 C CA . HIS A 1 800 ? -19.439 -17.801 14.885 1.00 61.72 800 HIS A CA 1
ATOM 6311 C C . HIS A 1 800 ? -17.942 -18.187 14.753 1.00 61.72 800 HIS A C 1
ATOM 6313 O O . HIS A 1 800 ? -17.286 -17.832 13.774 1.00 61.72 800 HIS A O 1
ATOM 6319 N N . GLY A 1 801 ? -17.370 -18.873 15.749 1.00 70.94 801 GLY A N 1
ATOM 6320 C CA . GLY A 1 801 ? -15.942 -19.231 15.784 1.00 70.94 801 GLY A CA 1
ATOM 6321 C C . GLY A 1 801 ? -15.578 -20.671 15.393 1.00 70.94 801 GLY A C 1
ATOM 6322 O O . GLY A 1 801 ? -14.425 -20.930 15.046 1.00 70.94 801 GLY A O 1
ATOM 6323 N N . TYR A 1 802 ? -16.530 -21.606 15.442 1.00 88.44 802 TYR A N 1
ATOM 6324 C CA . TYR A 1 802 ? -16.309 -23.022 15.121 1.00 88.44 802 TYR A CA 1
ATOM 6325 C C . TYR A 1 802 ? -16.820 -23.390 13.723 1.00 88.44 802 TYR A C 1
ATOM 6327 O O . TYR A 1 802 ? -17.769 -22.799 13.212 1.00 88.44 802 TYR A O 1
ATOM 6335 N N . ILE A 1 803 ? -16.212 -24.413 13.120 1.00 91.88 803 ILE A N 1
ATOM 6336 C CA . ILE A 1 803 ? -16.673 -25.017 11.865 1.00 91.88 803 ILE A CA 1
ATOM 6337 C C . ILE A 1 803 ? -17.748 -26.064 12.173 1.00 91.88 803 ILE A C 1
ATOM 6339 O O . ILE A 1 803 ? -17.557 -26.896 13.063 1.00 91.88 803 ILE A O 1
ATOM 6343 N N . ASN A 1 804 ? -18.864 -26.072 11.438 1.00 90.75 804 ASN A N 1
ATOM 6344 C CA . ASN A 1 804 ? -19.890 -27.099 11.619 1.00 90.75 804 ASN A CA 1
ATOM 6345 C C . ASN A 1 804 ? -19.413 -28.450 11.041 1.00 90.75 804 ASN A C 1
ATOM 6347 O O . ASN A 1 804 ? -18.644 -28.514 10.079 1.00 90.75 804 ASN A O 1
ATOM 6351 N N . ASN A 1 805 ? -19.889 -29.572 11.583 1.00 88.12 805 ASN A N 1
ATOM 6352 C CA . ASN A 1 805 ? -19.615 -30.889 10.993 1.00 88.12 805 ASN A CA 1
ATOM 6353 C C . ASN A 1 805 ? -20.274 -31.080 9.616 1.00 88.12 805 ASN A C 1
ATOM 6355 O O . ASN A 1 805 ? -19.802 -31.902 8.827 1.00 88.12 805 ASN A O 1
ATOM 6359 N N . ASN A 1 806 ? -21.284 -30.271 9.290 1.00 90.00 806 ASN A N 1
ATOM 6360 C CA . ASN A 1 806 ? -21.948 -30.240 7.988 1.00 90.00 806 ASN A CA 1
ATOM 6361 C C . ASN A 1 806 ? -21.343 -29.225 6.999 1.00 90.00 806 ASN A C 1
ATOM 6363 O O . ASN A 1 806 ? -21.769 -29.203 5.849 1.00 90.00 806 ASN A O 1
ATOM 6367 N N . ASP A 1 807 ? -20.323 -28.443 7.378 1.00 92.62 807 ASP A N 1
ATOM 6368 C CA . ASP A 1 807 ? -19.619 -27.572 6.426 1.00 92.62 807 ASP A CA 1
ATOM 6369 C C . ASP A 1 807 ? -18.948 -28.409 5.325 1.00 92.62 807 ASP A C 1
ATOM 6371 O O . ASP A 1 807 ? -18.188 -29.353 5.599 1.00 92.62 807 ASP A O 1
ATOM 6375 N N . ARG A 1 808 ? -19.193 -28.038 4.068 1.00 93.56 808 ARG A N 1
ATOM 6376 C CA . ARG A 1 808 ? -18.592 -28.667 2.889 1.00 93.56 808 ARG A CA 1
ATOM 6377 C C . ARG A 1 808 ? -17.895 -27.643 2.001 1.00 93.56 808 ARG A C 1
ATOM 6379 O O . ARG A 1 808 ? -18.254 -26.470 1.968 1.00 93.56 808 ARG A O 1
ATOM 6386 N N . VAL A 1 809 ? -16.892 -28.123 1.280 1.00 94.69 809 VAL A N 1
ATOM 6387 C CA . VAL A 1 809 ? -16.170 -27.430 0.212 1.00 94.69 809 VAL A CA 1
ATOM 6388 C C . VAL A 1 809 ? -16.380 -28.240 -1.060 1.00 94.69 809 VAL A C 1
ATOM 6390 O O . VAL A 1 809 ? -16.348 -29.469 -1.023 1.00 94.69 809 VAL A O 1
ATOM 6393 N N . LEU A 1 810 ? -16.611 -27.570 -2.182 1.00 93.31 810 LEU A N 1
ATOM 6394 C CA . LEU A 1 810 ? -16.775 -28.230 -3.470 1.00 93.31 810 LEU A CA 1
ATOM 6395 C C . LEU A 1 810 ? -15.391 -28.581 -4.051 1.00 93.31 810 LEU A C 1
ATOM 6397 O O . LEU A 1 810 ? -14.531 -27.709 -4.162 1.00 93.31 810 LEU A O 1
ATOM 6401 N N . LEU A 1 811 ? -15.170 -29.848 -4.414 1.00 90.31 811 LEU A N 1
ATOM 6402 C CA . LEU A 1 811 ? -13.884 -30.390 -4.884 1.00 90.31 811 LEU A CA 1
ATOM 6403 C C . LEU A 1 811 ? -13.515 -29.932 -6.305 1.00 90.31 811 LEU A C 1
ATOM 6405 O O . LEU A 1 811 ? -12.341 -29.746 -6.626 1.00 90.31 811 LEU A O 1
ATOM 6409 N N . LYS A 1 812 ? -14.519 -29.721 -7.161 1.00 86.38 812 LYS A N 1
ATOM 6410 C CA . LYS A 1 812 ? -14.378 -29.240 -8.541 1.00 86.38 812 LYS A CA 1
ATOM 6411 C C . LYS A 1 812 ? -15.346 -28.085 -8.751 1.00 86.38 812 LYS A C 1
ATOM 6413 O O . LYS A 1 812 ? -16.539 -28.275 -8.576 1.00 86.38 812 LYS A O 1
ATOM 6418 N N . VAL A 1 813 ? -14.853 -26.904 -9.126 1.00 87.56 813 VAL A N 1
ATOM 6419 C CA . VAL A 1 813 ? -15.673 -25.675 -9.268 1.00 87.56 813 VAL A CA 1
ATOM 6420 C C . VAL A 1 813 ? -15.986 -25.285 -10.718 1.00 87.56 813 VAL A C 1
ATOM 6422 O O . VAL A 1 813 ? -16.648 -24.277 -10.950 1.00 87.56 813 VAL A O 1
ATOM 6425 N N . ILE A 1 814 ? -15.512 -26.050 -11.708 1.00 85.75 814 ILE A N 1
ATOM 6426 C CA . ILE A 1 814 ? -15.661 -25.725 -13.135 1.00 85.75 814 ILE A CA 1
ATOM 6427 C C . ILE A 1 814 ? -16.637 -26.701 -13.791 1.00 85.75 814 ILE A C 1
ATOM 6429 O O . ILE A 1 814 ? -16.314 -27.866 -14.003 1.00 85.75 814 ILE A O 1
ATOM 6433 N N . ASN A 1 815 ? -17.823 -26.208 -14.143 1.00 88.50 815 ASN A N 1
ATOM 6434 C CA . ASN A 1 815 ? -18.794 -26.939 -14.952 1.00 88.50 815 ASN A CA 1
ATOM 6435 C C . ASN A 1 815 ? -18.443 -26.773 -16.444 1.00 88.50 815 ASN A C 1
ATOM 6437 O O . A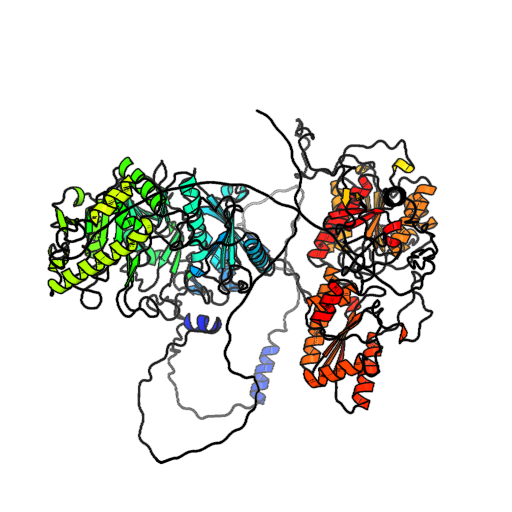SN A 1 815 ? -18.570 -25.677 -16.996 1.00 88.50 815 ASN A O 1
ATOM 6441 N N . TYR A 1 816 ? -17.948 -27.836 -17.082 1.00 87.00 816 TYR A N 1
ATOM 6442 C CA . TYR A 1 816 ? -17.497 -27.819 -18.477 1.00 87.00 816 TYR A CA 1
ATOM 6443 C C . TYR A 1 816 ? -18.652 -28.107 -19.444 1.00 87.00 816 TYR A C 1
ATOM 6445 O O . TYR A 1 816 ? -19.399 -29.056 -19.260 1.00 87.00 816 TYR A O 1
ATOM 6453 N N . SER A 1 817 ? -18.767 -27.339 -20.529 1.00 87.50 817 SER A N 1
ATOM 6454 C CA . SER A 1 817 ? -19.833 -27.514 -21.533 1.00 87.50 817 SER A CA 1
ATOM 6455 C C . SER A 1 817 ? -19.494 -28.483 -22.677 1.00 87.50 817 SER A C 1
ATOM 6457 O O . SER A 1 817 ? -20.328 -28.716 -23.549 1.00 87.50 817 SER A O 1
ATOM 6459 N N . SER A 1 818 ? -18.265 -29.005 -22.721 1.00 87.31 818 SER A N 1
ATOM 6460 C CA . SER A 1 818 ? -17.785 -29.961 -23.730 1.00 87.31 818 SER A CA 1
ATOM 6461 C C . SER A 1 818 ? -16.486 -30.624 -23.258 1.00 87.31 818 SER A C 1
ATOM 6463 O O . SER A 1 818 ? -15.634 -29.908 -22.713 1.00 87.31 818 SER A O 1
ATOM 6465 N N . PRO A 1 819 ? -16.254 -31.925 -23.538 1.00 83.88 819 PRO A N 1
ATOM 6466 C CA . PRO A 1 819 ? -14.995 -32.604 -23.209 1.00 83.88 819 PRO A CA 1
ATOM 6467 C C . PRO A 1 819 ? -13.810 -32.082 -24.033 1.00 83.88 819 PRO A C 1
ATOM 6469 O O . PRO A 1 819 ? -12.662 -32.343 -23.699 1.00 83.88 819 PRO A O 1
ATOM 6472 N N . THR A 1 820 ? -14.067 -31.304 -25.090 1.00 85.44 820 THR A N 1
ATOM 6473 C CA . THR A 1 820 ? -13.035 -30.621 -25.886 1.00 85.44 820 THR A CA 1
ATOM 6474 C C . THR A 1 820 ? -12.661 -29.239 -25.334 1.00 85.44 820 THR A C 1
ATOM 6476 O O . THR A 1 820 ? -12.004 -28.460 -26.026 1.00 85.44 820 THR A O 1
ATOM 6479 N N . SER A 1 821 ? -13.125 -28.870 -24.136 1.00 84.00 821 SER A N 1
ATOM 6480 C CA . SER A 1 821 ? -12.733 -27.605 -23.499 1.00 84.00 821 SER A CA 1
ATOM 6481 C C . SER A 1 821 ? -11.306 -27.722 -22.951 1.00 84.00 821 SER A C 1
ATOM 6483 O O . SER A 1 821 ? -10.943 -28.745 -22.383 1.00 84.00 821 SER A O 1
ATOM 6485 N N . ALA A 1 822 ? -10.480 -26.682 -23.101 1.00 78.31 822 ALA A N 1
ATOM 6486 C CA . ALA A 1 822 ? -9.079 -26.729 -22.661 1.00 78.31 822 ALA A CA 1
ATOM 6487 C C . ALA A 1 822 ? -8.962 -26.967 -21.140 1.00 78.31 822 ALA A C 1
ATOM 6489 O O . ALA A 1 822 ? -9.388 -26.111 -20.357 1.00 78.31 822 ALA A O 1
ATOM 6490 N N . GLY A 1 823 ? -8.370 -28.100 -20.749 1.00 74.88 823 GLY A N 1
ATOM 6491 C CA . GLY A 1 823 ? -8.317 -28.588 -19.367 1.00 74.88 823 GLY A CA 1
ATOM 6492 C C . GLY A 1 823 ? -9.660 -29.095 -18.822 1.00 74.88 823 GLY A C 1
ATOM 6493 O O . GLY A 1 823 ? -9.978 -28.791 -17.674 1.00 74.88 823 GLY A O 1
ATOM 6494 N N . ALA A 1 824 ? -10.478 -29.777 -19.635 1.00 81.81 824 ALA A N 1
ATOM 6495 C CA . ALA A 1 824 ? -11.739 -30.393 -19.209 1.00 81.81 824 ALA A CA 1
ATOM 6496 C C . ALA A 1 824 ? -11.528 -31.710 -18.449 1.00 81.81 824 ALA A C 1
ATOM 6498 O O . ALA A 1 824 ? -11.014 -32.680 -19.000 1.00 81.81 824 ALA A O 1
ATOM 6499 N N . GLU A 1 825 ? -12.018 -31.768 -17.211 1.00 79.88 825 GLU A N 1
ATOM 6500 C CA . GLU A 1 825 ? -12.113 -32.999 -16.424 1.00 79.88 825 GLU A CA 1
ATOM 6501 C C . GLU A 1 825 ? -13.589 -33.411 -16.322 1.00 79.88 825 GLU A C 1
ATOM 6503 O O . GLU A 1 825 ? -14.331 -32.892 -15.488 1.00 79.88 825 GLU A O 1
ATOM 6508 N N . CYS A 1 826 ? -14.036 -34.310 -17.203 1.00 82.12 826 CYS A N 1
ATOM 6509 C CA . CYS A 1 826 ? -15.444 -34.703 -17.310 1.00 82.12 826 CYS A CA 1
ATOM 6510 C C . CYS A 1 826 ? -15.679 -36.143 -16.847 1.00 82.12 826 CYS A C 1
ATOM 6512 O O . CYS A 1 826 ? -14.951 -37.051 -17.240 1.00 82.12 826 CYS A O 1
ATOM 6514 N N . ILE A 1 827 ? -16.717 -36.343 -16.026 1.00 84.44 827 ILE A N 1
ATOM 6515 C CA . ILE A 1 827 ? -17.086 -37.659 -15.478 1.00 84.44 827 ILE A CA 1
ATOM 6516 C C . ILE A 1 827 ? -17.675 -38.554 -16.576 1.00 84.44 827 ILE A C 1
ATOM 6518 O O . ILE A 1 827 ? -17.332 -39.730 -16.650 1.00 84.44 827 ILE A O 1
ATOM 6522 N N . ASP A 1 828 ? -18.525 -37.993 -17.439 1.00 85.25 828 ASP A N 1
ATOM 6523 C CA . ASP A 1 828 ? -19.129 -38.668 -18.590 1.00 85.25 828 ASP A CA 1
ATOM 6524 C C . ASP A 1 828 ? -18.831 -37.917 -19.910 1.00 85.25 828 ASP A C 1
ATOM 6526 O O . ASP A 1 828 ? -18.434 -36.745 -19.877 1.00 85.25 828 ASP A O 1
ATOM 6530 N N . PRO A 1 829 ? -19.065 -38.536 -21.087 1.00 83.69 829 PRO A N 1
ATOM 6531 C CA . PRO A 1 829 ? -18.789 -37.924 -22.392 1.00 83.69 829 PRO A CA 1
ATOM 6532 C C . PRO A 1 829 ? -19.513 -36.598 -22.685 1.00 83.69 829 PRO A C 1
ATOM 6534 O O . PRO A 1 829 ? -19.091 -35.876 -23.585 1.00 83.69 829 PRO A O 1
ATOM 6537 N N . ASN A 1 830 ? -20.586 -36.266 -21.959 1.00 84.62 830 ASN A N 1
ATOM 6538 C CA . ASN A 1 830 ? -21.344 -35.022 -22.127 1.00 84.62 830 ASN A CA 1
ATOM 6539 C C . ASN A 1 830 ? -20.931 -33.919 -21.129 1.00 84.62 830 ASN A C 1
ATOM 6541 O O . ASN A 1 830 ? -21.526 -32.844 -21.151 1.00 84.62 830 ASN A O 1
ATOM 6545 N N . CYS A 1 831 ? -19.936 -34.168 -20.264 1.00 85.81 831 CYS A N 1
ATOM 6546 C CA . CYS A 1 831 ? -19.514 -33.262 -19.184 1.00 85.81 831 CYS A CA 1
ATOM 6547 C C . CYS A 1 831 ? -20.641 -32.870 -18.221 1.00 85.81 831 CYS A C 1
ATOM 6549 O O . CYS A 1 831 ? -20.770 -31.725 -17.792 1.00 85.81 831 CYS A O 1
ATOM 6551 N N . THR A 1 832 ? -21.471 -33.840 -17.857 1.00 87.31 832 THR A N 1
ATOM 6552 C CA . THR A 1 832 ? -22.600 -33.623 -16.966 1.00 87.31 832 THR A CA 1
ATOM 6553 C C . THR A 1 832 ? -22.123 -33.334 -15.547 1.00 87.31 832 THR A C 1
ATOM 6555 O O . THR A 1 832 ? -21.418 -34.134 -14.933 1.00 87.31 832 THR A O 1
ATOM 6558 N N . TRP A 1 833 ? -22.563 -32.202 -15.001 1.00 87.62 833 TRP A N 1
ATOM 6559 C CA . TRP A 1 833 ? -22.249 -31.786 -13.637 1.00 87.62 833 TRP A CA 1
ATOM 6560 C C . TRP A 1 833 ? -22.762 -32.767 -12.570 1.00 87.62 833 TRP A C 1
ATOM 6562 O O . TRP A 1 833 ? -23.916 -33.208 -12.627 1.00 87.62 833 TRP A O 1
ATOM 6572 N N . VAL A 1 834 ? -21.907 -33.054 -11.582 1.00 86.50 834 VAL A N 1
ATOM 6573 C CA . VAL A 1 834 ? -22.204 -33.812 -10.355 1.00 86.50 834 VAL A CA 1
ATOM 6574 C C . VAL A 1 834 ? -21.418 -33.176 -9.199 1.00 86.50 834 VAL A C 1
ATOM 6576 O O . VAL A 1 834 ? -20.246 -32.837 -9.366 1.00 86.50 834 VAL A O 1
ATOM 6579 N N . GLU A 1 835 ? -22.049 -32.978 -8.040 1.00 89.38 835 GLU A N 1
ATOM 6580 C CA . GLU A 1 835 ? -21.481 -32.166 -6.954 1.00 89.38 835 GLU A CA 1
ATOM 6581 C C . GLU A 1 835 ? -20.623 -32.970 -5.969 1.00 89.38 835 GLU A C 1
ATOM 6583 O O . GLU A 1 835 ? -21.105 -33.662 -5.069 1.00 89.38 835 GLU A O 1
ATOM 6588 N N . GLN A 1 836 ? -19.310 -32.821 -6.115 1.00 90.94 836 GLN A N 1
ATOM 6589 C CA . GLN A 1 836 ? -18.309 -33.496 -5.295 1.00 90.94 836 GLN A CA 1
ATOM 6590 C C . GLN A 1 836 ? -17.991 -32.698 -4.019 1.00 90.94 836 GLN A C 1
ATOM 6592 O O . GLN A 1 836 ? -17.061 -31.892 -3.990 1.00 90.94 836 GLN A O 1
ATOM 6597 N N . TRP A 1 837 ? -18.768 -32.900 -2.955 1.00 93.06 837 TRP A N 1
ATOM 6598 C CA . TRP A 1 837 ? -18.623 -32.185 -1.680 1.00 93.06 837 TRP A CA 1
ATOM 6599 C C . TRP A 1 837 ? -17.662 -32.882 -0.697 1.00 93.06 837 TRP A C 1
ATOM 6601 O O . TRP A 1 837 ? -17.901 -34.013 -0.283 1.00 93.06 837 TRP A O 1
ATOM 6611 N N . VAL A 1 838 ? -16.611 -32.186 -0.250 1.00 95.12 838 VAL A N 1
ATOM 6612 C CA . VAL A 1 838 ? -15.639 -32.665 0.758 1.00 95.12 838 VAL A CA 1
ATOM 6613 C C . VAL A 1 838 ? -15.719 -31.865 2.064 1.00 95.12 838 VAL A C 1
ATOM 6615 O O . VAL A 1 838 ? -16.267 -30.765 2.104 1.00 95.12 838 VAL A O 1
ATOM 6618 N N . HIS A 1 839 ? -15.207 -32.411 3.168 1.00 95.62 839 HIS A N 1
ATOM 6619 C CA . HIS A 1 839 ? -15.349 -31.817 4.504 1.00 95.62 839 HIS A CA 1
ATOM 6620 C C . HIS A 1 839 ? -14.427 -30.605 4.722 1.00 95.62 839 HIS A C 1
ATOM 6622 O O . HIS A 1 839 ? -13.216 -30.690 4.513 1.00 95.62 839 HIS A O 1
ATOM 6628 N N . ARG A 1 840 ? -14.975 -29.496 5.237 1.00 96.88 840 ARG A N 1
ATOM 6629 C CA . ARG A 1 840 ? -14.196 -28.299 5.607 1.00 96.88 840 ARG A CA 1
ATOM 6630 C C . ARG A 1 840 ? -13.338 -28.547 6.857 1.00 96.88 840 ARG A C 1
ATOM 6632 O O . ARG A 1 840 ? -13.844 -29.007 7.889 1.00 96.88 840 ARG A O 1
ATOM 6639 N N . ALA A 1 841 ? -12.057 -28.196 6.788 1.00 97.62 841 ALA A N 1
ATOM 6640 C CA . ALA A 1 841 ? -11.142 -28.267 7.924 1.00 97.62 841 ALA A CA 1
ATOM 6641 C C . ALA A 1 841 ? -11.340 -27.090 8.900 1.00 97.62 841 ALA A C 1
ATOM 6643 O O . ALA A 1 841 ? -11.775 -26.011 8.498 1.00 97.62 841 ALA A O 1
ATOM 6644 N N . GLY A 1 842 ? -11.046 -27.311 10.184 1.00 95.38 842 GLY A N 1
ATOM 6645 C CA . GLY A 1 842 ? -11.037 -26.262 11.212 1.00 95.38 842 GLY A CA 1
ATOM 6646 C C . GLY A 1 842 ? -11.526 -26.733 12.584 1.00 95.38 842 GLY A C 1
ATOM 6647 O O . GLY A 1 842 ? -12.012 -27.865 12.708 1.00 95.38 842 GLY A O 1
ATOM 6648 N N . PRO A 1 843 ? -11.409 -25.882 13.620 1.00 95.12 843 PRO A N 1
ATOM 6649 C CA . PRO A 1 843 ? -11.787 -26.226 14.986 1.00 95.12 843 PRO A CA 1
ATOM 6650 C C . PRO A 1 843 ? -13.273 -26.580 15.070 1.00 95.12 843 PRO A C 1
ATOM 6652 O O . PRO A 1 843 ? -14.122 -25.920 14.467 1.00 95.12 843 PRO A O 1
ATOM 6655 N N . ARG A 1 844 ? -13.584 -27.620 15.844 1.00 93.94 844 ARG A N 1
ATOM 6656 C CA . ARG A 1 844 ? -14.950 -28.042 16.162 1.00 93.94 844 ARG A CA 1
ATOM 6657 C C . ARG A 1 844 ? -15.285 -27.663 17.599 1.00 93.94 844 ARG A C 1
ATOM 6659 O O . ARG A 1 844 ? -14.415 -27.712 18.459 1.00 93.94 844 ARG A O 1
ATOM 6666 N N . GLU A 1 845 ? -16.553 -27.345 17.843 1.00 91.25 845 GLU A N 1
ATOM 6667 C CA . GLU A 1 845 ? -17.122 -27.074 19.175 1.00 91.25 845 GLU A CA 1
ATOM 6668 C C . GLU A 1 845 ? -16.924 -28.259 20.142 1.00 91.25 845 GLU A C 1
ATOM 6670 O O . GLU A 1 845 ? -16.806 -28.074 21.351 1.00 91.25 845 GLU A O 1
ATOM 6675 N N . LYS A 1 846 ? -16.869 -29.484 19.600 1.00 92.75 846 LYS A N 1
ATOM 6676 C CA . LYS A 1 846 ? -16.809 -30.744 20.347 1.00 92.75 846 LYS A CA 1
ATOM 6677 C C . LYS A 1 846 ? -15.619 -31.596 19.911 1.00 92.75 846 LYS A C 1
ATOM 6679 O O . LYS A 1 846 ? -15.312 -31.671 18.721 1.00 92.75 846 LYS A O 1
ATOM 6684 N N . ILE A 1 847 ? -14.974 -32.239 20.882 1.00 96.00 847 ILE A N 1
ATOM 6685 C CA . ILE A 1 847 ? -13.749 -33.034 20.726 1.00 96.00 847 ILE A CA 1
ATOM 6686 C C . ILE A 1 847 ? -13.882 -34.397 21.427 1.00 96.00 847 ILE A C 1
ATOM 6688 O O . ILE A 1 847 ? -14.678 -34.551 22.350 1.00 96.00 847 ILE A O 1
ATOM 6692 N N . TYR A 1 848 ? -13.100 -35.393 21.000 1.00 96.81 848 TYR A N 1
ATOM 6693 C CA . TYR A 1 848 ? -13.184 -36.787 21.491 1.00 96.81 848 TYR A CA 1
ATOM 6694 C C . TYR A 1 848 ? -11.963 -37.243 22.308 1.00 96.81 848 TYR A C 1
ATOM 6696 O O . TYR A 1 848 ? -11.873 -38.401 22.732 1.00 96.81 848 TYR A O 1
ATOM 6704 N N . PHE A 1 849 ? -11.022 -36.331 22.547 1.00 96.38 849 PHE A N 1
ATOM 6705 C CA . PHE A 1 849 ? -9.812 -36.538 23.337 1.00 96.38 849 PHE A CA 1
ATOM 6706 C C . PHE A 1 849 ? -9.689 -35.416 24.370 1.00 96.38 849 PHE A C 1
ATOM 6708 O O . PHE A 1 849 ? -9.806 -34.246 24.014 1.00 96.38 849 PHE A O 1
ATOM 6715 N N . LYS A 1 850 ? -9.427 -35.770 25.631 1.00 95.25 850 LYS A N 1
ATOM 6716 C CA . LYS A 1 850 ? -9.099 -34.816 26.697 1.00 95.25 850 LYS A CA 1
ATOM 6717 C C . LYS A 1 850 ? -7.651 -34.336 26.532 1.00 95.25 850 LYS A C 1
ATOM 6719 O O . LYS A 1 850 ? -6.747 -35.172 26.627 1.00 95.25 850 LYS A O 1
ATOM 6724 N N . PRO A 1 851 ? -7.391 -33.042 26.287 1.00 96.12 851 PRO A N 1
ATOM 6725 C CA . PRO A 1 851 ? -6.043 -32.549 26.002 1.00 96.12 851 PRO A CA 1
ATOM 6726 C C . PRO A 1 851 ? -5.011 -32.889 27.083 1.00 96.12 851 PRO A C 1
ATOM 6728 O O . PRO A 1 851 ? -3.878 -33.240 26.773 1.00 96.12 851 PRO A O 1
ATOM 6731 N N . GLU A 1 852 ? -5.401 -32.832 28.354 1.00 94.69 852 GLU A N 1
ATOM 6732 C CA . GLU A 1 852 ? -4.534 -33.075 29.505 1.00 94.69 852 GLU A CA 1
ATOM 6733 C C . GLU A 1 852 ? -4.126 -34.547 29.696 1.00 94.69 852 GLU A C 1
ATOM 6735 O O . GLU A 1 852 ? -3.112 -34.813 30.349 1.00 94.69 852 GLU A O 1
ATOM 6740 N N . GLU A 1 853 ? -4.874 -35.493 29.117 1.00 95.50 853 GLU A N 1
ATOM 6741 C CA . GLU A 1 853 ? -4.550 -36.926 29.138 1.00 95.50 853 GLU A CA 1
ATOM 6742 C C . GLU A 1 853 ? -3.613 -37.309 27.972 1.00 95.50 853 GLU A C 1
ATOM 6744 O O . GLU A 1 853 ? -2.657 -38.069 28.187 1.00 95.50 853 GLU A O 1
ATOM 6749 N N . VAL A 1 854 ? -3.835 -36.706 26.791 1.00 98.06 854 VAL A N 1
ATOM 6750 C CA . VAL A 1 854 ? -3.166 -36.994 25.505 1.00 98.06 854 VAL A CA 1
ATOM 6751 C C . VAL A 1 854 ? -1.636 -36.950 25.572 1.00 98.06 854 VAL A C 1
ATOM 6753 O O . VAL A 1 854 ? -1.030 -35.989 26.057 1.00 98.06 854 VAL A O 1
ATOM 6756 N N . LYS A 1 855 ? -1.009 -37.952 24.946 1.00 98.56 855 LYS A N 1
ATOM 6757 C CA . LYS A 1 855 ? 0.341 -37.881 24.384 1.00 98.56 855 LYS A CA 1
ATOM 6758 C C . LYS A 1 855 ? 0.293 -37.814 22.858 1.00 98.56 855 LYS A C 1
ATOM 6760 O O . LYS A 1 855 ? -0.219 -38.711 22.190 1.00 98.56 855 LYS A O 1
ATOM 6765 N N . ALA A 1 856 ? 0.881 -36.757 22.306 1.00 98.75 856 ALA A N 1
ATOM 6766 C CA . ALA A 1 856 ? 0.954 -36.508 20.871 1.00 98.75 856 ALA A CA 1
ATOM 6767 C C . ALA A 1 856 ? 2.381 -36.695 20.338 1.00 98.75 856 ALA A C 1
ATOM 6769 O O . ALA A 1 856 ? 3.332 -36.149 20.898 1.00 98.75 856 ALA A O 1
ATOM 6770 N N . ALA A 1 857 ? 2.524 -37.424 19.232 1.00 98.69 857 ALA A N 1
ATOM 6771 C CA . ALA A 1 857 ? 3.784 -37.664 18.541 1.00 98.69 857 ALA A CA 1
ATOM 6772 C C . ALA A 1 857 ? 3.793 -37.045 17.135 1.00 98.69 857 ALA A C 1
ATOM 6774 O O . ALA A 1 857 ? 2.797 -37.097 16.412 1.00 98.69 857 ALA A O 1
ATOM 6775 N N . ILE A 1 858 ? 4.936 -36.495 16.725 1.00 98.75 858 ILE A N 1
ATOM 6776 C CA . ILE A 1 858 ? 5.164 -35.926 15.388 1.00 98.75 858 ILE A CA 1
ATOM 6777 C C . ILE A 1 858 ? 6.309 -36.687 14.716 1.00 98.75 858 ILE A C 1
ATOM 6779 O O . ILE A 1 858 ? 7.343 -36.913 15.343 1.00 98.75 858 ILE A O 1
ATOM 6783 N N . VAL A 1 859 ? 6.151 -37.068 13.446 1.00 98.19 859 VAL A N 1
ATOM 6784 C CA . VAL A 1 859 ? 7.181 -37.789 12.680 1.00 98.19 859 VAL A CA 1
ATOM 6785 C C . VAL A 1 859 ? 7.314 -37.253 11.250 1.00 98.19 859 VAL A C 1
ATOM 6787 O O . VAL A 1 859 ? 6.321 -36.960 10.582 1.00 98.19 859 VAL A O 1
ATOM 6790 N N . THR A 1 860 ? 8.552 -37.128 10.769 1.00 97.12 860 THR A N 1
ATOM 6791 C CA . THR A 1 860 ? 8.909 -36.577 9.451 1.00 97.12 860 THR A CA 1
ATOM 6792 C C . THR A 1 860 ? 9.580 -37.628 8.566 1.00 97.12 860 THR A C 1
ATOM 6794 O O . THR A 1 860 ? 10.720 -38.026 8.801 1.00 97.12 860 THR A O 1
ATOM 6797 N N . CYS A 1 861 ? 8.890 -38.069 7.510 1.00 93.94 861 CYS A N 1
ATOM 6798 C CA . CYS A 1 861 ? 9.350 -39.165 6.645 1.00 93.94 861 CYS A CA 1
ATOM 6799 C C . CYS A 1 861 ? 9.546 -38.734 5.179 1.00 93.94 861 CYS A C 1
ATOM 6801 O O . CYS A 1 861 ? 8.941 -37.779 4.681 1.00 93.94 861 CYS A O 1
ATOM 6803 N N . GLY A 1 862 ? 10.373 -39.492 4.460 1.00 90.12 862 GLY A N 1
ATOM 6804 C CA . GLY A 1 862 ? 10.799 -39.228 3.089 1.00 90.12 862 GLY A CA 1
ATOM 6805 C C . GLY A 1 862 ? 12.141 -38.493 3.037 1.00 90.12 862 GLY A C 1
ATOM 6806 O O . GLY A 1 862 ? 13.052 -38.767 3.811 1.00 90.12 862 GLY A O 1
ATOM 6807 N N . GLY A 1 863 ? 12.279 -37.563 2.091 1.00 90.12 863 GLY A N 1
ATOM 6808 C CA . GLY A 1 863 ? 13.409 -36.630 2.023 1.00 90.12 863 GLY A CA 1
ATOM 6809 C C . GLY A 1 863 ? 13.003 -35.200 2.384 1.00 90.12 863 GLY A C 1
ATOM 6810 O O . GLY A 1 863 ? 11.810 -34.866 2.356 1.00 90.12 863 GLY A O 1
ATOM 6811 N N . LEU A 1 864 ? 14.006 -34.356 2.654 1.00 93.56 864 LEU A N 1
ATOM 6812 C CA . LEU A 1 864 ? 13.833 -32.943 3.011 1.00 93.56 864 LEU A CA 1
ATOM 6813 C C . LEU A 1 864 ? 12.966 -32.172 2.005 1.00 93.56 864 LEU A C 1
ATOM 6815 O O . LEU A 1 864 ? 12.846 -32.551 0.831 1.00 93.56 864 LEU A O 1
ATOM 6819 N N . CYS A 1 865 ? 12.336 -31.129 2.534 1.00 93.69 865 CYS A N 1
ATOM 6820 C CA . CYS A 1 865 ? 11.348 -30.261 1.915 1.00 93.69 865 CYS A CA 1
ATOM 6821 C C . CYS A 1 865 ? 11.288 -28.970 2.751 1.00 93.69 865 CYS A C 1
ATOM 6823 O O . CYS A 1 865 ? 11.268 -29.091 3.985 1.00 93.69 865 CYS A O 1
ATOM 6825 N N . PRO A 1 866 ? 11.217 -27.776 2.141 1.00 96.62 866 PRO A N 1
ATOM 6826 C CA . PRO A 1 866 ? 10.921 -26.545 2.869 1.00 96.62 866 PRO A CA 1
ATOM 6827 C C . PRO A 1 866 ? 9.600 -26.671 3.643 1.00 96.62 866 PRO A C 1
ATOM 6829 O O . PRO A 1 866 ? 8.722 -27.444 3.255 1.00 96.62 866 PRO A O 1
ATOM 6832 N N . GLY A 1 867 ? 9.466 -25.953 4.762 1.00 96.25 867 GLY A N 1
ATOM 6833 C CA . GLY A 1 867 ? 8.242 -25.940 5.577 1.00 96.25 867 GLY A CA 1
ATOM 6834 C C . GLY A 1 867 ? 8.111 -27.052 6.628 1.00 96.25 867 GLY A C 1
ATOM 6835 O O . GLY A 1 867 ? 7.220 -27.008 7.474 1.00 96.25 867 GLY A O 1
ATOM 6836 N N . LEU A 1 868 ? 9.009 -28.046 6.640 1.00 97.62 868 LEU A N 1
ATOM 6837 C CA . LEU A 1 868 ? 8.972 -29.140 7.623 1.00 97.62 868 LEU A CA 1
ATOM 6838 C C . LEU A 1 868 ? 8.989 -28.638 9.078 1.00 97.62 868 LEU A C 1
ATOM 6840 O O . LEU A 1 868 ? 8.208 -29.106 9.908 1.00 97.62 868 LEU A O 1
ATOM 6844 N N . ASN A 1 869 ? 9.863 -27.677 9.380 1.00 97.75 869 ASN A N 1
ATOM 6845 C CA . ASN A 1 869 ? 9.978 -27.072 10.707 1.00 97.75 869 ASN A CA 1
ATOM 6846 C C . ASN A 1 869 ? 8.760 -26.213 11.077 1.00 97.75 869 ASN A C 1
ATOM 6848 O O . ASN A 1 869 ? 8.350 -26.202 12.237 1.00 97.75 869 ASN A O 1
ATOM 6852 N N . ASP A 1 870 ? 8.160 -25.528 10.107 1.00 98.00 870 ASP A N 1
ATOM 6853 C CA . ASP A 1 870 ? 6.955 -24.714 10.259 1.00 98.00 870 ASP A CA 1
ATOM 6854 C C . ASP A 1 870 ? 5.749 -25.568 10.674 1.00 98.00 870 ASP A C 1
ATOM 6856 O O . ASP A 1 870 ? 5.057 -25.231 11.639 1.00 98.00 870 ASP A O 1
ATOM 6860 N N . VAL A 1 871 ? 5.546 -26.718 10.015 1.00 98.44 871 VAL A N 1
ATOM 6861 C CA . VAL A 1 871 ? 4.482 -27.673 10.373 1.00 98.44 871 VAL A CA 1
ATOM 6862 C C . VAL A 1 871 ? 4.723 -28.278 11.759 1.00 98.44 871 VAL A C 1
ATOM 6864 O O . VAL A 1 871 ? 3.809 -28.252 12.582 1.00 98.44 871 VAL A O 1
ATOM 6867 N N . ILE A 1 872 ? 5.941 -28.763 12.064 1.00 98.56 872 ILE A N 1
ATOM 6868 C CA . ILE A 1 872 ? 6.285 -29.272 13.411 1.00 98.56 872 ILE A CA 1
ATOM 6869 C C . ILE A 1 872 ? 5.951 -28.212 14.468 1.00 98.56 872 ILE A C 1
ATOM 6871 O O . ILE A 1 872 ? 5.259 -28.493 15.447 1.00 98.56 872 ILE A O 1
ATOM 6875 N N . ARG A 1 873 ? 6.407 -26.973 14.252 1.00 98.19 873 ARG A N 1
ATOM 6876 C CA . ARG A 1 873 ? 6.204 -25.854 15.174 1.00 98.19 873 ARG A CA 1
ATOM 6877 C C . ARG A 1 873 ? 4.727 -25.574 15.433 1.00 98.19 873 ARG A C 1
ATOM 6879 O O . ARG A 1 873 ? 4.349 -25.364 16.583 1.00 98.19 873 ARG A O 1
ATOM 6886 N N . GLN A 1 874 ? 3.902 -25.558 14.391 1.00 98.19 874 GLN A N 1
ATOM 6887 C CA . GLN A 1 874 ? 2.502 -25.147 14.512 1.00 98.19 874 GLN A CA 1
ATOM 6888 C C . GLN A 1 874 ? 1.592 -26.278 15.003 1.00 98.19 874 GLN A C 1
ATOM 6890 O O . GLN A 1 874 ? 0.621 -25.995 15.702 1.00 98.19 874 GLN A O 1
ATOM 6895 N N . ILE A 1 875 ? 1.951 -27.546 14.775 1.00 98.75 875 ILE A N 1
ATOM 6896 C CA . ILE A 1 875 ? 1.332 -28.681 15.475 1.00 98.75 875 ILE A CA 1
ATOM 6897 C C . ILE A 1 875 ? 1.599 -28.568 16.984 1.00 98.75 875 ILE A C 1
ATOM 6899 O O . ILE A 1 875 ? 0.651 -28.556 17.764 1.00 98.75 875 ILE A O 1
ATOM 6903 N N . VAL A 1 876 ? 2.859 -28.389 17.409 1.00 98.69 876 VAL A N 1
ATOM 6904 C CA . VAL A 1 876 ? 3.219 -28.247 18.838 1.00 98.69 876 VAL A CA 1
ATOM 6905 C C . VAL A 1 876 ? 2.508 -27.057 19.493 1.00 98.69 876 VAL A C 1
ATOM 6907 O O . VAL A 1 876 ? 1.931 -27.211 20.566 1.00 98.69 876 VAL A O 1
ATOM 6910 N N . ILE A 1 877 ? 2.494 -25.887 18.845 1.00 97.19 877 ILE A N 1
ATOM 6911 C CA . ILE A 1 877 ? 1.804 -24.697 19.371 1.00 97.19 877 ILE A CA 1
ATOM 6912 C C . ILE A 1 877 ? 0.291 -24.934 19.487 1.00 97.19 877 ILE A C 1
ATOM 6914 O O . ILE A 1 877 ? -0.302 -24.550 20.491 1.00 97.19 877 ILE A O 1
ATOM 6918 N N . THR A 1 878 ? -0.342 -25.585 18.507 1.00 97.44 878 THR A N 1
ATOM 6919 C CA . THR A 1 878 ? -1.795 -25.835 18.552 1.00 97.44 878 THR A CA 1
ATOM 6920 C C . THR A 1 878 ? -2.153 -26.881 19.611 1.00 97.44 878 THR A C 1
ATOM 6922 O O . THR A 1 878 ? -3.138 -26.707 20.323 1.00 97.44 878 THR A O 1
ATOM 6925 N N . LEU A 1 879 ? -1.330 -27.920 19.787 1.00 98.25 879 LEU A N 1
ATOM 6926 C CA . LEU A 1 879 ? -1.473 -28.904 20.867 1.00 98.25 879 LEU A CA 1
ATOM 6927 C C . LEU A 1 879 ? -1.376 -28.243 22.255 1.00 98.25 879 LEU A C 1
ATOM 6929 O O . LEU A 1 879 ? -2.227 -28.495 23.106 1.00 98.25 879 LEU A O 1
ATOM 6933 N N . GLU A 1 880 ? -0.406 -27.347 22.476 1.00 95.69 880 GLU A N 1
ATOM 6934 C CA . GLU A 1 880 ? -0.323 -26.571 23.725 1.00 95.69 880 GLU A CA 1
ATOM 6935 C C . GLU A 1 880 ? -1.540 -25.654 23.934 1.00 95.69 880 GLU A C 1
ATOM 6937 O O . GLU A 1 880 ? -2.011 -25.536 25.062 1.00 95.69 880 GLU A O 1
ATOM 6942 N N . ILE A 1 881 ? -2.090 -25.046 22.873 1.00 93.12 881 ILE A N 1
ATOM 6943 C CA . ILE A 1 881 ? -3.305 -24.210 22.950 1.00 93.12 881 ILE A CA 1
ATOM 6944 C C . ILE A 1 881 ? -4.535 -25.031 23.368 1.00 93.12 881 ILE A C 1
ATOM 6946 O O . ILE A 1 881 ? -5.357 -24.532 24.132 1.00 93.12 881 ILE A O 1
ATOM 6950 N N . TYR A 1 882 ? -4.656 -26.288 22.927 1.00 93.81 882 TYR A N 1
ATOM 6951 C CA . TYR A 1 882 ? -5.679 -27.205 23.450 1.00 93.81 882 TYR A CA 1
ATOM 6952 C C . TYR A 1 882 ? -5.410 -27.622 24.910 1.00 93.81 882 TYR A C 1
ATOM 6954 O O . TYR A 1 882 ? -6.349 -28.004 25.604 1.00 93.81 882 TYR A O 1
ATOM 6962 N N . GLY A 1 883 ? -4.166 -27.545 25.395 1.00 94.12 883 GLY A N 1
ATOM 6963 C CA . GLY A 1 883 ? -3.769 -27.918 26.761 1.00 94.12 883 GLY A CA 1
ATOM 6964 C C . GLY A 1 883 ? -2.953 -29.214 26.874 1.00 94.12 883 GLY A C 1
ATOM 6965 O O . GLY A 1 883 ? -2.799 -29.739 27.979 1.00 94.12 883 GLY A O 1
ATOM 6966 N N . VAL A 1 884 ? -2.426 -29.740 25.761 1.00 97.19 884 VAL A N 1
ATOM 6967 C CA . VAL A 1 884 ? -1.638 -30.985 25.736 1.00 97.19 884 VAL A CA 1
ATOM 6968 C C . VAL A 1 884 ? -0.287 -30.803 26.421 1.00 97.19 884 VAL A C 1
ATOM 6970 O O . VAL A 1 884 ? 0.501 -29.934 26.056 1.00 97.19 884 VAL A O 1
ATOM 6973 N N . LYS A 1 885 ? -0.000 -31.669 27.401 1.00 95.06 885 LYS A N 1
ATOM 6974 C CA . LYS A 1 885 ? 1.209 -31.596 28.248 1.00 95.06 885 LYS A CA 1
ATOM 6975 C C . LYS A 1 885 ? 2.331 -32.547 27.821 1.00 95.06 885 LYS A C 1
ATOM 6977 O O . LYS A 1 885 ? 3.464 -32.385 28.266 1.00 95.06 885 LYS A O 1
ATOM 6982 N N . LYS A 1 886 ? 2.029 -33.549 26.990 1.00 98.25 886 LYS A N 1
ATOM 6983 C CA . LYS A 1 886 ? 2.972 -34.578 26.527 1.00 98.25 886 LYS A CA 1
ATOM 6984 C C . LYS A 1 886 ? 3.074 -34.513 25.001 1.00 98.25 886 LYS A C 1
ATOM 6986 O O . LYS A 1 886 ? 2.273 -35.125 24.298 1.00 98.25 886 LYS A O 1
ATOM 6991 N N . ILE A 1 887 ? 4.041 -33.764 24.479 1.00 98.69 887 ILE A N 1
ATOM 6992 C CA . ILE A 1 887 ? 4.277 -33.664 23.033 1.00 98.69 887 ILE A CA 1
ATOM 6993 C C . ILE A 1 887 ? 5.694 -34.156 22.739 1.00 98.69 887 ILE A C 1
ATOM 6995 O O . ILE A 1 887 ? 6.648 -33.728 23.389 1.00 98.69 887 ILE A O 1
ATOM 6999 N N . VAL A 1 888 ? 5.836 -35.072 21.781 1.00 98.62 888 VAL A N 1
ATOM 7000 C CA . VAL A 1 888 ? 7.118 -35.685 21.412 1.00 98.62 888 VAL A CA 1
ATOM 7001 C C . VAL A 1 888 ? 7.346 -35.686 19.903 1.00 98.62 888 VAL A C 1
ATOM 7003 O O . VAL A 1 888 ? 6.414 -35.726 19.102 1.00 98.62 888 VAL A O 1
ATOM 7006 N N . GLY A 1 889 ? 8.612 -35.652 19.508 1.00 98.38 889 GLY A N 1
ATOM 7007 C CA . GLY A 1 889 ? 9.070 -35.882 18.148 1.00 98.38 889 GLY A CA 1
ATOM 7008 C C . GLY A 1 889 ? 9.751 -37.241 18.032 1.00 98.38 889 GLY A C 1
ATOM 7009 O O . GLY A 1 889 ? 10.534 -37.618 18.904 1.00 98.38 889 GLY A O 1
ATOM 7010 N N . ILE A 1 890 ? 9.463 -37.963 16.952 1.00 98.00 890 ILE A N 1
ATOM 7011 C CA . ILE A 1 890 ? 10.071 -39.256 16.628 1.00 98.00 890 ILE A CA 1
ATOM 7012 C C . ILE A 1 890 ? 11.248 -39.010 15.666 1.00 98.00 890 ILE A C 1
ATOM 7014 O O . ILE A 1 890 ? 11.006 -38.563 14.539 1.00 98.00 890 ILE A O 1
ATOM 7018 N N . PRO A 1 891 ? 12.511 -39.250 16.076 1.00 96.56 891 PRO A N 1
ATOM 7019 C CA . PRO A 1 891 ? 13.664 -38.936 15.239 1.00 96.56 891 PRO A CA 1
ATOM 7020 C C . PRO A 1 891 ? 13.774 -39.828 13.998 1.00 96.56 891 PRO A C 1
ATOM 7022 O O . PRO A 1 891 ? 13.503 -41.026 14.039 1.00 96.56 891 PRO A O 1
ATOM 7025 N N . PHE A 1 892 ? 14.260 -39.239 12.906 1.00 94.88 892 PHE A N 1
ATOM 7026 C CA . PHE A 1 892 ? 14.620 -39.909 11.655 1.00 94.88 892 PHE A CA 1
ATOM 7027 C C . PHE A 1 892 ? 13.499 -40.786 11.078 1.00 94.88 892 PHE A C 1
ATOM 7029 O O . PHE A 1 892 ? 13.721 -41.930 10.674 1.00 94.88 892 PHE A O 1
ATOM 7036 N N . GLY A 1 893 ? 12.292 -40.226 10.981 1.00 94.62 893 GLY A N 1
ATOM 7037 C CA . GLY A 1 893 ? 11.145 -40.861 10.331 1.00 94.62 893 GLY A CA 1
ATOM 7038 C C . GLY A 1 893 ? 10.676 -42.137 11.035 1.00 94.62 893 GLY A C 1
ATOM 7039 O O . GLY A 1 893 ? 10.790 -42.272 12.251 1.00 94.62 893 GLY A O 1
ATOM 7040 N N . TYR A 1 894 ? 10.157 -43.106 10.276 1.00 94.44 894 TYR A N 1
ATOM 7041 C CA . TYR A 1 894 ? 9.598 -44.333 10.859 1.00 94.44 894 TYR A CA 1
ATOM 7042 C C . TYR A 1 894 ? 10.627 -45.211 11.594 1.00 94.44 894 TYR A C 1
ATOM 7044 O O . TYR A 1 894 ? 10.235 -45.994 12.456 1.00 94.44 894 TYR A O 1
ATOM 7052 N N . ARG A 1 895 ? 11.934 -45.060 11.321 1.00 92.50 895 ARG A N 1
ATOM 7053 C CA . ARG A 1 895 ? 12.998 -45.761 12.067 1.00 92.50 895 ARG A CA 1
ATOM 7054 C C . ARG A 1 895 ? 12.933 -45.476 13.575 1.00 92.50 895 ARG A C 1
ATOM 7056 O O . ARG A 1 895 ? 13.157 -46.397 14.355 1.00 92.50 895 ARG A O 1
ATOM 7063 N N . GLY A 1 896 ? 12.566 -44.260 13.991 1.00 94.38 896 GLY A N 1
ATOM 7064 C CA . GLY A 1 896 ? 12.496 -43.868 15.405 1.00 94.38 896 GLY A CA 1
ATOM 7065 C C . GLY A 1 896 ? 11.445 -44.601 16.254 1.00 94.38 896 GLY A C 1
ATOM 7066 O O . GLY A 1 896 ? 11.375 -44.364 17.460 1.00 94.38 896 GLY A O 1
ATOM 7067 N N . PHE A 1 897 ? 10.630 -45.486 15.663 1.00 94.62 897 PHE A N 1
ATOM 7068 C CA . PHE A 1 897 ? 9.737 -46.389 16.400 1.00 94.62 897 PHE A CA 1
ATOM 7069 C C . PHE A 1 897 ? 10.411 -47.706 16.817 1.00 94.62 897 PHE A C 1
ATOM 7071 O O . PHE A 1 897 ? 10.157 -48.175 17.926 1.00 94.62 897 PHE A O 1
ATOM 7078 N N . SER A 1 898 ? 11.265 -48.288 15.968 1.00 89.81 898 SER A N 1
ATOM 7079 C CA . SER A 1 898 ? 11.934 -49.580 16.212 1.00 89.81 898 SER A CA 1
ATOM 7080 C C . SER A 1 898 ? 13.353 -49.447 16.769 1.00 89.81 898 SER A C 1
ATOM 7082 O O . SER A 1 898 ? 13.851 -50.352 17.434 1.00 89.81 898 SER A O 1
ATOM 7084 N N . ASP A 1 899 ? 14.032 -48.347 16.446 1.00 88.38 899 ASP A N 1
ATOM 7085 C CA . ASP A 1 899 ? 15.428 -48.121 16.808 1.00 88.38 899 ASP A CA 1
ATOM 7086 C C . ASP A 1 899 ? 15.550 -47.725 18.287 1.00 88.38 899 ASP A C 1
ATOM 7088 O O . ASP A 1 899 ? 14.968 -46.732 18.727 1.00 88.38 899 ASP A O 1
ATOM 7092 N N . LYS A 1 900 ? 16.290 -48.526 19.062 1.00 84.12 900 LYS A N 1
ATOM 7093 C CA . LYS A 1 900 ? 16.431 -48.359 20.517 1.00 84.12 900 LYS A CA 1
ATOM 7094 C C . LYS A 1 900 ? 17.469 -47.308 20.911 1.00 84.12 900 LYS A C 1
ATOM 7096 O O . LYS A 1 900 ? 17.489 -46.905 22.070 1.00 84.12 900 LYS A O 1
ATOM 7101 N N . GLU A 1 901 ? 18.297 -46.847 19.973 1.00 87.69 901 GLU A N 1
ATOM 7102 C CA . GLU A 1 901 ? 19.221 -45.728 20.198 1.00 87.69 901 GLU A CA 1
ATOM 7103 C C . GLU A 1 901 ? 18.530 -44.368 19.964 1.00 87.69 901 GLU A C 1
ATOM 7105 O O . GLU A 1 901 ? 18.993 -43.337 20.453 1.00 87.69 901 GLU A O 1
ATOM 7110 N N . LEU A 1 902 ? 17.383 -44.354 19.269 1.00 89.50 902 LEU A N 1
ATOM 7111 C CA . LEU A 1 902 ? 16.600 -43.152 18.971 1.00 89.50 902 LEU A CA 1
ATOM 7112 C C . LEU A 1 902 ? 15.487 -42.919 20.004 1.00 89.50 902 LEU A C 1
ATOM 7114 O O . LEU A 1 902 ? 14.353 -43.380 19.860 1.00 89.50 902 LEU A O 1
ATOM 7118 N N . THR A 1 903 ? 15.806 -42.147 21.041 1.00 89.50 903 THR A N 1
ATOM 7119 C CA . THR A 1 903 ? 14.842 -41.718 22.065 1.00 89.50 903 THR A CA 1
ATOM 7120 C C . THR A 1 903 ? 13.840 -40.680 21.543 1.00 89.50 903 THR A C 1
ATOM 7122 O O . THR A 1 903 ? 14.105 -39.931 20.603 1.00 89.50 903 THR A O 1
ATOM 7125 N N . GLU A 1 904 ? 12.660 -40.611 22.166 1.00 94.12 904 GLU A N 1
ATOM 7126 C CA . GLU A 1 904 ? 11.678 -39.558 21.882 1.00 94.12 904 GLU A CA 1
ATOM 7127 C C . GLU A 1 904 ? 12.239 -38.174 22.241 1.00 94.12 904 GLU A C 1
ATOM 7129 O O . GLU A 1 904 ? 12.697 -37.957 23.363 1.00 94.12 904 GLU A O 1
ATOM 7134 N N . MET A 1 905 ? 12.153 -37.210 21.320 1.00 96.94 905 MET A N 1
ATOM 7135 C CA . MET A 1 905 ? 12.533 -35.820 21.588 1.00 96.94 905 MET A CA 1
ATOM 7136 C C . MET A 1 905 ? 11.360 -35.076 22.247 1.00 96.94 905 MET A C 1
ATOM 7138 O O . MET A 1 905 ? 10.325 -34.931 21.596 1.00 96.94 905 MET A O 1
ATOM 7142 N N . PRO A 1 906 ? 11.473 -34.546 23.480 1.00 97.69 906 PRO A N 1
ATOM 7143 C CA . PRO A 1 906 ? 10.408 -33.742 24.076 1.00 97.69 906 PRO A CA 1
ATOM 7144 C C . PRO A 1 906 ? 10.218 -32.426 23.312 1.00 97.69 906 PRO A C 1
ATOM 7146 O O . PRO A 1 906 ? 11.173 -31.675 23.103 1.00 97.69 906 PRO A O 1
ATOM 7149 N N . LEU A 1 907 ? 8.981 -32.125 22.916 1.00 98.12 907 LEU A N 1
ATOM 7150 C CA . LEU A 1 907 ? 8.625 -30.909 22.190 1.00 98.12 907 LEU A CA 1
ATOM 7151 C C . LEU A 1 907 ? 7.766 -29.982 23.054 1.00 98.12 907 LEU A C 1
ATOM 7153 O O . LEU A 1 907 ? 6.931 -30.410 23.841 1.00 98.12 907 LEU A O 1
ATOM 7157 N N . SER A 1 908 ? 7.989 -28.683 22.884 1.00 96.06 908 SER A N 1
ATOM 7158 C CA . SER A 1 908 ? 7.204 -27.595 23.477 1.00 96.06 908 SER A CA 1
ATOM 7159 C C . SER A 1 908 ? 7.409 -26.329 22.652 1.00 96.06 908 SER A C 1
ATOM 7161 O O . SER A 1 908 ? 8.392 -26.226 21.910 1.00 96.06 908 SER A O 1
ATOM 7163 N N . ARG A 1 909 ? 6.550 -25.322 22.814 1.00 92.56 909 ARG A N 1
ATOM 7164 C CA . ARG A 1 909 ? 6.650 -23.997 22.184 1.00 92.56 909 ARG A CA 1
ATOM 7165 C C . ARG A 1 909 ? 8.001 -23.325 22.411 1.00 92.56 909 ARG A C 1
ATOM 7167 O O . ARG A 1 909 ? 8.433 -22.575 21.542 1.00 92.56 909 ARG A O 1
ATOM 7174 N N . LYS A 1 910 ? 8.692 -23.622 23.520 1.00 91.44 910 LYS A N 1
ATOM 7175 C CA . LYS A 1 910 ? 10.071 -23.171 23.777 1.00 91.44 910 LYS A CA 1
ATOM 7176 C C . LYS A 1 910 ? 11.088 -23.858 22.857 1.00 91.44 910 LYS A C 1
ATOM 7178 O O . LYS A 1 910 ? 11.963 -23.187 22.324 1.00 91.44 910 LYS A O 1
ATOM 7183 N N . VAL A 1 911 ? 10.966 -25.172 22.651 1.00 93.75 911 VAL A N 1
ATOM 7184 C CA . VAL A 1 911 ? 11.838 -25.947 21.744 1.00 93.75 911 VAL A CA 1
ATOM 7185 C C . VAL A 1 911 ? 11.593 -25.548 20.286 1.00 93.75 911 VAL A C 1
ATOM 7187 O O . VAL A 1 911 ? 12.538 -25.297 19.545 1.00 93.75 911 VAL A O 1
ATOM 7190 N N . VAL A 1 912 ? 10.328 -25.423 19.873 1.00 95.06 912 VAL A N 1
ATOM 7191 C CA . VAL A 1 912 ? 9.976 -25.120 18.475 1.00 95.06 912 VAL A CA 1
ATOM 7192 C C . VAL A 1 912 ? 9.939 -23.627 18.134 1.00 95.06 912 VAL A C 1
ATOM 7194 O O . VAL A 1 912 ? 9.667 -23.284 16.984 1.00 95.06 912 VAL A O 1
ATOM 7197 N N . GLN A 1 913 ? 10.201 -22.724 19.088 1.00 85.00 913 GLN A N 1
ATOM 7198 C CA . GLN A 1 913 ? 9.950 -21.280 18.939 1.00 85.00 913 GLN A CA 1
ATOM 7199 C C . GLN A 1 913 ? 10.484 -20.721 17.612 1.00 85.00 913 GLN A C 1
ATOM 7201 O O . GLN A 1 913 ? 9.746 -20.063 16.871 1.00 85.00 913 GLN A O 1
ATOM 7206 N N . ASN A 1 914 ? 11.735 -21.070 17.295 1.00 92.69 914 ASN A N 1
ATOM 7207 C CA . ASN A 1 914 ? 12.516 -20.512 16.193 1.00 92.69 914 ASN A CA 1
ATOM 7208 C C . ASN A 1 914 ? 12.877 -21.524 15.089 1.00 92.69 914 ASN A C 1
ATOM 7210 O O . ASN A 1 914 ? 13.518 -21.124 14.126 1.00 92.69 914 ASN A O 1
ATOM 7214 N N . ILE A 1 915 ? 12.461 -22.800 15.163 1.00 93.00 915 ILE A N 1
ATOM 7215 C CA . ILE A 1 915 ? 12.936 -23.828 14.202 1.00 93.00 915 ILE A CA 1
ATOM 7216 C C . ILE A 1 915 ? 12.545 -23.531 12.747 1.00 93.00 915 ILE A C 1
ATOM 7218 O O . ILE A 1 915 ? 13.298 -23.841 11.833 1.00 93.00 915 ILE A O 1
ATOM 7222 N N . HIS A 1 916 ? 11.407 -22.866 12.540 1.00 90.81 916 HIS A N 1
ATOM 7223 C CA . HIS A 1 916 ? 10.932 -22.359 11.246 1.00 90.81 916 HIS A CA 1
ATOM 7224 C C . HIS A 1 916 ? 11.886 -21.357 10.560 1.00 90.81 916 HIS A C 1
ATOM 7226 O O . HIS A 1 916 ? 11.835 -21.169 9.349 1.00 90.81 916 HIS A O 1
ATOM 7232 N N . LEU A 1 917 ? 12.803 -20.730 11.308 1.00 90.00 917 LEU A N 1
ATOM 7233 C CA . LEU A 1 917 ? 13.838 -19.856 10.744 1.00 90.00 917 LEU A CA 1
ATOM 7234 C C . LEU A 1 917 ? 14.970 -20.647 10.061 1.00 90.00 917 LEU A C 1
ATOM 7236 O O . LEU A 1 917 ? 15.810 -20.054 9.384 1.00 90.00 917 LEU A O 1
ATOM 7240 N N . SER A 1 918 ? 14.998 -21.972 10.228 1.00 88.06 918 SER A N 1
ATOM 7241 C CA . SER A 1 918 ? 15.966 -22.888 9.630 1.00 88.06 918 SER A CA 1
ATOM 7242 C C . SER A 1 918 ? 15.287 -23.840 8.648 1.00 88.06 918 SER A C 1
ATOM 7244 O O . SER A 1 918 ? 14.197 -24.352 8.904 1.00 88.06 918 SER A O 1
ATOM 7246 N N . GLY A 1 919 ? 15.965 -24.126 7.537 1.00 89.12 919 GLY A N 1
ATOM 7247 C CA . GLY A 1 919 ? 15.586 -25.223 6.651 1.00 89.12 919 GLY A CA 1
ATOM 7248 C C . GLY A 1 919 ? 15.870 -26.602 7.258 1.00 89.12 919 GLY A C 1
ATOM 7249 O O . GLY A 1 919 ? 16.364 -26.726 8.382 1.00 89.12 919 GLY A O 1
ATOM 7250 N N . GLY A 1 920 ? 15.559 -27.657 6.508 1.00 94.00 920 GLY A N 1
ATOM 7251 C CA . GLY A 1 920 ? 15.712 -29.035 6.978 1.00 94.00 920 GLY A CA 1
ATOM 7252 C C . GLY A 1 920 ? 14.581 -29.484 7.914 1.00 94.00 920 GLY A C 1
ATOM 7253 O O . GLY A 1 920 ? 13.412 -29.204 7.658 1.00 94.00 920 GLY A O 1
ATOM 7254 N N . SER A 1 921 ? 14.908 -30.233 8.972 1.00 95.94 921 SER A N 1
ATOM 7255 C CA . SER A 1 921 ? 13.936 -30.702 9.972 1.00 95.94 921 SER A CA 1
ATOM 7256 C C . SER A 1 921 ? 14.588 -30.927 11.336 1.00 95.94 921 SER A C 1
ATOM 7258 O O . SER A 1 921 ? 15.594 -31.629 11.414 1.00 95.94 921 SER A O 1
ATOM 7260 N N . LEU A 1 922 ? 13.976 -30.405 12.407 1.00 96.62 922 LEU A N 1
ATOM 7261 C CA . LEU A 1 922 ? 14.365 -30.639 13.806 1.00 96.62 922 LEU A CA 1
ATOM 7262 C C . LEU A 1 922 ? 14.458 -32.137 14.149 1.00 96.62 922 LEU A C 1
ATOM 7264 O O . LEU A 1 922 ? 15.323 -32.542 14.919 1.00 96.62 922 LEU A O 1
ATOM 7268 N N . LEU A 1 923 ? 13.568 -32.950 13.576 1.00 96.88 923 LEU A N 1
ATOM 7269 C CA . LEU A 1 923 ? 13.475 -34.388 13.840 1.00 96.88 923 LEU A CA 1
ATOM 7270 C C . LEU A 1 923 ? 14.288 -35.226 12.837 1.00 96.88 923 LEU A C 1
ATOM 7272 O O . LEU A 1 923 ? 14.259 -36.452 12.892 1.00 96.88 923 LEU A O 1
ATOM 7276 N N . GLY A 1 924 ? 14.994 -34.591 11.896 1.00 94.75 924 GLY A N 1
ATOM 7277 C CA . GLY A 1 924 ? 15.584 -35.272 10.745 1.00 94.75 924 GLY A CA 1
ATOM 7278 C C . GLY A 1 924 ? 14.528 -35.859 9.796 1.00 94.75 924 GLY A C 1
ATOM 7279 O O . GLY A 1 924 ? 13.342 -35.538 9.866 1.00 94.75 924 GLY A O 1
ATOM 7280 N N . VAL A 1 925 ? 14.964 -36.716 8.870 1.00 92.81 925 VAL A N 1
ATOM 7281 C CA . VAL A 1 925 ? 14.098 -37.466 7.938 1.00 92.81 925 VAL A CA 1
ATOM 7282 C C . VAL A 1 925 ? 14.730 -38.815 7.588 1.00 92.81 925 VAL A C 1
ATOM 7284 O O . VAL A 1 925 ? 15.950 -38.960 7.667 1.00 92.81 925 VAL A O 1
ATOM 7287 N N . SER A 1 926 ? 13.926 -39.785 7.150 1.00 89.75 926 SER A N 1
ATOM 7288 C CA . SER A 1 926 ? 14.408 -41.034 6.541 1.00 89.75 926 SER A CA 1
ATOM 7289 C C . SER A 1 926 ? 13.442 -41.581 5.481 1.00 89.75 926 SER A C 1
ATOM 7291 O O . SER A 1 926 ? 12.249 -41.265 5.483 1.00 89.75 926 SER A O 1
ATOM 7293 N N . ARG A 1 927 ? 13.962 -42.419 4.571 1.00 86.38 927 ARG A N 1
ATOM 7294 C CA . ARG A 1 927 ? 13.168 -43.289 3.684 1.00 86.38 927 ARG A CA 1
ATOM 7295 C C . ARG A 1 927 ? 13.137 -44.707 4.261 1.00 86.38 927 ARG A C 1
ATOM 7297 O O . ARG A 1 927 ? 14.118 -45.138 4.861 1.00 86.38 927 ARG A O 1
ATOM 7304 N N . GLY A 1 928 ? 12.039 -45.422 4.031 1.00 80.75 928 GLY A N 1
ATOM 7305 C CA . GLY A 1 928 ? 11.790 -46.739 4.626 1.00 80.75 928 GLY A CA 1
ATOM 7306 C C . GLY A 1 928 ? 11.396 -46.678 6.108 1.00 80.75 928 GLY A C 1
ATOM 7307 O O . GLY A 1 928 ? 11.077 -45.613 6.640 1.00 80.75 928 GLY A O 1
ATOM 7308 N N . GLY A 1 929 ? 11.388 -47.838 6.763 1.00 81.50 929 GLY A N 1
ATOM 7309 C CA . GLY A 1 929 ? 11.015 -48.002 8.168 1.00 81.50 929 GLY A CA 1
ATOM 7310 C C . GLY A 1 929 ? 10.862 -49.479 8.566 1.00 81.50 929 GLY A C 1
ATOM 7311 O O . GLY A 1 929 ? 10.998 -50.347 7.702 1.00 81.50 929 GLY A O 1
ATOM 7312 N N . PRO A 1 930 ? 10.595 -49.759 9.854 1.00 86.50 930 PRO A N 1
ATOM 7313 C CA . PRO A 1 930 ? 10.207 -51.082 10.355 1.00 86.50 930 PRO A CA 1
ATOM 7314 C C . PRO A 1 930 ? 8.811 -51.511 9.869 1.00 86.50 930 PRO A C 1
ATOM 7316 O O . PRO A 1 930 ? 8.092 -50.737 9.228 1.00 86.50 930 PRO A O 1
ATOM 7319 N N . GLY A 1 931 ? 8.404 -52.742 10.193 1.00 90.69 931 GLY A N 1
ATOM 7320 C CA . GLY A 1 931 ? 7.068 -53.241 9.879 1.00 90.69 931 GLY A CA 1
ATOM 7321 C C . GLY A 1 931 ? 5.953 -52.451 10.576 1.00 90.69 931 GLY A C 1
ATOM 7322 O O . GLY A 1 931 ? 6.107 -51.972 11.696 1.00 90.69 931 GLY A O 1
ATOM 7323 N N . ILE A 1 932 ? 4.780 -52.356 9.937 1.00 95.56 932 ILE A N 1
ATOM 7324 C CA . ILE A 1 932 ? 3.614 -51.632 10.488 1.00 95.56 932 ILE A CA 1
ATOM 7325 C C . ILE A 1 932 ? 3.200 -52.174 11.867 1.00 95.56 932 ILE A C 1
ATOM 7327 O O . ILE A 1 932 ? 2.792 -51.397 12.726 1.00 95.56 932 ILE A O 1
ATOM 7331 N N . GLY A 1 933 ? 3.353 -53.486 12.094 1.00 94.94 933 GLY A N 1
ATOM 7332 C CA . GLY A 1 933 ? 3.142 -54.108 13.403 1.00 94.94 933 GLY A CA 1
ATOM 7333 C C . GLY A 1 933 ? 4.029 -53.485 14.481 1.00 94.94 933 GLY A C 1
ATOM 7334 O O . GLY A 1 933 ? 3.493 -52.936 15.436 1.00 94.94 933 GLY A O 1
ATOM 7335 N N . GLU A 1 934 ? 5.347 -53.459 14.259 1.00 95.19 934 GLU A N 1
ATOM 7336 C CA . GLU A 1 934 ? 6.342 -52.888 15.182 1.00 95.19 934 GLU A CA 1
ATOM 7337 C C . GLU A 1 934 ? 6.088 -51.401 15.472 1.00 95.19 934 GLU A C 1
ATOM 7339 O O . GLU A 1 934 ? 6.261 -50.949 16.601 1.00 95.19 934 GLU A O 1
ATOM 7344 N N . ILE A 1 935 ? 5.642 -50.627 14.471 1.00 96.75 935 ILE A N 1
ATOM 7345 C CA . ILE A 1 935 ? 5.265 -49.218 14.673 1.00 96.75 935 ILE A CA 1
ATOM 7346 C C . ILE A 1 935 ? 4.076 -49.117 15.633 1.00 96.75 935 ILE A C 1
ATOM 7348 O O . ILE A 1 935 ? 4.087 -48.280 16.532 1.00 96.75 935 ILE A O 1
ATOM 7352 N N . VAL A 1 936 ? 3.057 -49.965 15.474 1.00 97.81 936 VAL A N 1
ATOM 7353 C CA . VAL A 1 936 ? 1.861 -49.944 16.331 1.00 97.81 936 VAL A CA 1
ATOM 7354 C C . VAL A 1 936 ? 2.129 -50.541 17.717 1.00 97.81 936 VAL A C 1
ATOM 7356 O O . VAL A 1 936 ? 1.603 -50.026 18.701 1.00 97.81 936 VAL A O 1
ATOM 7359 N N . ASP A 1 937 ? 3.006 -51.542 17.823 1.00 96.75 937 ASP A N 1
ATOM 7360 C CA . ASP A 1 937 ? 3.532 -52.038 19.100 1.00 96.75 937 ASP A CA 1
ATOM 7361 C C . ASP A 1 937 ? 4.256 -50.906 19.854 1.00 96.75 937 ASP A C 1
ATOM 7363 O O . ASP A 1 937 ? 3.973 -50.655 21.024 1.00 96.75 937 ASP A O 1
ATOM 7367 N N . SER A 1 938 ? 5.105 -50.146 19.153 1.00 96.06 938 SER A N 1
ATOM 7368 C CA . SER A 1 938 ? 5.836 -48.990 19.689 1.00 96.06 938 SER A CA 1
ATOM 7369 C C . SER A 1 938 ? 4.913 -47.826 20.084 1.00 96.06 938 SER A C 1
ATOM 7371 O O . SER A 1 938 ? 5.108 -47.217 21.134 1.00 96.06 938 SER A O 1
ATOM 7373 N N . LEU A 1 939 ? 3.855 -47.538 19.311 1.00 96.94 939 LEU A N 1
ATOM 7374 C CA . LEU A 1 939 ? 2.822 -46.557 19.690 1.00 96.94 939 LEU A CA 1
ATOM 7375 C C . LEU A 1 939 ? 2.094 -46.957 20.983 1.00 96.94 939 LEU A C 1
ATOM 7377 O O . LEU A 1 939 ? 1.795 -46.088 21.805 1.00 96.94 939 LEU A O 1
ATOM 7381 N N . GLN A 1 940 ? 1.829 -48.253 21.170 1.00 96.50 940 GLN A N 1
ATOM 7382 C CA . GLN A 1 940 ? 1.169 -48.788 22.360 1.00 96.50 940 GLN A CA 1
ATOM 7383 C C . GLN A 1 940 ? 2.104 -48.790 23.581 1.00 96.50 940 GLN A C 1
ATOM 7385 O O . GLN A 1 940 ? 1.704 -48.319 24.643 1.00 96.50 940 GLN A O 1
ATOM 7390 N N . GLU A 1 941 ? 3.353 -49.249 23.434 1.00 94.69 941 GLU A N 1
ATOM 7391 C CA . GLU A 1 941 ? 4.386 -49.225 24.487 1.00 94.69 941 GLU A CA 1
ATOM 7392 C C . GLU A 1 941 ? 4.669 -47.794 24.967 1.00 94.69 941 GLU A C 1
ATOM 7394 O O . GLU A 1 941 ? 4.748 -47.528 26.166 1.00 94.69 941 GLU A O 1
ATOM 7399 N N . ARG A 1 942 ? 4.766 -46.846 24.028 1.00 95.38 942 ARG A N 1
ATOM 7400 C CA . ARG A 1 942 ? 5.015 -45.427 24.315 1.00 95.38 942 ARG A CA 1
ATOM 7401 C C . ARG A 1 942 ? 3.754 -44.665 24.738 1.00 95.38 942 ARG A C 1
ATOM 7403 O O . ARG A 1 942 ? 3.883 -43.496 25.106 1.00 95.38 942 ARG A O 1
ATOM 7410 N N . GLY A 1 943 ? 2.571 -45.284 24.677 1.00 96.56 943 GLY A N 1
ATOM 7411 C CA . GLY A 1 943 ? 1.281 -44.696 25.052 1.00 96.56 943 GLY A CA 1
ATOM 7412 C C . GLY A 1 943 ? 0.938 -43.423 24.276 1.00 96.56 943 GLY A C 1
ATOM 7413 O O . GLY A 1 943 ? 0.753 -42.380 24.895 1.00 96.56 943 GLY A O 1
ATOM 7414 N N . ILE A 1 944 ? 0.934 -43.481 22.940 1.00 98.19 944 ILE A N 1
ATOM 7415 C CA . ILE A 1 944 ? 0.701 -42.332 22.045 1.00 98.19 944 ILE A CA 1
ATOM 7416 C C . ILE A 1 944 ? -0.745 -42.330 21.521 1.00 98.19 944 ILE A C 1
ATOM 7418 O O . ILE A 1 944 ? -1.129 -43.219 20.764 1.00 98.19 944 ILE A O 1
ATOM 7422 N N . ASP A 1 945 ? -1.520 -41.294 21.857 1.00 98.06 945 ASP A N 1
ATOM 7423 C CA . ASP A 1 945 ? -2.931 -41.128 21.459 1.00 98.06 945 ASP A CA 1
ATOM 7424 C C . ASP A 1 945 ? -3.109 -40.392 20.121 1.00 98.06 945 ASP A C 1
ATOM 7426 O O . ASP A 1 945 ? -4.130 -40.542 19.451 1.00 98.06 945 ASP A O 1
ATOM 7430 N N . MET A 1 946 ? -2.134 -39.571 19.717 1.00 98.69 946 MET A N 1
ATOM 7431 C CA . MET A 1 946 ? -2.168 -38.821 18.455 1.00 98.69 946 MET A CA 1
ATOM 7432 C C . MET A 1 946 ? -0.841 -38.947 17.710 1.00 98.69 946 MET A C 1
ATOM 7434 O O . MET A 1 946 ? 0.216 -38.722 18.296 1.00 98.69 946 MET A O 1
ATOM 7438 N N . LEU A 1 947 ? -0.888 -39.251 16.411 1.00 98.75 947 LEU A N 1
ATOM 7439 C CA . LEU A 1 947 ? 0.290 -39.357 15.551 1.00 98.75 947 LEU A CA 1
ATOM 7440 C C . LEU A 1 947 ? 0.145 -38.471 14.308 1.00 98.75 947 LEU A C 1
ATOM 7442 O O . LEU A 1 947 ? -0.652 -38.756 13.414 1.00 98.75 947 LEU A O 1
ATOM 7446 N N . PHE A 1 948 ? 0.982 -37.440 14.221 1.00 98.81 948 PHE A N 1
ATOM 7447 C CA . PHE A 1 948 ? 1.053 -36.530 13.082 1.00 98.81 948 PHE A CA 1
ATOM 7448 C C . PHE A 1 948 ? 2.194 -36.930 12.144 1.00 98.81 948 PHE A C 1
ATOM 7450 O O . PHE A 1 948 ? 3.367 -36.888 12.520 1.00 98.81 948 PHE A O 1
ATOM 7457 N N . VAL A 1 949 ? 1.849 -37.321 10.915 1.00 98.38 949 VAL A N 1
ATOM 7458 C CA . VAL A 1 949 ? 2.786 -37.898 9.943 1.00 98.38 949 VAL A CA 1
ATOM 7459 C C . VAL A 1 949 ? 3.011 -36.940 8.772 1.00 98.38 949 VAL A C 1
ATOM 7461 O O . VAL A 1 949 ? 2.158 -36.768 7.902 1.00 98.38 949 VAL A O 1
ATOM 7464 N N . LEU A 1 950 ? 4.190 -36.326 8.729 1.00 98.12 950 LEU A N 1
ATOM 7465 C CA . LEU A 1 950 ? 4.575 -35.338 7.722 1.00 98.12 950 LEU A CA 1
ATOM 7466 C C . LEU A 1 950 ? 5.328 -36.043 6.584 1.00 98.12 950 LEU A C 1
ATOM 7468 O O . LEU A 1 950 ? 6.430 -36.564 6.788 1.00 98.12 950 LEU A O 1
ATOM 7472 N N . GLY A 1 951 ? 4.771 -36.056 5.369 1.00 94.50 951 GLY A N 1
ATOM 7473 C CA . GLY A 1 951 ? 5.424 -36.725 4.239 1.00 94.50 951 GLY A CA 1
ATOM 7474 C C . GLY A 1 951 ? 4.692 -36.669 2.896 1.00 94.50 951 GLY A C 1
ATOM 7475 O O . GLY A 1 951 ? 3.634 -36.060 2.779 1.00 94.50 951 GLY A O 1
ATOM 7476 N N . GLY A 1 952 ? 5.279 -37.309 1.881 1.00 92.69 952 GLY A N 1
ATOM 7477 C CA . GLY A 1 952 ? 4.686 -37.445 0.542 1.00 92.69 952 GLY A CA 1
ATOM 7478 C C . GLY A 1 952 ? 3.758 -38.662 0.426 1.00 92.69 952 GLY A C 1
ATOM 7479 O O . GLY A 1 952 ? 3.384 -39.252 1.443 1.00 92.69 952 GLY A O 1
ATOM 7480 N N . ASN A 1 953 ? 3.453 -39.082 -0.806 1.00 89.94 953 ASN A N 1
ATOM 7481 C CA . ASN A 1 953 ? 2.564 -40.213 -1.116 1.00 89.94 953 ASN A CA 1
ATOM 7482 C C . ASN A 1 953 ? 2.911 -41.513 -0.352 1.00 89.94 953 ASN A C 1
ATOM 7484 O O . ASN A 1 953 ? 2.079 -42.040 0.385 1.00 89.94 953 ASN A O 1
ATOM 7488 N N . GLY A 1 954 ? 4.161 -41.988 -0.420 1.00 89.25 954 GLY A N 1
ATOM 7489 C CA . GLY A 1 954 ? 4.590 -43.200 0.302 1.00 89.25 954 GLY A CA 1
ATOM 7490 C C . GLY A 1 954 ? 4.528 -43.086 1.836 1.00 89.25 954 GLY A C 1
ATOM 7491 O O . GLY A 1 954 ? 4.276 -44.071 2.525 1.00 89.25 954 GLY A O 1
ATOM 7492 N N . THR A 1 955 ? 4.686 -41.879 2.388 1.00 93.38 955 THR A N 1
ATOM 7493 C CA . THR A 1 955 ? 4.491 -41.636 3.826 1.00 93.38 955 THR A CA 1
ATOM 7494 C C . THR A 1 955 ? 3.012 -41.690 4.201 1.00 93.38 955 THR A C 1
ATOM 7496 O O . THR A 1 955 ? 2.652 -42.258 5.227 1.00 93.38 955 THR A O 1
ATOM 7499 N N . HIS A 1 956 ? 2.139 -41.130 3.365 1.00 95.12 956 HIS A N 1
ATOM 7500 C CA . HIS A 1 956 ? 0.696 -41.196 3.567 1.00 95.12 956 HIS A CA 1
ATOM 7501 C C . HIS A 1 956 ? 0.191 -42.647 3.490 1.00 95.12 956 HIS A C 1
ATOM 7503 O O . HIS A 1 956 ? -0.593 -43.061 4.342 1.00 95.12 956 HIS A O 1
ATOM 7509 N N . ALA A 1 957 ? 0.726 -43.468 2.579 1.00 94.00 957 ALA A N 1
ATOM 7510 C CA . ALA A 1 957 ? 0.474 -44.912 2.566 1.00 94.00 957 ALA A CA 1
ATOM 7511 C C . ALA A 1 957 ? 0.832 -45.582 3.910 1.00 94.00 957 ALA A C 1
ATOM 7513 O O . ALA A 1 957 ? 0.026 -46.342 4.450 1.00 94.00 957 ALA A O 1
ATOM 7514 N N . GLY A 1 958 ? 1.987 -45.237 4.496 1.00 94.44 958 GLY A N 1
ATOM 7515 C CA . GLY A 1 958 ? 2.382 -45.677 5.839 1.00 94.44 958 GLY A CA 1
ATOM 7516 C C . GLY A 1 958 ? 1.418 -45.212 6.937 1.00 94.44 958 GLY A C 1
ATOM 7517 O O . GLY A 1 958 ? 0.972 -46.023 7.744 1.00 94.44 958 GLY A O 1
ATOM 7518 N N . ALA A 1 959 ? 1.023 -43.935 6.939 1.00 97.19 959 ALA A N 1
ATOM 7519 C CA . ALA A 1 959 ? 0.063 -43.381 7.899 1.00 97.19 959 ALA A CA 1
ATOM 7520 C C . ALA A 1 959 ? -1.305 -44.088 7.836 1.00 97.19 959 ALA A C 1
ATOM 7522 O O . ALA A 1 959 ? -1.879 -44.424 8.871 1.00 97.19 959 ALA A O 1
ATOM 7523 N N . ASN A 1 960 ? -1.797 -44.383 6.630 1.00 97.69 960 ASN A N 1
ATOM 7524 C CA . ASN A 1 960 ? -3.015 -45.164 6.429 1.00 97.69 960 ASN A CA 1
ATOM 7525 C C . ASN A 1 960 ? -2.855 -46.621 6.901 1.00 97.69 960 ASN A C 1
ATOM 7527 O O . ASN A 1 960 ? -3.765 -47.169 7.518 1.00 97.69 960 ASN A O 1
ATOM 7531 N N . ALA A 1 961 ? -1.709 -47.261 6.663 1.00 97.12 961 ALA A N 1
ATOM 7532 C CA . ALA A 1 961 ? -1.461 -48.618 7.151 1.00 97.12 961 ALA A CA 1
ATOM 7533 C C . ALA A 1 961 ? -1.439 -48.684 8.693 1.00 97.12 961 ALA A C 1
ATOM 7535 O O . ALA A 1 961 ? -2.092 -49.550 9.274 1.00 97.12 961 ALA A O 1
ATOM 7536 N N . ILE A 1 962 ? -0.778 -47.722 9.351 1.00 98.06 962 ILE A N 1
ATOM 7537 C CA . ILE A 1 962 ? -0.767 -47.571 10.817 1.00 98.06 962 ILE A CA 1
ATOM 7538 C C . ILE A 1 962 ? -2.194 -47.343 11.340 1.00 98.06 962 ILE A C 1
ATOM 7540 O O . ILE A 1 962 ? -2.627 -48.041 12.251 1.00 98.06 962 ILE A O 1
ATOM 7544 N N . HIS A 1 963 ? -2.960 -46.429 10.732 1.00 97.81 963 HIS A N 1
ATOM 7545 C CA . HIS A 1 963 ? -4.362 -46.174 11.088 1.00 97.81 963 HIS A CA 1
ATOM 7546 C C . HIS A 1 963 ? -5.228 -47.445 11.035 1.00 97.81 963 HIS A C 1
ATOM 7548 O O . HIS A 1 963 ? -5.965 -47.736 11.979 1.00 97.81 963 HIS A O 1
ATOM 7554 N N . ASN A 1 964 ? -5.122 -48.225 9.956 1.00 97.81 964 ASN A N 1
ATOM 7555 C CA . ASN A 1 964 ? -5.909 -49.447 9.787 1.00 97.81 964 ASN A CA 1
ATOM 7556 C C . ASN A 1 964 ? -5.513 -50.544 10.789 1.00 97.81 964 ASN A C 1
ATOM 7558 O O . ASN A 1 964 ? -6.393 -51.216 11.328 1.00 97.81 964 ASN A O 1
ATOM 7562 N N . GLU A 1 965 ? -4.223 -50.696 11.101 1.00 98.06 965 GLU A N 1
ATOM 7563 C CA . GLU A 1 965 ? -3.762 -51.633 12.133 1.00 98.06 965 GLU A CA 1
ATOM 7564 C C . GLU A 1 965 ? -4.196 -51.181 13.545 1.00 98.06 965 GLU A C 1
ATOM 7566 O O . GLU A 1 965 ? -4.670 -52.008 14.324 1.00 98.06 965 GLU A O 1
ATOM 7571 N N . CYS A 1 966 ? -4.169 -49.876 13.854 1.00 97.38 966 CYS A N 1
ATOM 7572 C CA . CYS A 1 966 ? -4.740 -49.327 15.092 1.00 97.38 966 CYS A CA 1
ATOM 7573 C C . CYS A 1 966 ? -6.250 -49.606 15.214 1.00 97.38 966 CYS A C 1
ATOM 7575 O O . CYS A 1 966 ? -6.694 -50.072 16.264 1.00 97.38 966 CYS A O 1
ATOM 7577 N N . ARG A 1 967 ? -7.042 -49.400 14.146 1.00 95.88 967 ARG A N 1
ATOM 7578 C CA . ARG A 1 967 ? -8.484 -49.738 14.126 1.00 95.88 967 ARG A CA 1
ATOM 7579 C C . ARG A 1 967 ? -8.718 -51.232 14.350 1.00 95.88 967 ARG A C 1
ATOM 7581 O O . ARG A 1 967 ? -9.521 -51.602 15.203 1.00 95.88 967 ARG A O 1
ATOM 7588 N N . LYS A 1 968 ? -7.982 -52.087 13.633 1.00 96.38 968 LYS A N 1
ATOM 7589 C CA . LYS A 1 968 ? -8.024 -53.557 13.750 1.00 96.38 968 LYS A CA 1
ATOM 7590 C C . LYS A 1 968 ? -7.704 -54.043 15.168 1.00 96.38 968 LYS A C 1
ATOM 7592 O O . LYS A 1 968 ? -8.341 -54.978 15.644 1.00 96.38 968 LYS A O 1
ATOM 7597 N N . ARG A 1 969 ? -6.757 -53.395 15.851 1.00 96.81 969 ARG A N 1
ATOM 7598 C CA . ARG A 1 969 ? -6.380 -53.678 17.247 1.00 96.81 969 ARG A CA 1
ATOM 7599 C C . ARG A 1 969 ? -7.252 -52.970 18.296 1.00 96.81 969 ARG A C 1
ATOM 7601 O O . ARG A 1 969 ? -7.026 -53.175 19.482 1.00 96.81 969 ARG A O 1
ATOM 7608 N N . ARG A 1 970 ? -8.235 -52.155 17.885 1.00 95.81 970 ARG A N 1
ATOM 7609 C CA . ARG A 1 970 ? -9.058 -51.299 18.765 1.00 95.81 970 ARG A CA 1
ATOM 7610 C C . ARG A 1 970 ? -8.227 -50.384 19.678 1.00 95.81 970 ARG A C 1
ATOM 7612 O O . ARG A 1 970 ? -8.512 -50.247 20.863 1.00 95.81 970 ARG A O 1
ATOM 7619 N N . LEU A 1 971 ? -7.211 -49.731 19.115 1.00 95.06 971 LEU A N 1
ATOM 7620 C CA . LEU A 1 971 ? -6.419 -48.709 19.804 1.00 95.06 971 LEU A CA 1
ATOM 7621 C C . LEU A 1 971 ? -7.005 -47.317 19.536 1.00 95.06 971 LEU A C 1
ATOM 7623 O O . LEU A 1 971 ? -7.298 -46.976 18.388 1.00 95.06 971 LEU A O 1
ATOM 7627 N N . LYS A 1 972 ? -7.161 -46.492 20.581 1.00 94.62 972 LYS A N 1
ATOM 7628 C CA . LYS A 1 972 ? -7.745 -45.144 20.475 1.00 94.62 972 LYS A CA 1
ATOM 7629 C C . LYS A 1 972 ? -6.713 -44.111 19.991 1.00 94.62 972 LYS A C 1
ATOM 7631 O O . LYS A 1 972 ? -6.414 -43.156 20.694 1.00 94.62 972 LYS A O 1
ATOM 7636 N N . VAL A 1 973 ? -6.156 -44.319 18.795 1.00 97.19 973 VAL A N 1
ATOM 7637 C CA . VAL A 1 973 ? -5.065 -43.496 18.241 1.00 97.19 973 VAL A CA 1
ATOM 7638 C C . VAL A 1 973 ? -5.526 -42.706 17.017 1.00 97.19 973 VAL A C 1
ATOM 7640 O O . VAL A 1 973 ? -5.893 -43.290 15.996 1.00 97.19 973 VAL A O 1
ATOM 7643 N N . ALA A 1 974 ? -5.452 -41.376 17.086 1.00 98.25 974 ALA A N 1
ATOM 7644 C CA . ALA A 1 974 ? -5.711 -40.489 15.957 1.00 98.25 974 ALA A CA 1
ATOM 7645 C C . ALA A 1 974 ? -4.438 -40.277 15.116 1.00 98.25 974 ALA A C 1
ATOM 7647 O O . ALA A 1 974 ? -3.594 -39.434 15.415 1.00 98.25 974 ALA A O 1
ATOM 7648 N N . VAL A 1 975 ? -4.303 -41.049 14.038 1.00 98.62 975 VAL A N 1
ATOM 7649 C CA . VAL A 1 975 ? -3.281 -40.852 12.995 1.00 98.62 975 VAL A CA 1
ATOM 7650 C C . VAL A 1 975 ? -3.774 -39.841 11.952 1.00 98.62 975 VAL A C 1
ATOM 7652 O O . VAL A 1 975 ? -4.856 -40.043 11.390 1.00 98.62 975 VAL A O 1
ATOM 7655 N N . VAL A 1 976 ? -2.989 -38.793 11.675 1.00 98.75 976 VAL A N 1
ATOM 7656 C CA . VAL A 1 976 ? -3.294 -37.716 10.709 1.00 98.75 976 VAL A CA 1
ATOM 7657 C C . VAL A 1 976 ? -2.073 -37.415 9.829 1.00 98.75 976 VAL A C 1
ATOM 7659 O O . VAL A 1 976 ? -0.962 -37.239 10.330 1.00 98.75 976 VAL A O 1
ATOM 7662 N N . GLY A 1 977 ? -2.271 -37.352 8.510 1.00 98.19 977 GLY A N 1
ATOM 7663 C CA . GLY A 1 977 ? -1.241 -36.989 7.529 1.00 98.19 977 GLY A CA 1
ATOM 7664 C C . GLY A 1 977 ? -1.132 -35.478 7.286 1.00 98.19 977 GLY A C 1
ATOM 7665 O O . GLY A 1 977 ? -2.110 -34.747 7.448 1.00 98.19 977 GLY A O 1
ATOM 7666 N N . VAL A 1 978 ? 0.050 -35.009 6.865 1.00 98.19 978 VAL A N 1
ATOM 7667 C CA . VAL A 1 978 ? 0.265 -33.625 6.392 1.00 98.19 978 VAL A CA 1
ATOM 7668 C C . VAL A 1 978 ? 1.104 -33.616 5.093 1.00 98.19 978 VAL A C 1
ATOM 7670 O O . VAL A 1 978 ? 2.196 -34.201 5.082 1.00 98.19 978 VAL A O 1
ATOM 7673 N N . PRO A 1 979 ? 0.631 -32.981 3.995 1.00 95.62 979 PRO A N 1
ATOM 7674 C CA . PRO A 1 979 ? 1.123 -33.189 2.622 1.00 95.62 979 PRO A CA 1
ATOM 7675 C C . PRO A 1 979 ? 2.450 -32.477 2.309 1.00 95.62 979 PRO A C 1
ATOM 7677 O O . PRO A 1 979 ? 2.483 -31.352 1.809 1.00 95.62 979 PRO A O 1
ATOM 7680 N N . LYS A 1 980 ? 3.562 -33.173 2.566 1.00 94.25 980 LYS A N 1
ATOM 7681 C CA . LYS A 1 980 ? 4.940 -32.693 2.380 1.00 94.25 980 LYS A CA 1
ATOM 7682 C C . LYS A 1 980 ? 5.533 -33.194 1.061 1.00 94.25 980 LYS A C 1
ATOM 7684 O O . LYS A 1 980 ? 6.182 -34.248 1.028 1.00 94.25 980 LYS A O 1
ATOM 7689 N N . THR A 1 981 ? 5.414 -32.419 -0.008 1.00 92.62 981 THR A N 1
ATOM 7690 C CA . THR A 1 981 ? 6.119 -32.691 -1.270 1.00 92.62 981 THR A CA 1
ATOM 7691 C C . THR A 1 981 ? 6.396 -31.400 -2.032 1.00 92.62 981 THR A C 1
ATOM 7693 O O . THR A 1 981 ? 5.544 -30.515 -2.089 1.00 92.62 981 THR A O 1
ATOM 7696 N N . ILE A 1 982 ? 7.594 -31.312 -2.614 1.00 93.75 982 ILE A N 1
ATOM 7697 C CA . ILE A 1 982 ? 7.967 -30.215 -3.514 1.00 93.75 982 ILE A CA 1
ATOM 7698 C C . ILE A 1 982 ? 7.431 -30.446 -4.928 1.00 93.75 982 ILE A C 1
ATOM 7700 O O . ILE A 1 982 ? 7.294 -29.493 -5.676 1.00 93.75 982 ILE A O 1
ATOM 7704 N N . ASP A 1 983 ? 7.105 -31.690 -5.289 1.00 93.12 983 ASP A N 1
ATOM 7705 C CA . ASP A 1 983 ? 6.759 -32.094 -6.657 1.00 93.12 983 ASP A CA 1
ATOM 7706 C C . ASP A 1 983 ? 5.267 -31.855 -6.989 1.00 93.12 983 ASP A C 1
ATOM 7708 O O . ASP A 1 983 ? 4.821 -32.113 -8.109 1.00 93.12 983 ASP A O 1
ATOM 7712 N N . ASN A 1 984 ? 4.495 -31.361 -6.007 1.00 93.94 984 ASN A N 1
ATOM 7713 C CA . ASN A 1 984 ? 3.039 -31.151 -6.040 1.00 93.94 984 ASN A CA 1
ATOM 7714 C C . ASN A 1 984 ? 2.247 -32.401 -6.485 1.00 93.94 984 ASN A C 1
ATOM 7716 O O . ASN A 1 984 ? 1.219 -32.296 -7.150 1.00 93.94 984 ASN A O 1
ATOM 7720 N N . ASP A 1 985 ? 2.749 -33.589 -6.120 1.00 92.38 985 ASP A N 1
ATOM 7721 C CA . ASP A 1 985 ? 2.331 -34.899 -6.638 1.00 92.38 985 ASP A CA 1
ATOM 7722 C C . ASP A 1 985 ? 1.244 -35.613 -5.808 1.00 92.38 985 ASP A C 1
ATOM 7724 O O . ASP A 1 985 ? 0.909 -36.760 -6.099 1.00 92.38 985 ASP A O 1
ATOM 7728 N N . ILE A 1 986 ? 0.670 -34.972 -4.784 1.00 92.69 986 ILE A N 1
ATOM 7729 C CA . ILE A 1 986 ? -0.458 -35.526 -4.006 1.00 92.69 986 ILE A CA 1
ATOM 7730 C C . ILE A 1 986 ? -1.780 -35.145 -4.685 1.00 92.69 986 ILE A C 1
ATOM 7732 O O . ILE A 1 986 ? -1.977 -33.995 -5.088 1.00 92.69 986 ILE A O 1
ATOM 7736 N N . LEU A 1 987 ? -2.687 -36.112 -4.833 1.00 92.25 987 LEU A N 1
ATOM 7737 C CA . LEU A 1 987 ? -3.937 -35.927 -5.565 1.00 92.25 987 LEU A CA 1
ATOM 7738 C C . LEU A 1 987 ? -4.946 -35.068 -4.782 1.00 92.25 987 LEU A C 1
ATOM 7740 O O . LEU A 1 987 ? -4.894 -34.971 -3.558 1.00 92.25 987 LEU A O 1
ATOM 7744 N N . LEU A 1 988 ? -5.897 -34.468 -5.508 1.00 91.19 988 LEU A N 1
ATOM 7745 C CA . LEU A 1 988 ? -7.053 -33.712 -4.990 1.00 91.19 988 LEU A CA 1
ATOM 7746 C C . LEU A 1 988 ? -6.741 -32.392 -4.257 1.00 91.19 988 LEU A C 1
ATOM 7748 O O . LEU A 1 988 ? -7.667 -31.676 -3.883 1.00 91.19 988 LEU A O 1
ATOM 7752 N N . MET A 1 989 ? -5.466 -32.043 -4.085 1.00 91.19 989 MET A N 1
ATOM 7753 C CA . MET A 1 989 ? -5.029 -30.772 -3.506 1.00 91.19 989 MET A CA 1
ATOM 7754 C C . MET A 1 989 ? -4.630 -29.780 -4.604 1.00 91.19 989 MET A C 1
ATOM 7756 O O . MET A 1 989 ? -3.999 -30.164 -5.589 1.00 91.19 989 MET A O 1
ATOM 7760 N N . ASP A 1 990 ? -4.920 -28.490 -4.417 1.00 90.62 990 ASP A N 1
ATOM 7761 C CA . ASP A 1 990 ? -4.436 -27.431 -5.313 1.00 90.62 990 ASP A CA 1
ATOM 7762 C C . ASP A 1 990 ? -2.899 -27.351 -5.250 1.00 90.62 990 ASP A C 1
ATOM 7764 O O . ASP A 1 990 ? -2.220 -27.198 -6.274 1.00 90.62 990 ASP A O 1
ATOM 7768 N N . LYS A 1 991 ? -2.360 -27.462 -4.026 1.00 92.81 991 LYS A N 1
ATOM 7769 C CA . LYS A 1 991 ? -0.958 -27.235 -3.668 1.00 92.81 991 LYS A CA 1
ATOM 7770 C C . LYS A 1 991 ? -0.551 -28.034 -2.428 1.00 92.81 991 LYS A C 1
ATOM 7772 O O . LYS A 1 991 ? -1.301 -28.106 -1.456 1.00 92.81 991 LYS A O 1
ATOM 7777 N N . THR A 1 992 ? 0.669 -28.558 -2.440 1.00 94.88 992 THR A N 1
ATOM 7778 C CA . THR A 1 992 ? 1.356 -29.163 -1.289 1.00 94.88 992 THR A CA 1
ATOM 7779 C C . THR A 1 992 ? 2.443 -28.232 -0.759 1.00 94.88 992 THR A C 1
ATOM 7781 O O . THR A 1 992 ? 2.966 -27.403 -1.505 1.00 94.88 992 THR A O 1
ATOM 7784 N N . PHE A 1 993 ? 2.810 -28.350 0.519 1.00 95.94 993 PHE A N 1
ATOM 7785 C CA . PHE A 1 993 ? 3.788 -27.422 1.089 1.00 95.94 993 PHE A CA 1
ATOM 7786 C C . PHE A 1 993 ? 5.227 -27.756 0.670 1.00 95.94 993 PHE A C 1
ATOM 7788 O O . PHE A 1 993 ? 5.622 -28.923 0.600 1.00 95.94 993 PHE A O 1
ATOM 7795 N N . GLY A 1 994 ? 5.995 -26.701 0.407 1.00 95.62 994 GLY A N 1
ATOM 7796 C CA . GLY A 1 994 ? 7.342 -26.714 -0.161 1.00 95.62 994 GLY A CA 1
ATOM 7797 C C . GLY A 1 994 ? 7.376 -26.489 -1.677 1.00 95.62 994 GLY A C 1
ATOM 7798 O O . GLY A 1 994 ? 8.461 -26.301 -2.227 1.00 95.62 994 GLY A O 1
ATOM 7799 N N . PHE A 1 995 ? 6.223 -26.504 -2.358 1.00 96.31 995 PHE A N 1
ATOM 7800 C CA . PHE A 1 995 ? 6.131 -26.329 -3.811 1.00 96.31 995 PHE A CA 1
ATOM 7801 C C . PHE A 1 995 ? 6.470 -24.901 -4.264 1.00 96.31 995 PHE A C 1
ATOM 7803 O O . PHE A 1 995 ? 7.281 -24.730 -5.173 1.00 96.31 995 PHE A O 1
ATOM 7810 N N . ASP A 1 996 ? 5.901 -23.874 -3.624 1.00 96.25 996 ASP A N 1
ATOM 7811 C CA . ASP A 1 996 ? 6.142 -22.477 -4.023 1.00 96.25 996 ASP A CA 1
ATOM 7812 C C . ASP A 1 996 ? 7.600 -22.081 -3.779 1.00 96.25 996 ASP A C 1
ATOM 7814 O O . ASP A 1 996 ? 8.218 -21.416 -4.609 1.00 96.25 996 ASP A O 1
ATOM 7818 N N . THR A 1 997 ? 8.170 -22.541 -2.665 1.00 96.69 997 THR A N 1
ATOM 7819 C CA . THR A 1 997 ? 9.587 -22.362 -2.343 1.00 96.69 997 THR A CA 1
ATOM 7820 C C . THR A 1 997 ? 10.468 -23.086 -3.361 1.00 96.69 997 THR A C 1
ATOM 7822 O O . THR A 1 997 ? 11.456 -22.520 -3.820 1.00 96.69 997 THR A O 1
ATOM 7825 N N . ALA A 1 998 ? 10.108 -24.304 -3.783 1.00 96.12 998 ALA A N 1
ATOM 7826 C CA . ALA A 1 998 ? 10.859 -25.020 -4.812 1.00 96.12 998 ALA A CA 1
ATOM 7827 C C . ALA A 1 998 ? 10.813 -24.319 -6.178 1.00 96.12 998 ALA A C 1
ATOM 7829 O O . ALA A 1 998 ? 11.824 -24.295 -6.877 1.00 96.12 998 ALA A O 1
ATOM 7830 N N . VAL A 1 999 ? 9.685 -23.700 -6.536 1.00 96.75 999 VAL A N 1
ATOM 7831 C CA . VAL A 1 999 ? 9.550 -22.867 -7.742 1.00 96.75 999 VAL A CA 1
ATOM 7832 C C . VAL A 1 999 ? 10.360 -21.566 -7.634 1.00 96.75 999 VAL A C 1
ATOM 7834 O O . VAL A 1 999 ? 10.940 -21.131 -8.628 1.00 96.75 999 VAL A O 1
ATOM 7837 N N . GLU A 1 1000 ? 10.444 -20.945 -6.456 1.00 95.75 1000 GLU A N 1
ATOM 7838 C CA . GLU A 1 1000 ? 11.259 -19.742 -6.220 1.00 95.75 1000 GLU A CA 1
ATOM 7839 C C . GLU A 1 1000 ? 12.768 -20.042 -6.272 1.00 95.75 1000 GLU A C 1
ATOM 7841 O O . GLU A 1 1000 ? 13.518 -19.383 -6.990 1.00 95.75 1000 GLU A O 1
ATOM 7846 N N . GLU A 1 1001 ? 13.227 -21.075 -5.567 1.00 94.44 1001 GLU A N 1
ATOM 7847 C CA . GLU A 1 1001 ? 14.632 -21.500 -5.570 1.00 94.44 1001 GLU A CA 1
ATOM 7848 C C . GLU A 1 1001 ? 15.067 -22.010 -6.958 1.00 94.44 1001 GLU A C 1
ATOM 7850 O O . GLU A 1 1001 ? 16.176 -21.718 -7.415 1.00 94.44 1001 GLU A O 1
ATOM 7855 N N . ALA A 1 1002 ? 14.177 -22.691 -7.692 1.00 96.12 1002 ALA A N 1
ATOM 7856 C CA . ALA A 1 1002 ? 14.411 -23.062 -9.087 1.00 96.12 1002 ALA A CA 1
ATOM 7857 C C . ALA A 1 1002 ? 14.608 -21.837 -9.996 1.00 96.12 1002 ALA A C 1
ATOM 7859 O O . ALA A 1 1002 ? 15.506 -21.848 -10.839 1.00 96.12 1002 ALA A O 1
ATOM 7860 N N . GLN A 1 1003 ? 13.838 -20.755 -9.810 1.00 95.31 1003 GLN A N 1
ATOM 7861 C CA . GLN A 1 1003 ? 14.052 -19.513 -10.563 1.00 95.31 1003 GLN A CA 1
ATOM 7862 C C . GLN A 1 1003 ? 15.444 -18.925 -10.320 1.00 95.31 1003 GLN A C 1
ATOM 7864 O O . GLN A 1 1003 ? 16.022 -18.372 -11.251 1.00 95.31 1003 GLN A O 1
ATOM 7869 N N . ARG A 1 1004 ? 16.023 -19.046 -9.119 1.00 91.75 1004 ARG A N 1
ATOM 7870 C CA . ARG A 1 1004 ? 17.385 -18.542 -8.853 1.00 91.75 1004 ARG A CA 1
ATOM 7871 C C . ARG A 1 1004 ? 18.426 -19.299 -9.680 1.00 91.75 1004 ARG A C 1
ATOM 7873 O O . ARG A 1 1004 ? 19.257 -18.668 -10.327 1.00 91.75 1004 ARG A O 1
ATOM 7880 N N . ALA A 1 1005 ? 18.311 -20.626 -9.760 1.00 94.25 1005 ALA A N 1
ATOM 7881 C CA . ALA A 1 1005 ? 19.149 -21.449 -10.635 1.00 94.25 1005 ALA A CA 1
ATOM 7882 C C . ALA A 1 1005 ? 18.948 -21.135 -12.131 1.00 94.25 1005 ALA A C 1
ATOM 7884 O O . ALA A 1 1005 ? 19.923 -21.097 -12.882 1.00 94.25 1005 ALA A O 1
ATOM 7885 N N . ILE A 1 1006 ? 17.711 -20.856 -12.558 1.00 97.19 1006 ILE A N 1
ATOM 7886 C CA . ILE A 1 1006 ? 17.408 -20.411 -13.929 1.00 97.19 1006 ILE A CA 1
ATOM 7887 C C . ILE A 1 1006 ? 18.045 -19.049 -14.224 1.00 97.19 1006 ILE A C 1
ATOM 7889 O O . ILE A 1 1006 ? 18.695 -18.914 -15.256 1.00 97.19 1006 ILE A O 1
ATOM 7893 N N . ASN A 1 1007 ? 17.959 -18.079 -13.308 1.00 95.75 1007 ASN A N 1
ATOM 7894 C CA . ASN A 1 1007 ? 18.621 -16.779 -13.455 1.00 95.75 1007 ASN A CA 1
ATOM 7895 C C . ASN A 1 1007 ? 20.147 -16.932 -13.584 1.00 95.75 1007 ASN A C 1
ATOM 7897 O O . ASN A 1 1007 ? 20.749 -16.299 -14.449 1.00 95.75 1007 ASN A O 1
ATOM 7901 N N . SER A 1 1008 ? 20.780 -17.804 -12.790 1.00 95.25 1008 SER A N 1
ATOM 7902 C CA . SER A 1 1008 ? 22.209 -18.114 -12.944 1.00 95.25 1008 SER A CA 1
ATOM 7903 C C . SER A 1 1008 ? 22.524 -18.737 -14.308 1.00 95.25 1008 SER A C 1
ATOM 7905 O O . SER A 1 1008 ? 23.453 -18.291 -14.978 1.00 95.25 1008 SER A O 1
ATOM 7907 N N . ALA A 1 1009 ? 21.735 -19.718 -14.758 1.00 96.50 1009 ALA A N 1
ATOM 7908 C CA . ALA A 1 1009 ? 21.910 -20.348 -16.068 1.00 96.50 1009 ALA A CA 1
ATOM 7909 C C . ALA A 1 1009 ? 21.701 -19.363 -17.232 1.00 96.50 1009 ALA A C 1
ATOM 7911 O O . ALA A 1 1009 ? 22.440 -19.414 -18.212 1.00 96.50 1009 ALA A O 1
ATOM 7912 N N . TYR A 1 1010 ? 20.736 -18.448 -17.111 1.00 97.19 1010 TYR A N 1
ATOM 7913 C CA . TYR A 1 1010 ? 20.469 -17.385 -18.076 1.00 97.19 1010 TYR A CA 1
ATOM 7914 C C . TYR A 1 1010 ? 21.633 -16.391 -18.156 1.00 97.19 1010 TYR A C 1
ATOM 7916 O O . TYR A 1 1010 ? 22.087 -16.084 -19.257 1.00 97.19 1010 TYR A O 1
ATOM 7924 N N . ILE A 1 1011 ? 22.145 -15.919 -17.012 1.00 96.31 1011 ILE A N 1
ATOM 7925 C CA . ILE A 1 1011 ? 23.273 -14.975 -16.953 1.00 96.31 1011 ILE A CA 1
ATOM 7926 C C . ILE A 1 1011 ? 24.537 -15.600 -17.552 1.00 96.31 1011 ILE A C 1
ATOM 7928 O O . ILE A 1 1011 ? 25.184 -14.966 -18.384 1.00 96.31 1011 ILE A O 1
ATOM 7932 N N . GLU A 1 1012 ? 24.857 -16.847 -17.199 1.00 96.31 1012 GLU A N 1
ATOM 7933 C CA . GLU A 1 1012 ? 25.969 -17.595 -17.799 1.00 96.31 1012 GLU A CA 1
ATOM 7934 C C . GLU A 1 1012 ? 25.793 -17.756 -19.319 1.00 96.31 1012 GLU A C 1
ATOM 7936 O O . GLU A 1 1012 ? 26.696 -17.422 -20.087 1.00 96.31 1012 GLU A O 1
ATOM 7941 N N . ALA A 1 1013 ? 24.614 -18.203 -19.771 1.00 96.62 1013 ALA A N 1
ATOM 7942 C CA . ALA A 1 1013 ? 24.327 -18.433 -21.188 1.00 96.62 1013 ALA A CA 1
ATOM 7943 C C . ALA A 1 1013 ? 24.410 -17.155 -22.039 1.00 96.62 1013 ALA A C 1
ATOM 7945 O O . ALA A 1 1013 ? 24.860 -17.212 -23.178 1.00 96.62 1013 ALA A O 1
ATOM 7946 N N . HIS A 1 1014 ? 24.006 -16.003 -21.495 1.00 95.44 1014 HIS A N 1
ATOM 7947 C CA . HIS A 1 1014 ? 24.071 -14.711 -22.190 1.00 95.44 1014 HIS A CA 1
ATOM 7948 C C . HIS A 1 1014 ? 25.433 -14.011 -22.067 1.00 95.44 1014 HIS A C 1
ATOM 7950 O O . HIS A 1 1014 ? 25.698 -13.070 -22.814 1.00 95.44 1014 HIS A O 1
ATOM 7956 N N . SER A 1 1015 ? 26.295 -14.450 -21.144 1.00 95.25 1015 SER A N 1
ATOM 7957 C CA . SER A 1 1015 ? 27.660 -13.922 -20.988 1.00 95.25 1015 SER A CA 1
ATOM 7958 C C . SER A 1 1015 ? 28.691 -14.693 -21.820 1.00 95.25 1015 SER A C 1
ATOM 7960 O O . SER A 1 1015 ? 29.729 -14.137 -22.178 1.00 95.25 1015 SER A O 1
ATOM 7962 N N . ALA A 1 1016 ? 28.422 -15.964 -22.135 1.00 92.94 1016 ALA A N 1
ATOM 7963 C CA . ALA A 1 1016 ? 29.280 -16.804 -22.964 1.00 92.94 1016 ALA A CA 1
ATOM 7964 C C . ALA A 1 1016 ? 28.925 -16.708 -24.460 1.00 92.94 1016 ALA A C 1
ATOM 7966 O O . ALA A 1 1016 ? 27.759 -16.627 -24.845 1.00 92.94 1016 ALA A O 1
ATOM 7967 N N . TYR A 1 1017 ? 29.938 -16.766 -25.330 1.00 93.69 1017 TYR A N 1
ATOM 7968 C CA . TYR A 1 1017 ? 29.727 -16.812 -26.779 1.00 93.69 1017 TYR A CA 1
ATOM 7969 C C . TYR A 1 1017 ? 29.072 -18.143 -27.174 1.00 93.69 1017 TYR A C 1
ATOM 7971 O O . TYR A 1 1017 ? 29.660 -19.204 -26.960 1.00 93.69 1017 TYR A O 1
ATOM 7979 N N . HIS A 1 1018 ? 27.854 -18.076 -27.725 1.00 96.38 1018 HIS A N 1
ATOM 7980 C CA . HIS A 1 1018 ? 26.983 -19.237 -27.937 1.00 96.38 1018 HIS A CA 1
ATOM 7981 C C . HIS A 1 1018 ? 26.764 -20.051 -26.645 1.00 96.38 1018 HIS A C 1
ATOM 7983 O O . HIS A 1 1018 ? 26.913 -21.275 -26.625 1.00 96.38 1018 HIS A O 1
ATOM 7989 N N . GLY A 1 1019 ? 26.460 -19.371 -25.538 1.00 97.06 1019 GLY A N 1
ATOM 7990 C CA . GLY A 1 1019 ? 26.212 -20.020 -24.255 1.00 97.06 1019 GLY A CA 1
ATOM 7991 C C . GLY A 1 1019 ? 24.876 -20.769 -24.203 1.00 97.06 1019 GLY A C 1
ATOM 7992 O O . GLY A 1 1019 ? 23.845 -20.277 -24.663 1.00 97.06 1019 GLY A O 1
ATOM 7993 N N . VAL A 1 1020 ? 24.882 -21.957 -23.594 1.00 98.12 1020 VAL A N 1
ATOM 7994 C CA . VAL A 1 1020 ? 23.671 -22.736 -23.290 1.00 98.12 1020 VAL A CA 1
ATOM 7995 C C . VAL A 1 1020 ? 23.627 -23.047 -21.799 1.00 98.12 1020 VAL A C 1
ATOM 7997 O O . VAL A 1 1020 ? 24.527 -23.695 -21.265 1.00 98.12 1020 VAL A O 1
ATOM 8000 N N . GLY A 1 1021 ? 22.567 -22.616 -21.123 1.00 97.81 1021 GLY A N 1
ATOM 8001 C CA . GLY A 1 1021 ? 22.316 -22.936 -19.720 1.00 97.81 1021 GLY A CA 1
ATOM 8002 C C . GLY A 1 1021 ? 21.357 -24.116 -19.593 1.00 97.81 1021 GLY A C 1
ATOM 8003 O O . GLY A 1 1021 ? 20.237 -24.038 -20.086 1.00 97.81 1021 GLY A O 1
ATOM 8004 N N . VAL A 1 1022 ? 21.759 -25.201 -18.928 1.00 97.94 1022 VAL A N 1
ATOM 8005 C CA . VAL A 1 1022 ? 20.889 -26.361 -18.658 1.00 97.94 1022 VAL A CA 1
ATOM 8006 C C . VAL A 1 1022 ? 20.616 -26.467 -17.161 1.00 97.94 1022 VAL A C 1
ATOM 8008 O O . VAL A 1 1022 ? 21.544 -26.666 -16.379 1.00 97.94 1022 VAL A O 1
ATOM 8011 N N . VAL A 1 1023 ? 19.349 -26.375 -16.759 1.00 97.88 1023 VAL A N 1
ATOM 8012 C CA . VAL A 1 1023 ? 18.904 -26.541 -15.368 1.00 97.88 1023 VAL A CA 1
ATOM 8013 C C . VAL A 1 1023 ? 18.074 -27.813 -15.249 1.00 97.88 1023 VAL A C 1
ATOM 8015 O O . VAL A 1 1023 ? 17.012 -27.918 -15.865 1.00 97.88 1023 VAL A O 1
ATOM 8018 N N . LYS A 1 1024 ? 18.536 -28.774 -14.440 1.00 97.00 1024 LYS A N 1
ATOM 8019 C CA . LYS A 1 1024 ? 17.731 -29.946 -14.064 1.00 97.00 1024 LYS A CA 1
ATOM 8020 C C . LYS A 1 1024 ? 16.987 -29.654 -12.764 1.00 97.00 1024 LYS A C 1
ATOM 8022 O O . LYS A 1 1024 ? 17.604 -29.226 -11.796 1.00 97.00 1024 LYS A O 1
ATOM 8027 N N . LEU A 1 1025 ? 15.684 -29.911 -12.723 1.00 96.19 1025 LEU A N 1
ATOM 8028 C CA . LEU A 1 1025 ? 14.843 -29.726 -11.538 1.00 96.19 1025 LEU A CA 1
ATOM 8029 C C . LEU A 1 1025 ? 14.240 -31.052 -11.058 1.00 96.19 1025 LEU A C 1
ATOM 8031 O O . LEU A 1 1025 ? 14.140 -32.020 -11.814 1.00 96.19 1025 LEU A O 1
ATOM 8035 N N . MET A 1 1026 ? 13.823 -31.077 -9.791 1.00 91.94 1026 MET A N 1
ATOM 8036 C CA . MET A 1 1026 ? 13.033 -32.176 -9.224 1.00 91.94 1026 MET A CA 1
ATOM 8037 C C . MET A 1 1026 ? 11.695 -32.319 -9.970 1.00 91.94 1026 MET A C 1
ATOM 8039 O O . MET A 1 1026 ? 11.201 -31.356 -10.565 1.00 91.94 1026 MET A O 1
ATOM 8043 N N . GLY A 1 1027 ? 11.144 -33.532 -9.975 1.00 87.44 1027 GLY A N 1
ATOM 8044 C CA . GLY A 1 1027 ? 9.927 -33.863 -10.720 1.00 87.44 1027 GLY A CA 1
ATOM 8045 C C . GLY A 1 1027 ? 9.979 -35.279 -11.282 1.00 87.44 1027 GLY A C 1
ATOM 8046 O O . GLY A 1 1027 ? 9.975 -35.474 -12.498 1.00 87.44 1027 GLY A O 1
ATOM 8047 N N . ARG A 1 1028 ? 10.080 -36.279 -10.394 1.00 85.69 1028 ARG A N 1
ATOM 8048 C CA . ARG A 1 1028 ? 10.198 -37.712 -10.741 1.00 85.69 1028 ARG A CA 1
ATOM 8049 C C . ARG A 1 1028 ? 9.086 -38.203 -11.670 1.00 85.69 1028 ARG A C 1
ATOM 8051 O O . ARG A 1 1028 ? 9.364 -38.967 -12.590 1.00 85.69 1028 ARG A O 1
ATOM 8058 N N . SER A 1 1029 ? 7.852 -37.781 -11.398 1.00 84.19 1029 SER A N 1
ATOM 8059 C CA . SER A 1 1029 ? 6.642 -38.213 -12.116 1.00 84.19 1029 SER A CA 1
ATOM 8060 C C . SER A 1 1029 ? 5.734 -37.048 -12.522 1.00 84.19 1029 SER A C 1
ATOM 8062 O O . SER A 1 1029 ? 4.685 -37.294 -13.105 1.00 84.19 1029 SER A O 1
ATOM 8064 N N . SER A 1 1030 ? 6.100 -35.807 -12.178 1.00 91.00 1030 SER A N 1
ATOM 8065 C CA . SER A 1 1030 ? 5.274 -34.613 -12.369 1.00 91.00 1030 SER A CA 1
ATOM 8066 C C . SER A 1 1030 ? 6.099 -33.419 -12.871 1.00 91.00 1030 SER A C 1
ATOM 8068 O O . SER A 1 1030 ? 7.171 -33.112 -12.350 1.00 91.00 1030 SER A O 1
ATOM 8070 N N . GLY A 1 1031 ? 5.593 -32.709 -13.879 1.00 95.00 1031 GLY A N 1
ATOM 8071 C CA . GLY A 1 1031 ? 6.242 -31.553 -14.507 1.00 95.00 1031 GLY A CA 1
ATOM 8072 C C . GLY A 1 1031 ? 6.063 -30.216 -13.779 1.00 95.00 1031 GLY A C 1
ATOM 8073 O O . GLY A 1 1031 ? 6.522 -29.182 -14.272 1.00 95.00 1031 GLY A O 1
ATOM 8074 N N . PHE A 1 1032 ? 5.373 -30.193 -12.631 1.00 96.38 1032 PHE A N 1
ATOM 8075 C CA . PHE A 1 1032 ? 4.858 -28.954 -12.036 1.00 96.38 1032 PHE A CA 1
ATOM 8076 C C . PHE A 1 1032 ? 5.935 -27.917 -11.699 1.00 96.38 1032 PHE A C 1
ATOM 8078 O O . PHE A 1 1032 ? 5.726 -26.745 -12.022 1.00 96.38 1032 PHE A O 1
ATOM 8085 N N . ILE A 1 1033 ? 7.062 -28.310 -11.088 1.00 96.44 1033 ILE A N 1
ATOM 8086 C CA . ILE A 1 1033 ? 8.136 -27.365 -10.732 1.00 96.44 1033 ILE A CA 1
ATOM 8087 C C . ILE A 1 1033 ? 8.725 -26.747 -12.007 1.00 96.44 1033 ILE A C 1
ATOM 8089 O O . ILE A 1 1033 ? 8.813 -25.526 -12.108 1.00 96.44 1033 ILE A O 1
ATOM 8093 N N . ALA A 1 1034 ? 9.070 -27.572 -13.002 1.00 96.62 1034 ALA A N 1
ATOM 8094 C CA . ALA A 1 1034 ? 9.669 -27.114 -14.255 1.00 96.62 1034 ALA A CA 1
ATOM 8095 C C . ALA A 1 1034 ? 8.749 -26.164 -15.038 1.00 96.62 1034 ALA A C 1
ATOM 8097 O O . ALA A 1 1034 ? 9.199 -25.098 -15.458 1.00 96.62 1034 ALA A O 1
ATOM 8098 N N . MET A 1 1035 ? 7.454 -26.483 -15.156 1.00 96.81 1035 MET A N 1
ATOM 8099 C CA . MET A 1 1035 ? 6.487 -25.591 -15.805 1.00 96.81 1035 MET A CA 1
ATOM 8100 C C . MET A 1 1035 ? 6.365 -24.245 -15.073 1.00 96.81 1035 MET A C 1
ATOM 8102 O O . MET A 1 1035 ? 6.406 -23.193 -15.712 1.00 96.81 1035 MET A O 1
ATOM 8106 N N . HIS A 1 1036 ? 6.199 -24.254 -13.745 1.00 97.19 1036 HIS A N 1
ATOM 8107 C CA . HIS A 1 1036 ? 5.988 -23.017 -12.986 1.00 97.19 1036 HIS A CA 1
ATOM 8108 C C . HIS A 1 1036 ? 7.263 -22.170 -12.896 1.00 97.19 1036 HIS A C 1
ATOM 8110 O O . HIS A 1 1036 ? 7.178 -20.950 -12.997 1.00 97.19 1036 HIS A O 1
ATOM 8116 N N . ALA A 1 1037 ? 8.443 -22.785 -12.783 1.00 96.25 1037 ALA A N 1
ATOM 8117 C CA . ALA A 1 1037 ? 9.720 -22.074 -12.791 1.00 96.25 1037 ALA A CA 1
ATOM 8118 C C . ALA A 1 1037 ? 10.045 -21.480 -14.176 1.00 96.25 1037 ALA A C 1
ATOM 8120 O O . ALA A 1 1037 ? 10.545 -20.356 -14.253 1.00 96.25 1037 ALA A O 1
ATOM 8121 N N . ALA A 1 1038 ? 9.701 -22.167 -15.273 1.00 95.75 1038 ALA A N 1
ATOM 8122 C CA . ALA A 1 1038 ? 9.794 -21.610 -16.625 1.00 95.75 1038 ALA A CA 1
ATOM 8123 C C . ALA A 1 1038 ? 8.835 -20.417 -16.820 1.00 95.75 1038 ALA A C 1
ATOM 8125 O O . ALA A 1 1038 ? 9.265 -19.350 -17.256 1.00 95.75 1038 ALA A O 1
ATOM 8126 N N . LEU A 1 1039 ? 7.565 -20.565 -16.419 1.00 94.56 1039 LEU A N 1
ATOM 8127 C CA . LEU A 1 1039 ? 6.555 -19.498 -16.474 1.00 94.56 1039 LEU A CA 1
ATOM 8128 C C . LEU A 1 1039 ? 6.920 -18.264 -15.637 1.00 94.56 1039 LEU A C 1
ATOM 8130 O O . LEU A 1 1039 ? 6.713 -17.142 -16.090 1.00 94.56 1039 LEU A O 1
ATOM 8134 N N . ALA A 1 1040 ? 7.425 -18.460 -14.418 1.00 93.19 1040 ALA A N 1
ATOM 8135 C CA . ALA A 1 1040 ? 7.716 -17.368 -13.490 1.00 93.19 1040 ALA A CA 1
ATOM 8136 C C . ALA A 1 1040 ? 9.050 -16.661 -13.783 1.00 93.19 1040 ALA A C 1
ATOM 8138 O O . ALA A 1 1040 ? 9.166 -15.463 -13.537 1.00 93.19 1040 ALA A O 1
ATOM 8139 N N . SER A 1 1041 ? 10.043 -17.370 -14.336 1.00 93.44 1041 SER A N 1
ATOM 8140 C CA . SER A 1 1041 ? 11.307 -16.749 -14.760 1.00 93.44 1041 SER A CA 1
ATOM 8141 C C . SER A 1 1041 ? 11.180 -15.968 -16.070 1.00 93.44 1041 SER A C 1
ATOM 8143 O O . SER A 1 1041 ? 11.845 -14.947 -16.226 1.00 93.44 1041 SER A O 1
ATOM 8145 N N . GLY A 1 1042 ? 10.372 -16.447 -17.027 1.00 91.88 1042 GLY A N 1
ATOM 8146 C CA . GLY A 1 1042 ? 10.281 -15.863 -18.373 1.00 91.88 1042 GLY A CA 1
ATOM 8147 C C . GLY A 1 1042 ? 11.588 -15.938 -19.181 1.00 91.88 1042 GLY A C 1
ATOM 8148 O O . GLY A 1 1042 ? 11.741 -15.216 -20.162 1.00 91.88 1042 GLY A O 1
ATOM 8149 N N . GLN A 1 1043 ? 12.537 -16.776 -18.748 1.00 93.56 1043 GLN A N 1
ATOM 8150 C CA . GLN A 1 1043 ? 13.912 -16.868 -19.266 1.00 93.56 1043 GLN A CA 1
ATOM 8151 C C . GLN A 1 1043 ? 14.229 -18.207 -19.947 1.00 93.56 1043 GLN A C 1
ATOM 8153 O O . GLN A 1 1043 ? 15.319 -18.370 -20.488 1.00 93.56 1043 GLN A O 1
ATOM 8158 N N . ILE A 1 1044 ? 13.312 -19.174 -19.883 1.00 97.69 1044 ILE A N 1
ATOM 8159 C CA . ILE A 1 1044 ? 13.477 -20.505 -20.472 1.00 97.69 1044 ILE A CA 1
ATOM 8160 C C . ILE A 1 1044 ? 13.043 -20.488 -21.937 1.00 97.69 1044 ILE A C 1
ATOM 8162 O O . ILE A 1 1044 ? 11.922 -20.093 -22.242 1.00 97.69 1044 ILE A O 1
ATOM 8166 N N . ASP A 1 1045 ? 13.901 -20.988 -22.824 1.00 98.00 1045 ASP A N 1
ATOM 8167 C CA . ASP A 1 1045 ? 13.574 -21.231 -24.233 1.00 98.00 1045 ASP A CA 1
ATOM 8168 C C . ASP A 1 1045 ? 12.969 -22.624 -24.457 1.00 98.00 1045 ASP A C 1
ATOM 8170 O O . ASP A 1 1045 ? 12.179 -22.818 -25.375 1.00 98.00 1045 ASP A O 1
ATOM 8174 N N . VAL A 1 1046 ? 13.347 -23.610 -23.633 1.00 98.19 1046 VAL A N 1
ATOM 8175 C CA . VAL A 1 1046 ? 12.883 -25.004 -23.745 1.00 98.19 1046 VAL A CA 1
ATOM 8176 C C . VAL A 1 1046 ? 12.593 -25.582 -22.359 1.00 98.19 1046 VAL A C 1
ATOM 8178 O O . VAL A 1 1046 ? 13.506 -25.774 -21.556 1.00 98.19 1046 VAL A O 1
ATOM 8181 N N . CYS A 1 1047 ? 11.326 -25.896 -22.086 1.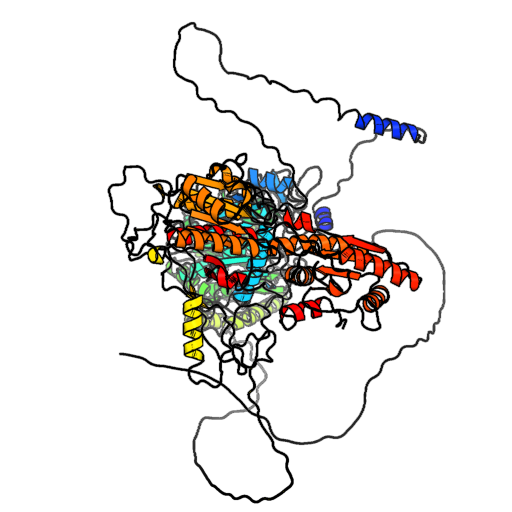00 97.94 1047 CYS A N 1
ATOM 8182 C CA . CYS A 1 1047 ? 10.879 -26.625 -20.901 1.00 97.94 1047 CYS A CA 1
ATOM 8183 C C . CYS A 1 1047 ? 10.548 -28.083 -21.268 1.00 97.94 1047 CYS A C 1
ATOM 8185 O O . CYS A 1 1047 ? 9.761 -28.328 -22.185 1.00 97.94 1047 CYS A O 1
ATOM 8187 N N . LEU A 1 1048 ? 11.139 -29.048 -20.556 1.00 97.62 1048 LEU A N 1
ATOM 8188 C CA . LEU A 1 1048 ? 10.950 -30.490 -20.754 1.00 97.62 1048 LEU A CA 1
ATOM 8189 C C . LEU A 1 1048 ? 10.428 -31.138 -19.461 1.00 97.62 1048 LEU A C 1
ATOM 8191 O O . LEU A 1 1048 ? 11.026 -30.979 -18.393 1.00 97.62 1048 LEU A O 1
ATOM 8195 N N . VAL A 1 1049 ? 9.321 -31.878 -19.562 1.00 97.06 1049 VAL A N 1
ATOM 8196 C CA . VAL A 1 1049 ? 8.559 -32.444 -18.429 1.00 97.06 1049 VAL A CA 1
ATOM 8197 C C . VAL A 1 1049 ? 8.278 -33.945 -18.626 1.00 97.06 1049 VAL A C 1
ATOM 8199 O O . VAL A 1 1049 ? 8.330 -34.408 -19.765 1.00 97.06 1049 VAL A O 1
ATOM 8202 N N . PRO A 1 1050 ? 7.996 -34.732 -17.565 1.00 95.19 1050 PRO A N 1
ATOM 8203 C CA . PRO A 1 1050 ? 7.763 -36.177 -17.687 1.00 95.19 1050 PRO A CA 1
ATOM 8204 C C . PRO A 1 1050 ? 6.538 -36.555 -18.533 1.00 95.19 1050 PRO A C 1
ATOM 8206 O O . PRO A 1 1050 ? 6.524 -37.619 -19.145 1.00 95.19 1050 PRO A O 1
ATOM 8209 N N . GLU A 1 1051 ? 5.515 -35.699 -18.573 1.00 94.69 1051 GLU A N 1
ATOM 8210 C CA . GLU A 1 1051 ? 4.226 -35.971 -19.223 1.00 94.69 1051 GLU A CA 1
ATOM 8211 C C . GLU A 1 1051 ? 4.206 -35.676 -20.732 1.00 94.69 1051 GLU A C 1
ATOM 8213 O O . GLU A 1 1051 ? 3.243 -36.030 -21.411 1.00 94.69 1051 GLU A O 1
ATOM 8218 N N . VAL A 1 1052 ? 5.253 -35.037 -21.268 1.00 94.50 1052 VAL A N 1
ATOM 8219 C CA . VAL A 1 1052 ? 5.349 -34.645 -22.682 1.00 94.50 1052 VAL A CA 1
ATOM 8220 C C . VAL A 1 1052 ? 6.548 -35.354 -23.323 1.00 94.50 1052 VAL A C 1
ATOM 8222 O O . VAL A 1 1052 ? 7.691 -35.041 -22.979 1.00 94.50 1052 VAL A O 1
ATOM 8225 N N . PRO A 1 1053 ? 6.335 -36.317 -24.241 1.00 93.62 1053 PRO A N 1
ATOM 8226 C CA . PRO A 1 1053 ? 7.431 -36.975 -24.943 1.00 93.62 1053 PRO A CA 1
ATOM 8227 C C . PRO A 1 1053 ? 8.111 -36.011 -25.926 1.00 93.62 1053 PRO A C 1
ATOM 8229 O O . PRO A 1 1053 ? 7.486 -35.092 -26.445 1.00 93.62 1053 PRO A O 1
ATOM 8232 N N . PHE A 1 1054 ? 9.398 -36.231 -26.197 1.00 95.50 1054 PHE A N 1
ATOM 8233 C CA . PHE A 1 1054 ? 10.186 -35.417 -27.125 1.00 95.50 1054 PHE A CA 1
ATOM 8234 C C . PHE A 1 1054 ? 11.303 -36.236 -27.780 1.00 95.50 1054 PHE A C 1
ATOM 8236 O O . PHE A 1 1054 ? 11.858 -37.158 -27.173 1.00 95.50 1054 PHE A O 1
ATOM 8243 N N . GLN A 1 1055 ? 11.688 -35.858 -28.998 1.00 95.88 1055 GLN A N 1
ATOM 8244 C CA . GLN A 1 1055 ? 12.919 -36.305 -29.639 1.00 95.88 1055 GLN A CA 1
ATOM 8245 C C . GLN A 1 1055 ? 14.064 -35.336 -29.307 1.00 95.88 1055 GLN A C 1
ATOM 8247 O O . GLN A 1 1055 ? 13.937 -34.117 -29.428 1.00 95.88 1055 GLN A O 1
ATOM 8252 N N . LEU A 1 1056 ? 15.220 -35.867 -28.903 1.00 95.12 1056 LEU A N 1
ATOM 8253 C CA . LEU A 1 1056 ? 16.425 -35.053 -28.692 1.00 95.12 1056 LEU A CA 1
ATOM 8254 C C . LEU A 1 1056 ? 17.101 -34.695 -30.031 1.00 95.12 1056 LEU A C 1
ATOM 8256 O O . LEU A 1 1056 ? 17.561 -33.570 -30.218 1.00 95.12 1056 LEU A O 1
ATOM 8260 N N . HIS A 1 1057 ? 17.105 -35.649 -30.965 1.00 93.88 1057 HIS A N 1
ATOM 8261 C CA . HIS A 1 1057 ? 17.692 -35.577 -32.309 1.00 93.88 1057 HIS A CA 1
ATOM 8262 C C . HIS A 1 1057 ? 16.610 -35.484 -33.399 1.00 93.88 1057 HIS A C 1
ATOM 8264 O O . HIS A 1 1057 ? 15.423 -35.570 -33.108 1.00 93.88 1057 HIS A O 1
ATOM 8270 N N . GLY A 1 1058 ? 17.016 -35.344 -34.665 1.00 91.62 1058 GLY A N 1
ATOM 8271 C CA . GLY A 1 1058 ? 16.106 -35.338 -35.819 1.00 91.62 1058 GLY A CA 1
ATOM 8272 C C . GLY A 1 1058 ? 15.689 -33.935 -36.293 1.00 91.62 1058 GLY A C 1
ATOM 8273 O O . GLY A 1 1058 ? 16.147 -32.931 -35.746 1.00 91.62 1058 GLY A O 1
ATOM 8274 N N . PRO A 1 1059 ? 14.844 -33.835 -37.340 1.00 88.50 1059 PRO A N 1
ATOM 8275 C CA . PRO A 1 1059 ? 14.487 -32.558 -37.970 1.00 88.50 1059 PRO A CA 1
ATOM 8276 C C . PRO A 1 1059 ? 13.631 -31.643 -37.080 1.00 88.50 1059 PRO A C 1
ATOM 8278 O O . PRO A 1 1059 ? 13.693 -30.425 -37.239 1.00 88.50 1059 PRO A O 1
ATOM 8281 N N . HIS A 1 1060 ? 12.879 -32.221 -36.139 1.00 92.38 1060 HIS A N 1
ATOM 8282 C CA . HIS A 1 1060 ? 12.028 -31.506 -35.180 1.00 92.38 1060 HIS A CA 1
ATOM 8283 C C . HIS A 1 1060 ? 12.547 -31.593 -33.734 1.00 92.38 1060 HIS A C 1
ATOM 8285 O O . HIS A 1 1060 ? 11.965 -30.990 -32.843 1.00 92.38 1060 HIS A O 1
ATOM 8291 N N . GLY A 1 1061 ? 13.654 -32.305 -33.490 1.00 95.50 1061 GLY A N 1
ATOM 8292 C CA . GLY A 1 1061 ? 14.154 -32.554 -32.139 1.00 95.50 1061 GLY A CA 1
ATOM 8293 C C . GLY A 1 1061 ? 14.776 -31.337 -31.449 1.00 95.50 1061 GLY A C 1
ATOM 8294 O O . GLY A 1 1061 ? 15.224 -30.378 -32.088 1.00 95.50 1061 GLY A O 1
ATOM 8295 N N . VAL A 1 1062 ? 14.867 -31.413 -30.120 1.00 97.38 1062 VAL A N 1
ATOM 8296 C CA . VAL A 1 1062 ? 15.339 -30.333 -29.233 1.00 97.38 1062 VAL A CA 1
ATOM 8297 C C . VAL A 1 1062 ? 16.691 -29.749 -29.676 1.00 97.38 1062 VAL A C 1
ATOM 8299 O O . VAL A 1 1062 ? 16.845 -28.528 -29.721 1.00 97.38 1062 VAL A O 1
ATOM 8302 N N . LEU A 1 1063 ? 17.661 -30.578 -30.082 1.00 96.88 1063 LEU A N 1
ATOM 8303 C CA . LEU A 1 1063 ? 18.979 -30.111 -30.546 1.00 96.88 1063 LEU A CA 1
ATOM 8304 C C . LEU A 1 1063 ? 18.908 -29.285 -31.843 1.00 96.88 1063 LEU A C 1
ATOM 8306 O O . LEU A 1 1063 ? 19.693 -28.350 -32.035 1.00 96.88 1063 LEU A O 1
ATOM 8310 N N . ARG A 1 1064 ? 17.941 -29.567 -32.725 1.00 95.94 1064 ARG A N 1
ATOM 8311 C CA . ARG A 1 1064 ? 17.727 -28.780 -33.946 1.00 95.94 1064 ARG A CA 1
ATOM 8312 C C . ARG A 1 1064 ? 17.125 -27.411 -33.634 1.00 95.94 1064 ARG A C 1
ATOM 8314 O O . ARG A 1 1064 ? 17.538 -26.428 -34.248 1.00 95.94 1064 ARG A O 1
ATOM 8321 N N . HIS A 1 1065 ? 16.222 -27.330 -32.658 1.00 97.38 1065 HIS A N 1
ATOM 8322 C CA . HIS A 1 1065 ? 15.680 -26.054 -32.188 1.00 97.38 1065 HIS A CA 1
ATOM 8323 C C . HIS A 1 1065 ? 16.726 -25.226 -31.423 1.00 97.38 1065 HIS A C 1
ATOM 8325 O O . HIS A 1 1065 ? 16.860 -24.032 -31.674 1.00 97.38 1065 HIS A O 1
ATOM 8331 N N . LEU A 1 1066 ? 17.552 -25.858 -30.582 1.00 97.25 1066 LEU A N 1
ATOM 8332 C CA . LEU A 1 1066 ? 18.671 -25.189 -29.906 1.00 97.25 1066 LEU A CA 1
ATOM 8333 C C . LEU A 1 1066 ? 19.679 -24.596 -30.892 1.00 97.25 1066 LEU A C 1
ATOM 8335 O O . LEU A 1 1066 ? 20.154 -23.486 -30.672 1.00 97.25 1066 LEU A O 1
ATOM 8339 N N . LYS A 1 1067 ? 19.964 -25.278 -32.010 1.00 96.44 1067 LYS A N 1
ATOM 8340 C CA . LYS A 1 1067 ? 20.769 -24.686 -33.087 1.00 96.44 1067 LYS A CA 1
ATOM 8341 C C . LYS A 1 1067 ? 20.144 -23.386 -33.612 1.00 96.44 1067 LYS A C 1
ATOM 8343 O O . LYS A 1 1067 ? 20.844 -22.385 -33.704 1.00 96.44 1067 LYS A O 1
ATOM 8348 N N . TYR A 1 1068 ? 18.845 -23.394 -33.910 1.00 96.50 1068 TYR A N 1
ATOM 8349 C CA . TYR A 1 1068 ? 18.124 -22.204 -34.367 1.00 96.50 1068 TYR A CA 1
ATOM 8350 C C . TYR A 1 1068 ? 18.156 -21.067 -33.328 1.00 96.50 1068 TYR A C 1
ATOM 8352 O O . TYR A 1 1068 ? 18.341 -19.910 -33.700 1.00 96.50 1068 TYR A O 1
ATOM 8360 N N . LEU A 1 1069 ? 18.040 -21.378 -32.032 1.00 97.12 1069 LEU A N 1
ATOM 8361 C CA . LEU A 1 1069 ? 18.157 -20.386 -30.957 1.00 97.12 1069 LEU A CA 1
ATOM 8362 C C . LEU A 1 1069 ? 19.568 -19.783 -30.888 1.00 97.12 1069 LEU A C 1
ATOM 8364 O O . LEU A 1 1069 ? 19.695 -18.564 -30.843 1.00 97.12 1069 LEU A O 1
ATOM 8368 N N . ILE A 1 1070 ? 20.629 -20.590 -30.990 1.00 96.81 1070 ILE A N 1
ATOM 8369 C CA . ILE A 1 1070 ? 22.008 -20.076 -31.066 1.00 96.81 1070 ILE A CA 1
ATOM 8370 C C . ILE A 1 1070 ? 22.217 -19.211 -32.322 1.00 96.81 1070 ILE A C 1
ATOM 8372 O O . ILE A 1 1070 ? 22.780 -18.126 -32.218 1.00 96.81 1070 ILE A O 1
ATOM 8376 N N . GLU A 1 1071 ? 21.704 -19.625 -33.484 1.00 95.19 1071 GLU A N 1
ATOM 8377 C CA . GLU A 1 1071 ? 21.822 -18.872 -34.746 1.00 95.19 1071 GLU A CA 1
ATOM 8378 C C . GLU A 1 1071 ? 21.003 -17.561 -34.781 1.00 95.19 1071 GLU A C 1
ATOM 8380 O O . GLU A 1 1071 ? 21.300 -16.694 -35.603 1.00 95.19 1071 GLU A O 1
ATOM 8385 N N . THR A 1 1072 ? 19.991 -17.386 -33.916 1.00 95.06 1072 THR A N 1
ATOM 8386 C CA . THR A 1 1072 ? 19.083 -16.212 -33.939 1.00 95.06 1072 THR A CA 1
ATOM 8387 C C . THR A 1 1072 ? 19.110 -15.331 -32.687 1.00 95.06 1072 THR A C 1
ATOM 8389 O O . THR A 1 1072 ? 18.918 -14.121 -32.805 1.00 95.06 1072 THR A O 1
ATOM 8392 N N . LYS A 1 1073 ? 19.356 -15.903 -31.503 1.00 94.88 1073 LYS A N 1
ATOM 8393 C CA . LYS A 1 1073 ? 19.479 -15.199 -30.212 1.00 94.88 1073 LYS A CA 1
ATOM 8394 C C . LYS A 1 1073 ? 20.925 -15.105 -29.711 1.00 94.88 1073 LYS A C 1
ATOM 8396 O O . LYS A 1 1073 ? 21.233 -14.197 -28.949 1.00 94.88 1073 LYS A O 1
ATOM 8401 N N . GLY A 1 1074 ? 21.806 -16.020 -30.129 1.00 95.38 1074 GLY A N 1
ATOM 8402 C CA . GLY A 1 1074 ? 23.196 -16.108 -29.657 1.00 95.38 1074 GLY A CA 1
ATOM 8403 C C . GLY A 1 1074 ? 23.391 -16.868 -28.336 1.00 95.38 1074 GLY A C 1
ATOM 8404 O O . GLY A 1 1074 ? 24.532 -17.071 -27.927 1.00 95.38 1074 GLY A O 1
ATOM 8405 N N . SER A 1 1075 ? 22.307 -17.310 -27.694 1.00 97.44 1075 SER A N 1
ATOM 8406 C CA . SER A 1 1075 ? 22.271 -18.047 -26.422 1.00 97.44 1075 SER A CA 1
ATOM 8407 C C . SER A 1 1075 ? 20.974 -18.870 -26.316 1.00 97.44 1075 SER A C 1
ATOM 8409 O O . SER A 1 1075 ? 20.046 -18.669 -27.105 1.00 97.44 1075 SER A O 1
ATOM 8411 N N . ALA A 1 1076 ? 20.897 -19.802 -25.357 1.00 97.94 1076 ALA A N 1
ATOM 8412 C CA . ALA A 1 1076 ? 19.649 -20.497 -25.002 1.00 97.94 1076 ALA A CA 1
ATOM 8413 C C . ALA A 1 1076 ? 19.635 -21.001 -23.543 1.00 97.94 1076 ALA A C 1
ATOM 8415 O O . ALA A 1 1076 ? 20.685 -21.326 -22.984 1.00 97.94 1076 ALA A O 1
ATOM 8416 N N . VAL A 1 1077 ? 18.451 -21.149 -22.940 1.00 98.25 1077 VAL A N 1
ATOM 8417 C CA . VAL A 1 1077 ? 18.263 -21.748 -21.605 1.00 98.25 1077 VAL A CA 1
ATOM 8418 C C . VAL A 1 1077 ? 17.233 -22.881 -21.634 1.00 98.25 1077 VAL A C 1
ATOM 8420 O O . VAL A 1 1077 ? 16.103 -22.723 -22.099 1.00 98.25 1077 VAL A O 1
ATOM 8423 N N . VAL A 1 1078 ? 17.623 -24.037 -21.095 1.00 98.31 1078 VAL A N 1
ATOM 8424 C CA . VAL A 1 1078 ? 16.831 -25.271 -21.040 1.00 98.31 1078 VAL A CA 1
ATOM 8425 C C . VAL A 1 1078 ? 16.520 -25.628 -19.590 1.00 98.31 1078 VAL A C 1
ATOM 8427 O O . VAL A 1 1078 ? 17.425 -25.744 -18.765 1.00 98.31 1078 VAL A O 1
ATOM 8430 N N . CYS A 1 1079 ? 15.246 -25.869 -19.295 1.00 97.81 1079 CYS A N 1
ATOM 8431 C CA . CYS A 1 1079 ? 14.773 -26.416 -18.028 1.00 97.81 1079 CYS A CA 1
ATOM 8432 C C . CYS A 1 1079 ? 14.264 -27.844 -18.252 1.00 97.81 1079 CYS A C 1
ATOM 8434 O O . CYS A 1 1079 ? 13.383 -28.058 -19.082 1.00 97.81 1079 CYS A O 1
ATOM 8436 N N . VAL A 1 1080 ? 14.776 -28.818 -17.498 1.00 97.25 1080 VAL A N 1
ATOM 8437 C CA . VAL A 1 1080 ? 14.385 -30.232 -17.612 1.00 97.25 1080 VAL A CA 1
ATOM 8438 C C . VAL A 1 1080 ? 14.036 -30.819 -16.244 1.00 97.25 1080 VAL A C 1
ATOM 8440 O O . VAL A 1 1080 ? 14.831 -30.757 -15.311 1.00 97.25 1080 VAL A O 1
ATOM 8443 N N . ALA A 1 1081 ? 12.842 -31.389 -16.098 1.00 96.50 1081 ALA A N 1
ATOM 8444 C CA . ALA A 1 1081 ? 12.487 -32.169 -14.912 1.00 96.50 1081 ALA A CA 1
ATOM 8445 C C . ALA A 1 1081 ? 13.203 -33.532 -14.928 1.00 96.50 1081 ALA A C 1
ATOM 8447 O O . ALA A 1 1081 ? 13.337 -34.144 -15.985 1.00 96.50 1081 ALA A O 1
ATOM 8448 N N . GLU A 1 1082 ? 13.624 -34.047 -13.772 1.00 93.44 1082 GLU A N 1
ATOM 8449 C CA . GLU A 1 1082 ? 14.381 -35.308 -13.678 1.00 93.44 1082 GLU A CA 1
ATOM 8450 C C . GLU A 1 1082 ? 13.672 -36.521 -14.320 1.00 93.44 1082 GLU A C 1
ATOM 8452 O O . GLU A 1 1082 ? 14.344 -37.395 -14.865 1.00 93.44 1082 GLU A O 1
ATOM 8457 N N . GLY A 1 1083 ? 12.333 -36.576 -14.297 1.00 92.88 1083 GLY A N 1
ATOM 8458 C CA . GLY A 1 1083 ? 11.542 -37.643 -14.921 1.00 92.88 1083 GLY A CA 1
ATOM 8459 C C . GLY A 1 1083 ? 11.385 -37.528 -16.443 1.00 92.88 1083 GLY A C 1
ATOM 8460 O O . GLY A 1 1083 ? 10.950 -38.484 -17.085 1.00 92.88 1083 GLY A O 1
ATOM 8461 N N . ALA A 1 1084 ? 11.739 -36.388 -17.040 1.00 95.12 1084 ALA A N 1
ATOM 8462 C CA . ALA A 1 1084 ? 11.633 -36.171 -18.479 1.00 95.12 1084 ALA A CA 1
ATOM 8463 C C . ALA A 1 1084 ? 12.632 -37.055 -19.247 1.00 95.12 1084 ALA A C 1
ATOM 8465 O O . ALA A 1 1084 ? 13.758 -37.276 -18.805 1.00 95.12 1084 ALA A O 1
ATOM 8466 N N . GLY A 1 1085 ? 12.234 -37.571 -20.413 1.00 92.25 1085 GLY A N 1
ATOM 8467 C CA . GLY A 1 1085 ? 13.141 -38.277 -21.328 1.00 92.25 1085 GLY A CA 1
ATOM 8468 C C . GLY A 1 1085 ? 13.770 -39.574 -20.797 1.00 92.25 1085 GLY A C 1
ATOM 8469 O O . GLY A 1 1085 ? 14.714 -40.070 -21.407 1.00 92.25 1085 GLY A O 1
ATOM 8470 N N . GLN A 1 1086 ? 13.278 -40.165 -19.699 1.00 92.56 1086 GLN A N 1
ATOM 8471 C CA . GLN A 1 1086 ? 13.832 -41.406 -19.121 1.00 92.56 1086 GLN A CA 1
ATOM 8472 C C . GLN A 1 1086 ? 13.762 -42.620 -20.076 1.00 92.56 1086 GLN A C 1
ATOM 8474 O O . GLN A 1 1086 ? 14.457 -43.612 -19.880 1.00 92.56 1086 GLN A O 1
ATOM 8479 N N . ASN A 1 1087 ? 12.965 -42.539 -21.146 1.00 89.69 1087 ASN A N 1
ATOM 8480 C CA . ASN A 1 1087 ? 12.938 -43.488 -22.264 1.00 89.69 1087 ASN A CA 1
ATOM 8481 C C . ASN A 1 1087 ? 14.164 -43.401 -23.199 1.00 89.69 1087 ASN A C 1
ATOM 8483 O O . ASN A 1 1087 ? 14.392 -44.329 -23.970 1.00 89.69 1087 ASN A O 1
ATOM 8487 N N . LEU A 1 1088 ? 14.927 -42.303 -23.153 1.00 87.69 1088 LEU A N 1
ATOM 8488 C CA . LEU A 1 1088 ? 16.174 -42.101 -23.904 1.00 87.69 1088 LEU A CA 1
ATOM 8489 C C . LEU A 1 1088 ? 17.400 -42.667 -23.164 1.00 87.69 1088 LEU A C 1
ATOM 8491 O O . LEU A 1 1088 ? 18.489 -42.734 -23.729 1.00 87.69 1088 LEU A O 1
ATOM 8495 N N . LEU A 1 1089 ? 17.231 -43.046 -21.894 1.00 88.38 1089 LEU A N 1
ATOM 8496 C CA . LEU A 1 1089 ? 18.291 -43.481 -20.992 1.00 88.38 1089 LEU A CA 1
ATOM 8497 C C . LEU A 1 1089 ? 18.238 -44.997 -20.783 1.00 88.38 1089 LEU A C 1
ATOM 8499 O O . LEU A 1 1089 ? 17.185 -45.631 -20.886 1.00 88.38 1089 LEU A O 1
ATOM 8503 N N . GLN A 1 1090 ? 19.377 -45.595 -20.428 1.00 81.62 1090 GLN A N 1
ATOM 8504 C CA . GLN A 1 1090 ? 19.374 -46.970 -19.934 1.00 81.62 1090 GLN A CA 1
ATOM 8505 C C . GLN A 1 1090 ? 18.618 -47.022 -18.597 1.00 81.62 1090 GLN A C 1
ATOM 8507 O O . GLN A 1 1090 ? 18.908 -46.256 -17.671 1.00 81.62 1090 GLN A O 1
ATOM 8512 N N . LYS A 1 1091 ? 17.632 -47.922 -18.508 1.00 76.25 1091 LYS A N 1
ATOM 8513 C CA . LYS A 1 1091 ? 16.851 -48.145 -17.287 1.00 76.25 1091 LYS A CA 1
ATOM 8514 C C . LYS A 1 1091 ? 17.737 -48.758 -16.209 1.00 76.25 1091 LYS A C 1
ATOM 8516 O O . LYS A 1 1091 ? 18.373 -49.783 -16.450 1.00 76.25 1091 LYS A O 1
ATOM 8521 N N . THR A 1 1092 ? 17.722 -48.182 -15.010 1.00 73.94 1092 THR A N 1
ATOM 8522 C CA . THR A 1 1092 ? 18.268 -48.863 -13.832 1.00 73.94 1092 THR A CA 1
ATOM 8523 C C . THR A 1 1092 ? 17.222 -49.839 -13.285 1.00 73.94 1092 THR A C 1
ATOM 8525 O O . THR A 1 1092 ? 16.028 -49.541 -13.275 1.00 73.94 1092 THR A O 1
ATOM 8528 N N . ASN A 1 1093 ? 17.674 -50.996 -12.795 1.00 79.56 1093 ASN A N 1
ATOM 8529 C CA . ASN A 1 1093 ? 16.853 -51.907 -11.986 1.00 79.56 1093 ASN A CA 1
ATOM 8530 C C . ASN A 1 1093 ? 17.043 -51.643 -10.476 1.00 79.56 1093 ASN A C 1
ATOM 8532 O O . ASN A 1 1093 ? 16.729 -52.497 -9.651 1.00 79.56 1093 ASN A O 1
ATOM 8536 N N . ALA A 1 1094 ? 17.615 -50.492 -10.105 1.00 83.62 1094 ALA A N 1
ATOM 8537 C CA . ALA A 1 1094 ? 17.907 -50.138 -8.722 1.00 83.62 1094 ALA A CA 1
ATOM 8538 C C . ALA A 1 1094 ? 16.712 -49.417 -8.087 1.00 83.62 1094 ALA A C 1
ATOM 8540 O O . ALA A 1 1094 ? 16.129 -48.518 -8.693 1.00 83.62 1094 ALA A O 1
ATOM 8541 N N . THR A 1 1095 ? 16.378 -49.772 -6.847 1.00 83.94 1095 THR A N 1
ATOM 8542 C CA . THR A 1 1095 ? 15.302 -49.143 -6.067 1.00 83.94 1095 THR A CA 1
ATOM 8543 C C . THR A 1 1095 ? 15.839 -48.462 -4.813 1.00 83.94 1095 THR A C 1
ATOM 8545 O O . THR A 1 1095 ? 16.772 -48.957 -4.184 1.00 83.94 1095 THR A O 1
ATOM 8548 N N . ASP A 1 1096 ? 15.223 -47.351 -4.410 1.00 78.38 1096 ASP A N 1
ATOM 8549 C CA . ASP A 1 1096 ? 15.486 -46.717 -3.117 1.00 78.38 1096 ASP A CA 1
ATOM 8550 C C . ASP A 1 1096 ? 14.914 -47.528 -1.935 1.00 78.38 1096 ASP A C 1
ATOM 8552 O O . ASP A 1 1096 ? 14.150 -48.477 -2.112 1.00 78.38 1096 ASP A O 1
ATOM 8556 N N . ALA A 1 1097 ? 15.251 -47.129 -0.702 1.00 71.00 1097 ALA A N 1
ATOM 8557 C CA . ALA A 1 1097 ? 14.776 -47.760 0.540 1.00 71.00 1097 ALA A CA 1
ATOM 8558 C C . ALA A 1 1097 ? 13.252 -47.629 0.796 1.00 71.00 1097 ALA A C 1
ATOM 8560 O O . ALA A 1 1097 ? 12.764 -47.993 1.864 1.00 71.00 1097 ALA A O 1
ATOM 8561 N N . SER A 1 1098 ? 12.496 -47.097 -0.168 1.00 68.38 1098 SER A N 1
ATOM 8562 C CA . SER A 1 1098 ? 11.032 -47.077 -0.207 1.00 68.38 1098 SER A CA 1
ATOM 8563 C C . SER A 1 1098 ? 10.476 -47.783 -1.459 1.00 68.38 1098 SER A C 1
ATOM 8565 O O . SER A 1 1098 ? 9.314 -47.583 -1.796 1.00 68.38 1098 SER A O 1
ATOM 8567 N N . GLY A 1 1099 ? 11.289 -48.594 -2.149 1.00 73.88 1099 GLY A N 1
ATOM 8568 C CA . GLY A 1 1099 ? 10.893 -49.428 -3.291 1.00 73.88 1099 GLY A CA 1
ATOM 8569 C C . GLY A 1 1099 ? 10.826 -48.714 -4.646 1.00 73.88 1099 GLY A C 1
ATOM 8570 O O . GLY A 1 1099 ? 10.465 -49.336 -5.640 1.00 73.88 1099 GLY A O 1
ATOM 8571 N N . ASN A 1 1100 ? 11.172 -47.426 -4.728 1.00 78.69 1100 ASN A N 1
ATOM 8572 C CA . ASN A 1 1100 ? 11.000 -46.643 -5.956 1.00 78.69 1100 ASN A CA 1
ATOM 8573 C C . ASN A 1 1100 ? 12.242 -46.722 -6.851 1.00 78.69 1100 ASN A C 1
ATOM 8575 O O . ASN A 1 1100 ? 13.354 -46.540 -6.357 1.00 78.69 1100 ASN A O 1
ATOM 8579 N N . ILE A 1 1101 ? 12.059 -46.869 -8.165 1.00 83.12 1101 ILE A N 1
ATOM 8580 C CA . ILE A 1 1101 ? 13.156 -46.904 -9.149 1.00 83.12 1101 ILE A CA 1
ATOM 8581 C C . ILE A 1 1101 ? 14.023 -45.632 -9.070 1.00 83.12 1101 ILE A C 1
ATOM 8583 O O . ILE A 1 1101 ? 13.517 -44.508 -8.961 1.00 83.12 1101 ILE A O 1
ATOM 8587 N N . VAL A 1 1102 ? 15.343 -45.811 -9.129 1.00 83.38 1102 VAL A N 1
ATOM 8588 C CA . VAL A 1 1102 ? 16.333 -44.732 -9.231 1.00 83.38 1102 VAL A CA 1
ATOM 8589 C C . VAL A 1 1102 ? 16.436 -44.287 -10.692 1.00 83.38 1102 VAL A C 1
ATOM 8591 O O . VAL A 1 1102 ? 16.746 -45.091 -11.573 1.00 83.38 1102 VAL A O 1
ATOM 8594 N N . LEU A 1 1103 ? 16.152 -43.008 -10.946 1.00 86.50 1103 LEU A N 1
ATOM 8595 C CA . LEU A 1 1103 ? 16.217 -42.408 -12.280 1.00 86.50 1103 LEU A CA 1
ATOM 8596 C C . LEU A 1 1103 ? 17.668 -42.158 -12.719 1.00 86.50 1103 LEU A C 1
ATOM 8598 O O . LEU A 1 1103 ? 18.542 -41.893 -11.892 1.00 86.50 1103 LEU A O 1
ATOM 8602 N N . SER A 1 1104 ? 17.904 -42.201 -14.029 1.00 89.06 1104 SER A N 1
ATOM 8603 C CA . SER A 1 1104 ? 19.183 -41.827 -14.647 1.00 89.06 1104 SER A CA 1
ATOM 8604 C C . SER A 1 1104 ? 19.250 -40.303 -14.850 1.00 89.06 1104 SER A C 1
ATOM 8606 O O . SER A 1 1104 ? 18.218 -39.669 -15.066 1.00 89.06 1104 SER A O 1
ATOM 8608 N N . ASP A 1 1105 ? 20.433 -39.678 -14.792 1.00 90.38 1105 ASP A N 1
ATOM 8609 C CA . ASP A 1 1105 ? 20.531 -38.209 -14.887 1.00 90.38 1105 ASP A CA 1
ATOM 8610 C C . ASP A 1 1105 ? 20.352 -37.697 -16.333 1.00 90.38 1105 ASP A C 1
ATOM 8612 O O . ASP A 1 1105 ? 21.285 -37.674 -17.142 1.00 90.38 1105 ASP A O 1
ATOM 8616 N N . ILE A 1 1106 ? 19.129 -37.253 -16.641 1.00 93.12 1106 ILE A N 1
ATOM 8617 C CA . ILE A 1 1106 ? 18.759 -36.649 -17.927 1.00 93.12 1106 ILE A CA 1
ATOM 8618 C C . ILE A 1 1106 ? 19.501 -35.331 -18.211 1.00 93.12 1106 ILE A C 1
ATOM 8620 O O . ILE A 1 1106 ? 19.812 -35.046 -19.367 1.00 93.12 1106 ILE A O 1
ATOM 8624 N N . GLY A 1 1107 ? 19.829 -34.539 -17.186 1.00 93.19 1107 GLY A N 1
ATOM 8625 C CA . GLY A 1 1107 ? 20.507 -33.250 -17.343 1.00 93.19 1107 GLY A CA 1
ATOM 8626 C C . GLY A 1 1107 ? 21.941 -33.421 -17.838 1.00 93.19 1107 GLY A C 1
ATOM 8627 O O . GLY A 1 1107 ? 22.353 -32.773 -18.802 1.00 93.19 1107 GLY A O 1
ATOM 8628 N N . VAL A 1 1108 ? 22.672 -34.369 -17.246 1.00 93.50 1108 VAL A N 1
ATOM 8629 C CA . VAL A 1 1108 ? 24.020 -34.757 -17.685 1.00 93.50 1108 VAL A CA 1
ATOM 8630 C C . VAL A 1 1108 ? 23.993 -35.354 -19.097 1.00 93.50 1108 VAL A C 1
ATOM 8632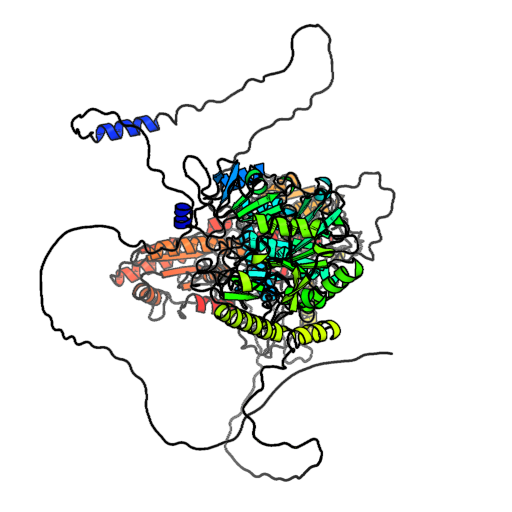 O O . VAL A 1 1108 ? 24.833 -34.992 -19.921 1.00 93.50 1108 VAL A O 1
ATOM 8635 N N . TYR A 1 1109 ? 23.020 -36.216 -19.411 1.00 94.69 1109 TYR A N 1
ATOM 8636 C CA . TYR A 1 1109 ? 22.878 -36.805 -20.749 1.00 94.69 1109 TYR A CA 1
ATOM 8637 C C . TYR A 1 1109 ? 22.612 -35.749 -21.835 1.00 94.69 1109 TYR A C 1
ATOM 8639 O O . TYR A 1 1109 ? 23.314 -35.711 -22.847 1.00 94.69 1109 TYR A O 1
ATOM 8647 N N . ILE A 1 1110 ? 21.661 -34.837 -21.601 1.00 94.94 1110 ILE A N 1
ATOM 8648 C CA . ILE A 1 1110 ? 21.370 -33.726 -22.517 1.00 94.94 1110 ILE A CA 1
ATOM 8649 C C . ILE A 1 1110 ? 22.613 -32.839 -22.699 1.00 94.94 1110 ILE A C 1
ATOM 8651 O O . ILE A 1 1110 ? 22.947 -32.496 -23.833 1.00 94.94 1110 ILE A O 1
ATOM 8655 N N . GLN A 1 1111 ? 23.357 -32.533 -21.627 1.00 95.50 1111 GLN A N 1
ATOM 8656 C CA . GLN A 1 1111 ? 24.594 -31.748 -21.721 1.00 95.50 1111 GLN A CA 1
ATOM 8657 C C . GLN A 1 1111 ? 25.665 -32.430 -22.598 1.00 95.50 1111 GLN A C 1
ATOM 8659 O O . GLN A 1 1111 ? 26.393 -31.749 -23.326 1.00 95.50 1111 GLN A O 1
ATOM 8664 N N . GLN A 1 1112 ? 25.779 -33.761 -22.539 1.00 94.94 1112 GLN A N 1
ATOM 8665 C CA . GLN A 1 1112 ? 26.730 -34.532 -23.347 1.00 94.94 1112 GLN A CA 1
ATOM 8666 C C . GLN A 1 1112 ? 26.333 -34.553 -24.829 1.00 94.94 1112 GLN A C 1
ATOM 8668 O O . GLN A 1 1112 ? 27.159 -34.223 -25.684 1.00 94.94 1112 GLN A O 1
ATOM 8673 N N . GLU A 1 1113 ? 25.072 -34.863 -25.143 1.00 95.94 1113 GLU A N 1
ATOM 8674 C CA . GLU A 1 1113 ? 24.596 -34.908 -26.531 1.00 95.94 1113 GLU A CA 1
ATOM 8675 C C . GLU A 1 1113 ? 24.564 -33.512 -27.184 1.00 95.94 1113 GLU A C 1
ATOM 8677 O O . GLU A 1 1113 ? 24.909 -33.398 -28.359 1.00 95.94 1113 GLU A O 1
ATOM 8682 N N . MET A 1 1114 ? 24.289 -32.433 -26.432 1.00 95.44 1114 MET A N 1
ATOM 8683 C CA . MET A 1 1114 ? 24.488 -31.048 -26.900 1.00 95.44 1114 MET A CA 1
ATOM 8684 C C . MET A 1 1114 ? 25.938 -30.796 -27.336 1.00 95.44 1114 MET A C 1
ATOM 8686 O O . MET A 1 1114 ? 26.184 -30.359 -28.462 1.00 95.44 1114 MET A O 1
ATOM 8690 N N . LYS A 1 1115 ? 26.912 -31.087 -26.459 1.00 94.81 1115 LYS A N 1
ATOM 8691 C CA . LYS A 1 1115 ? 28.346 -30.863 -26.727 1.00 94.81 1115 LYS A CA 1
ATOM 8692 C C . LYS A 1 1115 ? 28.838 -31.668 -27.932 1.00 94.81 1115 LYS A C 1
ATOM 8694 O O . LYS A 1 1115 ? 29.653 -31.174 -28.707 1.00 94.81 1115 LYS A O 1
ATOM 8699 N N . LYS A 1 1116 ? 28.333 -32.889 -28.106 1.00 96.19 1116 LYS A N 1
ATOM 8700 C CA . LYS A 1 1116 ? 28.609 -33.757 -29.258 1.00 96.19 1116 LYS A CA 1
ATOM 8701 C C . LYS A 1 1116 ? 28.025 -33.189 -30.557 1.00 96.19 1116 LYS A C 1
ATOM 8703 O O . LYS A 1 1116 ? 28.777 -32.957 -31.498 1.00 96.19 1116 LYS A O 1
ATOM 8708 N N . TYR A 1 1117 ? 26.728 -32.886 -30.584 1.00 96.31 1117 TYR A N 1
ATOM 8709 C CA . TYR A 1 1117 ? 26.023 -32.381 -31.768 1.00 96.31 1117 TYR A CA 1
ATOM 8710 C C . TYR A 1 1117 ? 26.614 -31.062 -32.296 1.00 96.31 1117 TYR A C 1
ATOM 8712 O O . TYR A 1 1117 ? 26.883 -30.931 -33.489 1.00 96.31 1117 TYR A O 1
ATOM 8720 N N . PHE A 1 1118 ? 26.905 -30.095 -31.419 1.00 95.50 1118 PHE A N 1
ATOM 8721 C CA . PHE A 1 1118 ? 27.521 -28.835 -31.852 1.00 95.50 1118 PHE A CA 1
ATOM 8722 C C . PHE A 1 1118 ? 28.986 -28.995 -32.299 1.00 95.50 1118 PHE A C 1
ATOM 8724 O O . PHE A 1 1118 ? 29.410 -28.323 -33.243 1.00 95.50 1118 PHE A O 1
ATOM 8731 N N . LYS A 1 1119 ? 29.734 -29.946 -31.716 1.00 94.31 1119 LYS A N 1
ATOM 8732 C CA . LYS A 1 1119 ? 31.078 -30.324 -32.184 1.00 94.31 1119 LYS A CA 1
ATOM 8733 C C . LYS A 1 1119 ? 31.044 -30.953 -33.582 1.00 94.31 1119 LYS A C 1
ATOM 8735 O O . LYS A 1 1119 ? 31.866 -30.589 -34.417 1.00 94.31 1119 LYS A O 1
ATOM 8740 N N . GLU A 1 1120 ? 30.099 -31.852 -33.855 1.00 95.12 1120 GLU A N 1
ATOM 8741 C CA . GLU A 1 1120 ? 29.891 -32.447 -35.187 1.00 95.12 1120 GLU A CA 1
ATOM 8742 C C . GLU A 1 1120 ? 29.537 -31.372 -36.234 1.00 95.12 1120 GLU A C 1
ATOM 8744 O O . GLU A 1 1120 ? 30.028 -31.406 -37.361 1.00 95.12 1120 GLU A O 1
ATOM 8749 N N . LEU A 1 1121 ? 28.784 -30.343 -35.835 1.00 92.19 1121 LEU A N 1
ATOM 8750 C CA . LEU A 1 1121 ? 28.465 -29.164 -36.650 1.00 92.19 1121 LEU A CA 1
ATOM 8751 C C . LEU A 1 1121 ? 29.590 -28.111 -36.743 1.00 92.19 1121 LEU A C 1
ATOM 8753 O O . LEU A 1 1121 ? 29.360 -27.037 -37.302 1.00 92.19 1121 LEU A O 1
ATOM 8757 N N . SER A 1 1122 ? 30.776 -28.362 -36.174 1.00 92.31 1122 SER A N 1
ATOM 8758 C CA . SER A 1 1122 ? 31.896 -27.400 -36.084 1.00 92.31 1122 SER A CA 1
ATOM 8759 C C . SER A 1 1122 ? 31.512 -26.018 -35.519 1.00 92.31 1122 SER A C 1
ATOM 8761 O O . SER A 1 1122 ? 32.136 -25.007 -35.832 1.00 92.31 1122 SER A O 1
ATOM 8763 N N . THR A 1 1123 ? 30.471 -25.966 -34.684 1.00 89.44 1123 THR A N 1
ATOM 8764 C CA . THR A 1 1123 ? 29.924 -24.734 -34.106 1.00 89.44 1123 THR A CA 1
ATOM 8765 C C . THR A 1 1123 ? 30.361 -24.646 -32.639 1.00 89.44 1123 THR A C 1
ATOM 8767 O O . THR A 1 1123 ? 30.005 -25.534 -31.863 1.00 89.44 1123 THR A O 1
ATOM 8770 N N . PRO A 1 1124 ? 31.132 -23.626 -32.217 1.00 90.19 1124 PRO A N 1
ATOM 8771 C CA . PRO A 1 1124 ? 31.495 -23.470 -30.810 1.00 90.19 1124 PRO A CA 1
ATOM 8772 C C . PRO A 1 1124 ? 30.246 -23.134 -29.988 1.00 90.19 1124 PRO A C 1
ATOM 8774 O O . PRO A 1 1124 ? 29.465 -22.280 -30.403 1.00 90.19 1124 PRO A O 1
ATOM 8777 N N . VAL A 1 1125 ? 30.070 -23.810 -28.848 1.00 94.62 1125 VAL A N 1
ATOM 8778 C CA . VAL A 1 1125 ? 28.962 -23.639 -27.889 1.00 94.62 1125 VAL A CA 1
ATOM 8779 C C . VAL A 1 1125 ? 29.485 -23.934 -26.480 1.00 94.62 1125 VAL A C 1
ATOM 8781 O O . VAL A 1 1125 ? 30.171 -24.939 -26.279 1.00 94.62 1125 VAL A O 1
ATOM 8784 N N . ASP A 1 1126 ? 29.147 -23.095 -25.499 1.00 94.94 1126 ASP A N 1
ATOM 8785 C CA . ASP A 1 1126 ? 29.554 -23.259 -24.095 1.00 94.94 1126 ASP A CA 1
ATOM 8786 C C . ASP A 1 1126 ? 28.361 -23.690 -23.224 1.00 94.94 1126 ASP A C 1
ATOM 8788 O O . ASP A 1 1126 ? 27.500 -22.885 -22.873 1.00 94.94 1126 ASP A O 1
ATOM 8792 N N . VAL A 1 1127 ? 28.282 -24.987 -22.902 1.00 96.12 1127 VAL A N 1
ATOM 8793 C CA . VAL A 1 1127 ? 27.122 -25.579 -22.210 1.00 96.12 1127 VAL A CA 1
ATOM 8794 C C . VAL A 1 1127 ? 27.366 -25.699 -20.700 1.00 96.12 1127 VAL A C 1
ATOM 8796 O O . VAL A 1 1127 ? 28.029 -26.643 -20.242 1.00 96.12 1127 VAL A O 1
ATOM 8799 N N . LYS A 1 1128 ? 26.769 -24.799 -19.911 1.00 96.19 1128 LYS A N 1
ATOM 8800 C CA . LYS A 1 1128 ? 26.724 -24.889 -18.441 1.00 96.19 1128 LYS A CA 1
ATOM 8801 C C . LYS A 1 1128 ? 25.610 -25.833 -17.987 1.00 96.19 1128 LYS A C 1
ATOM 8803 O O . LYS A 1 1128 ? 24.577 -25.953 -18.641 1.00 96.19 1128 LYS A O 1
ATOM 8808 N N . TYR A 1 1129 ? 25.817 -26.497 -16.853 1.00 96.38 1129 TYR A N 1
ATOM 8809 C CA . TYR A 1 1129 ? 24.829 -27.374 -16.221 1.00 96.38 1129 TYR A CA 1
ATOM 8810 C C . TYR A 1 1129 ? 24.689 -27.014 -14.742 1.00 96.38 1129 TYR A C 1
ATOM 8812 O O . TYR A 1 1129 ? 25.702 -26.858 -14.060 1.00 96.38 1129 TYR A O 1
ATOM 8820 N N . ILE A 1 1130 ? 23.451 -26.876 -14.264 1.00 96.12 1130 ILE A N 1
ATOM 8821 C CA . ILE A 1 1130 ? 23.119 -26.523 -12.881 1.00 96.12 1130 ILE A CA 1
ATOM 8822 C C . ILE A 1 1130 ? 22.086 -27.519 -12.338 1.00 96.12 1130 ILE A C 1
ATOM 8824 O O . ILE A 1 1130 ? 21.031 -27.731 -12.938 1.00 96.12 1130 ILE A O 1
ATOM 8828 N N . ASP A 1 1131 ? 22.387 -28.098 -11.175 1.00 95.12 1131 ASP A N 1
ATOM 8829 C CA . ASP A 1 1131 ? 21.492 -28.977 -10.416 1.00 95.12 1131 ASP A CA 1
ATOM 8830 C C . ASP A 1 1131 ? 21.255 -28.403 -9.000 1.00 95.12 1131 ASP A C 1
ATOM 8832 O O . ASP A 1 1131 ? 22.014 -28.693 -8.072 1.00 95.12 1131 ASP A O 1
ATOM 8836 N N . PRO A 1 1132 ? 20.218 -27.567 -8.804 1.00 94.44 1132 PRO A N 1
ATOM 8837 C CA . PRO A 1 1132 ? 19.882 -26.975 -7.509 1.00 94.44 1132 PRO A CA 1
ATOM 8838 C C . PRO A 1 1132 ? 19.158 -27.940 -6.551 1.00 94.44 1132 PRO A C 1
ATOM 8840 O O . PRO A 1 1132 ? 18.757 -27.514 -5.466 1.00 94.44 1132 PRO A O 1
ATOM 8843 N N . THR A 1 1133 ? 18.971 -29.219 -6.914 1.00 87.25 1133 THR A N 1
ATOM 8844 C CA . THR A 1 1133 ? 18.156 -30.222 -6.194 1.00 87.25 1133 THR A CA 1
ATOM 8845 C C . THR A 1 1133 ? 18.276 -30.161 -4.671 1.00 87.25 1133 THR A C 1
ATOM 8847 O O . THR A 1 1133 ? 17.270 -30.095 -3.965 1.00 87.25 1133 THR A O 1
ATOM 8850 N N . TYR A 1 1134 ? 19.496 -30.185 -4.134 1.00 87.69 1134 TYR A N 1
ATOM 8851 C CA . TYR A 1 1134 ? 19.696 -30.240 -2.684 1.00 87.69 1134 TYR A CA 1
ATOM 8852 C C . TYR A 1 1134 ? 19.562 -28.869 -2.008 1.00 87.69 1134 TYR A C 1
ATOM 8854 O O . TYR A 1 1134 ? 19.137 -28.813 -0.856 1.00 87.69 1134 TYR A O 1
ATOM 8862 N N . MET A 1 1135 ? 19.827 -27.775 -2.730 1.00 91.06 1135 MET A N 1
ATOM 8863 C CA . MET A 1 1135 ? 19.628 -26.403 -2.245 1.00 91.06 1135 MET A CA 1
ATOM 8864 C C . MET A 1 1135 ? 18.132 -26.113 -2.062 1.00 91.06 1135 MET A C 1
ATOM 8866 O O . MET A 1 1135 ? 17.715 -25.738 -0.968 1.00 91.06 1135 MET A O 1
ATOM 8870 N N . ILE A 1 1136 ? 17.324 -26.424 -3.087 1.00 93.94 1136 ILE A N 1
ATOM 8871 C CA . ILE A 1 1136 ? 15.850 -26.354 -3.072 1.00 93.94 1136 ILE A CA 1
ATOM 8872 C C . ILE A 1 1136 ? 15.259 -27.081 -1.855 1.00 93.94 1136 ILE A C 1
ATOM 8874 O O . ILE A 1 1136 ? 14.296 -26.629 -1.245 1.00 93.94 1136 ILE A O 1
ATOM 8878 N N . ARG A 1 1137 ? 15.813 -28.244 -1.502 1.00 90.12 1137 ARG A N 1
ATOM 8879 C CA . ARG A 1 1137 ? 15.257 -29.111 -0.451 1.00 90.12 1137 ARG A CA 1
ATOM 8880 C C . ARG A 1 1137 ? 15.709 -28.756 0.959 1.00 90.12 1137 ARG A C 1
ATOM 8882 O O . ARG A 1 1137 ? 15.024 -29.129 1.910 1.00 90.12 1137 ARG A O 1
ATOM 8889 N N . ALA A 1 1138 ? 16.872 -28.122 1.092 1.00 91.06 1138 ALA A N 1
ATOM 8890 C CA . ALA A 1 1138 ? 17.491 -27.800 2.373 1.00 91.06 1138 ALA A CA 1
ATOM 8891 C C . ALA A 1 1138 ? 17.193 -26.371 2.856 1.00 91.06 1138 ALA A C 1
ATOM 8893 O O . ALA A 1 1138 ? 17.497 -26.058 4.007 1.00 91.06 1138 ALA A O 1
ATOM 8894 N N . CYS A 1 1139 ? 16.608 -25.508 2.018 1.00 93.06 1139 CYS A N 1
ATOM 8895 C CA . CYS A 1 1139 ? 16.224 -24.157 2.415 1.00 93.06 1139 CYS A CA 1
ATOM 8896 C C . CYS A 1 1139 ? 15.009 -24.133 3.373 1.00 93.06 1139 CYS A C 1
ATOM 8898 O O . CYS A 1 1139 ? 14.362 -25.147 3.658 1.00 93.06 1139 CYS A O 1
ATOM 8900 N N . ARG A 1 1140 ? 14.738 -22.947 3.928 1.00 94.06 1140 ARG A N 1
ATOM 8901 C CA . ARG A 1 1140 ? 13.518 -22.629 4.695 1.00 94.06 1140 ARG A CA 1
ATOM 8902 C C . ARG A 1 1140 ? 12.342 -22.397 3.745 1.00 94.06 1140 ARG A C 1
ATOM 8904 O O . ARG A 1 1140 ? 12.570 -22.052 2.593 1.00 94.06 1140 ARG A O 1
ATOM 8911 N N . ALA A 1 1141 ? 11.109 -22.505 4.237 1.00 93.50 1141 ALA A N 1
ATOM 8912 C CA . ALA A 1 1141 ? 9.946 -22.065 3.466 1.00 93.50 1141 ALA A CA 1
ATOM 8913 C C . ALA A 1 1141 ? 10.013 -20.562 3.139 1.00 93.50 1141 ALA A C 1
ATOM 8915 O O . ALA A 1 1141 ? 10.522 -19.763 3.932 1.00 93.50 1141 ALA A O 1
ATOM 8916 N N . ASN A 1 1142 ? 9.455 -20.179 1.990 1.00 93.44 1142 ASN A N 1
ATOM 8917 C CA . ASN A 1 1142 ? 9.091 -18.794 1.709 1.00 93.44 1142 ASN A CA 1
ATOM 8918 C C . ASN A 1 1142 ? 7.771 -18.411 2.409 1.00 93.44 1142 ASN A C 1
ATOM 8920 O O . ASN A 1 1142 ? 7.169 -19.214 3.124 1.00 93.44 1142 ASN A O 1
ATOM 8924 N N . ALA A 1 1143 ? 7.310 -17.170 2.227 1.00 91.25 1143 ALA A N 1
ATOM 8925 C CA . ALA A 1 1143 ? 6.120 -16.667 2.916 1.00 91.25 1143 ALA A CA 1
ATOM 8926 C C . ALA A 1 1143 ? 4.839 -17.460 2.584 1.00 91.25 1143 ALA A C 1
ATOM 8928 O O . ALA A 1 1143 ? 4.033 -17.716 3.478 1.00 91.25 1143 ALA A O 1
ATOM 8929 N N . SER A 1 1144 ? 4.671 -17.886 1.327 1.00 92.62 1144 SER A N 1
ATOM 8930 C CA . SER A 1 1144 ? 3.496 -18.647 0.882 1.00 92.62 1144 SER A CA 1
ATOM 8931 C C . SER A 1 1144 ? 3.461 -20.034 1.527 1.00 92.62 1144 SER A C 1
ATOM 8933 O O . SER A 1 1144 ? 2.477 -20.409 2.171 1.00 92.62 1144 SER A O 1
ATOM 8935 N N . ASP A 1 1145 ? 4.578 -20.766 1.457 1.00 95.75 1145 ASP A N 1
ATOM 8936 C CA . ASP A 1 1145 ? 4.684 -22.080 2.089 1.00 95.75 1145 ASP A CA 1
ATOM 8937 C C . ASP A 1 1145 ? 4.639 -22.000 3.621 1.00 95.75 1145 ASP A C 1
ATOM 8939 O O . ASP A 1 1145 ? 4.032 -22.866 4.241 1.00 95.75 1145 ASP A O 1
ATOM 8943 N N . GLY A 1 1146 ? 5.207 -20.970 4.256 1.00 96.56 1146 GLY A N 1
ATOM 8944 C CA . GLY A 1 1146 ? 5.162 -20.792 5.716 1.00 96.56 1146 GLY A CA 1
ATOM 8945 C C . GLY A 1 1146 ? 3.743 -20.551 6.256 1.00 96.56 1146 GLY A C 1
ATOM 8946 O O . GLY A 1 1146 ? 3.367 -21.079 7.312 1.00 96.56 1146 GLY A O 1
ATOM 8947 N N . ILE A 1 1147 ? 2.915 -19.818 5.499 1.00 94.31 1147 ILE A N 1
ATOM 8948 C CA . ILE A 1 1147 ? 1.479 -19.659 5.775 1.00 94.31 1147 ILE A CA 1
ATOM 8949 C C . ILE A 1 1147 ? 0.755 -20.997 5.574 1.00 94.31 1147 ILE A C 1
ATOM 8951 O O . ILE A 1 1147 ? 0.045 -21.447 6.477 1.00 94.31 1147 ILE A O 1
ATOM 8955 N N . LEU A 1 1148 ? 0.979 -21.675 4.442 1.00 96.75 1148 LEU A N 1
ATOM 8956 C CA . LEU A 1 1148 ? 0.372 -22.977 4.149 1.00 96.75 1148 LEU A CA 1
ATOM 8957 C C . LEU A 1 1148 ? 0.713 -24.020 5.229 1.00 96.75 1148 LEU A C 1
ATOM 8959 O O . LEU A 1 1148 ? -0.187 -24.658 5.770 1.00 96.75 1148 LEU A O 1
ATOM 8963 N N . CYS A 1 1149 ? 1.982 -24.130 5.622 1.00 97.94 1149 CYS A N 1
ATOM 8964 C CA . CYS A 1 1149 ? 2.452 -25.000 6.701 1.00 97.94 1149 CYS A CA 1
ATOM 8965 C C . CYS A 1 1149 ? 1.786 -24.691 8.044 1.00 97.94 1149 CYS A C 1
ATOM 8967 O O . CYS A 1 1149 ? 1.408 -25.609 8.773 1.00 97.94 1149 CYS A O 1
ATOM 8969 N N . THR A 1 1150 ? 1.624 -23.404 8.365 1.00 95.94 1150 THR A N 1
ATOM 8970 C CA . THR A 1 1150 ? 0.950 -22.969 9.592 1.00 95.94 1150 THR A CA 1
ATOM 8971 C C . THR A 1 1150 ? -0.490 -23.459 9.638 1.00 95.94 1150 THR A C 1
ATOM 8973 O O . THR A 1 1150 ? -0.886 -24.102 10.613 1.00 95.94 1150 THR A O 1
ATOM 8976 N N . VAL A 1 1151 ? -1.255 -23.209 8.576 1.00 97.19 1151 VAL A N 1
ATOM 8977 C CA . VAL A 1 1151 ? -2.682 -23.542 8.552 1.00 97.19 1151 VAL A CA 1
ATOM 8978 C C . VAL A 1 1151 ? -2.902 -25.053 8.415 1.00 97.19 1151 VAL A C 1
ATOM 8980 O O . VAL A 1 1151 ? -3.809 -25.588 9.050 1.00 97.19 1151 VAL A O 1
ATOM 8983 N N . LEU A 1 1152 ? -2.047 -25.779 7.683 1.00 98.19 1152 LEU A N 1
ATOM 8984 C CA . LEU A 1 1152 ? -2.069 -27.248 7.650 1.00 98.19 1152 LEU A CA 1
ATOM 8985 C C . LEU A 1 1152 ? -1.772 -27.857 9.032 1.00 98.19 1152 LEU A C 1
ATOM 8987 O O . LEU A 1 1152 ? -2.493 -28.753 9.469 1.00 98.19 1152 LEU A O 1
ATOM 8991 N N . GLY A 1 1153 ? -0.756 -27.353 9.745 1.00 98.12 1153 GLY A N 1
ATOM 8992 C CA . GLY A 1 1153 ? -0.384 -27.833 11.080 1.00 98.12 1153 GLY A CA 1
ATOM 8993 C C . GLY A 1 1153 ? -1.479 -27.613 12.129 1.00 98.12 1153 GLY A C 1
ATOM 8994 O O . GLY A 1 1153 ? -1.799 -28.529 12.885 1.00 98.12 1153 GLY A O 1
ATOM 8995 N N . GLN A 1 1154 ? -2.113 -26.436 12.125 1.00 97.81 1154 GLN A N 1
ATOM 8996 C CA . GLN A 1 1154 ? -3.285 -26.140 12.963 1.00 97.81 1154 GLN A CA 1
ATOM 8997 C C . GLN A 1 1154 ? -4.450 -27.093 12.661 1.00 97.81 1154 GLN A C 1
ATOM 8999 O O . GLN A 1 1154 ? -4.985 -27.751 13.554 1.00 97.81 1154 GLN A O 1
ATOM 9004 N N . ASN A 1 1155 ? -4.816 -27.219 11.382 1.00 98.38 1155 ASN A N 1
ATOM 9005 C CA . ASN A 1 1155 ? -5.943 -28.047 10.961 1.00 98.38 1155 ASN A CA 1
ATOM 9006 C C . ASN A 1 1155 ? -5.742 -29.541 11.221 1.00 98.38 1155 ASN A C 1
ATOM 9008 O O . ASN A 1 1155 ? -6.729 -30.225 11.494 1.00 98.38 1155 ASN A O 1
ATOM 9012 N N . ALA A 1 1156 ? -4.505 -30.042 11.190 1.00 98.75 1156 ALA A N 1
ATOM 9013 C CA . ALA A 1 1156 ? -4.206 -31.428 11.537 1.00 98.75 1156 ALA A CA 1
ATOM 9014 C C . ALA A 1 1156 ? -4.552 -31.713 13.008 1.00 98.75 1156 ALA A C 1
ATOM 9016 O O . ALA A 1 1156 ? -5.230 -32.697 13.305 1.00 98.75 1156 ALA A O 1
ATOM 9017 N N . VAL A 1 1157 ? -4.168 -30.808 13.917 1.00 98.75 1157 VAL A N 1
ATOM 9018 C CA . VAL A 1 1157 ? -4.494 -30.898 15.350 1.00 98.75 1157 VAL A CA 1
ATOM 9019 C C . VAL A 1 1157 ? -5.999 -30.755 15.586 1.00 98.75 1157 VAL A C 1
ATOM 9021 O O . VAL A 1 1157 ? -6.572 -31.563 16.315 1.00 98.75 1157 VAL A O 1
ATOM 9024 N N . HIS A 1 1158 ? -6.665 -29.805 14.918 1.00 98.12 1158 HIS A N 1
ATOM 9025 C CA . HIS A 1 1158 ? -8.129 -29.694 14.958 1.00 98.12 1158 HIS A CA 1
ATOM 9026 C C . HIS A 1 1158 ? -8.823 -30.988 14.506 1.00 98.12 1158 HIS A C 1
ATOM 9028 O O . HIS A 1 1158 ? -9.799 -31.396 15.128 1.00 98.12 1158 HIS A O 1
ATOM 9034 N N . GLY A 1 1159 ? -8.306 -31.653 13.466 1.00 98.00 1159 GLY A N 1
ATOM 9035 C CA . GLY A 1 1159 ? -8.867 -32.893 12.930 1.00 98.00 1159 GLY A CA 1
ATOM 9036 C C . GLY A 1 1159 ? -8.749 -34.062 13.907 1.00 98.00 1159 GLY A C 1
ATOM 9037 O O . GLY A 1 1159 ? -9.737 -34.753 14.151 1.00 98.00 1159 GLY A O 1
ATOM 9038 N N . ALA A 1 1160 ? -7.573 -34.227 14.524 1.00 98.50 1160 ALA A N 1
ATOM 9039 C CA . ALA A 1 1160 ? -7.333 -35.250 15.541 1.00 98.50 1160 ALA A CA 1
ATOM 9040 C C . ALA A 1 1160 ? -8.222 -35.051 16.783 1.00 98.50 1160 ALA A C 1
ATOM 9042 O O . ALA A 1 1160 ? -8.861 -35.997 17.245 1.00 98.50 1160 ALA A O 1
ATOM 9043 N N . PHE A 1 1161 ? -8.332 -33.818 17.295 1.00 98.31 1161 PHE A N 1
ATOM 9044 C CA . PHE A 1 1161 ? -9.223 -33.511 18.420 1.00 98.31 1161 PHE A CA 1
ATOM 9045 C C . PHE A 1 1161 ? -10.702 -33.703 18.077 1.00 98.31 1161 PHE A C 1
ATOM 9047 O O . PHE A 1 1161 ? -11.443 -34.272 18.879 1.00 98.31 1161 PHE A O 1
ATOM 9054 N N . ALA A 1 1162 ? -11.114 -33.306 16.871 1.00 96.88 1162 ALA A N 1
ATOM 9055 C CA . ALA A 1 1162 ? -12.451 -33.548 16.338 1.00 96.88 1162 ALA A CA 1
ATOM 9056 C C . ALA A 1 1162 ? -12.763 -35.035 16.083 1.00 96.88 1162 ALA A C 1
ATOM 9058 O O . ALA A 1 1162 ? -13.878 -35.331 15.675 1.00 96.88 1162 ALA A O 1
ATOM 9059 N N . GLY A 1 1163 ? -11.823 -35.956 16.343 1.00 96.44 1163 GLY A N 1
ATOM 9060 C CA . GLY A 1 1163 ? -12.021 -37.406 16.295 1.00 96.44 1163 GLY A CA 1
ATOM 9061 C C . GLY A 1 1163 ? -11.739 -38.056 14.938 1.00 96.44 1163 GLY A C 1
ATOM 9062 O O . GLY A 1 1163 ? -11.863 -39.276 14.820 1.00 96.44 1163 GLY A O 1
ATOM 9063 N N . TYR A 1 1164 ? -11.337 -37.289 13.921 1.00 97.81 1164 TYR A N 1
ATOM 9064 C CA . TYR A 1 1164 ? -10.995 -37.826 12.603 1.00 97.81 1164 TYR A CA 1
ATOM 9065 C C . TYR A 1 1164 ? -9.615 -38.494 12.605 1.00 97.81 1164 TYR A C 1
ATOM 9067 O O . TYR A 1 1164 ? -8.663 -38.012 13.222 1.00 97.81 1164 TYR A O 1
ATOM 9075 N N . SER A 1 1165 ? -9.480 -39.596 11.868 1.00 97.31 1165 SER A N 1
ATOM 9076 C CA . SER A 1 1165 ? -8.205 -40.292 11.686 1.00 97.31 1165 SER A CA 1
ATOM 9077 C C . SER A 1 1165 ? -8.163 -41.023 10.342 1.00 97.31 1165 SER A C 1
ATOM 9079 O O . SER A 1 1165 ? -9.198 -41.248 9.729 1.00 97.31 1165 SER A O 1
ATOM 9081 N N . GLY A 1 1166 ? -6.971 -41.357 9.838 1.00 97.62 1166 GLY A N 1
ATOM 9082 C CA . GLY A 1 1166 ? -6.833 -41.868 8.468 1.00 97.62 1166 GLY A CA 1
ATOM 9083 C C . GLY A 1 1166 ? -7.099 -40.780 7.422 1.00 97.62 1166 GLY A C 1
ATOM 9084 O O . GLY A 1 1166 ? -7.338 -41.080 6.254 1.00 97.62 1166 GLY A O 1
ATOM 9085 N N . ILE A 1 1167 ? -7.048 -39.517 7.855 1.00 98.25 1167 ILE A N 1
ATOM 9086 C CA . ILE A 1 1167 ? -7.248 -38.311 7.056 1.00 98.25 1167 ILE A CA 1
ATOM 9087 C C . ILE A 1 1167 ? -5.931 -37.561 6.856 1.00 98.25 1167 ILE A C 1
ATOM 9089 O O . ILE A 1 1167 ? -4.995 -37.680 7.650 1.00 98.25 1167 ILE A O 1
ATOM 9093 N N . THR A 1 1168 ? -5.884 -36.744 5.815 1.00 98.19 1168 THR A N 1
ATOM 9094 C CA . THR A 1 1168 ? -4.900 -35.676 5.645 1.00 98.19 1168 THR A CA 1
ATOM 9095 C C . THR A 1 1168 ? -5.610 -34.327 5.538 1.00 98.19 1168 THR A C 1
ATOM 9097 O O . THR A 1 1168 ? -6.819 -34.266 5.292 1.00 98.19 1168 THR A O 1
ATOM 9100 N N . VAL A 1 1169 ? -4.861 -33.243 5.719 1.00 97.56 1169 VAL A N 1
ATOM 9101 C CA . VAL A 1 1169 ? -5.337 -31.879 5.457 1.00 97.56 1169 VAL A CA 1
ATOM 9102 C C . VAL A 1 1169 ? -4.832 -31.435 4.091 1.00 97.56 1169 VAL A C 1
ATOM 9104 O O . VAL A 1 1169 ? -3.655 -31.611 3.794 1.00 97.56 1169 VAL A O 1
ATOM 9107 N N . GLY A 1 1170 ? -5.688 -30.819 3.280 1.00 95.56 1170 GLY A N 1
ATOM 9108 C CA . GLY A 1 1170 ? -5.302 -30.197 2.014 1.00 95.56 1170 GLY A CA 1
ATOM 9109 C C . GLY A 1 1170 ? -5.864 -28.787 1.860 1.00 95.56 1170 GLY A C 1
ATOM 9110 O O . GLY A 1 1170 ? -6.697 -28.345 2.653 1.00 95.56 1170 GLY A O 1
ATOM 9111 N N . ILE A 1 1171 ? -5.423 -28.098 0.808 1.00 94.88 1171 ILE A N 1
ATOM 9112 C CA . ILE A 1 1171 ? -6.104 -26.923 0.258 1.00 94.88 1171 ILE A CA 1
ATOM 9113 C C . ILE A 1 1171 ? -6.750 -27.317 -1.074 1.00 94.88 1171 ILE A C 1
ATOM 9115 O O . ILE A 1 1171 ? -6.112 -27.975 -1.896 1.00 94.88 1171 ILE A O 1
ATOM 9119 N N . CYS A 1 1172 ? -8.017 -26.960 -1.255 1.00 91.56 1172 CYS A N 1
ATOM 9120 C CA . CYS A 1 1172 ? -8.819 -27.260 -2.434 1.00 91.56 1172 CYS A CA 1
ATOM 9121 C C . CYS A 1 1172 ? -9.755 -26.082 -2.725 1.00 91.56 1172 CYS A C 1
ATOM 9123 O O . CYS A 1 1172 ? -10.487 -25.643 -1.835 1.00 91.56 1172 CYS A O 1
ATOM 9125 N N . ASN A 1 1173 ? -9.711 -25.556 -3.951 1.00 88.38 1173 ASN A N 1
ATOM 9126 C CA . ASN A 1 1173 ? -10.447 -24.362 -4.381 1.00 88.38 1173 ASN A CA 1
ATOM 9127 C C . ASN A 1 1173 ? -10.344 -23.219 -3.349 1.00 88.38 1173 ASN A C 1
ATOM 9129 O O . ASN A 1 1173 ? -11.348 -22.697 -2.866 1.00 88.38 1173 ASN A O 1
ATOM 9133 N N . THR A 1 1174 ? -9.100 -22.905 -2.960 1.00 87.12 1174 THR A N 1
ATOM 9134 C CA . THR A 1 1174 ? -8.698 -21.920 -1.926 1.00 87.12 1174 THR A CA 1
ATOM 9135 C C . THR A 1 1174 ? -9.224 -22.151 -0.500 1.00 87.12 1174 THR A C 1
ATOM 9137 O O . THR A 1 1174 ? -9.014 -21.300 0.363 1.00 87.12 1174 THR A O 1
ATOM 9140 N N . HIS A 1 1175 ? -9.873 -23.280 -0.211 1.00 95.00 1175 HIS A N 1
ATOM 9141 C CA . HIS A 1 1175 ? -10.387 -23.623 1.118 1.00 95.00 1175 HIS A CA 1
ATOM 9142 C C . HIS A 1 1175 ? -9.620 -24.802 1.727 1.00 95.00 1175 HIS A C 1
ATOM 9144 O O . HIS A 1 1175 ? -9.174 -25.705 1.023 1.00 95.00 1175 HIS A O 1
ATOM 9150 N N . TYR A 1 1176 ? -9.487 -24.822 3.054 1.00 97.38 1176 TYR A N 1
ATOM 9151 C CA . TYR A 1 1176 ? -8.854 -25.936 3.761 1.00 97.38 1176 TYR A CA 1
ATOM 9152 C C . TYR A 1 1176 ? -9.851 -27.070 4.002 1.00 97.38 1176 TYR A C 1
ATOM 9154 O O . TYR A 1 1176 ? -10.970 -26.844 4.474 1.00 97.38 1176 TYR A O 1
ATOM 9162 N N . VAL A 1 1177 ? -9.435 -28.294 3.683 1.00 97.88 1177 VAL A N 1
ATOM 9163 C CA . VAL A 1 1177 ? -10.289 -29.489 3.653 1.00 97.88 1177 VAL A CA 1
ATOM 9164 C C . VAL A 1 1177 ? -9.635 -30.677 4.346 1.00 97.88 1177 VAL A C 1
ATOM 9166 O O . VAL A 1 1177 ? -8.409 -30.799 4.376 1.00 97.88 1177 VAL A O 1
ATOM 9169 N N . TYR A 1 1178 ? -10.465 -31.568 4.881 1.00 98.25 1178 TYR A N 1
ATOM 9170 C CA . TYR A 1 1178 ? -10.058 -32.911 5.279 1.00 98.25 1178 TYR A CA 1
ATOM 9171 C C . TYR A 1 1178 ? -10.372 -33.888 4.148 1.00 98.25 1178 TYR A C 1
ATOM 9173 O O . TYR A 1 1178 ? -11.473 -33.873 3.597 1.00 98.25 1178 TYR A O 1
ATOM 9181 N N . LEU A 1 1179 ? -9.402 -34.739 3.818 1.00 97.44 1179 LEU A N 1
ATOM 9182 C CA . LEU A 1 1179 ? -9.505 -35.745 2.763 1.00 97.44 1179 LEU A CA 1
ATOM 9183 C C . LEU A 1 1179 ? -9.081 -37.110 3.326 1.00 97.44 1179 LEU A C 1
ATOM 9185 O O . LEU A 1 1179 ? -8.064 -37.170 4.028 1.00 97.44 1179 LEU A O 1
ATOM 9189 N N . PRO A 1 1180 ? -9.793 -38.214 3.037 1.00 97.56 1180 PRO A N 1
ATOM 9190 C CA . PRO A 1 1180 ? -9.328 -39.550 3.396 1.00 97.56 1180 PRO A CA 1
ATOM 9191 C C . PRO A 1 1180 ? -7.994 -39.855 2.715 1.00 97.56 1180 PRO A C 1
ATOM 9193 O O . PRO A 1 1180 ? -7.827 -39.623 1.515 1.00 97.56 1180 PRO A O 1
ATOM 9196 N N . ILE A 1 1181 ? -7.039 -40.406 3.467 1.00 97.56 1181 ILE A N 1
ATOM 9197 C CA . ILE A 1 1181 ? -5.720 -40.740 2.924 1.00 97.56 1181 ILE A CA 1
ATOM 9198 C C . ILE A 1 1181 ? -5.797 -41.687 1.705 1.00 97.56 1181 ILE A C 1
ATOM 9200 O O . ILE A 1 1181 ? -5.063 -41.429 0.752 1.00 97.56 1181 ILE A O 1
ATOM 9204 N N . PRO A 1 1182 ? -6.654 -42.736 1.668 1.00 96.31 1182 PRO A N 1
ATOM 9205 C CA . PRO A 1 1182 ? -6.735 -43.649 0.523 1.00 96.31 1182 PRO A CA 1
ATOM 9206 C C . PRO A 1 1182 ? -7.000 -42.981 -0.833 1.00 96.31 1182 PRO A C 1
ATOM 9208 O O . PRO A 1 1182 ? -6.486 -43.465 -1.840 1.00 96.31 1182 PRO A O 1
ATOM 9211 N N . GLU A 1 1183 ? -7.753 -41.878 -0.862 1.00 95.44 1183 GLU A N 1
ATOM 9212 C CA . GLU A 1 1183 ? -8.133 -41.200 -2.106 1.00 95.44 1183 GLU A CA 1
ATOM 9213 C C . GLU A 1 1183 ? -6.994 -40.318 -2.640 1.00 95.44 1183 GLU A C 1
ATOM 9215 O O . GLU A 1 1183 ? -6.711 -40.329 -3.838 1.00 95.44 1183 GLU A O 1
ATOM 9220 N N . VAL A 1 1184 ? -6.280 -39.602 -1.761 1.00 94.75 1184 VAL A N 1
ATOM 9221 C CA . VAL A 1 1184 ? -5.201 -38.672 -2.162 1.00 94.75 1184 VAL A CA 1
ATOM 9222 C C . VAL A 1 1184 ? -3.899 -39.364 -2.589 1.00 94.75 1184 VAL A C 1
ATOM 9224 O O . VAL A 1 1184 ? -3.084 -38.740 -3.264 1.00 94.75 1184 VAL A O 1
ATOM 9227 N N . ILE A 1 1185 ? -3.704 -40.633 -2.202 1.00 92.81 1185 ILE A N 1
ATOM 9228 C CA . ILE A 1 1185 ? -2.558 -41.471 -2.612 1.00 92.81 1185 ILE A CA 1
ATOM 9229 C C . ILE A 1 1185 ? -2.903 -42.478 -3.714 1.00 92.81 1185 ILE A C 1
ATOM 9231 O O . ILE A 1 1185 ? -2.062 -43.309 -4.052 1.00 92.81 1185 ILE A O 1
ATOM 9235 N N . SER A 1 1186 ? -4.138 -42.458 -4.226 1.00 89.94 1186 SER A N 1
ATOM 9236 C CA . SER A 1 1186 ? -4.639 -43.448 -5.192 1.00 89.94 1186 SER A CA 1
ATOM 9237 C C . SER A 1 1186 ? -3.778 -43.529 -6.457 1.00 89.94 1186 SER A C 1
ATOM 9239 O O . SER A 1 1186 ? -3.532 -44.620 -6.961 1.00 89.94 1186 SER A O 1
ATOM 9241 N N . HIS A 1 1187 ? -3.265 -42.387 -6.914 1.00 86.44 1187 HIS A N 1
ATOM 9242 C CA . HIS A 1 1187 ? -2.156 -42.259 -7.854 1.00 86.44 1187 HIS A CA 1
ATOM 9243 C C . HIS A 1 1187 ? -1.493 -40.878 -7.681 1.00 86.44 1187 HIS A C 1
ATOM 9245 O O . HIS A 1 1187 ? -2.117 -39.970 -7.123 1.00 86.44 1187 HIS A O 1
ATOM 9251 N N . PRO A 1 1188 ? -0.254 -40.667 -8.167 1.00 87.31 1188 PRO A N 1
ATOM 9252 C CA . PRO A 1 1188 ? 0.348 -39.339 -8.189 1.00 87.31 1188 PRO A CA 1
ATOM 9253 C C . PRO A 1 1188 ? -0.483 -38.343 -9.007 1.00 87.31 1188 PRO A C 1
ATOM 9255 O O . PRO A 1 1188 ? -1.087 -38.696 -10.026 1.00 87.31 1188 PRO A O 1
ATOM 9258 N N . ARG A 1 1189 ? -0.467 -37.076 -8.592 1.00 91.62 1189 ARG A N 1
ATOM 9259 C CA . ARG A 1 1189 ? -0.942 -35.951 -9.401 1.00 91.62 1189 ARG A CA 1
ATOM 9260 C C . ARG A 1 1189 ? 0.117 -35.601 -10.447 1.00 91.62 1189 ARG A C 1
ATOM 9262 O O . ARG A 1 1189 ? 1.268 -35.348 -10.099 1.00 91.62 1189 ARG A O 1
ATOM 9269 N N . ILE A 1 1190 ? -0.293 -35.551 -11.709 1.00 91.88 1190 ILE A N 1
ATOM 9270 C CA . ILE A 1 1190 ? 0.555 -35.196 -12.856 1.00 91.88 1190 ILE A CA 1
ATOM 9271 C C . ILE A 1 1190 ? 0.070 -33.894 -13.502 1.00 91.88 1190 ILE A C 1
ATOM 9273 O O . ILE A 1 1190 ? -1.065 -33.465 -13.276 1.00 91.88 1190 ILE A O 1
ATOM 9277 N N . LEU A 1 1191 ? 0.921 -33.266 -14.309 1.00 91.62 1191 LEU A N 1
ATOM 9278 C CA . LEU A 1 1191 ? 0.543 -32.161 -15.181 1.00 91.62 1191 LEU A CA 1
ATOM 9279 C C . LEU A 1 1191 ? -0.346 -32.674 -16.325 1.00 91.62 1191 LEU A C 1
ATOM 9281 O O . LEU A 1 1191 ? 0.010 -33.637 -16.995 1.00 91.62 1191 LEU A O 1
ATOM 9285 N N . ASP A 1 1192 ? -1.457 -31.992 -16.607 1.00 89.62 1192 ASP A N 1
ATOM 9286 C CA . ASP A 1 1192 ? -2.202 -32.179 -17.860 1.00 89.62 1192 ASP A CA 1
ATOM 9287 C C . ASP A 1 1192 ? -1.555 -31.348 -18.994 1.00 89.62 1192 ASP A C 1
ATOM 9289 O O . ASP A 1 1192 ? -1.545 -30.110 -18.903 1.00 89.62 1192 ASP A O 1
ATOM 9293 N N . PRO A 1 1193 ? -1.050 -31.972 -20.080 1.00 90.19 1193 PRO A N 1
ATOM 9294 C CA . PRO A 1 1193 ? -0.507 -31.256 -21.238 1.00 90.19 1193 PRO A CA 1
ATOM 9295 C C . PRO A 1 1193 ? -1.550 -30.447 -22.028 1.00 90.19 1193 PRO A C 1
ATOM 9297 O O . PRO A 1 1193 ? -1.183 -29.551 -22.782 1.00 90.19 1193 PRO A O 1
ATOM 9300 N N . ASN A 1 1194 ? -2.847 -30.713 -21.851 1.00 86.69 1194 ASN A N 1
ATOM 9301 C CA . ASN A 1 1194 ? -3.946 -29.956 -22.468 1.00 86.69 1194 ASN A CA 1
ATOM 9302 C C . ASN A 1 1194 ? -4.409 -28.783 -21.583 1.00 86.69 1194 ASN A C 1
ATOM 9304 O O . ASN A 1 1194 ? -5.358 -28.056 -21.912 1.00 86.69 1194 ASN A O 1
ATOM 9308 N N . SER A 1 1195 ? -3.757 -28.589 -20.432 1.00 87.06 1195 SER A N 1
ATOM 9309 C CA . SER A 1 1195 ? -4.146 -27.572 -19.472 1.00 87.06 1195 SER A CA 1
ATOM 9310 C C . SER A 1 1195 ? -3.801 -26.182 -19.992 1.00 87.06 1195 SER A C 1
ATOM 9312 O O . SER A 1 1195 ? -2.755 -25.932 -20.601 1.00 87.06 1195 SER A O 1
ATOM 9314 N N . ARG A 1 1196 ? -4.644 -25.202 -19.651 1.00 89.12 1196 ARG A N 1
ATOM 9315 C CA . ARG A 1 1196 ? -4.353 -23.789 -19.938 1.00 89.12 1196 ARG A CA 1
ATOM 9316 C C . ARG A 1 1196 ? -3.040 -23.302 -19.314 1.00 89.12 1196 ARG A C 1
ATOM 9318 O O . ARG A 1 1196 ? -2.532 -22.278 -19.762 1.00 89.12 1196 ARG A O 1
ATOM 9325 N N . MET A 1 1197 ? -2.491 -23.989 -18.307 1.00 89.75 1197 MET A N 1
ATOM 9326 C CA . MET A 1 1197 ? -1.199 -23.626 -17.723 1.00 89.75 1197 MET A CA 1
ATOM 9327 C C . MET A 1 1197 ? -0.021 -24.143 -18.560 1.00 89.75 1197 MET A C 1
ATOM 9329 O O . MET A 1 1197 ? 0.892 -23.365 -18.831 1.00 89.75 1197 MET A O 1
ATOM 9333 N N . TRP A 1 1198 ? -0.071 -25.382 -19.066 1.00 93.38 1198 TRP A N 1
ATOM 9334 C CA . TRP A 1 1198 ? 0.970 -25.878 -19.974 1.00 93.38 1198 TRP A CA 1
ATOM 9335 C C . TRP A 1 1198 ? 0.985 -25.104 -21.296 1.00 93.38 1198 TRP A C 1
ATOM 9337 O O . TRP A 1 1198 ? 2.039 -24.641 -21.725 1.00 93.38 1198 TRP A O 1
ATOM 9347 N N . HIS A 1 1199 ? -0.184 -24.816 -21.879 1.00 91.94 1199 HIS A N 1
ATOM 9348 C CA . HIS A 1 1199 ? -0.265 -23.962 -23.071 1.00 91.94 1199 HIS A CA 1
ATOM 9349 C C . HIS A 1 1199 ? 0.305 -22.548 -22.848 1.00 91.94 1199 HIS A C 1
ATOM 9351 O O . HIS A 1 1199 ? 0.920 -21.988 -23.757 1.00 91.94 1199 HIS A O 1
ATOM 9357 N N . ARG A 1 1200 ? 0.167 -21.968 -21.644 1.00 94.38 1200 ARG A N 1
ATOM 9358 C CA . ARG A 1 1200 ? 0.849 -20.709 -21.286 1.00 94.38 1200 ARG A CA 1
ATOM 9359 C C . ARG A 1 1200 ? 2.365 -20.882 -21.218 1.00 94.38 1200 ARG A C 1
ATOM 9361 O O . ARG A 1 1200 ? 3.070 -19.983 -21.659 1.00 94.38 1200 ARG A O 1
ATOM 9368 N N . CYS A 1 1201 ? 2.860 -22.009 -20.701 1.00 94.69 1201 CYS A N 1
ATOM 9369 C CA . CYS A 1 1201 ? 4.292 -22.306 -20.652 1.00 94.69 1201 CYS A CA 1
ATOM 9370 C C . CYS A 1 1201 ? 4.880 -22.366 -22.068 1.00 94.69 1201 CYS A C 1
ATOM 9372 O O . CYS A 1 1201 ? 5.773 -21.583 -22.371 1.00 94.69 1201 CYS A O 1
ATOM 9374 N N . LEU A 1 1202 ? 4.279 -23.159 -22.964 1.00 94.44 1202 LEU A N 1
ATOM 9375 C CA . LEU A 1 1202 ? 4.663 -23.227 -24.382 1.00 94.44 1202 LEU A CA 1
ATOM 9376 C C . LEU A 1 1202 ? 4.606 -21.854 -25.078 1.00 94.44 1202 LEU A C 1
ATOM 9378 O O . LEU A 1 1202 ? 5.506 -21.497 -25.833 1.00 94.44 1202 LEU A O 1
ATOM 9382 N N . THR A 1 1203 ? 3.577 -21.047 -24.791 1.00 93.38 1203 THR A N 1
ATOM 9383 C CA . 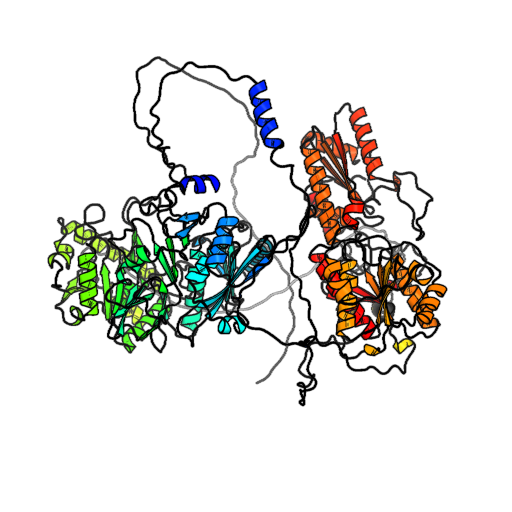THR A 1 1203 ? 3.452 -19.681 -25.339 1.00 93.38 1203 THR A CA 1
ATOM 9384 C C . THR A 1 1203 ? 4.537 -18.737 -24.803 1.00 93.38 1203 THR A C 1
ATOM 9386 O O . THR A 1 1203 ? 4.964 -17.833 -25.516 1.00 93.38 1203 THR A O 1
ATOM 9389 N N . SER A 1 1204 ? 4.980 -18.928 -23.556 1.00 93.00 1204 SER A N 1
ATOM 9390 C CA . SER A 1 1204 ? 5.987 -18.085 -22.901 1.00 93.00 1204 SER A CA 1
ATOM 9391 C C . SER A 1 1204 ? 7.421 -18.459 -23.270 1.00 93.00 1204 SER A C 1
ATOM 9393 O O . SER A 1 1204 ? 8.265 -17.569 -23.322 1.00 93.00 1204 SER A O 1
ATOM 9395 N N . THR A 1 1205 ? 7.708 -19.743 -23.503 1.00 95.50 1205 THR A N 1
ATOM 9396 C CA . THR A 1 1205 ? 9.017 -20.208 -23.989 1.00 95.50 1205 THR A CA 1
ATOM 9397 C C . THR A 1 1205 ? 9.162 -19.988 -25.498 1.00 95.50 1205 THR A C 1
ATOM 9399 O O . THR A 1 1205 ? 10.248 -19.688 -25.992 1.00 95.50 1205 THR A O 1
ATOM 9402 N N . GLY A 1 1206 ? 8.055 -20.100 -26.241 1.00 93.81 1206 GLY A N 1
ATOM 9403 C CA . GLY A 1 1206 ? 8.043 -20.081 -27.704 1.00 93.81 1206 GLY A CA 1
ATOM 9404 C C . GLY A 1 1206 ? 8.536 -21.388 -28.333 1.00 93.81 1206 GLY A C 1
ATOM 9405 O O . GLY A 1 1206 ? 8.807 -21.415 -29.535 1.00 93.81 1206 GLY A O 1
ATOM 9406 N N . GLN A 1 1207 ? 8.671 -22.457 -27.539 1.00 95.25 1207 GLN A N 1
ATOM 9407 C CA . GLN A 1 1207 ? 9.147 -23.753 -28.018 1.00 95.25 1207 GLN A CA 1
ATOM 9408 C C . GLN A 1 1207 ? 8.120 -24.424 -28.953 1.00 95.25 1207 GLN A C 1
ATOM 9410 O O . GLN A 1 1207 ? 6.912 -24.318 -28.718 1.00 95.25 1207 GLN A O 1
ATOM 9415 N N . PRO A 1 1208 ? 8.571 -25.143 -29.995 1.00 94.25 1208 PRO A N 1
ATOM 9416 C CA . PRO A 1 1208 ? 7.702 -25.991 -30.798 1.00 94.25 1208 PRO A CA 1
ATOM 9417 C C . PRO A 1 1208 ? 7.344 -27.282 -30.042 1.00 94.25 1208 PRO A C 1
ATOM 9419 O O . PRO A 1 1208 ? 7.864 -27.562 -28.959 1.00 94.25 1208 PRO A O 1
ATOM 9422 N N . ASP A 1 1209 ? 6.490 -28.097 -30.657 1.00 91.56 1209 ASP A N 1
ATOM 9423 C CA . ASP A 1 1209 ? 6.458 -29.528 -30.355 1.00 91.56 1209 ASP A CA 1
ATOM 9424 C C . ASP A 1 1209 ? 7.769 -30.190 -30.839 1.00 91.56 1209 ASP A C 1
ATOM 9426 O O . ASP A 1 1209 ? 8.386 -29.731 -31.806 1.00 91.56 1209 ASP A O 1
ATOM 9430 N N . PHE A 1 1210 ? 8.202 -31.245 -30.152 1.00 94.56 1210 PHE A N 1
ATOM 9431 C CA . PHE A 1 1210 ? 9.465 -31.956 -30.382 1.00 94.56 1210 PHE A CA 1
ATOM 9432 C C . PHE A 1 1210 ? 9.260 -33.436 -30.760 1.00 94.56 1210 PHE A C 1
ATOM 9434 O O . PHE A 1 1210 ? 10.224 -34.206 -30.732 1.00 94.56 1210 PHE A O 1
ATOM 9441 N N . ILE A 1 1211 ? 8.019 -33.850 -31.041 1.00 85.69 1211 ILE A N 1
ATOM 9442 C CA . ILE A 1 1211 ? 7.617 -35.225 -31.398 1.00 85.69 1211 ILE A CA 1
ATOM 9443 C C . ILE A 1 1211 ? 7.866 -35.534 -32.882 1.00 85.69 1211 ILE A C 1
ATOM 9445 O O . ILE A 1 1211 ? 7.683 -34.646 -33.742 1.00 85.69 1211 ILE A O 1
#

Secondary structure (DSSP, 8-state):
-----------------------------------------------------------PPP-SHHHHHHHSEE----------------PPPHHHHHHHHHHHHHTSS----------------------------------------SS-----EEEES--HHHHHHHHHHHSTT-EE-TTS-EEE--TT-SS--GGGEEEE-STTTTTTS--STT-S--EE-HHHHHHHHHHHHHHHTTSSEEEEEEEEE-S-GGG-EEEEEEES-HHHHHHHHHHSBPPPHHHHHT--S-SEEEEEETTSPP-TTSTT--SS-EEEEETTTTEEEEES---THHHHHHHHHHHHHHHHHTT-EEE-EEEEE-TT--EEEEE--TTSSHHHHH--TTSEEEESS-EEE-SS-EEES-SEE--B-TT--TTT-HHHHHH-STT-EEES--EETTT--B-TT--SS-S--EEEEEGGGSTTB-SSSEES-EEEEEEEE--SSS-S-SEEEE-HHHHHHHHHHTEEEE-TTSSTT--S-EEEE-GGG-TTT--S-HHHHHHHHHHHHHHHTPEEEEEE-SEESSSBTTBEEPPHHHHHHHHHHHHTSGGGSS-EEEPTTT--EEES-BTTB-GGGTSHHHH-S-HHHHHHHHHHHHHHHHHHHGGGTT--S-HHHHHHHHHHH---SSS--S-------------------------------------------------SS-------TTSTTHHHHHHHHHHHHHSPPBGGGT-TT---EE----TT-PSPPPS---S-PPPGGG-TTSPPTT-EEES-----S-TTSTT---SSTT------EEEEPS--SEESS-TTT-EEEEEEBSS--TTHHHHHHHHHHHHHHHT--EEEEETTTTHHHH-SS-PPEE--HHHHTTGGGSSS-TT--BS--S-HHHHHHHHHHTT-SEEEEEESHHHHHHHHHHHHHHHHTT---EEEEEEB-SS--STT-S--BTHHHHHHHHHHHHHHHHHHHHHSTTEEEEEEE--SS--HHHHHHHHHHS--SEEE-TTS---SSSSSSHHHHHHHHHHHHS-EEEEEETTTTGGGSPPP--B-TTSPBPPP-HHHHHHHHHHHHHHHTT---EEEEE--HHHHHHSPP-HHHHHHHHHHHHHHHHHHHTTB-SEEEEEETTEEEEEEHHHHTSS-----TTSHHHHHHHHHH------

Organism: NCBI:txid37648

pLDDT: mean 79.81, std 25.48, range [19.41, 98.81]

Radius of gyration: 40.9 Å; chains: 1; bounding box: 114×111×119 Å

Sequence (1211 aa):
MNFLLHIHSVFFVCSLRSLHFDGRTHRFLVSSALVSCSILPSFSAVPNLWLNRYGRKRKRRAKTIDELHSLQRKKSAPTTPIKGTEGAFAAISEEERQKQQLQSISASLASLTRETGPKLVKGDPARKSETPKAHAVHHHYHAPTISVSDSSLKFTHILYNLSPAELYEQAIKYEKGSFISSTGALATLSGAKTGRSPRDKRVVRDETTEDDLWWGKGSPNIEMDEHTFMVNRERAVDYLNSLDKVFVNDQFLNWDPENRIKVRIVSARAYHSLFMHNMCIRPSPEELENFGTPDFTIYNAGQFPCNRYTHYMTSSTSIDINLSRREMVILGTQYAGEMKKGLFSVMHYLMPKRQILSLHSGCNMGKDGDVALFFGLSGTGKTTLSTDHNRYLIGDDEHCWSANGVSNIEGGCYAKCIDLSREKEPDIWNAIKFGTVLENVVFDEHTREVDYTDKSVTENTRAAYPIEFIPNAKMPCVGPHPKNVILLACDAFGVLPPVSKLNLAQTMYHFISGYTALVAGTEDGIKEPQATFSACFGAAFIMLHPTKYAAMLAEKMQKHGATGWLVNTGWSGGRYGQGNRIKLPYTRKIIDAIHSGQLLNATYKKTEVFGLEIPTEIDGVPSEILDPINTWSDKKGYKDTLLQLGGLFKKNFETFTNYKIDLVILLTCSSIVLADRLLMGSISHSIGPKLGFHHQVSHCSPGLFGLSRGKFLSLSSRKHFGRIHASIDVKDGRKIEAIDFSDPDWKLKYQADFEKRFNLPHITDVFGDAVPIPSTFCLKMRSPVSDVFPGVYPSDEEWHGYINNNDRVLLKVINYSSPTSAGAECIDPNCTWVEQWVHRAGPREKIYFKPEEVKAAIVTCGGLCPGLNDVIRQIVITLEIYGVKKIVGIPFGYRGFSDKELTEMPLSRKVVQNIHLSGGSLLGVSRGGPGIGEIVDSLQERGIDMLFVLGGNGTHAGANAIHNECRKRRLKVAVVGVPKTIDNDILLMDKTFGFDTAVEEAQRAINSAYIEAHSAYHGVGVVKLMGRSSGFIAMHAALASGQIDVCLVPEVPFQLHGPHGVLRHLKYLIETKGSAVVCVAEGAGQNLLQKTNATDASGNIVLSDIGVYIQQEMKKYFKELSTPVDVKYIDPTYMIRACRANASDGILCTVLGQNAVHGAFAGYSGITVGICNTHYVYLPIPEVISHPRILDPNSRMWHRCLTSTGQPDFI

Foldseek 3Di:
DDDDDDDDDDDDDDDDDDDDDDDDDDDDDDDDDDDDDDDDDDDDDDDDDDDDDDDDDDQDDDPDPVVLLVQLADDDDDPDDDPDDDDDDDDDDPVVVVVVVVVVVVVPPPDDDDDDDDDDDDDDDDDDDDDDDDDDDDDDDDDDDDDDDPPPLQAAAEAEADDLVVLLVQCVVPPPAFDAFLQRATEHEFPPDLDDDLLQEEEEDDPVAPVFFDDDDLASYDYDHVVLVVVLVVVLVVLSSVDNYKYKYWFWFWLPPVDIFIEIEIEPGSLLVLLQVQWGHHDDPVCVVVVPDGNAYERHSAVAFDDCPRPPHPGRWHWYDYLVVRYIYTYNTSHSVSVVLSVLLSCLRVQVVVLKQKAFWWWWAAPVQAIATEFAAPPLCGQVQLLDPRIATLARTIWIQDPFAIHGRTQWHKDFLAPDDCVRRVLVVQQRHRSKYWYSWHAYPPNSHTDSHDASRHSRTIIRGGQVSRVRHDPVSTGHYHQEYEQREAALQAQDFQKFWDDLLLLLLCQQFLWYWDADPNDDPRHFIDIDGQHNSPSNRRTHRSVSSSVSVSVSCVVPVHTYMYGHQHFAQGHHVRTDGDDVVLSNQVVVCVSVCVVVPADWDADPLQRTTFGCDTPPHDSLRRRRCSSHPDNVSNVVSSVVVSVVSVVSCVVVQPDPDDCPSVVSNVVSNPPPPPPDDDDDDDDDDDYDDDYDDDDDDDDDDDDDDDDDDDDDDDDDDDDPQPDPPDPDDDDPPRQPPVPPCSLVVVQVVLCVQQPFDFLCVQVVVQDWDFFLFDPPDDPDDDPPDPDDDPDCPVPPAADDQPDWDWLDDDQDQACPPQPDDAPDRRSDDHTNIFGFFDFHRIFRDQLDVAAAEEFEEDAFFALQLLLVLLLQVLSVSSPHDHYWYQAAGQASLVDPVTDTHTDHCVNSVCSLVFGAHPRHYYYAHDDLVSNLVSCVVVVHQEYEFEDALLSLVSLLSNQVVCSVVSHNHFREYAHGDLQQWWPSFPGHFRVVLLLVLQLVLQVVQLVQQVVDQQEEREEEGEHQPAQRSQLSNLLVNLQALEGFHLVAAFACDDPQGPLVVSVVCCVPVRGHYYYYYQNGPQVVDDFDPDADNSRHGDTDGPRVVSQVVNVVVCVVVVHDHHYHYDYCHVVSRRGHGDPVSSVVSNVQSSSRSSCVRRRGHCWYWHAHPNGIGIGRSCVRSVDIDYDDCSHPSVVSSCVSSVRDRRD